Protein 1JQN (pdb70)

GO terms:
  GO:0005829 cytosol (C, IDA)
  GO:0042802 identical protein binding (F, IDA)
  GO:0008964 phosphoenolpyruvate carboxylase activity (F, IDA)
  GO:0051289 protein homotetramerization (P, IDA)
  GO:0006094 gluconeogenesis (P, IMP)
  GO:0006107 oxaloacetate metabolic process (P, IMP)

Solvent-accessible surface area: 34706 Å² total

Secondary structure (DSSP, 8-state):
--HHHHHHHHHHHHHHHHHHHHHTTTHHHHHHHHHHHHHHHHHTT-HHHHHHHHHHHHT--HHHHHHHHHHHHHHHHHHHHHHHHHHH-TTTT-TT-THHHHHHHHHHHT-TT--HHHHHHHHHT--EEEEE---TT--BSS--HHHHHHHHHHHHHHS-SS--HHHHHHHHHHHHHHHHHHHH---B-SSPPPHHHHHHHHHHHIIIIIHHHHHHHHHHHHHHHHHHTS----TT---EEEEE-TTTB-TT-TT--HHHHHHHHHHHHHHHHHHHHHHHHHHHHH-------HHHHHHH-TTSSSSHHHHHHHHHHHHHHHHHHHHHHHHTT------SS----HHHHHHHHHHHHHHHHHTT-HHHIIIIIHHHHHHHHHTTTTSSEEEEEEEHHHHHHHHHHHHHHHTS--GGGS-HHHHHHHHHHHHH-SS--S-SS----HHHHHHHHHHHHHHHSPTTSEEEEEEET--SHHHHHHHHHHHHTTT--S---EEEEE-SHHHHHHHHHHHHHHHHSHHHHHHTTTEEEEEE-HHHHHHHH-HHHHHHHHHHHHHHHHHHHHHHT-EEEEEE-SSTGGGS-HHHHHHHHHTSPTTTTTT-EEEEEPGGGHHHHHSSHHHHHHHHHHHHHHHHHHHHSPPPPPPHHHHHHHHHHHHHHHHHHHIIIII-TTHHHHHHHHS-HHHHHHSS-SS----GGGS-HHHHHHHHHHTT--GGGTTTHHHHHHHHHTTT-HHHHHHHHHH-HHHHHHHHHHHHHHHH--HHHHHHHHHHHS-TTTHHHHHHHHHHHHHHHHHHHHHTT-SSTTTT-HHHHHHHHHHHHHHHHHHHHHHHHHHHHHHHHHHTPPPPHHHHHHHHHHHHHHHHHH----

Foldseek 3Di:
DCVQLVVQLVVLLVLLQVLLCPPPHCPLVVLLVLLLVLLVCVVVPPVVSVVVNVVSQVPQDLVSLQVNLVSLLLSLVSSVLSLLLLCCDPVHVVLLPLVLQLVLLVVQVPDPVHDLVNLVVLLLLAAEEEAEEFAQFDFFPDDCLLLSQVLSVLVNVCPDPVDDPVRVVVSVVVNSVSSSCCSVVGDTDPFFDALLRRLVNVLCLCVFAVLLQQLVLLVSNQVSCCVRSNGGDDLLDQRAAYAYARLAECALFPRNFLVSNLLSQLVLLLSVLVVLLVLLVVQLPPQQDQDWDPVLCVVQPPPCNNGSRNRLSVVVNVLSVQQNVQSVCVNVVHDDPRDDSHDADLCSVLVSLVRSLVTCVVVPNNVVSCPSSSSSNNQSVHQNSSRHAYEHEYALVLLQVLVQQLCVVVVNHGSNPDDLVVLVVVLVVLLPDPDARDDPDDDDDPSSVRVLSNLLSVQPRRPPRYAAYEYEPDAALSSQSSNVNSNVNNNRDDQHAYEYEQQALNSLQCVLVRVLVQLVPVVSVVRCVLEHEYEYRLLSHCLHQHNLLSLLSNQVSLQSNQVSSVVVSHQYAYEYEDFDQCQPFDPSVLLLLQLGHQNNDSSHHHYHHHNLCCCVCRSHSSSVSSRVSSRSSSSSCCNVPHADDDDPVVNVLSVQLSVQLSCQVCVQQPVDPCRQVQLVFLWVLVVSQVASGHRRHPGSNVDDSVSVQLRCLLLQLLCSHPRRNLVSLVVCVVVVCLVVLLVCLPRRSSSVSSLLLLLLLLLRGDLVSSLVLCVLGNDPVCSVVSVVSSVVSVNSNVSSCVSVVHDHRPPVCVSVSVLLVSLSSSLSSLSSSLSSLVNVQVVCVVVVHDGDPSSSSSNSSSSSSSCSSSPRND

Organism: Escherichia coli (strain K12) (NCBI:txid83333)

Nearest PDB structures (foldseek):
  1jqn-assembly1_A  TM=1.001E+00  e=0.000E+00  Escherichia coli
  1jqo-assembly1_A  TM=9.403E-01  e=6.317E-62  Zea mays
  8qx3-assembly1_A  TM=9.279E-01  e=2.577E-60  Arabidopsis thaliana
  8qx3-assembly1_B  TM=9.264E-01  e=1.931E-60  Arabidopsis thaliana
  8ojz-assembly1_B-2  TM=9.313E-01  e=3.054E-59  Arabidopsis thaliana

Radius of gyration: 28.23 Å; Cα contacts (8 Å, |Δi|>4): 1311; chains: 1; bounding box: 71×70×82 Å

InterPro domains:
  IPR015813 Pyruvate/Phosphoenolpyruvate kinase-like domain superfamily [SSF51621] (6-883)
  IPR018129 Phosphoenolpyruvate carboxylase, Lys active site [PS00781] (134-145)
  IPR021135 Phosphoenolpyruvate carboxylase [PF00311] (8-883)
  IPR021135 Phosphoenolpyruvate carboxylase [PR00150] (133-146)
  IPR021135 Phosphoenolpyruvate carboxylase [PR00150] (186-202)
  IPR021135 Phosphoenolpyruvate carboxylase [PR00150] (245-260)
  IPR021135 Phosphoenolpyruvate carboxylase [PR00150] (386-406)
  IPR021135 Phosphoenolpyruvate carboxylase [PR00150] (535-555)
  IPR021135 Phosphoenolpyruvate carboxylase [PR00150] (577-606)
  IPR021135 Phosphoenolpyruvate carboxylase [PR00150] (709-735)
  IPR021135 Phosphoenolpyruvate carboxylase [PTHR30523] (3-883)
  IPR022805 Phosphoenolpyruvate carboxylase, bacterial/plant-type [MF_00595] (1-883)
  IPR033129 Phosphoenolpyruvate carboxylase, His active site [PS00393] (537-549)

B-factor: mean 49.27, std 14.88, range [24.96, 99.01]

Sequence (874 aa):
QYSALRSNVSMLGKVLGETIKDALGEHILERVETIRKLSKSSRAGNDANRQELLTTLQNLSNDELLPVARAFSQFLNLANTAEQYHSISPKGEAASNPEVIARTLRKLKNQPELSEDTIKKAVESLSLELVLTAHPTEITRRTLIHKMVEVNACLKQLDNKDIADYEHNQLMRRLRQLIAQSWHTDEIRKLRPSPVDEAKWGFAVVENSLWQGVPNYLRELNEQLEENLGYKLPVEFVPVRFTSWMGGDRDGNPNVTADITRHVLLLSRWKATDLFLKDIQVLVSELSMVEATPELLALVGEEGAAEPYRYLMKNLRSRLMATQAWLEARLKGEELPKPEGLLTQNEELWEPLYACYQSLQACGMGIIANGDLLDTLRRVKCFGVPLVRIDIRQESTRHTEALGELTRYLGIGDYESWSEADKQAFLIRELNSKRPLLPRNWQPSAETREVLDTCQVIAEAPQGSIAAYVISMAKTPSDVLAVHLLLKEAGIGFAMPVAPLFETLDDLNNANDVMTQLLNIDWYRGLIQGKQMVMIGYSDSAKDAGVMAASWAQYQAQDALIKTCEKAGIELTLFHGRGGSIGRGGAPAHAALLSQPPGSLKGGLRVTEQGEMIRFKYGLPEITVSSLSLYTGAILEANLLPPPEPKESWRRIMDELSVISCDVYRGYVRENKDFVPYFRSATPEQELGKLPLGSRPGGVESLRAIPWIFAWTQNRLMLPAWLGAGTALQKVVEDGKQSELEAMCRDWPFFSTRLGMLEMVFAKADLWLAEYYDQRLVDKALWPLGKELRNLQEEDIKVVLAIANDSHLMADLPWIAESIQLRNIYTDPLNVLQAELLHRSRQAEKEGQEPDPRVEQALMVTIAGIAAGMRNTG

Structure (mmCIF, N/CA/C/O backbone):
data_1JQN
#
_entry.id   1JQN
#
_cell.length_a   117.950
_cell.length_b   249.060
_cell.length_c   83.120
_cell.angle_alpha   90.00
_cell.angle_beta   90.00
_cell.angle_gamma   90.00
#
_symmetry.space_group_name_H-M   'I 2 2 2'
#
loop_
_entity.id
_entity.type
_entity.pdbx_description
1 polymer 'phosphoenolpyruvate carboxylase'
2 non-polymer 'MANGANESE (II) ION'
3 non-polymer 'ASPARTIC ACID'
4 non-polymer '3,3-DICHLORO-2-PHOSPHONOMETHYL-ACRYLIC ACID'
5 water water
#
loop_
_atom_site.group_PDB
_atom_site.id
_atom_site.type_symbol
_atom_site.label_atom_id
_atom_site.label_alt_id
_atom_site.label_comp_id
_atom_site.label_asym_id
_atom_site.label_entity_id
_atom_site.label_seq_id
_atom_site.pdbx_PDB_ins_code
_atom_site.Cartn_x
_atom_site.Cartn_y
_atom_site.Cartn_z
_atom_site.occupancy
_atom_site.B_iso_or_equiv
_atom_site.auth_seq_id
_atom_site.auth_comp_id
_atom_site.auth_asym_id
_atom_site.auth_atom_id
_atom_site.pdbx_PDB_model_num
ATOM 1 N N . GLN A 1 4 ? 44.018 66.391 -11.608 1.00 79.70 4 GLN A N 1
ATOM 2 C CA . GLN A 1 4 ? 43.879 65.684 -10.297 1.00 79.64 4 GLN A CA 1
ATOM 3 C C . GLN A 1 4 ? 44.382 64.246 -10.417 1.00 77.73 4 GLN A C 1
ATOM 4 O O . GLN A 1 4 ? 44.799 63.629 -9.430 1.00 78.30 4 GLN A O 1
ATOM 10 N N . TYR A 1 5 ? 44.340 63.723 -11.640 1.00 74.47 5 TYR A N 1
ATOM 11 C CA . TYR A 1 5 ? 44.774 62.362 -11.921 1.00 70.62 5 TYR A CA 1
ATOM 12 C C . TYR A 1 5 ? 46.056 62.378 -12.746 1.00 68.87 5 TYR A C 1
ATOM 13 O O . TYR A 1 5 ? 46.251 61.544 -13.628 1.00 68.43 5 TYR A O 1
ATOM 22 N N . SER A 1 6 ? 46.928 63.337 -12.450 1.00 66.81 6 SER A N 1
ATOM 23 C CA . SER A 1 6 ? 48.189 63.469 -13.163 1.00 64.56 6 SER A CA 1
ATOM 24 C C . SER A 1 6 ? 49.109 62.279 -12.894 1.00 61.99 6 SER A C 1
ATOM 25 O O . SER A 1 6 ? 49.783 61.798 -13.801 1.00 61.62 6 SER A O 1
ATOM 28 N N . ALA A 1 7 ? 49.137 61.807 -11.649 1.00 58.76 7 ALA A N 1
ATOM 29 C CA . ALA A 1 7 ? 49.974 60.666 -11.290 1.00 55.51 7 ALA A CA 1
ATOM 30 C C . ALA A 1 7 ? 49.573 59.437 -12.109 1.00 53.47 7 ALA A C 1
ATOM 31 O O . ALA A 1 7 ? 50.427 58.659 -12.546 1.00 51.18 7 ALA A O 1
ATOM 33 N N . LEU A 1 8 ? 48.266 59.276 -12.309 1.00 52.15 8 LEU A N 1
ATOM 34 C CA . LEU A 1 8 ? 47.718 58.167 -13.081 1.00 51.93 8 LEU A CA 1
ATOM 35 C C . LEU A 1 8 ? 48.116 58.270 -14.555 1.00 52.44 8 LEU A C 1
ATOM 36 O O . LEU A 1 8 ? 48.571 57.291 -15.150 1.00 51.23 8 LEU A O 1
ATOM 41 N N . ARG A 1 9 ? 47.935 59.457 -15.136 1.00 54.02 9 ARG A N 1
ATOM 42 C CA . ARG A 1 9 ? 48.274 59.703 -16.540 1.00 55.69 9 ARG A CA 1
ATOM 43 C C . ARG A 1 9 ? 49.753 59.417 -16.777 1.00 54.66 9 ARG A C 1
ATOM 44 O O . ARG A 1 9 ? 50.125 58.824 -17.791 1.00 55.18 9 ARG A O 1
ATOM 52 N N . SER A 1 10 ? 50.585 59.854 -15.834 1.00 52.90 10 SER A N 1
ATOM 53 C CA . SER A 1 10 ? 52.028 59.657 -15.902 1.00 51.77 10 SER A CA 1
ATOM 54 C C . SER A 1 10 ? 52.370 58.180 -15.926 1.00 50.42 10 SER A C 1
ATOM 55 O O . SER A 1 10 ? 53.011 57.699 -16.859 1.00 49.98 10 SER A O 1
ATOM 58 N N . ASN A 1 11 ? 51.949 57.469 -14.883 1.00 49.30 11 ASN A N 1
ATOM 59 C CA . ASN A 1 11 ? 52.207 56.039 -14.778 1.00 47.21 11 ASN A CA 1
ATOM 60 C C . ASN A 1 11 ? 51.782 55.299 -16.034 1.00 45.37 11 ASN A C 1
ATOM 61 O O . ASN A 1 11 ? 52.515 54.444 -16.529 1.00 45.43 11 ASN A O 1
ATOM 66 N N . VAL A 1 12 ? 50.601 55.617 -16.553 1.00 43.12 12 VAL A N 1
ATOM 67 C CA . VAL A 1 12 ? 50.132 54.948 -17.759 1.00 41.90 12 VAL A CA 1
ATOM 68 C C . VAL A 1 12 ? 51.060 55.248 -18.925 1.00 42.98 12 VAL A C 1
ATOM 69 O O . VAL A 1 12 ? 51.327 54.383 -19.760 1.00 42.91 12 VAL A O 1
ATOM 73 N N . SER A 1 13 ? 51.558 56.477 -18.974 1.00 44.39 13 SER A N 1
ATOM 74 C CA . SER A 1 13 ? 52.448 56.883 -20.046 1.00 46.01 13 SER A CA 1
ATOM 75 C C . SER A 1 13 ? 53.815 56.214 -19.896 1.00 45.68 13 SER A C 1
ATOM 76 O O . SER A 1 13 ? 54.418 55.801 -20.882 1.00 46.08 13 SER A O 1
ATOM 79 N N . MET A 1 14 ? 54.293 56.092 -18.661 1.00 45.60 14 MET A N 1
ATOM 80 C CA . MET A 1 14 ? 55.587 55.468 -18.405 1.00 45.41 14 MET A CA 1
ATOM 81 C C . MET A 1 14 ? 55.570 53.980 -18.714 1.00 44.92 14 MET A C 1
ATOM 82 O O . MET A 1 14 ? 56.550 53.440 -19.234 1.00 45.40 14 MET A O 1
ATOM 87 N N . LEU A 1 15 ? 54.465 53.312 -18.387 1.00 43.94 15 LEU A N 1
ATOM 88 C CA . LEU A 1 15 ? 54.358 51.881 -18.647 1.00 42.78 15 LEU A CA 1
ATOM 89 C C . LEU A 1 15 ? 54.221 51.652 -20.136 1.00 43.01 15 LEU A C 1
ATOM 90 O O . LEU A 1 15 ? 54.713 50.657 -20.658 1.00 44.16 15 LEU A O 1
ATOM 95 N N . GLY A 1 16 ? 53.554 52.580 -20.814 1.00 42.91 16 GLY A N 1
ATOM 96 C CA . GLY A 1 16 ? 53.370 52.460 -22.248 1.00 43.20 16 GLY A CA 1
ATOM 97 C C . GLY A 1 16 ? 54.701 52.503 -22.965 1.00 44.16 16 GLY A C 1
ATOM 98 O O . GLY A 1 16 ? 54.914 51.780 -23.942 1.00 43.14 16 GLY A O 1
ATOM 99 N N . LYS A 1 17 ? 55.603 53.352 -22.478 1.00 45.76 17 LYS A N 1
ATOM 100 C CA . LYS A 1 17 ? 56.926 53.468 -23.077 1.00 48.57 17 LYS A CA 1
ATOM 101 C C . LYS A 1 17 ? 57.681 52.157 -22.889 1.00 48.61 17 LYS A C 1
ATOM 102 O O . LYS A 1 17 ? 58.134 51.550 -23.861 1.00 49.69 17 LYS A O 1
ATOM 108 N N . VAL A 1 18 ? 57.793 51.707 -21.644 1.00 48.18 18 VAL A N 1
ATOM 109 C CA . VAL A 1 18 ? 58.485 50.456 -21.364 1.00 47.49 18 VAL A CA 1
ATOM 110 C C . VAL A 1 18 ? 57.956 49.322 -22.245 1.00 48.42 18 VAL A C 1
ATOM 111 O O . VAL A 1 18 ? 58.728 48.487 -22.714 1.00 49.02 18 VAL A O 1
ATOM 115 N N . LEU A 1 19 ? 56.647 49.286 -22.479 1.00 49.31 19 LEU A N 1
ATOM 116 C CA . LEU A 1 19 ? 56.079 48.234 -23.319 1.00 49.82 19 LEU A CA 1
ATOM 117 C C . LEU A 1 19 ? 56.489 48.476 -24.764 1.00 50.81 19 LEU A C 1
ATOM 118 O O . LEU A 1 19 ? 56.865 47.545 -25.467 1.00 49.40 19 LEU A O 1
ATOM 123 N N . GLY A 1 20 ? 56.420 49.735 -25.191 1.00 52.61 20 GLY A N 1
ATOM 124 C CA . GLY A 1 20 ? 56.792 50.083 -26.551 1.00 55.87 20 GLY A CA 1
ATOM 125 C C . GLY A 1 20 ? 58.227 49.716 -26.879 1.00 58.18 20 GLY A C 1
ATOM 126 O O . GLY A 1 20 ? 58.523 49.242 -27.975 1.00 58.47 20 GLY A O 1
ATOM 127 N N . GLU A 1 21 ? 59.124 49.937 -25.927 1.00 60.31 21 GLU A N 1
ATOM 128 C CA . GLU A 1 21 ? 60.532 49.616 -26.113 1.00 62.65 21 GLU A CA 1
ATOM 129 C C . GLU A 1 21 ? 60.737 48.105 -26.154 1.00 62.85 21 GLU A C 1
ATOM 130 O O . GLU A 1 21 ? 61.551 47.597 -26.924 1.00 63.92 21 GLU A O 1
ATOM 136 N N . THR A 1 22 ? 59.987 47.394 -25.324 1.00 62.70 22 THR A N 1
ATOM 137 C CA . THR A 1 22 ? 60.072 45.945 -25.261 1.00 62.91 22 THR A CA 1
ATOM 138 C C . THR A 1 22 ? 59.603 45.330 -26.577 1.00 63.36 22 THR A C 1
ATOM 139 O O . THR A 1 22 ? 60.002 44.227 -26.938 1.00 62.83 22 THR A O 1
ATOM 143 N N . ILE A 1 23 ? 58.751 46.050 -27.292 1.00 64.90 23 ILE A N 1
ATOM 144 C CA . ILE A 1 23 ? 58.232 45.562 -28.563 1.00 67.06 23 ILE A CA 1
ATOM 145 C C . ILE A 1 23 ? 59.240 45.804 -29.683 1.00 69.62 23 ILE A C 1
ATOM 146 O O . ILE A 1 23 ? 59.353 45.002 -30.612 1.00 69.64 23 ILE A O 1
ATOM 151 N N . LYS A 1 24 ? 59.968 46.914 -29.591 1.00 72.76 24 LYS A N 1
ATOM 152 C CA . LYS A 1 24 ? 60.958 47.256 -30.600 1.00 75.86 24 LYS A CA 1
ATOM 153 C C . LYS A 1 24 ? 62.082 46.236 -30.629 1.00 77.19 24 LYS A C 1
ATOM 154 O O . LYS A 1 24 ? 62.685 46.003 -31.673 1.00 78.43 24 LYS A O 1
ATOM 160 N N . ASP A 1 25 ? 62.363 45.622 -29.486 1.00 78.31 25 ASP A N 1
ATOM 161 C CA . ASP A 1 25 ? 63.415 44.620 -29.426 1.00 79.90 25 ASP A CA 1
ATOM 162 C C . ASP A 1 25 ? 62.926 43.273 -29.945 1.00 80.86 25 ASP A C 1
ATOM 163 O O . ASP A 1 25 ? 63.509 42.704 -30.866 1.00 81.33 25 ASP A O 1
ATOM 168 N N . ALA A 1 26 ? 61.845 42.773 -29.359 1.00 82.09 26 ALA A N 1
ATOM 169 C CA . ALA A 1 26 ? 61.286 41.487 -29.753 1.00 83.81 26 ALA A CA 1
ATOM 170 C C . ALA A 1 26 ? 61.189 41.285 -31.264 1.00 84.78 26 ALA A C 1
ATOM 171 O O . ALA A 1 26 ? 62.003 40.573 -31.860 1.00 85.47 26 ALA A O 1
ATOM 173 N N . LEU A 1 27 ? 60.186 41.906 -31.877 1.00 85.48 27 LEU A N 1
ATOM 174 C CA . LEU A 1 27 ? 59.970 41.771 -33.313 1.00 85.66 27 LEU A CA 1
ATOM 175 C C . LEU A 1 27 ? 59.915 43.097 -34.068 1.00 85.54 27 LEU A C 1
ATOM 176 O O . LEU A 1 27 ? 58.870 43.490 -34.587 1.00 86.04 27 LEU A O 1
ATOM 181 N N . GLY A 1 28 ? 61.049 43.783 -34.125 1.00 85.25 28 GLY A N 1
ATOM 182 C CA . GLY A 1 28 ? 61.118 45.044 -34.840 1.00 84.92 28 GLY A CA 1
ATOM 183 C C . GLY A 1 28 ? 60.111 46.098 -34.423 1.00 84.71 28 GLY A C 1
ATOM 184 O O . GLY A 1 28 ? 59.327 45.904 -33.493 1.00 84.35 28 GLY A O 1
ATOM 185 N N . GLU A 1 29 ? 60.137 47.223 -35.128 1.00 84.49 29 GLU A N 1
ATOM 186 C CA . GLU A 1 29 ? 59.243 48.330 -34.838 1.00 84.44 29 GLU A CA 1
ATOM 187 C C . GLU A 1 29 ? 58.105 48.463 -35.841 1.00 83.14 29 GLU A C 1
ATOM 188 O O . GLU A 1 29 ? 57.296 49.386 -35.745 1.00 83.26 29 GLU A O 1
ATOM 194 N N . HIS A 1 30 ? 58.044 47.553 -36.809 1.00 81.54 30 HIS A N 1
ATOM 195 C CA . HIS A 1 30 ? 56.977 47.584 -37.806 1.00 79.45 30 HIS A CA 1
ATOM 196 C C . HIS A 1 30 ? 55.636 47.423 -37.092 1.00 76.32 30 HIS A C 1
ATOM 197 O O . HIS A 1 30 ? 54.679 48.144 -37.367 1.00 75.80 30 HIS A O 1
ATOM 204 N N . ILE A 1 31 ? 55.584 46.457 -36.178 1.00 72.50 31 ILE A N 1
ATOM 205 C CA . ILE A 1 31 ? 54.386 46.174 -35.400 1.00 68.50 31 ILE A CA 1
ATOM 206 C C . ILE A 1 31 ? 53.945 47.419 -34.644 1.00 66.45 31 ILE A C 1
ATOM 207 O O . ILE A 1 31 ? 52.756 47.708 -34.545 1.00 65.43 31 ILE A O 1
ATOM 212 N N . LEU A 1 32 ? 54.917 48.154 -34.119 1.00 64.84 32 LEU A N 1
ATOM 213 C CA . LEU A 1 32 ? 54.653 49.370 -33.363 1.00 63.59 32 LEU A CA 1
ATOM 214 C C . LEU A 1 32 ? 54.066 50.448 -34.271 1.00 63.17 32 LEU A C 1
ATOM 215 O O . LEU A 1 32 ? 53.244 51.260 -33.843 1.00 63.01 32 LEU A O 1
ATOM 220 N N . GLU A 1 33 ? 54.499 50.456 -35.526 1.00 62.80 33 GLU A N 1
ATOM 221 C CA . GLU A 1 33 ? 53.994 51.422 -36.490 1.00 62.19 33 GLU A CA 1
ATOM 222 C C . GLU A 1 33 ? 52.544 51.100 -36.819 1.00 59.91 33 GLU A C 1
ATOM 223 O O . GLU A 1 33 ? 51.728 52.000 -36.970 1.00 58.97 33 GLU A O 1
ATOM 229 N N . ARG A 1 34 ? 52.232 49.812 -36.932 1.00 58.35 34 ARG A N 1
ATOM 230 C CA . ARG A 1 34 ? 50.873 49.378 -37.237 1.00 58.02 34 ARG A CA 1
ATOM 231 C C . ARG A 1 34 ? 49.938 49.807 -36.122 1.00 56.35 34 ARG A C 1
ATOM 232 O O . ARG A 1 34 ? 48.870 50.364 -36.364 1.00 56.35 34 ARG A O 1
ATOM 240 N N . VAL A 1 35 ? 50.350 49.530 -34.894 1.00 54.65 35 VAL A N 1
ATOM 241 C CA . VAL A 1 35 ? 49.581 49.891 -33.719 1.00 52.72 35 VAL A CA 1
ATOM 242 C C . VAL A 1 35 ? 49.348 51.398 -33.681 1.00 52.59 35 VAL A C 1
ATOM 243 O O . VAL A 1 35 ? 48.301 51.856 -33.241 1.00 52.99 35 VAL A O 1
ATOM 247 N N . GLU A 1 36 ? 50.317 52.170 -34.153 1.00 52.75 36 GLU A N 1
ATOM 248 C CA . GLU A 1 36 ? 50.180 53.621 -34.150 1.00 52.90 36 GLU A CA 1
ATOM 249 C C . GLU A 1 36 ? 49.246 54.105 -35.255 1.00 50.44 36 GLU A C 1
ATOM 250 O O . GLU A 1 36 ? 48.460 55.028 -35.057 1.00 49.74 36 GLU A O 1
ATOM 256 N N . THR A 1 37 ? 49.344 53.480 -36.422 1.00 48.03 37 THR A N 1
ATOM 257 C CA . THR A 1 37 ? 48.519 53.843 -37.563 1.00 45.86 37 THR A CA 1
ATOM 258 C C . THR A 1 37 ? 47.050 53.557 -37.266 1.00 44.73 37 THR A C 1
ATOM 259 O O . THR A 1 37 ? 46.189 54.406 -37.469 1.00 44.55 37 THR A O 1
ATOM 263 N N . ILE A 1 38 ? 46.769 52.358 -36.775 1.00 43.98 38 ILE A N 1
ATOM 264 C CA . ILE A 1 38 ? 45.405 51.964 -36.439 1.00 44.04 38 ILE A CA 1
ATOM 265 C C . ILE A 1 38 ? 44.814 52.873 -35.357 1.00 45.06 38 ILE A C 1
ATOM 266 O O . ILE A 1 38 ? 43.655 53.283 -35.428 1.00 45.02 38 ILE A O 1
ATOM 271 N N . ARG A 1 39 ? 45.623 53.177 -34.352 1.00 46.57 39 ARG A N 1
ATOM 272 C CA . ARG A 1 39 ? 45.204 54.027 -33.251 1.00 48.33 39 ARG A CA 1
ATOM 273 C C . ARG A 1 39 ? 44.815 55.414 -33.779 1.00 49.16 39 ARG A C 1
ATOM 274 O O . ARG A 1 39 ? 43.749 55.930 -33.456 1.00 49.64 39 ARG A O 1
ATOM 282 N N . LYS A 1 40 ? 45.669 56.005 -34.612 1.00 50.15 40 LYS A N 1
ATOM 283 C CA . LYS A 1 40 ? 45.402 57.330 -35.169 1.00 51.02 40 LYS A CA 1
ATOM 284 C C . LYS A 1 40 ? 44.230 57.350 -36.149 1.00 49.85 40 LYS A C 1
ATOM 285 O O . LYS A 1 40 ? 43.378 58.239 -36.081 1.00 50.64 40 LYS A O 1
ATOM 291 N N . LEU A 1 41 ? 44.187 56.385 -37.063 1.00 47.23 41 LEU A N 1
ATOM 292 C CA . LEU A 1 41 ? 43.104 56.330 -38.039 1.00 44.81 41 LEU A CA 1
ATOM 293 C C . LEU A 1 41 ? 41.756 56.170 -37.356 1.00 44.91 41 LEU A C 1
ATOM 294 O O . LEU A 1 41 ? 40.783 56.830 -37.711 1.00 44.37 41 LEU A O 1
ATOM 299 N N . SER A 1 42 ? 41.704 55.287 -36.371 1.00 46.08 42 SER A N 1
ATOM 300 C CA . SER A 1 42 ? 40.465 55.037 -35.659 1.00 47.82 42 SER A CA 1
ATOM 301 C C . SER A 1 42 ? 39.966 56.318 -35.021 1.00 48.24 42 SER A C 1
ATOM 302 O O . SER A 1 42 ? 38.786 56.636 -35.083 1.00 48.71 42 SER A O 1
ATOM 305 N N . LYS A 1 43 ? 40.875 57.066 -34.419 1.00 49.32 43 LYS A N 1
ATOM 306 C CA . LYS A 1 43 ? 40.497 58.312 -33.776 1.00 50.55 43 LYS A CA 1
ATOM 307 C C . LYS A 1 43 ? 39.996 59.323 -34.801 1.00 50.38 43 LYS A C 1
ATOM 308 O O . LYS A 1 43 ? 39.027 60.041 -34.555 1.00 50.89 43 LYS A O 1
ATOM 314 N N . SER A 1 44 ? 40.650 59.376 -35.954 1.00 49.66 44 SER A N 1
ATOM 315 C CA . SER A 1 44 ? 40.247 60.310 -36.990 1.00 48.60 44 SER A CA 1
ATOM 316 C C . SER A 1 44 ? 38.884 59.951 -37.586 1.00 47.89 44 SER A C 1
ATOM 317 O O . SER A 1 44 ? 38.126 60.829 -38.001 1.00 46.90 44 SER A O 1
ATOM 320 N N . SER A 1 45 ? 38.568 58.663 -37.621 1.00 47.55 45 SER A N 1
ATOM 321 C CA . SER A 1 45 ? 37.295 58.224 -38.182 1.00 48.04 45 SER A CA 1
ATOM 322 C C . SER A 1 45 ? 36.148 58.593 -37.260 1.00 49.03 45 SER A C 1
ATOM 323 O O . SER A 1 45 ? 35.060 58.939 -37.714 1.00 48.87 45 SER A O 1
ATOM 326 N N . ARG A 1 46 ? 36.402 58.506 -35.959 1.00 50.02 46 ARG A N 1
ATOM 327 C CA . ARG A 1 46 ? 35.400 58.833 -34.962 1.00 50.90 46 ARG A CA 1
ATOM 328 C C . ARG A 1 46 ? 35.079 60.325 -34.998 1.00 51.04 46 ARG A C 1
ATOM 329 O O . ARG A 1 46 ? 33.952 60.723 -34.728 1.00 51.47 46 ARG A O 1
ATOM 337 N N . ALA A 1 47 ? 36.071 61.142 -35.343 1.00 51.32 47 ALA A N 1
ATOM 338 C CA . ALA A 1 47 ? 35.885 62.588 -35.403 1.00 51.53 47 ALA A CA 1
ATOM 339 C C . ALA A 1 47 ? 35.060 63.010 -36.610 1.00 51.71 47 ALA A C 1
ATOM 340 O O . ALA A 1 47 ? 34.671 64.174 -36.715 1.00 53.00 47 ALA A O 1
ATOM 342 N N . GLY A 1 48 ? 34.806 62.074 -37.522 1.00 51.00 48 GLY A N 1
ATOM 343 C CA . GLY A 1 48 ? 34.015 62.395 -38.694 1.00 50.63 48 GLY A CA 1
ATOM 344 C C . GLY A 1 48 ? 34.761 62.406 -40.014 1.00 50.93 48 GLY A C 1
ATOM 345 O O . GLY A 1 48 ? 34.146 62.549 -41.073 1.00 51.04 48 GLY A O 1
ATOM 346 N N . ASN A 1 49 ? 36.082 62.265 -39.967 1.00 51.24 49 ASN A N 1
ATOM 347 C CA . ASN A 1 49 ? 36.876 62.250 -41.193 1.00 51.88 49 ASN A CA 1
ATOM 348 C C . ASN A 1 49 ? 36.545 60.973 -41.960 1.00 52.95 49 ASN A C 1
ATOM 349 O O . ASN A 1 49 ? 37.091 59.900 -41.677 1.00 52.77 49 ASN A O 1
ATOM 354 N N . ASP A 1 50 ? 35.649 61.083 -42.933 1.00 54.41 50 ASP A N 1
ATOM 355 C CA . ASP A 1 50 ? 35.266 59.909 -43.688 1.00 56.14 50 ASP A CA 1
ATOM 356 C C . ASP A 1 50 ? 36.398 59.399 -44.571 1.00 55.06 50 ASP A C 1
ATOM 357 O O . ASP A 1 50 ? 36.409 58.235 -44.969 1.00 55.54 50 ASP A O 1
ATOM 362 N N . ALA A 1 51 ? 37.355 60.264 -44.875 1.00 53.41 51 ALA A N 1
ATOM 363 C CA . ALA A 1 51 ? 38.475 59.859 -45.710 1.00 51.24 51 ALA A CA 1
ATOM 364 C C . ALA A 1 51 ? 39.320 58.792 -45.008 1.00 49.85 51 ALA A C 1
ATOM 365 O O . ALA A 1 51 ? 39.680 57.776 -45.613 1.00 47.98 51 ALA A O 1
ATOM 367 N N . ASN A 1 52 ? 39.637 59.025 -43.734 1.00 48.52 52 ASN A N 1
ATOM 368 C CA . ASN A 1 52 ? 40.433 58.074 -42.973 1.00 48.05 52 ASN A CA 1
ATOM 369 C C . ASN A 1 52 ? 39.645 56.835 -42.581 1.00 48.56 52 ASN A C 1
ATOM 370 O O . ASN A 1 52 ? 40.230 55.800 -42.278 1.00 48.69 52 ASN A O 1
ATOM 375 N N . ARG A 1 53 ? 38.321 56.932 -42.584 1.00 49.47 53 ARG A N 1
ATOM 376 C CA . ARG A 1 53 ? 37.509 55.772 -42.249 1.00 50.28 53 ARG A CA 1
ATOM 377 C C . ARG A 1 53 ? 37.764 54.696 -43.299 1.00 49.59 53 ARG A C 1
ATOM 378 O O . ARG A 1 53 ? 37.829 53.504 -42.991 1.00 49.02 53 ARG A O 1
ATOM 386 N N . GLN A 1 54 ? 37.900 55.127 -44.545 1.00 49.45 54 GLN A N 1
ATOM 387 C CA . GLN A 1 54 ? 38.160 54.206 -45.637 1.00 49.72 54 GLN A CA 1
ATOM 388 C C . GLN A 1 54 ? 39.603 53.730 -45.514 1.00 47.65 54 GLN A C 1
ATOM 389 O O . GLN A 1 54 ? 39.913 52.566 -45.766 1.00 47.28 54 GLN A O 1
ATOM 395 N N . GLU A 1 55 ? 40.476 54.642 -45.105 1.00 45.84 55 GLU A N 1
ATOM 396 C CA . GLU A 1 55 ? 41.894 54.346 -44.931 1.00 44.80 55 GLU A CA 1
ATOM 397 C C . GLU A 1 55 ? 42.087 53.271 -43.849 1.00 44.63 55 GLU A C 1
ATOM 398 O O . GLU A 1 55 ? 42.929 52.375 -43.987 1.00 44.37 55 GLU A O 1
ATOM 404 N N . LEU A 1 56 ? 41.301 53.370 -42.777 1.00 44.36 56 LEU A N 1
ATOM 405 C CA . LEU A 1 56 ? 41.357 52.420 -41.666 1.00 43.71 56 LEU A CA 1
ATOM 406 C C . LEU A 1 56 ? 40.931 51.044 -42.151 1.00 44.56 56 LEU A C 1
ATOM 407 O O . LEU A 1 56 ? 41.563 50.033 -4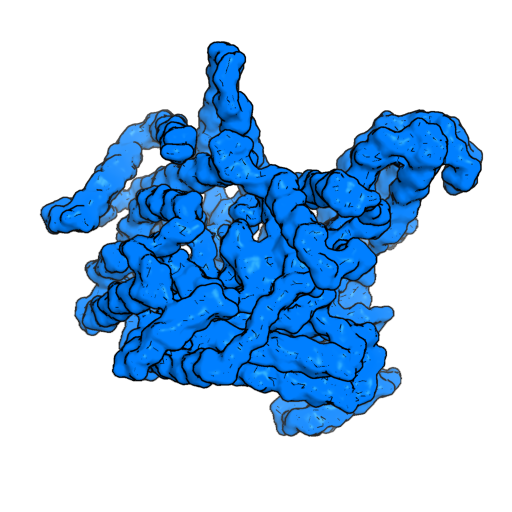1.842 1.00 44.62 56 LEU A O 1
ATOM 412 N N . LEU A 1 57 ? 39.845 51.025 -42.910 1.00 45.58 57 LEU A N 1
ATOM 413 C CA . LEU A 1 57 ? 39.309 49.790 -43.454 1.00 47.24 57 LEU A CA 1
ATOM 414 C C . LEU A 1 57 ? 40.354 49.088 -44.309 1.00 47.48 57 LEU A C 1
ATOM 415 O O . LEU A 1 57 ? 40.572 47.885 -44.183 1.00 47.64 57 LEU A O 1
ATOM 420 N N . THR A 1 58 ? 40.992 49.847 -45.189 1.00 47.78 58 THR A N 1
ATOM 421 C CA . THR A 1 58 ? 42.014 49.289 -46.061 1.00 47.84 58 THR A CA 1
ATOM 422 C C . THR A 1 58 ? 43.182 48.776 -45.218 1.00 47.23 58 THR A C 1
ATOM 423 O O . THR A 1 58 ? 43.624 47.639 -45.379 1.00 45.98 58 THR A O 1
ATOM 427 N N . THR A 1 59 ? 43.666 49.624 -44.314 1.00 46.93 59 THR A N 1
ATOM 428 C CA . THR A 1 59 ? 44.775 49.279 -43.430 1.00 46.55 59 THR A CA 1
ATOM 429 C C . THR A 1 59 ? 44.553 47.922 -42.763 1.00 47.64 59 THR A C 1
ATOM 430 O O . THR A 1 59 ? 45.469 47.098 -42.679 1.00 48.07 59 THR A O 1
ATOM 434 N N . LEU A 1 60 ? 43.329 47.699 -42.297 1.00 48.59 60 LEU A N 1
ATOM 435 C CA . LEU A 1 60 ? 42.967 46.451 -41.635 1.00 50.28 60 LEU A CA 1
ATOM 436 C C . LEU A 1 60 ? 42.948 45.229 -42.563 1.00 51.59 60 LEU A C 1
ATOM 437 O O . LEU A 1 60 ? 43.386 44.146 -42.173 1.00 51.28 60 LEU A O 1
ATOM 442 N N . GLN A 1 61 ? 42.432 45.395 -43.779 1.00 53.19 61 GLN A N 1
ATOM 443 C CA . GLN A 1 61 ? 42.365 44.276 -44.711 1.00 54.96 61 GLN A CA 1
ATOM 444 C C . GLN A 1 61 ? 43.754 43.910 -45.202 1.00 54.70 61 GLN A C 1
ATOM 445 O O . GLN A 1 61 ? 43.973 42.800 -45.682 1.00 55.56 61 GLN A O 1
ATOM 451 N N . ASN A 1 62 ? 44.699 44.833 -45.075 1.00 54.33 62 ASN A N 1
ATOM 452 C CA . ASN A 1 62 ? 46.043 44.558 -45.536 1.00 54.80 62 ASN A CA 1
ATOM 453 C C . ASN A 1 62 ? 46.909 43.877 -44.503 1.00 54.38 62 ASN A C 1
ATOM 454 O O . ASN A 1 62 ? 48.018 43.453 -44.810 1.00 55.48 62 ASN A O 1
ATOM 459 N N . LEU A 1 63 ? 46.430 43.780 -43.270 1.00 53.28 63 LEU A N 1
ATOM 460 C CA . LEU A 1 63 ? 47.227 43.112 -42.256 1.00 52.22 63 LEU A CA 1
ATOM 461 C C . LEU A 1 63 ? 47.329 41.644 -42.655 1.00 52.19 63 LEU A C 1
ATOM 462 O O . LEU A 1 63 ? 46.317 41.008 -42.951 1.00 51.28 63 LEU A O 1
ATOM 467 N N . SER A 1 64 ? 48.547 41.109 -42.693 1.00 52.56 64 SER A N 1
ATOM 468 C CA . SER A 1 64 ? 48.725 39.705 -43.044 1.00 53.90 64 SER A CA 1
ATOM 469 C C . SER A 1 64 ? 48.389 38.897 -41.798 1.00 54.70 64 SER A C 1
ATOM 470 O O . SER A 1 64 ? 48.498 39.405 -40.683 1.00 55.25 64 SER A O 1
ATOM 473 N N . ASN A 1 65 ? 47.984 37.645 -41.976 1.00 55.91 65 ASN A N 1
ATOM 474 C CA . ASN A 1 65 ? 47.636 36.804 -40.837 1.00 57.11 65 ASN A CA 1
ATOM 475 C C . ASN A 1 65 ? 48.769 36.705 -39.829 1.00 57.72 65 ASN A C 1
ATOM 476 O O . ASN A 1 65 ? 48.551 36.356 -38.670 1.00 58.38 65 ASN A O 1
ATOM 481 N N . ASP A 1 66 ? 49.980 37.016 -40.267 1.00 58.57 66 ASP A N 1
ATOM 482 C CA . ASP A 1 66 ? 51.131 36.952 -39.381 1.00 60.44 66 ASP A CA 1
ATOM 483 C C . ASP A 1 66 ? 51.250 38.171 -38.475 1.00 59.75 66 ASP A C 1
ATOM 484 O O . ASP A 1 66 ? 52.014 38.159 -37.507 1.00 60.02 66 ASP A O 1
ATOM 489 N N . GLU A 1 67 ? 50.493 39.220 -38.792 1.00 58.31 67 GLU A N 1
ATOM 490 C CA . GLU A 1 67 ? 50.512 40.455 -38.012 1.00 55.98 67 GLU A CA 1
ATOM 491 C C . GLU A 1 67 ? 49.377 40.495 -36.999 1.00 53.09 67 GLU A C 1
ATOM 492 O O . GLU A 1 67 ? 49.507 41.096 -35.935 1.00 52.39 67 GLU A O 1
ATOM 498 N N . LEU A 1 68 ? 48.265 39.856 -37.344 1.00 49.79 68 LEU A N 1
ATOM 499 C CA . LEU A 1 68 ? 47.093 39.831 -36.487 1.00 47.92 68 LEU A CA 1
ATOM 500 C C . LEU A 1 68 ? 47.379 39.572 -35.009 1.00 47.66 68 LEU A C 1
ATOM 501 O O . LEU A 1 68 ? 46.982 40.361 -34.150 1.00 48.55 68 LEU A O 1
ATOM 506 N N . LEU A 1 69 ? 48.073 38.483 -34.706 1.00 46.85 69 LEU A N 1
ATOM 507 C CA . LEU A 1 69 ? 48.375 38.151 -33.319 1.00 45.61 69 LEU A CA 1
ATOM 508 C C . LEU A 1 69 ? 49.232 39.182 -32.597 1.00 44.21 69 LEU A C 1
ATOM 509 O O . LEU A 1 69 ? 48.869 39.646 -31.525 1.00 43.27 69 LEU A O 1
ATOM 514 N N . PRO A 1 70 ? 50.397 39.536 -33.162 1.00 43.47 70 PRO A N 1
ATOM 515 C CA . PRO A 1 70 ? 51.262 40.527 -32.510 1.00 43.05 70 PRO A CA 1
ATOM 516 C C . PRO A 1 70 ? 50.523 41.839 -32.249 1.00 43.27 70 PRO A C 1
ATOM 517 O O . PRO A 1 70 ? 50.616 42.405 -31.169 1.00 44.22 70 PRO A O 1
ATOM 521 N N . VAL A 1 71 ? 49.788 42.313 -33.253 1.00 43.12 71 VAL A N 1
ATOM 522 C CA . VAL A 1 71 ? 49.025 43.551 -33.146 1.00 42.40 71 VAL A CA 1
ATOM 523 C C . VAL A 1 71 ? 47.969 43.481 -32.043 1.00 42.06 71 VAL A C 1
ATOM 524 O O . VAL A 1 71 ? 47.874 44.388 -31.217 1.00 42.48 71 VAL A O 1
ATOM 528 N N . ALA A 1 72 ? 47.178 42.410 -32.038 1.00 40.94 72 ALA A N 1
ATOM 529 C CA . ALA A 1 72 ? 46.142 42.226 -31.026 1.00 40.23 72 ALA A CA 1
ATOM 530 C C . ALA A 1 72 ? 46.757 42.246 -29.634 1.00 39.94 72 ALA A C 1
ATOM 531 O O . ALA A 1 72 ? 46.251 42.901 -28.721 1.00 40.57 72 ALA A O 1
ATOM 533 N N . ARG A 1 73 ? 47.857 41.525 -29.474 1.00 39.30 73 ARG A N 1
ATOM 534 C CA . ARG A 1 73 ? 48.527 41.460 -28.190 1.00 39.19 73 ARG A CA 1
ATOM 535 C C . ARG A 1 73 ? 49.046 42.819 -27.762 1.00 37.95 73 ARG A C 1
ATOM 536 O O . ARG A 1 73 ? 49.025 43.142 -26.579 1.00 37.96 73 ARG A O 1
ATOM 544 N N . ALA A 1 74 ? 49.500 43.623 -28.716 1.00 37.05 74 ALA A N 1
ATOM 545 C CA . ALA A 1 74 ? 50.004 44.952 -28.391 1.00 35.96 74 ALA A CA 1
ATOM 546 C C . ALA A 1 74 ? 48.903 45.759 -27.710 1.00 35.76 74 ALA A C 1
ATOM 547 O O . ALA A 1 74 ? 49.081 46.264 -26.597 1.00 34.99 74 ALA A O 1
ATOM 549 N N . PHE A 1 75 ? 47.757 45.867 -28.378 1.00 35.81 75 PHE A N 1
ATOM 550 C CA . PHE A 1 75 ? 46.635 46.613 -27.829 1.00 36.55 75 PHE A CA 1
ATOM 551 C C . PHE A 1 75 ? 46.188 46.030 -26.500 1.00 36.92 75 PHE A C 1
ATOM 552 O O . PHE A 1 75 ? 45.895 46.764 -25.557 1.00 37.06 75 PHE A O 1
ATOM 560 N N . SER A 1 76 ? 46.154 44.708 -26.423 1.00 37.35 76 SER A N 1
ATOM 561 C CA . SER A 1 76 ? 45.738 44.060 -25.198 1.00 37.84 76 SER A CA 1
ATOM 562 C C . SER A 1 76 ? 46.681 44.387 -24.045 1.00 38.46 76 SER A C 1
ATOM 563 O O . SER A 1 76 ? 46.244 44.579 -22.906 1.00 38.61 76 SER A O 1
ATOM 566 N N . GLN A 1 77 ? 47.973 44.457 -24.347 1.00 38.88 77 GLN A N 1
ATOM 567 C CA . GLN A 1 77 ? 48.974 44.758 -23.341 1.00 39.51 77 GLN A CA 1
ATOM 568 C C . GLN A 1 77 ? 48.860 46.190 -22.850 1.00 37.91 77 GLN A C 1
ATOM 569 O O . GLN A 1 77 ? 48.918 46.449 -21.650 1.00 37.19 77 GLN A O 1
ATOM 575 N N . PHE A 1 78 ? 48.704 47.128 -23.774 1.00 36.78 78 PHE A N 1
ATOM 576 C CA . PHE A 1 78 ? 48.568 48.522 -23.376 1.00 36.00 78 PHE A CA 1
ATOM 577 C C . PHE A 1 78 ? 47.374 48.658 -22.438 1.00 35.46 78 PHE A C 1
ATOM 578 O O . PHE A 1 78 ? 47.444 49.355 -21.425 1.00 34.26 78 PHE A O 1
ATOM 586 N N . LEU A 1 79 ? 46.273 47.992 -22.776 1.00 35.20 79 LEU A N 1
ATOM 587 C CA . LEU A 1 79 ? 45.089 48.054 -21.934 1.00 35.22 79 LEU A CA 1
ATOM 588 C C . LEU A 1 79 ? 45.421 47.481 -20.561 1.00 35.49 79 LEU A C 1
ATOM 589 O O . LEU A 1 79 ? 45.103 48.082 -19.534 1.00 34.20 79 LEU A O 1
ATOM 594 N N . ASN A 1 80 ? 46.079 46.325 -20.548 1.00 35.71 80 ASN A N 1
ATOM 595 C CA . ASN A 1 80 ? 46.432 45.692 -19.294 1.00 35.99 80 ASN A CA 1
ATOM 596 C C . ASN A 1 80 ? 47.290 46.565 -18.391 1.00 35.61 80 ASN A C 1
ATOM 597 O O . ASN A 1 80 ? 47.147 46.522 -17.171 1.00 34.84 80 ASN A O 1
ATOM 602 N N . LEU A 1 81 ? 48.197 47.340 -18.979 1.00 35.55 81 LEU A N 1
ATOM 603 C CA . LEU A 1 81 ? 49.039 48.217 -18.176 1.00 35.74 81 LEU A CA 1
ATOM 604 C C . LEU A 1 81 ? 48.177 49.373 -17.698 1.00 35.88 81 LEU A C 1
ATOM 605 O O . LEU A 1 81 ? 48.338 49.869 -16.581 1.00 36.95 81 LEU A O 1
ATOM 610 N N . ALA A 1 82 ? 47.240 49.789 -18.541 1.00 35.42 82 ALA A N 1
ATOM 611 C CA . ALA A 1 82 ? 46.339 50.863 -18.169 1.00 34.76 82 ALA A CA 1
ATOM 612 C C . ALA A 1 82 ? 45.554 50.409 -16.929 1.00 34.60 82 ALA A C 1
ATOM 613 O O . ALA A 1 82 ? 45.453 51.154 -15.950 1.00 35.09 82 ALA A O 1
ATOM 615 N N . ASN A 1 83 ? 45.006 49.192 -16.967 1.00 34.21 83 ASN A N 1
ATOM 616 C CA . ASN A 1 83 ? 44.250 48.651 -15.835 1.00 34.54 83 ASN A CA 1
ATOM 617 C C . ASN A 1 83 ? 45.109 48.608 -14.565 1.00 35.05 83 ASN A C 1
ATOM 618 O O . ASN A 1 83 ? 44.657 48.977 -13.481 1.00 35.30 83 ASN A O 1
ATOM 623 N N . THR A 1 84 ? 46.347 48.141 -14.723 1.00 35.45 84 THR A N 1
ATOM 624 C CA . THR A 1 84 ? 47.325 48.021 -13.638 1.00 35.02 84 THR A CA 1
ATOM 625 C C . THR A 1 84 ? 47.546 49.366 -12.968 1.00 34.74 84 THR A C 1
ATOM 626 O O . THR A 1 84 ? 47.490 49.479 -11.745 1.00 34.80 84 THR A O 1
ATOM 630 N N . ALA A 1 85 ? 47.818 50.379 -13.783 1.00 34.24 85 ALA A N 1
ATOM 631 C CA . ALA A 1 85 ? 48.045 51.735 -13.293 1.00 33.60 85 ALA A CA 1
ATOM 632 C C . ALA A 1 85 ? 46.820 52.189 -12.528 1.00 33.95 85 ALA A C 1
ATOM 633 O O . ALA A 1 85 ? 46.936 52.775 -11.451 1.00 34.14 85 ALA A O 1
ATOM 635 N N . GLU A 1 86 ? 45.648 51.895 -13.093 1.00 34.66 86 GLU A N 1
ATOM 636 C CA . GLU A 1 86 ? 44.365 52.273 -12.501 1.00 35.24 86 GLU A CA 1
ATOM 637 C C . GLU A 1 86 ? 44.152 51.615 -11.125 1.00 34.69 86 GLU A C 1
ATOM 638 O O . GLU A 1 86 ? 43.725 52.275 -10.171 1.00 34.01 86 GLU A O 1
ATOM 644 N N . GLN A 1 87 ? 44.462 50.327 -11.022 1.00 34.69 87 GLN A N 1
ATOM 645 C CA . GLN A 1 87 ? 44.318 49.614 -9.764 1.00 36.17 87 GLN A CA 1
ATOM 646 C C . GLN A 1 87 ? 45.274 50.133 -8.696 1.00 37.11 87 GLN A C 1
ATOM 647 O O . GLN A 1 87 ? 44.924 50.181 -7.509 1.00 37.83 87 GLN A O 1
ATOM 653 N N . TYR A 1 88 ? 46.482 50.517 -9.106 1.00 37.81 88 TYR A N 1
ATOM 654 C CA . TYR A 1 88 ? 47.444 51.044 -8.152 1.00 38.27 88 TYR A CA 1
ATOM 655 C C . TYR A 1 88 ? 46.948 52.394 -7.623 1.00 39.17 88 TYR A C 1
ATOM 656 O O . TYR A 1 88 ? 46.988 52.650 -6.420 1.00 38.80 88 TYR A O 1
ATOM 665 N N . HIS A 1 89 ? 46.478 53.245 -8.531 1.00 40.71 89 HIS A N 1
ATOM 666 C CA . HIS A 1 89 ? 45.967 54.570 -8.184 1.00 42.57 89 HIS A CA 1
ATOM 667 C C . HIS A 1 89 ? 44.812 54.496 -7.173 1.00 43.44 89 HIS A C 1
ATOM 668 O O . HIS A 1 89 ? 44.610 55.420 -6.383 1.00 42.82 89 HIS A O 1
ATOM 675 N N . SER A 1 90 ? 44.067 53.392 -7.205 1.00 44.83 90 SER A N 1
ATOM 676 C CA . SER A 1 90 ? 42.925 53.191 -6.319 1.00 46.66 90 SER A CA 1
ATOM 677 C C . SER A 1 90 ? 43.309 52.938 -4.880 1.00 47.28 90 SER A C 1
ATOM 678 O O . SER A 1 90 ? 42.705 53.487 -3.961 1.00 47.77 90 SER A O 1
ATOM 681 N N . ILE A 1 91 ? 44.303 52.084 -4.687 1.00 48.27 91 ILE A N 1
ATOM 682 C CA . ILE A 1 91 ? 44.746 51.730 -3.350 1.00 49.91 91 ILE A CA 1
ATOM 683 C C . ILE A 1 91 ? 45.904 52.590 -2.865 1.00 51.00 91 ILE A C 1
ATOM 684 O O . ILE A 1 91 ? 46.389 52.420 -1.752 1.00 51.87 91 ILE A O 1
ATOM 689 N N . SER A 1 92 ? 46.351 53.510 -3.707 1.00 52.04 92 SER A N 1
ATOM 690 C CA . SER A 1 92 ? 47.444 54.399 -3.340 1.00 52.61 92 SER A CA 1
ATOM 691 C C . SER A 1 92 ? 46.956 55.488 -2.391 1.00 53.34 92 SER A C 1
ATOM 692 O O . SER A 1 92 ? 45.876 56.041 -2.568 1.00 51.91 92 SER A O 1
ATOM 695 N N . PRO A 1 93 ? 47.755 55.806 -1.363 1.00 55.03 93 PRO A N 1
ATOM 696 C CA . PRO A 1 93 ? 47.397 56.839 -0.387 1.00 56.88 93 PRO A CA 1
ATOM 697 C C . PRO A 1 93 ? 47.219 58.209 -1.044 1.00 58.87 93 PRO A C 1
ATOM 698 O O . PR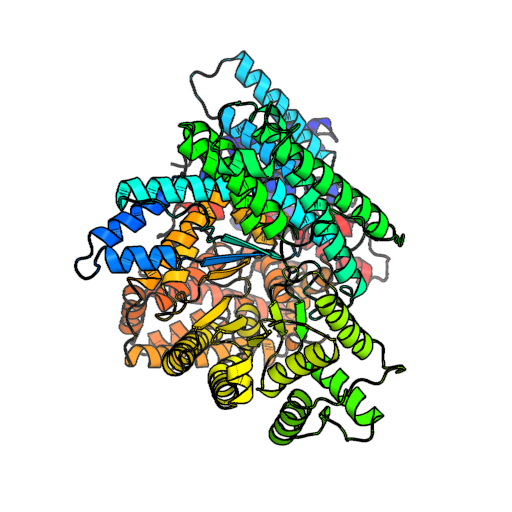O A 1 93 ? 46.328 58.975 -0.673 1.00 58.48 93 PRO A O 1
ATOM 702 N N . LYS A 1 94 ? 48.075 58.502 -2.021 1.00 61.25 94 LYS A N 1
ATOM 703 C CA . LYS A 1 94 ? 48.024 59.771 -2.740 1.00 63.80 94 LYS A CA 1
ATOM 704 C C . LYS A 1 94 ? 46.937 59.737 -3.819 1.00 63.75 94 LYS A C 1
ATOM 705 O O . LYS A 1 94 ? 46.634 60.754 -4.449 1.00 64.11 94 LYS A O 1
ATOM 711 N N . GLY A 1 95 ? 46.356 58.560 -4.022 1.00 63.33 95 GLY A N 1
ATOM 712 C CA . GLY A 1 95 ? 45.314 58.405 -5.017 1.00 62.72 95 GLY A CA 1
ATOM 713 C C . GLY A 1 95 ? 43.929 58.428 -4.401 1.00 62.48 95 GLY A C 1
ATOM 714 O O . GLY A 1 95 ? 43.481 59.470 -3.919 1.00 62.82 95 GLY A O 1
ATOM 715 N N . GLU A 1 96 ? 43.251 57.280 -4.416 1.00 61.97 96 GLU A N 1
ATOM 716 C CA . GLU A 1 96 ? 41.903 57.163 -3.862 1.00 61.28 96 GLU A CA 1
ATOM 717 C C . GLU A 1 96 ? 41.896 56.532 -2.480 1.00 60.06 96 GLU A C 1
ATOM 718 O O . GLU A 1 96 ? 40.905 56.621 -1.767 1.00 59.90 96 GLU A O 1
ATOM 724 N N . ALA A 1 97 ? 42.998 55.887 -2.112 1.00 59.03 97 ALA A N 1
ATOM 725 C CA . ALA A 1 97 ? 43.119 55.246 -0.803 1.00 58.83 97 ALA A CA 1
ATOM 726 C C . ALA A 1 97 ? 41.963 54.289 -0.494 1.00 58.74 97 ALA A C 1
ATOM 727 O O . ALA A 1 97 ? 41.318 54.407 0.550 1.00 59.61 97 ALA A O 1
ATOM 729 N N . ALA A 1 98 ? 41.712 53.335 -1.389 1.00 58.15 98 ALA A N 1
ATOM 730 C CA . ALA A 1 98 ? 40.622 52.379 -1.207 1.00 57.29 98 ALA A CA 1
ATOM 731 C C . ALA A 1 98 ? 40.755 51.495 0.038 1.00 57.24 98 ALA A C 1
ATOM 732 O O . ALA A 1 98 ? 39.758 51.187 0.690 1.00 57.49 98 ALA A O 1
ATOM 734 N N . SER A 1 99 ? 41.977 51.091 0.377 1.00 57.28 99 SER A N 1
ATOM 735 C CA . SER A 1 99 ? 42.185 50.233 1.542 1.00 57.34 99 SER A CA 1
ATOM 736 C C . SER A 1 99 ? 42.399 51.016 2.837 1.00 57.11 99 SER A C 1
ATOM 737 O O . SER A 1 99 ? 42.894 50.466 3.830 1.00 56.01 99 SER A O 1
ATOM 740 N N . ASN A 1 100 ? 42.023 52.295 2.818 1.00 57.23 100 ASN A N 1
ATOM 741 C CA . ASN A 1 100 ? 42.153 53.164 3.986 1.00 57.67 100 ASN A CA 1
ATOM 742 C C . ASN A 1 100 ? 41.089 52.783 5.017 1.00 58.11 100 ASN A C 1
ATOM 743 O O . ASN A 1 100 ? 39.893 52.819 4.725 1.00 58.16 100 ASN A O 1
ATOM 748 N N . PRO A 1 101 ? 41.514 52.405 6.237 1.00 58.54 101 PRO A N 1
ATOM 749 C CA . PRO A 1 101 ? 40.610 52.014 7.322 1.00 58.83 101 PRO A CA 1
ATOM 750 C C . PRO A 1 101 ? 39.528 53.041 7.599 1.00 59.19 101 PRO A C 1
ATOM 751 O O . PRO A 1 101 ? 38.539 52.752 8.272 1.00 59.49 101 PRO A O 1
ATOM 755 N N . GLU A 1 102 ? 39.729 54.248 7.083 1.00 59.69 102 GLU A N 1
ATOM 756 C CA . GLU A 1 102 ? 38.767 55.327 7.249 1.00 59.94 102 GLU A CA 1
ATOM 757 C C . GLU A 1 102 ? 37.400 54.905 6.705 1.00 59.06 102 GLU A C 1
ATOM 758 O O . GLU A 1 102 ? 36.364 55.298 7.238 1.00 58.92 102 GLU A O 1
ATOM 764 N N . VAL A 1 103 ? 37.401 54.103 5.642 1.00 57.96 103 VAL A N 1
ATOM 765 C CA . VAL A 1 103 ? 36.154 53.641 5.046 1.00 57.37 103 VAL A CA 1
ATOM 766 C C . VAL A 1 103 ? 35.238 53.026 6.103 1.00 56.42 103 VAL A C 1
ATOM 767 O O . VAL A 1 103 ? 34.024 53.204 6.061 1.00 56.38 103 VAL A O 1
ATOM 771 N N . ILE A 1 104 ? 35.826 52.306 7.051 1.00 55.53 104 ILE A N 1
ATOM 772 C CA . ILE A 1 104 ? 35.057 51.674 8.117 1.00 54.81 104 ILE A CA 1
ATOM 773 C C . ILE A 1 104 ? 34.704 52.650 9.236 1.00 54.42 104 ILE A C 1
ATOM 774 O O . ILE A 1 104 ? 33.570 52.681 9.707 1.00 54.39 104 ILE A O 1
ATOM 779 N N . ALA A 1 105 ? 35.688 53.432 9.669 1.00 54.29 105 ALA A N 1
ATOM 780 C CA . ALA A 1 105 ? 35.484 54.404 10.736 1.00 53.81 105 ALA A CA 1
ATOM 781 C C . ALA A 1 105 ? 34.353 55.353 10.393 1.00 54.46 105 ALA A C 1
ATOM 782 O O . ALA A 1 105 ? 33.538 55.681 11.248 1.00 53.85 105 ALA A O 1
ATOM 784 N N . ARG A 1 106 ? 34.305 55.790 9.137 1.00 56.13 106 ARG A N 1
ATOM 785 C CA . ARG A 1 106 ? 33.261 56.705 8.694 1.00 58.25 106 ARG A CA 1
ATOM 786 C C . ARG A 1 106 ? 31.877 56.160 8.987 1.00 56.61 106 ARG A C 1
ATOM 787 O O . ARG A 1 106 ? 30.970 56.912 9.341 1.00 56.61 106 ARG A O 1
ATOM 795 N N . THR A 1 107 ? 31.714 54.850 8.839 1.00 54.70 107 THR A N 1
ATOM 796 C CA . THR A 1 107 ? 30.429 54.226 9.095 1.00 53.80 107 THR A CA 1
ATOM 797 C C . THR A 1 107 ? 30.135 54.170 10.590 1.00 53.56 107 THR A C 1
ATOM 798 O O . THR A 1 107 ? 29.061 54.573 11.039 1.00 53.39 107 THR A O 1
ATOM 802 N N . LEU A 1 108 ? 31.096 53.676 11.360 1.00 53.46 108 LEU A N 1
ATOM 803 C CA . LEU A 1 108 ? 30.925 53.572 12.799 1.00 53.99 108 LEU A CA 1
ATOM 804 C C . LEU A 1 108 ? 30.544 54.919 13.423 1.00 55.25 108 LEU A C 1
ATOM 805 O O . LEU A 1 108 ? 29.600 54.996 14.217 1.00 55.71 108 LEU A O 1
ATOM 810 N N . ARG A 1 109 ? 31.261 55.981 13.059 1.00 56.44 109 ARG A N 1
ATOM 811 C CA . ARG A 1 109 ? 30.970 57.308 13.594 1.00 57.53 109 ARG A CA 1
ATOM 812 C C . ARG A 1 109 ? 29.562 57.775 13.242 1.00 57.19 109 ARG A C 1
ATOM 813 O O . ARG A 1 109 ? 28.895 58.428 14.046 1.00 56.74 109 ARG A O 1
ATOM 821 N N . LYS A 1 110 ? 29.109 57.434 12.040 1.00 57.24 110 LYS A N 1
ATOM 822 C CA . LYS A 1 110 ? 27.774 57.813 11.598 1.00 56.98 110 LYS A CA 1
ATOM 823 C C . LYS A 1 110 ? 26.732 57.179 12.507 1.00 57.54 110 LYS A C 1
ATOM 824 O O . LYS A 1 110 ? 25.719 57.800 12.834 1.00 57.00 110 LYS A O 1
ATOM 830 N N . LEU A 1 111 ? 26.997 55.943 12.918 1.00 58.79 111 LEU A N 1
ATOM 831 C CA . LEU A 1 111 ? 26.081 55.204 13.773 1.00 61.04 111 LEU A CA 1
ATOM 832 C C . LEU A 1 111 ? 26.072 55.688 15.217 1.00 63.33 111 LEU A C 1
ATOM 833 O O . LEU A 1 111 ? 25.051 55.586 15.900 1.00 63.95 111 LEU A O 1
ATOM 838 N N . LYS A 1 112 ? 27.199 56.209 15.688 1.00 66.17 112 LYS A N 1
ATOM 839 C CA . LYS A 1 112 ? 27.268 56.707 17.056 1.00 68.90 112 LYS A CA 1
ATOM 840 C C . LYS A 1 112 ? 26.523 58.027 17.227 1.00 70.79 112 LYS A C 1
ATOM 841 O O . LYS A 1 112 ? 25.948 58.288 18.281 1.00 71.00 112 LYS A O 1
ATOM 847 N N . ASN A 1 113 ? 26.530 58.856 16.189 1.00 73.18 113 ASN A N 1
ATOM 848 C CA . ASN A 1 113 ? 25.855 60.145 16.246 1.00 76.12 113 ASN A CA 1
ATOM 849 C C . ASN A 1 113 ? 24.342 60.034 16.104 1.00 77.30 113 ASN A C 1
ATOM 850 O O . ASN A 1 113 ? 23.622 61.033 16.174 1.00 77.54 113 ASN A O 1
ATOM 855 N N . GLN A 1 114 ? 23.863 58.811 15.910 1.00 78.75 114 GLN A N 1
ATOM 856 C CA . GLN A 1 114 ? 22.435 58.560 15.767 1.00 80.07 114 GLN A CA 1
ATOM 857 C C . GLN A 1 114 ? 21.822 58.354 17.150 1.00 81.44 114 GLN A C 1
ATOM 858 O O . GLN A 1 114 ? 22.194 57.422 17.867 1.00 82.07 114 GLN A O 1
ATOM 864 N N . PRO A 1 115 ? 20.875 59.226 17.541 1.00 82.36 115 PRO A N 1
ATOM 865 C CA . PRO A 1 115 ? 20.194 59.163 18.841 1.00 82.81 115 PRO A CA 1
ATOM 866 C C . PRO A 1 115 ? 19.377 57.897 19.117 1.00 82.98 115 PRO A C 1
ATOM 867 O O . PRO A 1 115 ? 19.468 57.319 20.201 1.00 82.94 115 PRO A O 1
ATOM 871 N N . GLU A 1 116 ? 18.589 57.465 18.137 1.00 83.14 116 GLU A N 1
ATOM 872 C CA . GLU A 1 116 ? 17.754 56.281 18.300 1.00 83.71 116 GLU A CA 1
ATOM 873 C C . GLU A 1 116 ? 18.569 55.001 18.474 1.00 82.81 116 GLU A C 1
ATOM 874 O O . GLU A 1 116 ? 18.049 53.984 18.935 1.00 83.31 116 GLU A O 1
ATOM 880 N N . LEU A 1 117 ? 19.845 55.049 18.106 1.00 81.54 117 LEU A N 1
ATOM 881 C CA . LEU A 1 117 ? 20.714 53.880 18.215 1.00 80.12 117 LEU A CA 1
ATOM 882 C C . LEU A 1 117 ? 21.495 53.831 19.524 1.00 79.58 117 LEU A C 1
ATOM 883 O O . LEU A 1 117 ? 22.301 54.715 19.808 1.00 79.51 117 LEU A O 1
ATOM 888 N N . SER A 1 118 ? 21.263 52.793 20.317 1.00 79.28 118 SER A N 1
ATOM 889 C CA . SER A 1 118 ? 21.972 52.645 21.581 1.00 79.53 118 SER A CA 1
ATOM 890 C C . SER A 1 118 ? 23.153 51.703 21.370 1.00 79.64 118 SER A C 1
ATOM 891 O O . SER A 1 118 ? 23.045 50.715 20.648 1.00 79.21 118 SER A O 1
ATOM 894 N N . GLU A 1 119 ? 24.279 52.012 22.005 1.00 80.32 119 GLU A N 1
ATOM 895 C CA . GLU A 1 119 ? 25.487 51.201 21.875 1.00 81.24 119 GLU A CA 1
ATOM 896 C C . GLU A 1 119 ? 25.242 49.699 21.997 1.00 80.18 119 GLU A C 1
ATOM 897 O O . GLU A 1 119 ? 25.986 48.891 21.436 1.00 79.87 119 GLU A O 1
ATOM 903 N N . ASP A 1 120 ? 24.193 49.327 22.720 1.00 79.15 120 ASP A N 1
ATOM 904 C CA . ASP A 1 120 ? 23.873 47.919 22.912 1.00 77.86 120 ASP A CA 1
ATOM 905 C C . ASP A 1 120 ? 23.331 47.283 21.631 1.00 75.82 120 ASP A C 1
ATOM 906 O O . ASP A 1 120 ? 23.697 46.158 21.277 1.00 74.99 120 ASP A O 1
ATOM 911 N N . THR A 1 121 ? 22.459 48.011 20.940 1.00 73.46 121 THR A N 1
ATOM 912 C CA . THR A 1 121 ? 21.863 47.523 19.706 1.00 71.25 121 THR A CA 1
ATOM 913 C C . THR A 1 121 ? 22.892 47.512 18.568 1.00 68.87 121 THR A C 1
ATOM 914 O O . THR A 1 121 ? 22.766 46.751 17.612 1.00 68.17 121 THR A O 1
ATOM 918 N N . ILE A 1 122 ? 23.914 48.358 18.686 1.00 66.38 122 ILE A N 1
ATOM 919 C CA . ILE A 1 122 ? 24.985 48.428 17.694 1.00 63.90 122 ILE A CA 1
ATOM 920 C C . ILE A 1 122 ? 25.961 47.281 17.935 1.00 63.49 122 ILE A C 1
ATOM 921 O O . ILE A 1 122 ? 26.450 46.655 16.998 1.00 63.71 122 ILE A O 1
ATOM 926 N N . LYS A 1 123 ? 26.241 47.018 19.205 1.00 63.03 123 LYS A N 1
ATOM 927 C CA . LYS A 1 123 ? 27.152 45.951 19.584 1.00 62.89 123 LYS A CA 1
ATOM 928 C C . LYS A 1 123 ? 26.623 44.607 19.092 1.00 62.09 123 LYS A C 1
ATOM 929 O O . LYS A 1 123 ? 27.394 43.740 18.682 1.00 61.85 123 LYS A O 1
ATOM 935 N N . LYS A 1 124 ? 25.304 44.438 19.129 1.00 61.49 124 LYS A N 1
ATOM 936 C CA . LYS A 1 124 ? 24.703 43.186 18.698 1.00 60.73 124 LYS A CA 1
ATOM 937 C C . LYS A 1 124 ? 24.718 43.074 17.178 1.00 58.40 124 LYS A C 1
ATOM 938 O O . LYS A 1 124 ? 24.813 41.972 16.632 1.00 57.36 124 LYS A O 1
ATOM 944 N N . ALA A 1 125 ? 24.633 44.217 16.500 1.00 56.08 125 ALA A N 1
ATOM 945 C CA . ALA A 1 125 ? 24.661 44.243 15.040 1.00 53.71 125 ALA A CA 1
ATOM 946 C C . ALA A 1 125 ? 26.030 43.767 14.571 1.00 52.70 125 ALA A C 1
ATOM 947 O O . ALA A 1 125 ? 26.133 43.031 13.587 1.00 52.83 125 ALA A O 1
ATOM 949 N N . VAL A 1 126 ? 27.079 44.175 15.284 1.00 51.24 126 VAL A N 1
ATOM 950 C CA . VAL A 1 126 ? 28.437 43.766 14.935 1.00 50.68 126 VAL A CA 1
ATOM 951 C C . VAL A 1 126 ? 28.659 42.274 15.176 1.00 51.26 126 VAL A C 1
ATOM 952 O O . VAL A 1 126 ? 29.376 41.618 14.429 1.00 51.48 126 VAL A O 1
ATOM 956 N N . GLU A 1 127 ? 28.034 41.744 16.221 1.00 52.43 127 GLU A N 1
ATOM 957 C CA . GLU A 1 127 ? 28.160 40.331 16.565 1.00 53.16 127 GLU A CA 1
ATOM 958 C C . GLU A 1 127 ? 27.404 39.433 15.607 1.00 51.46 127 GLU A C 1
ATOM 959 O O . GLU A 1 127 ? 27.631 38.229 15.578 1.00 51.56 127 GLU A O 1
ATOM 965 N N . SER A 1 128 ? 26.493 40.014 14.837 1.00 49.68 128 SER A N 1
ATOM 966 C CA . SER A 1 128 ? 25.705 39.241 13.890 1.00 48.70 128 SER A CA 1
ATOM 967 C C . SER A 1 128 ? 26.230 39.369 12.467 1.00 47.20 128 SER A C 1
ATOM 968 O O . SER A 1 128 ? 25.648 38.819 11.525 1.00 48.44 128 SER A O 1
ATOM 971 N N . LEU A 1 129 ? 27.335 40.096 12.324 1.00 44.51 129 LEU A N 1
ATOM 972 C CA . LEU A 1 129 ? 27.971 40.329 11.031 1.00 41.05 129 LEU A CA 1
ATOM 973 C C . LEU A 1 129 ? 28.321 39.001 10.358 1.00 38.82 129 LEU A C 1
ATOM 974 O O . LEU A 1 129 ? 28.848 38.088 10.990 1.00 38.44 129 LEU A O 1
ATOM 979 N N . SER A 1 130 ? 28.034 38.898 9.068 1.00 36.35 130 SER A N 1
ATOM 980 C CA . SER A 1 130 ? 28.301 37.669 8.336 1.00 33.99 130 SER A CA 1
ATOM 981 C C . SER A 1 130 ? 28.469 37.891 6.838 1.00 33.12 130 SER A C 1
ATOM 982 O O . SER A 1 130 ? 27.538 38.287 6.153 1.00 32.95 130 SER A O 1
ATOM 985 N N . LEU A 1 131 ? 29.664 37.611 6.337 1.00 32.37 131 LEU A N 1
ATOM 986 C CA . LEU A 1 131 ? 29.956 37.763 4.919 1.00 31.53 131 LEU A CA 1
ATOM 987 C C . LEU A 1 131 ? 30.435 36.448 4.340 1.00 30.67 131 LEU A C 1
ATOM 988 O O . LEU A 1 131 ? 31.303 35.786 4.911 1.00 31.63 131 LEU A O 1
ATOM 993 N N . GLU A 1 132 ? 29.860 36.052 3.216 1.00 28.95 132 GLU A N 1
ATOM 994 C CA . GLU A 1 132 ? 30.298 34.833 2.563 1.00 28.02 132 GLU A CA 1
ATOM 995 C C . GLU A 1 132 ? 30.389 35.143 1.077 1.00 28.31 132 GLU A C 1
ATOM 996 O O . GLU A 1 132 ? 29.371 35.406 0.427 1.00 29.20 132 GLU A O 1
ATOM 1002 N N . LEU A 1 133 ? 31.609 35.148 0.548 1.00 27.66 133 LEU A N 1
ATOM 1003 C CA . LEU A 1 133 ? 31.805 35.457 -0.856 1.00 28.35 133 LEU A CA 1
ATOM 1004 C C . LEU A 1 133 ? 32.032 34.180 -1.631 1.00 29.47 133 LEU A C 1
ATOM 1005 O O . LEU A 1 133 ? 32.882 33.364 -1.265 1.00 29.71 133 LEU A O 1
ATOM 1010 N N . VAL A 1 134 ? 31.269 34.017 -2.708 1.00 29.76 134 VAL A N 1
ATOM 1011 C CA . VAL A 1 134 ? 31.366 32.822 -3.517 1.00 29.69 134 VAL A CA 1
ATOM 1012 C C . VAL A 1 134 ? 32.032 33.099 -4.844 1.00 30.85 134 VAL A C 1
ATOM 1013 O O . VAL A 1 134 ? 31.461 33.760 -5.711 1.00 31.52 134 VAL A O 1
ATOM 1017 N N . LEU A 1 135 ? 33.240 32.576 -5.006 1.00 31.82 135 LEU A N 1
ATOM 1018 C CA . LEU A 1 135 ? 33.992 32.757 -6.244 1.00 32.73 135 LEU A CA 1
ATOM 1019 C C . LEU A 1 135 ? 33.410 31.915 -7.393 1.00 33.35 135 LEU A C 1
ATOM 1020 O O . LEU A 1 135 ? 33.051 30.752 -7.201 1.00 33.65 135 LEU A O 1
ATOM 1025 N N . THR A 1 136 ? 33.296 32.515 -8.576 1.00 33.63 136 THR A N 1
ATOM 1026 C CA . THR A 1 136 ? 32.792 31.803 -9.753 1.00 32.73 136 THR A CA 1
ATOM 1027 C C . THR A 1 136 ? 33.871 31.871 -10.833 1.00 32.66 136 THR A C 1
ATOM 1028 O O . THR A 1 136 ? 34.746 32.735 -10.787 1.00 31.97 136 THR A O 1
ATOM 1032 N N . ALA A 1 137 ? 33.823 30.946 -11.786 1.00 32.69 137 ALA A N 1
ATOM 1033 C CA . ALA A 1 137 ? 34.817 30.904 -12.845 1.00 33.85 137 ALA A CA 1
ATOM 1034 C C . ALA A 1 137 ? 34.863 32.166 -13.692 1.00 34.87 137 ALA A C 1
ATOM 1035 O O . ALA A 1 137 ? 33.894 32.914 -13.775 1.00 34.70 137 ALA A O 1
ATOM 1037 N N . HIS A 1 138 ? 36.012 32.387 -14.320 1.00 36.64 138 HIS A N 1
ATOM 1038 C CA . HIS A 1 138 ? 36.226 33.533 -15.191 1.00 38.35 138 HIS A CA 1
ATOM 1039 C C . HIS A 1 138 ? 35.885 33.080 -16.612 1.00 39.49 138 HIS A C 1
ATOM 1040 O O . HIS A 1 138 ? 36.605 32.273 -17.196 1.00 39.43 138 HIS A O 1
ATOM 1047 N N . PRO A 1 139 ? 34.790 33.607 -17.189 1.00 41.15 139 PRO A N 1
ATOM 1048 C CA . PRO A 1 139 ? 34.328 33.263 -18.543 1.00 42.14 139 PRO A CA 1
ATOM 1049 C C . PRO A 1 139 ? 35.285 33.506 -19.716 1.00 43.61 139 PRO A C 1
ATOM 1050 O O . PRO A 1 139 ? 35.174 32.832 -20.738 1.00 45.06 139 PRO A O 1
ATOM 1054 N N . THR A 1 140 ? 36.215 34.450 -19.593 1.00 44.38 140 THR A N 1
ATOM 1055 C CA . THR A 1 140 ? 37.148 34.712 -20.691 1.00 45.09 140 THR A CA 1
ATOM 1056 C C . THR A 1 140 ? 38.615 34.750 -20.266 1.00 47.51 140 THR A C 1
ATOM 1057 O O . THR A 1 140 ? 39.311 35.742 -20.482 1.00 47.80 140 THR A O 1
ATOM 1061 N N . GLU A 1 141 ? 39.072 33.660 -19.662 1.00 50.22 141 GLU A N 1
ATOM 1062 C CA . GLU A 1 141 ? 40.456 33.503 -19.217 1.00 52.51 141 GLU A CA 1
ATOM 1063 C C . GLU A 1 141 ? 41.153 32.698 -20.317 1.00 52.64 141 GLU A C 1
ATOM 1064 O O . GLU A 1 141 ? 40.964 31.489 -20.419 1.00 53.56 141 GLU A O 1
ATOM 1070 N N . ILE A 1 142 ? 41.955 33.356 -21.142 1.00 52.42 142 ILE A N 1
ATOM 1071 C CA . ILE A 1 142 ? 42.608 32.650 -22.236 1.00 52.81 142 ILE A CA 1
ATOM 1072 C C . ILE A 1 142 ? 44.034 32.166 -21.976 1.00 54.76 142 ILE A C 1
ATOM 1073 O O . ILE A 1 142 ? 44.604 31.449 -22.795 1.00 54.12 142 ILE A O 1
ATOM 1078 N N . THR A 1 143 ? 44.613 32.550 -20.845 1.00 57.57 143 THR A N 1
ATOM 1079 C CA . THR A 1 143 ? 45.977 32.139 -20.531 1.00 60.48 143 THR A CA 1
ATOM 1080 C C . THR A 1 143 ? 46.038 30.720 -19.969 1.00 62.84 143 THR A C 1
ATOM 1081 O O . THR A 1 143 ? 45.188 30.311 -19.176 1.00 62.40 143 THR A O 1
ATOM 1085 N N . ARG A 1 144 ? 47.054 29.977 -20.397 1.00 66.12 144 ARG A N 1
ATOM 1086 C CA . ARG A 1 144 ? 47.255 28.596 -19.972 1.00 69.09 144 ARG A CA 1
ATOM 1087 C C . ARG A 1 144 ? 47.545 28.482 -18.475 1.00 70.12 144 ARG A C 1
ATOM 1088 O O . ARG A 1 144 ? 47.195 27.484 -17.840 1.00 69.92 144 ARG A O 1
ATOM 1096 N N . ARG A 1 145 ? 48.189 29.502 -17.916 1.00 71.49 145 ARG A N 1
ATOM 1097 C CA . ARG A 1 145 ? 48.490 29.519 -16.489 1.00 72.97 145 ARG A CA 1
ATOM 1098 C C . ARG A 1 145 ? 48.052 30.846 -15.891 1.00 72.60 145 ARG A C 1
ATOM 1099 O O . ARG A 1 145 ? 47.936 31.849 -16.597 1.00 72.52 145 ARG A O 1
ATOM 1107 N N . THR A 1 146 ? 47.818 30.849 -14.583 1.00 72.18 146 THR A N 1
ATOM 1108 C CA . THR A 1 146 ? 47.400 32.062 -13.889 1.00 71.11 146 THR A CA 1
ATOM 1109 C C . THR A 1 146 ? 48.592 33.016 -13.739 1.00 70.13 146 THR A C 1
ATOM 1110 O O . THR A 1 146 ? 49.710 32.593 -13.438 1.00 69.57 146 THR A O 1
ATOM 1114 N N . LEU A 1 147 ? 48.346 34.302 -13.958 1.00 68.97 147 LEU A N 1
ATOM 1115 C CA . LEU A 1 147 ? 49.397 35.302 -13.861 1.00 68.19 147 LEU A CA 1
ATOM 1116 C C . LEU A 1 147 ? 49.142 36.347 -12.780 1.00 67.37 147 LEU A C 1
ATOM 1117 O O . LEU A 1 147 ? 49.684 37.453 -12.841 1.00 67.75 147 LEU A O 1
ATOM 1122 N N . ILE A 1 148 ? 48.331 35.995 -11.788 1.00 65.87 148 ILE A N 1
ATOM 1123 C CA . ILE A 1 148 ? 48.005 36.917 -10.710 1.00 64.59 148 ILE A CA 1
ATOM 1124 C C . ILE A 1 148 ? 49.217 37.316 -9.873 1.00 63.52 148 ILE A C 1
ATOM 1125 O O . ILE A 1 148 ? 49.364 38.484 -9.505 1.00 62.53 148 ILE A O 1
ATOM 1130 N N . HIS A 1 149 ? 50.085 36.353 -9.580 1.00 62.87 149 HIS A N 1
ATOM 1131 C CA . HIS A 1 149 ? 51.281 36.623 -8.789 1.00 62.38 149 HIS A CA 1
ATOM 1132 C C . HIS A 1 149 ? 52.168 37.690 -9.435 1.00 61.75 149 HIS A C 1
ATOM 1133 O O . HIS A 1 149 ? 52.761 38.512 -8.735 1.00 61.59 149 HIS A O 1
ATOM 1140 N N . LYS A 1 150 ? 52.251 37.682 -10.764 1.00 61.28 150 LYS A N 1
ATOM 1141 C CA . LYS A 1 150 ? 53.062 38.659 -11.491 1.00 61.35 150 LYS A CA 1
ATOM 1142 C C . LYS A 1 150 ? 52.553 40.090 -11.290 1.00 61.34 150 LYS A C 1
ATOM 1143 O O . LYS A 1 150 ? 53.343 41.016 -11.092 1.00 60.91 150 LYS A O 1
ATOM 1149 N N . MET A 1 151 ? 51.233 40.260 -11.347 1.00 61.62 151 MET A N 1
ATOM 1150 C CA . MET A 1 151 ? 50.597 41.562 -11.171 1.00 61.68 151 MET A CA 1
ATOM 1151 C C . MET A 1 151 ? 50.843 42.119 -9.781 1.00 59.20 151 MET A C 1
ATOM 1152 O O . MET A 1 151 ? 50.858 43.329 -9.574 1.00 58.36 151 MET A O 1
ATOM 1157 N N . VAL A 1 152 ? 51.028 41.224 -8.823 1.00 57.10 152 VAL A N 1
ATOM 1158 C CA . VAL A 1 152 ? 51.291 41.628 -7.453 1.00 55.00 152 VAL A CA 1
ATOM 1159 C C . VAL A 1 152 ? 52.675 42.259 -7.387 1.00 54.28 152 VAL A C 1
ATOM 1160 O O . VAL A 1 152 ? 52.917 43.178 -6.603 1.00 53.04 152 VAL A O 1
ATOM 1164 N N . GLU A 1 153 ? 53.578 41.765 -8.228 1.00 53.72 153 GLU A N 1
ATOM 1165 C CA . GLU A 1 153 ? 54.938 42.275 -8.255 1.00 52.99 153 GLU A CA 1
ATOM 1166 C C . GLU A 1 153 ? 55.022 43.584 -9.027 1.00 50.71 153 GLU A C 1
ATOM 1167 O O . GLU A 1 153 ? 55.764 44.484 -8.638 1.00 50.70 153 GLU A O 1
ATOM 1173 N N . VAL A 1 154 ? 54.269 43.686 -10.119 1.00 48.07 154 VAL A N 1
ATOM 1174 C CA . VAL A 1 154 ? 54.253 44.914 -10.909 1.00 45.77 154 VAL A CA 1
ATOM 1175 C C . VAL A 1 154 ? 53.700 46.043 -10.043 1.00 46.01 154 VAL A C 1
ATOM 1176 O O . VAL A 1 154 ? 54.122 47.196 -10.164 1.00 45.49 154 VAL A O 1
ATOM 1180 N N . ASN A 1 155 ? 52.752 45.704 -9.171 1.00 46.37 155 ASN A N 1
ATOM 1181 C CA . ASN A 1 155 ? 52.148 46.684 -8.277 1.00 46.29 155 ASN A CA 1
ATOM 1182 C C . ASN A 1 155 ? 53.196 47.145 -7.264 1.00 46.44 155 ASN A C 1
ATOM 1183 O O . ASN A 1 155 ? 53.318 48.343 -6.992 1.00 47.22 155 ASN A O 1
ATOM 1188 N N . ALA A 1 156 ? 53.955 46.192 -6.719 1.00 45.89 156 ALA A N 1
ATOM 1189 C CA . ALA A 1 156 ? 54.993 46.503 -5.738 1.00 45.55 156 ALA A CA 1
ATOM 1190 C C . ALA A 1 156 ? 56.011 47.472 -6.315 1.00 45.69 156 ALA A C 1
ATOM 1191 O O . ALA A 1 156 ? 56.490 48.356 -5.611 1.00 46.12 156 ALA A O 1
ATOM 1193 N N . CYS A 1 157 ? 56.346 47.305 -7.594 1.00 45.80 157 CYS A N 1
ATOM 1194 C CA . CYS A 1 157 ? 57.304 48.192 -8.243 1.00 46.55 157 CYS A CA 1
ATOM 1195 C C . CYS A 1 157 ? 56.736 49.604 -8.329 1.00 45.99 157 CYS A C 1
ATOM 1196 O O . CYS A 1 157 ? 57.457 50.582 -8.145 1.00 45.59 157 CYS A O 1
ATOM 1199 N N . LEU A 1 158 ? 55.438 49.709 -8.605 1.00 46.02 158 LEU A N 1
ATOM 1200 C CA . LEU A 1 158 ? 54.791 51.013 -8.700 1.00 45.70 158 LEU A CA 1
ATOM 1201 C C . LEU A 1 158 ? 54.726 51.692 -7.336 1.00 46.88 158 LEU A C 1
ATOM 1202 O O . LEU A 1 158 ? 54.919 52.904 -7.232 1.00 45.08 158 LEU A O 1
ATOM 1207 N N . LYS A 1 159 ? 54.455 50.911 -6.291 1.00 49.46 159 LYS A N 1
ATOM 1208 C CA . LYS A 1 159 ? 54.363 51.467 -4.941 1.00 52.36 159 LYS A CA 1
ATOM 1209 C C . LYS A 1 159 ? 55.705 52.042 -4.508 1.00 53.03 159 LYS A C 1
ATOM 1210 O O . LYS A 1 159 ? 55.770 53.117 -3.899 1.00 52.83 159 LYS A O 1
ATOM 1216 N N . GLN A 1 160 ? 56.769 51.318 -4.833 1.00 53.86 160 GLN A N 1
ATOM 1217 C CA . GLN A 1 160 ? 58.117 51.728 -4.480 1.00 55.33 160 GLN A CA 1
ATOM 1218 C C . GLN A 1 160 ? 58.611 52.909 -5.282 1.00 55.75 160 GLN A C 1
ATOM 1219 O O . GLN A 1 160 ? 59.314 53.769 -4.754 1.00 55.55 160 GLN A O 1
ATOM 1225 N N . LEU A 1 161 ? 58.254 52.948 -6.559 1.00 57.10 161 LEU A N 1
ATOM 1226 C CA . LEU A 1 161 ? 58.667 54.048 -7.416 1.00 59.39 161 LEU A CA 1
ATOM 1227 C C . LEU A 1 161 ? 57.891 55.313 -7.082 1.00 62.75 161 LEU A C 1
ATOM 1228 O O . LEU A 1 161 ? 58.343 56.420 -7.365 1.00 63.19 161 LEU A O 1
ATOM 1233 N N . ASP A 1 162 ? 56.724 55.144 -6.472 1.00 67.27 162 ASP A N 1
ATOM 1234 C CA . ASP A 1 162 ? 55.872 56.275 -6.118 1.00 71.79 162 ASP A CA 1
ATOM 1235 C C . ASP A 1 162 ? 56.406 56.981 -4.883 1.00 75.10 162 ASP A C 1
ATOM 1236 O O . ASP A 1 162 ? 55.756 57.011 -3.836 1.00 75.61 162 ASP A O 1
ATOM 1241 N N . ASN A 1 163 ? 57.593 57.556 -5.007 1.00 78.98 163 ASN A N 1
ATOM 1242 C CA . ASN A 1 163 ? 58.191 58.242 -3.879 1.00 82.52 163 ASN A CA 1
ATOM 1243 C C . ASN A 1 163 ? 59.330 59.185 -4.231 1.00 84.00 163 ASN A C 1
ATOM 1244 O O . ASN A 1 163 ? 60.300 58.789 -4.875 1.00 83.76 163 ASN A O 1
ATOM 1249 N N . LYS A 1 164 ? 59.200 60.436 -3.802 1.00 86.09 164 LYS A N 1
ATOM 1250 C CA . LYS A 1 164 ? 60.238 61.433 -4.025 1.00 88.11 164 LYS A CA 1
ATOM 1251 C C . LYS A 1 164 ? 61.374 61.059 -3.067 1.00 88.34 164 LYS A C 1
ATOM 1252 O O . LYS A 1 164 ? 61.301 60.030 -2.393 1.00 88.58 164 LYS A O 1
ATOM 1258 N N . ASP A 1 165 ? 62.419 61.876 -2.995 1.00 88.30 165 ASP A N 1
ATOM 1259 C CA . ASP A 1 165 ? 63.540 61.566 -2.110 1.00 87.96 165 ASP A CA 1
ATOM 1260 C C . ASP A 1 165 ? 64.086 60.175 -2.429 1.00 86.32 165 ASP A C 1
ATOM 1261 O O . ASP A 1 165 ? 64.839 59.597 -1.641 1.00 86.93 165 ASP A O 1
ATOM 1266 N N . ILE A 1 166 ? 63.697 59.640 -3.584 1.00 83.51 166 ILE A N 1
ATOM 1267 C CA . ILE A 1 166 ? 64.151 58.321 -4.002 1.00 80.36 166 ILE A CA 1
ATOM 1268 C C . ILE A 1 166 ? 65.512 58.422 -4.681 1.00 78.76 166 ILE A C 1
ATOM 1269 O O . ILE A 1 166 ? 65.727 59.271 -5.551 1.00 78.05 166 ILE A O 1
ATOM 1274 N N . ALA A 1 167 ? 66.422 57.543 -4.270 1.00 76.74 167 ALA A N 1
ATOM 1275 C CA . ALA A 1 167 ? 67.778 57.502 -4.802 1.00 74.80 167 ALA A CA 1
ATOM 1276 C C . ALA A 1 167 ? 67.819 57.287 -6.314 1.00 73.51 167 ALA A C 1
ATOM 1277 O O . ALA A 1 167 ? 66.956 56.621 -6.878 1.00 73.23 167 ALA A O 1
ATOM 1279 N N . ASP A 1 168 ? 68.835 57.849 -6.960 1.00 72.39 168 ASP A N 1
ATOM 1280 C CA . ASP A 1 168 ? 68.995 57.730 -8.404 1.00 71.45 168 ASP A CA 1
ATOM 1281 C C . ASP A 1 168 ? 69.243 56.283 -8.808 1.00 69.55 168 ASP A C 1
ATOM 1282 O O . ASP A 1 168 ? 68.617 55.772 -9.733 1.00 68.92 168 ASP A O 1
ATOM 1287 N N . TYR A 1 169 ? 70.163 55.626 -8.108 1.00 67.50 169 TYR A N 1
ATOM 1288 C CA . TYR A 1 169 ? 70.515 54.238 -8.397 1.00 65.09 169 TYR A CA 1
ATOM 1289 C C . TYR A 1 169 ? 69.437 53.275 -7.935 1.00 63.71 169 TYR A C 1
ATOM 1290 O O . TYR A 1 169 ? 69.403 52.117 -8.347 1.00 61.66 169 TYR A O 1
ATOM 1299 N N . GLU A 1 170 ? 68.560 53.771 -7.071 1.00 63.08 170 GLU A N 1
ATOM 1300 C CA . GLU A 1 170 ? 67.455 52.985 -6.538 1.00 63.20 170 GLU A CA 1
ATOM 1301 C C . GLU A 1 170 ? 66.335 52.952 -7.583 1.00 61.80 170 GLU A C 1
ATOM 1302 O O . GLU A 1 170 ? 65.719 51.917 -7.825 1.00 61.20 170 GLU A O 1
ATOM 1308 N N . HIS A 1 171 ? 66.086 54.103 -8.197 1.00 60.35 171 HIS A N 1
ATOM 1309 C CA . HIS A 1 171 ? 65.069 54.243 -9.227 1.00 59.30 171 HIS A CA 1
ATOM 1310 C C . HIS A 1 171 ? 65.502 53.443 -10.457 1.00 59.38 171 HIS A C 1
ATOM 1311 O O . HIS A 1 171 ? 64.694 52.795 -11.115 1.00 59.61 171 HIS A O 1
ATOM 1318 N N . ASN A 1 172 ? 66.793 53.486 -10.752 1.00 59.96 172 ASN A N 1
ATOM 1319 C CA . ASN A 1 172 ? 67.344 52.776 -11.896 1.00 60.64 172 ASN A CA 1
ATOM 1320 C C . ASN A 1 172 ? 67.177 51.263 -11.711 1.00 59.80 172 ASN A C 1
ATOM 1321 O O . ASN A 1 172 ? 66.971 50.521 -12.678 1.00 59.13 172 ASN A O 1
ATOM 1326 N N . GLN A 1 173 ? 67.246 50.821 -10.456 1.00 59.11 173 GLN A N 1
ATOM 1327 C CA . GLN A 1 173 ? 67.115 49.407 -10.099 1.00 58.27 173 GLN A CA 1
ATOM 1328 C C . GLN A 1 173 ? 65.674 48.901 -10.213 1.00 56.49 173 GLN A C 1
ATOM 1329 O O . GLN A 1 173 ? 65.439 47.774 -10.659 1.00 55.64 173 GLN A O 1
ATOM 1335 N N . LEU A 1 174 ? 64.722 49.735 -9.795 1.00 54.28 174 LEU A N 1
ATOM 1336 C CA . LEU A 1 174 ? 63.304 49.401 -9.863 1.00 52.21 174 LEU A CA 1
ATOM 1337 C C . LEU A 1 174 ? 62.856 49.339 -11.319 1.00 52.05 174 LEU A C 1
ATOM 1338 O O . LEU A 1 174 ? 62.068 48.472 -11.706 1.00 51.84 174 LEU A O 1
ATOM 1343 N N . MET A 1 175 ? 63.361 50.269 -12.124 1.00 51.96 175 MET A N 1
ATOM 1344 C CA . MET A 1 175 ? 63.023 50.305 -13.539 1.00 52.46 175 MET A CA 1
ATOM 1345 C C . MET A 1 175 ? 63.536 49.060 -14.265 1.00 53.69 175 MET A C 1
ATOM 1346 O O . MET A 1 175 ? 62.867 48.541 -15.156 1.00 54.46 175 MET A O 1
ATOM 1351 N N . ARG A 1 176 ? 64.717 48.584 -13.879 1.00 55.25 176 ARG A N 1
ATOM 1352 C CA . ARG A 1 176 ? 65.310 47.395 -14.491 1.00 56.04 176 ARG A CA 1
ATOM 1353 C C . ARG A 1 176 ? 64.417 46.185 -14.235 1.00 55.29 176 ARG A C 1
ATOM 1354 O O . ARG A 1 176 ? 64.201 45.358 -15.127 1.00 54.62 176 ARG A O 1
ATOM 1362 N N . ARG A 1 177 ? 63.888 46.094 -13.018 1.00 54.53 177 ARG A N 1
ATOM 1363 C CA . ARG A 1 177 ? 63.019 44.984 -12.652 1.00 54.64 177 ARG A CA 1
ATOM 1364 C C . ARG A 1 177 ? 61.694 45.122 -13.382 1.00 54.18 177 ARG A C 1
ATOM 1365 O O . ARG A 1 177 ? 61.144 44.146 -13.893 1.00 54.83 177 ARG A O 1
ATOM 1373 N N . LEU A 1 178 ? 61.184 46.344 -13.441 1.00 53.30 178 LEU A N 1
ATOM 1374 C CA . LEU A 1 178 ? 59.928 46.590 -14.124 1.00 52.34 178 LEU A CA 1
ATOM 1375 C C . LEU A 1 178 ? 60.043 46.212 -15.608 1.00 52.40 178 LEU A C 1
ATOM 1376 O O . LEU A 1 178 ? 59.106 45.661 -16.180 1.00 52.26 178 LEU A O 1
ATOM 1381 N N . ARG A 1 179 ? 61.192 46.492 -16.225 1.00 52.74 179 ARG A N 1
ATOM 1382 C CA . ARG A 1 179 ? 61.404 46.165 -17.638 1.00 53.76 179 ARG A CA 1
ATOM 1383 C C . ARG A 1 179 ? 61.405 44.663 -17.909 1.00 53.50 179 ARG A C 1
ATOM 1384 O O . ARG A 1 179 ? 60.969 44.223 -18.974 1.00 53.29 179 ARG A O 1
ATOM 1392 N N . GLN A 1 180 ? 61.907 43.879 -16.956 1.00 53.30 180 GLN A N 1
ATOM 1393 C CA . GLN A 1 180 ? 61.940 42.426 -17.117 1.00 53.03 180 GLN A CA 1
ATOM 1394 C C . GLN A 1 180 ? 60.529 41.886 -16.963 1.00 51.05 180 GLN A C 1
ATOM 1395 O O . GLN A 1 180 ? 60.111 40.991 -17.697 1.00 49.97 180 GLN A O 1
ATOM 1401 N N . LEU A 1 181 ? 59.798 42.443 -16.002 1.00 49.25 181 LEU A N 1
ATOM 1402 C CA . LEU A 1 181 ? 58.423 42.032 -15.738 1.00 47.73 181 LEU A CA 1
ATOM 1403 C C . LEU A 1 181 ? 57.549 42.242 -16.964 1.00 47.06 181 LEU A C 1
ATOM 1404 O O . LEU A 1 181 ? 56.766 41.366 -17.324 1.00 46.49 181 LEU A O 1
ATOM 1409 N N . ILE A 1 182 ? 57.687 43.399 -17.608 1.00 46.92 182 ILE A N 1
ATOM 1410 C CA . ILE A 1 182 ? 56.899 43.692 -18.799 1.00 47.02 182 ILE A CA 1
ATOM 1411 C C . ILE A 1 182 ? 57.323 42.763 -19.925 1.00 48.09 182 ILE A C 1
ATOM 1412 O O . ILE A 1 182 ? 56.487 42.172 -20.605 1.00 48.71 182 ILE A O 1
ATOM 1417 N N . ALA A 1 183 ? 58.634 42.641 -20.116 1.00 49.12 183 ALA A N 1
ATOM 1418 C CA . ALA A 1 183 ? 59.184 41.795 -21.165 1.00 50.01 183 ALA A CA 1
ATOM 1419 C C . ALA A 1 183 ? 58.705 40.362 -21.018 1.00 51.12 183 ALA A C 1
ATOM 1420 O O . ALA A 1 183 ? 58.438 39.686 -22.005 1.00 50.87 183 ALA A O 1
ATOM 1422 N N . GLN A 1 184 ? 58.602 39.904 -19.777 1.00 53.46 184 GLN A N 1
ATOM 1423 C CA . GLN A 1 184 ? 58.148 38.548 -19.494 1.00 56.17 184 GLN A CA 1
ATOM 1424 C C . GLN A 1 184 ? 56.726 38.349 -20.001 1.00 56.10 184 GLN A C 1
ATOM 1425 O O . GLN A 1 184 ? 56.423 37.336 -20.630 1.00 56.00 184 GLN A O 1
ATOM 1431 N N . SER A 1 185 ? 55.865 39.332 -19.744 1.00 56.27 185 SER A N 1
ATOM 1432 C CA . SER A 1 185 ? 54.468 39.272 -20.170 1.00 56.63 185 SER A CA 1
ATOM 1433 C C . SER A 1 185 ? 54.326 39.256 -21.677 1.00 56.53 185 SER A C 1
ATOM 1434 O O . SER A 1 185 ? 53.363 38.716 -22.219 1.00 56.30 185 SER A O 1
ATOM 1437 N N . TRP A 1 186 ? 55.292 39.849 -22.360 1.00 57.23 186 TRP A N 1
ATOM 1438 C CA . TRP A 1 186 ? 55.230 39.889 -23.801 1.00 59.06 186 TRP A CA 1
ATOM 1439 C C . TRP A 1 186 ? 55.731 38.619 -24.479 1.00 60.52 186 TRP A C 1
ATOM 1440 O O . TRP A 1 186 ? 55.239 38.252 -25.544 1.00 61.34 186 TRP A O 1
ATOM 1451 N N . HIS A 1 187 ? 56.695 37.940 -23.865 1.00 62.17 187 HIS A N 1
ATOM 1452 C CA . HIS A 1 187 ? 57.243 36.716 -24.447 1.00 63.90 187 HIS A CA 1
ATOM 1453 C C . HIS A 1 187 ? 56.652 35.446 -23.831 1.00 67.32 187 HIS A C 1
ATOM 1454 O O . HIS A 1 187 ? 56.675 34.381 -24.451 1.00 67.69 187 HIS A O 1
ATOM 1461 N N . THR A 1 188 ? 56.128 35.560 -22.612 1.00 71.20 188 THR A N 1
ATOM 1462 C CA . THR A 1 188 ? 55.539 34.414 -21.916 1.00 75.23 188 THR A CA 1
ATOM 1463 C C . THR A 1 188 ? 54.019 34.482 -21.982 1.00 76.43 188 THR A C 1
ATOM 1464 O O . THR A 1 188 ? 53.351 34.766 -20.983 1.00 76.83 188 THR A O 1
ATOM 1468 N N . ASP A 1 189 ? 53.473 34.224 -23.163 1.00 77.79 189 ASP A N 1
ATOM 1469 C CA . ASP A 1 189 ? 52.031 34.262 -23.341 1.00 79.16 189 ASP A CA 1
ATOM 1470 C C . ASP A 1 189 ? 51.565 32.994 -24.043 1.00 78.67 189 ASP A C 1
ATOM 1471 O O . ASP A 1 189 ? 51.785 32.812 -25.242 1.00 79.53 189 ASP A O 1
ATOM 1476 N N . GLU A 1 190 ? 50.924 32.116 -23.283 1.00 77.17 190 GLU A N 1
ATOM 1477 C CA . GLU A 1 190 ? 50.441 30.863 -23.827 1.00 75.25 190 GLU A CA 1
ATOM 1478 C C . GLU A 1 190 ? 48.920 30.815 -23.891 1.00 73.61 190 GLU A C 1
ATOM 1479 O O . GLU A 1 190 ? 48.254 30.414 -22.936 1.00 73.26 190 GLU A O 1
ATOM 1481 N N . ILE A 1 191 ? 48.377 31.233 -25.029 1.00 71.75 191 ILE A N 1
ATOM 1482 C CA . ILE A 1 191 ? 46.936 31.224 -25.250 1.00 70.23 191 ILE A CA 1
ATOM 1483 C C . ILE A 1 191 ? 46.443 29.781 -25.165 1.00 69.55 191 ILE A C 1
ATOM 1484 O O . ILE A 1 191 ? 47.090 28.872 -25.685 1.00 69.98 191 ILE A O 1
ATOM 1489 N N . ARG A 1 192 ? 45.306 29.564 -24.510 1.00 68.67 192 ARG A N 1
ATOM 1490 C CA . ARG A 1 192 ? 44.766 28.217 -24.395 1.00 67.56 192 ARG A CA 1
ATOM 1491 C C . ARG A 1 192 ? 44.465 27.679 -25.786 1.00 66.88 192 ARG A C 1
ATOM 1492 O O . ARG A 1 192 ? 43.869 28.366 -26.618 1.00 66.64 192 ARG A O 1
ATOM 1500 N N . LYS A 1 193 ? 44.889 26.448 -26.035 1.00 66.29 193 LYS A N 1
ATOM 1501 C CA . LYS A 1 193 ? 44.654 25.806 -27.320 1.00 65.40 193 LYS A CA 1
ATOM 1502 C C . LYS A 1 193 ? 43.331 25.075 -27.172 1.00 62.89 193 LYS A C 1
ATOM 1503 O O . LYS A 1 193 ? 42.539 24.981 -28.106 1.00 62.02 193 LYS A O 1
ATOM 1509 N N . LEU A 1 194 ? 43.103 24.573 -25.963 1.00 60.47 194 LEU A N 1
ATOM 1510 C CA . LEU A 1 194 ? 41.896 23.830 -25.640 1.00 57.65 194 LEU A CA 1
ATOM 1511 C C . LEU A 1 194 ? 41.066 24.503 -24.562 1.00 54.39 194 LEU A C 1
ATOM 1512 O O . LEU A 1 194 ? 41.554 25.335 -23.802 1.00 52.47 194 LEU A O 1
ATOM 1517 N N . ARG A 1 195 ? 39.805 24.103 -24.505 1.00 51.87 195 ARG A N 1
ATOM 1518 C CA . ARG A 1 195 ? 38.854 24.607 -23.536 1.00 50.41 195 ARG A CA 1
ATOM 1519 C C . ARG A 1 195 ? 39.267 24.149 -22.121 1.00 48.85 195 ARG A C 1
ATOM 1520 O O . ARG A 1 195 ? 39.576 22.975 -21.899 1.00 49.44 195 ARG A O 1
ATOM 1528 N N . PRO A 1 196 ? 39.273 25.072 -21.147 1.00 47.18 196 PRO A N 1
ATOM 1529 C CA . PRO A 1 196 ? 39.654 24.741 -19.770 1.00 45.71 196 PRO A CA 1
ATOM 1530 C C . PRO A 1 196 ? 38.704 23.760 -19.096 1.00 44.90 196 PRO A C 1
ATOM 1531 O O . PRO A 1 196 ? 37.494 23.775 -19.336 1.00 45.65 196 PRO A O 1
ATOM 1535 N N . SER A 1 197 ? 39.249 22.906 -18.244 1.00 43.64 197 SER A N 1
ATOM 1536 C CA . SER A 1 197 ? 38.412 21.954 -17.537 1.00 42.87 197 SER A CA 1
ATOM 1537 C C . SER A 1 197 ? 38.053 22.550 -16.175 1.00 41.88 197 SER A C 1
ATOM 1538 O O . SER A 1 197 ? 38.693 23.499 -15.712 1.00 41.92 197 SER A O 1
ATOM 1541 N N . PRO A 1 198 ? 37.016 22.004 -15.522 1.00 40.85 198 PRO A N 1
ATOM 1542 C CA . PRO A 1 198 ? 36.602 22.499 -14.205 1.00 40.09 198 PRO A CA 1
ATOM 1543 C C . PRO A 1 198 ? 37.773 22.516 -13.227 1.00 40.31 198 PRO A C 1
ATOM 1544 O O . PRO A 1 198 ? 37.890 23.428 -12.410 1.00 40.90 198 PRO A O 1
ATOM 1548 N N . VAL A 1 199 ? 38.640 21.509 -13.315 1.00 40.13 199 VAL A N 1
ATOM 1549 C CA . VAL A 1 199 ? 39.802 21.429 -12.431 1.00 39.96 199 VAL A CA 1
ATOM 1550 C C . VAL A 1 199 ? 40.747 22.619 -12.642 1.00 39.80 199 VAL A C 1
ATOM 1551 O O . VAL A 1 199 ? 41.393 23.077 -11.704 1.00 39.84 199 VAL A O 1
ATOM 1555 N N . ASP A 1 200 ? 40.828 23.117 -13.875 1.00 39.41 200 ASP A N 1
ATOM 1556 C CA . ASP A 1 200 ? 41.680 24.264 -14.171 1.00 38.37 200 ASP A CA 1
ATOM 1557 C C . ASP A 1 200 ? 41.082 25.527 -13.558 1.00 37.06 200 ASP A C 1
ATOM 1558 O O . ASP A 1 200 ? 41.795 26.345 -12.973 1.00 36.21 200 ASP A O 1
ATOM 1563 N N . GLU A 1 201 ? 39.770 25.680 -13.694 1.00 36.28 201 GLU A N 1
ATOM 1564 C CA . GLU A 1 201 ? 39.087 26.834 -13.142 1.00 36.39 201 GLU A CA 1
ATOM 1565 C C . GLU A 1 201 ? 39.220 26.801 -11.626 1.00 37.04 201 GLU A C 1
ATOM 1566 O O . GLU A 1 201 ? 39.356 27.841 -10.983 1.00 37.67 201 GLU A O 1
ATOM 1572 N N . ALA A 1 202 ? 39.190 25.603 -11.053 1.00 37.63 202 ALA A N 1
ATOM 1573 C CA . ALA A 1 202 ? 39.335 25.461 -9.608 1.00 37.97 202 ALA A CA 1
ATOM 1574 C C . ALA A 1 202 ? 40.730 25.918 -9.165 1.00 38.32 202 ALA A C 1
ATOM 1575 O O . ALA A 1 202 ? 40.868 26.607 -8.159 1.00 37.76 202 ALA A O 1
ATOM 1577 N N . LYS A 1 203 ? 41.756 25.533 -9.922 1.00 39.28 203 LYS A N 1
ATOM 1578 C CA . LYS A 1 203 ? 43.137 25.906 -9.612 1.00 40.53 203 LYS A CA 1
ATOM 1579 C C . LYS A 1 203 ? 43.291 27.420 -9.708 1.00 40.73 203 LYS A C 1
ATOM 1580 O O . LYS A 1 203 ? 44.022 28.045 -8.927 1.00 41.71 203 LYS A O 1
ATOM 1586 N N . TRP A 1 204 ? 42.602 28.009 -10.678 1.00 39.88 204 TRP A N 1
ATOM 1587 C CA . TRP A 1 204 ? 42.636 29.456 -10.853 1.00 38.63 204 TRP A CA 1
ATOM 1588 C C . TRP A 1 204 ? 42.132 30.107 -9.550 1.00 38.00 204 TRP A C 1
ATOM 1589 O O . TRP A 1 204 ? 42.704 31.088 -9.067 1.00 37.41 204 TRP A O 1
ATOM 1600 N N . GLY A 1 205 ? 41.067 29.545 -8.984 1.00 36.99 205 GLY A N 1
ATOM 1601 C CA . GLY A 1 205 ? 40.528 30.062 -7.737 1.00 37.33 205 GLY A CA 1
ATOM 1602 C C . GLY A 1 205 ? 41.521 29.936 -6.588 1.00 37.38 205 GLY A C 1
ATOM 1603 O O . GLY A 1 205 ? 41.599 30.807 -5.715 1.00 37.13 205 GLY A O 1
ATOM 1604 N N . PHE A 1 206 ? 42.281 28.845 -6.578 1.00 36.72 206 PHE A N 1
ATOM 1605 C CA . PHE A 1 206 ? 43.283 28.627 -5.544 1.00 35.58 206 PHE A CA 1
ATOM 1606 C C . PHE A 1 206 ? 44.353 29.712 -5.630 1.00 34.49 206 PHE A C 1
ATOM 1607 O O . PHE A 1 206 ? 44.845 30.184 -4.608 1.00 33.85 206 PHE A O 1
ATOM 1615 N N . ALA A 1 207 ? 44.704 30.106 -6.854 1.00 33.68 207 ALA A N 1
ATOM 1616 C CA . ALA A 1 207 ? 45.710 31.143 -7.061 1.00 33.59 207 ALA A CA 1
ATOM 1617 C C . ALA A 1 207 ? 45.257 32.474 -6.455 1.00 34.21 207 ALA A C 1
ATOM 1618 O O . ALA A 1 207 ? 46.074 33.248 -5.949 1.00 35.52 207 ALA A O 1
ATOM 1620 N N . VAL A 1 208 ? 43.956 32.744 -6.509 1.00 33.44 208 VAL A N 1
ATOM 1621 C CA . VAL A 1 208 ? 43.428 33.971 -5.938 1.00 33.03 208 VAL A CA 1
ATOM 1622 C C . VAL A 1 208 ? 43.550 33.909 -4.417 1.00 33.13 208 VAL A C 1
ATOM 1623 O O . VAL A 1 208 ? 43.882 34.894 -3.768 1.00 32.26 208 VAL A O 1
ATOM 1627 N N . VAL A 1 209 ? 43.294 32.741 -3.853 1.00 34.48 209 VAL A N 1
ATOM 1628 C CA . VAL A 1 209 ? 43.384 32.575 -2.415 1.00 36.76 209 VAL A CA 1
ATOM 1629 C C . VAL A 1 209 ? 44.784 32.841 -1.860 1.00 39.38 209 VAL A C 1
ATOM 1630 O O . VAL A 1 209 ? 44.945 33.671 -0.963 1.00 41.15 209 VAL A O 1
ATOM 1634 N N . GLU A 1 210 ? 45.807 32.169 -2.384 1.00 41.12 210 GLU A N 1
ATOM 1635 C CA . GLU A 1 210 ? 47.138 32.379 -1.822 1.00 42.76 210 GLU A CA 1
ATOM 1636 C C . GLU A 1 210 ? 47.830 33.683 -2.177 1.00 42.56 210 GLU A C 1
ATOM 1637 O O . GLU A 1 210 ? 48.627 34.200 -1.385 1.00 43.51 210 GLU A O 1
ATOM 1643 N N . ASN A 1 211 ? 47.528 34.237 -3.343 1.00 41.47 211 ASN A N 1
ATOM 1644 C CA . ASN A 1 211 ? 48.176 35.476 -3.739 1.00 40.47 211 ASN A CA 1
ATOM 1645 C C . ASN A 1 211 ? 47.504 36.752 -3.254 1.00 39.46 211 ASN A C 1
ATOM 1646 O O . ASN A 1 211 ? 48.096 37.832 -3.322 1.00 39.45 211 ASN A O 1
ATOM 1651 N N . SER A 1 212 ? 46.282 36.637 -2.740 1.00 38.18 212 SER A N 1
ATOM 1652 C CA . SER A 1 212 ? 45.567 37.823 -2.271 1.00 36.32 212 SER A CA 1
ATOM 1653 C C . SER A 1 212 ? 44.659 37.636 -1.052 1.00 35.39 212 SER A C 1
ATOM 1654 O O . SER A 1 212 ? 44.702 38.431 -0.110 1.00 34.23 212 SER A O 1
ATOM 1657 N N . LEU A 1 213 ? 43.841 36.590 -1.064 1.00 34.51 213 LEU A N 1
ATOM 1658 C CA . LEU A 1 213 ? 42.921 36.360 0.040 1.00 34.39 213 LEU A CA 1
ATOM 1659 C C . LEU A 1 213 ? 43.597 35.924 1.336 1.00 35.07 213 LEU A C 1
ATOM 1660 O O . LEU A 1 213 ? 43.167 36.306 2.424 1.00 35.49 213 LEU A O 1
ATOM 1665 N N . TRP A 1 214 ? 44.669 35.149 1.209 1.00 36.26 214 TRP A N 1
ATOM 1666 C CA . TRP A 1 214 ? 45.416 34.639 2.354 1.00 37.49 214 TRP A CA 1
ATOM 1667 C C . TRP A 1 214 ? 45.898 35.754 3.275 1.00 38.05 214 TRP A C 1
ATOM 1668 O O . TRP A 1 214 ? 45.817 35.637 4.493 1.00 37.75 214 TRP A O 1
ATOM 1679 N N . GLN A 1 215 ? 46.396 36.835 2.687 1.00 39.07 215 GLN A N 1
ATOM 1680 C CA . GLN A 1 215 ? 46.878 37.982 3.448 1.00 40.31 215 GLN A CA 1
ATOM 1681 C C . GLN A 1 215 ? 45.750 38.979 3.637 1.00 38.78 215 GLN A C 1
ATOM 1682 O O . GLN A 1 215 ? 45.605 39.585 4.695 1.00 39.12 215 GLN A O 1
ATOM 1688 N N . GLY A 1 216 ? 44.942 39.135 2.601 1.00 37.51 216 GLY A N 1
ATOM 1689 C CA . GLY A 1 216 ? 43.845 40.081 2.655 1.00 36.42 216 GLY A CA 1
ATOM 1690 C C . GLY A 1 216 ? 42.843 39.940 3.782 1.00 35.71 216 GLY A C 1
ATOM 1691 O O . GLY A 1 216 ? 42.493 40.932 4.419 1.00 36.19 216 GLY A O 1
ATOM 1692 N N . VAL A 1 217 ? 42.365 38.727 4.029 1.00 35.16 217 VAL A N 1
ATOM 1693 C CA . VAL A 1 217 ? 41.377 38.537 5.076 1.00 35.09 217 VAL A CA 1
ATOM 1694 C C . VAL A 1 217 ? 41.921 38.894 6.453 1.00 35.72 217 VAL A C 1
ATOM 1695 O O . VAL A 1 217 ? 41.291 39.646 7.187 1.00 34.62 217 VAL A O 1
ATOM 1699 N N . PRO A 1 218 ? 43.097 38.367 6.824 1.00 36.88 218 PRO A N 1
ATOM 1700 C CA . PRO A 1 218 ? 43.641 38.704 8.146 1.00 37.77 218 PRO A CA 1
ATOM 1701 C C . PRO A 1 218 ? 43.895 40.205 8.307 1.00 38.46 218 PRO A C 1
ATOM 1702 O O . PRO A 1 218 ? 43.690 40.758 9.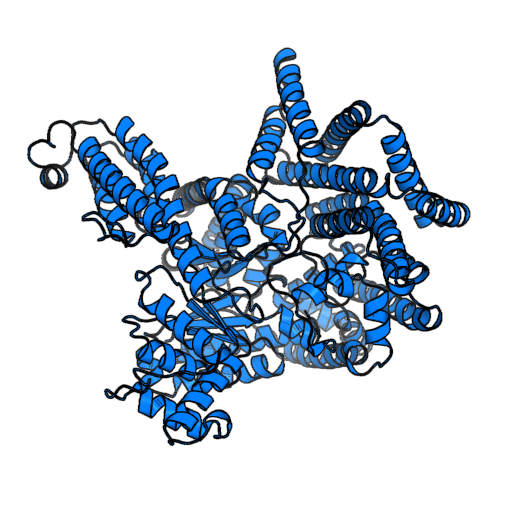387 1.00 38.93 218 PRO A O 1
ATOM 1706 N N . ASN A 1 219 ? 44.331 40.864 7.236 1.00 39.05 219 ASN A N 1
ATOM 1707 C CA . ASN A 1 219 ? 44.579 42.300 7.300 1.00 39.66 219 ASN A CA 1
ATOM 1708 C C . ASN A 1 219 ? 43.275 43.063 7.470 1.00 39.94 219 ASN A C 1
ATOM 1709 O O . ASN A 1 219 ? 43.212 44.046 8.201 1.00 39.89 219 ASN A O 1
ATOM 1714 N N . TYR A 1 220 ? 42.228 42.622 6.789 1.00 40.62 220 TYR A N 1
ATOM 1715 C CA . TYR A 1 220 ? 40.949 43.294 6.932 1.00 41.43 220 TYR A CA 1
ATOM 1716 C C . TYR A 1 220 ? 40.426 43.104 8.366 1.00 41.91 220 TYR A C 1
ATOM 1717 O O . TYR A 1 220 ? 39.973 44.061 8.996 1.00 42.31 220 TYR A O 1
ATOM 1726 N N . LEU A 1 221 ? 40.510 41.879 8.882 1.00 42.06 221 LEU A N 1
ATOM 1727 C CA . LEU A 1 221 ? 40.049 41.579 10.237 1.00 42.69 221 LEU A CA 1
ATOM 1728 C C . LEU A 1 221 ? 40.855 42.354 11.279 1.00 42.54 221 LEU A C 1
ATOM 1729 O O . LEU A 1 221 ? 40.338 42.751 12.323 1.00 41.76 221 LEU A O 1
ATOM 1734 N N . ARG A 1 222 ? 42.131 42.553 10.984 1.00 42.73 222 ARG A N 1
ATOM 1735 C CA . ARG A 1 222 ? 43.023 43.296 11.858 1.00 43.11 222 ARG A CA 1
ATOM 1736 C C . ARG A 1 222 ? 42.518 44.745 11.920 1.00 43.79 222 ARG A C 1
ATOM 1737 O O . ARG A 1 222 ? 42.301 45.290 12.999 1.00 44.46 222 ARG A O 1
ATOM 1745 N N . GLU A 1 223 ? 42.306 45.360 10.761 1.00 44.55 223 GLU A N 1
ATOM 1746 C CA . GLU A 1 223 ? 41.824 46.734 10.715 1.00 46.30 223 GLU A CA 1
ATOM 1747 C C . GLU A 1 223 ? 40.419 46.878 11.288 1.00 46.55 223 GLU A C 1
ATOM 1748 O O . GLU A 1 223 ? 40.126 47.872 11.954 1.00 46.23 223 GLU A O 1
ATOM 1754 N N . LEU A 1 224 ? 39.544 45.908 11.009 1.00 47.01 224 LEU A N 1
ATOM 1755 C CA . LEU A 1 224 ? 38.172 45.965 11.511 1.00 46.99 224 LEU A CA 1
ATOM 1756 C C . LEU A 1 224 ? 38.180 46.140 13.022 1.00 48.27 224 LEU A C 1
ATOM 1757 O O . LEU A 1 224 ? 37.588 47.085 13.544 1.00 48.13 224 LEU A O 1
ATOM 1762 N N . ASN A 1 225 ? 38.857 45.234 13.725 1.00 49.79 225 ASN A N 1
ATOM 1763 C CA . ASN A 1 225 ? 38.924 45.309 15.180 1.00 51.64 225 ASN A CA 1
ATOM 1764 C C . ASN A 1 225 ? 39.504 46.609 15.691 1.00 51.73 225 ASN A C 1
ATOM 1765 O O . ASN A 1 225 ? 38.952 47.231 16.600 1.00 52.30 225 ASN A O 1
ATOM 1770 N N . GLU A 1 226 ? 40.620 47.015 15.104 1.00 52.02 226 GLU A N 1
ATOM 1771 C CA . GLU A 1 226 ? 41.274 48.236 15.517 1.00 52.90 226 GLU A CA 1
ATOM 1772 C C . GLU A 1 226 ? 40.318 49.423 15.449 1.00 51.70 226 GLU A C 1
ATOM 1773 O O . GLU A 1 226 ? 40.301 50.253 16.347 1.00 52.11 226 GLU A O 1
ATOM 1779 N N . GLN A 1 227 ? 39.509 49.495 14.395 1.00 51.17 227 GLN A N 1
ATOM 1780 C CA . GLN A 1 227 ? 38.550 50.591 14.248 1.00 50.98 227 GLN A CA 1
ATOM 1781 C C . GLN A 1 227 ? 37.365 50.461 15.216 1.00 51.59 227 GLN A C 1
ATOM 1782 O O . GLN A 1 227 ? 36.797 51.471 15.645 1.00 51.15 227 GLN A O 1
ATOM 1788 N N . LEU A 1 228 ? 36.988 49.224 15.541 1.00 52.71 228 LEU A N 1
ATOM 1789 C CA . LEU A 1 228 ? 35.892 48.968 16.475 1.00 54.36 228 LEU A CA 1
ATOM 1790 C C . LEU A 1 228 ? 36.269 49.507 17.849 1.00 56.26 228 LEU A C 1
ATOM 1791 O O . LEU A 1 228 ? 35.528 50.278 18.450 1.00 55.86 228 LEU A O 1
ATOM 1796 N N . GLU A 1 229 ? 37.433 49.096 18.336 1.00 58.88 229 GLU A N 1
ATOM 1797 C CA . GLU A 1 229 ? 37.910 49.536 19.635 1.00 62.25 229 GLU A CA 1
ATOM 1798 C C . GLU A 1 229 ? 38.120 51.046 19.711 1.00 63.35 229 GLU A C 1
ATOM 1799 O O . GLU A 1 229 ? 37.771 51.683 20.704 1.00 64.85 229 GLU A O 1
ATOM 1805 N N . GLU A 1 230 ? 38.689 51.619 18.664 1.00 64.13 230 GLU A N 1
ATOM 1806 C CA . GLU A 1 230 ? 38.952 53.045 18.648 1.00 65.64 230 GLU A CA 1
ATOM 1807 C C . GLU A 1 230 ? 37.689 53.902 18.618 1.00 65.11 230 GLU A C 1
ATOM 1808 O O . GLU A 1 230 ? 37.653 54.972 19.218 1.00 64.50 230 GLU A O 1
ATOM 1814 N N . ASN A 1 231 ? 36.651 53.434 17.930 1.00 65.48 231 ASN A N 1
ATOM 1815 C CA . ASN A 1 231 ? 35.406 54.196 17.819 1.00 65.63 231 ASN A CA 1
ATOM 1816 C C . ASN A 1 231 ? 34.273 53.722 18.714 1.00 65.97 231 ASN A C 1
ATOM 1817 O O . ASN A 1 231 ? 33.509 54.532 19.239 1.00 66.32 231 ASN A O 1
ATOM 1822 N N . LEU A 1 232 ? 34.145 52.412 18.868 1.00 66.20 232 LEU A N 1
ATOM 1823 C CA . LEU A 1 232 ? 33.084 51.868 19.694 1.00 66.90 232 LEU A CA 1
ATOM 1824 C C . LEU A 1 232 ? 33.576 51.519 21.089 1.00 67.63 232 LEU A C 1
ATOM 1825 O O . LEU A 1 232 ? 32.806 51.535 22.041 1.00 68.60 232 LEU A O 1
ATOM 1830 N N . GLY A 1 233 ? 34.857 51.200 21.210 1.00 68.46 233 GLY A N 1
ATOM 1831 C CA . GLY A 1 233 ? 35.408 50.877 22.515 1.00 69.52 233 GLY A CA 1
ATOM 1832 C C . GLY A 1 233 ? 35.497 49.404 22.863 1.00 70.34 233 GLY A C 1
ATOM 1833 O O . GLY A 1 233 ? 35.412 49.033 24.032 1.00 70.93 233 GLY A O 1
ATOM 1834 N N . TYR A 1 234 ? 35.669 48.559 21.857 1.00 71.10 234 TYR A N 1
ATOM 1835 C CA . TYR A 1 234 ? 35.783 47.127 22.089 1.00 71.55 234 TYR A CA 1
ATOM 1836 C C . TYR A 1 234 ? 36.081 46.366 20.809 1.00 71.22 234 TYR A C 1
ATOM 1837 O O . TYR A 1 234 ? 35.705 46.785 19.712 1.00 70.57 234 TYR A O 1
ATOM 1846 N N . LYS A 1 235 ? 36.767 45.241 20.969 1.00 71.10 235 LYS A N 1
ATOM 1847 C CA . LYS A 1 235 ? 37.142 44.389 19.851 1.00 70.84 235 LYS A CA 1
ATOM 1848 C C . LYS A 1 235 ? 36.282 43.135 19.856 1.00 69.37 235 LYS A C 1
ATOM 1849 O O . LYS A 1 235 ? 35.655 42.800 20.860 1.00 69.58 235 LYS A O 1
ATOM 1855 N N . LEU A 1 236 ? 36.239 42.446 18.728 1.00 67.52 236 LEU A N 1
ATOM 1856 C CA . LEU A 1 236 ? 35.455 41.232 18.651 1.00 65.83 236 LEU A CA 1
ATOM 1857 C C . LEU A 1 236 ? 36.276 40.069 19.180 1.00 64.26 236 LEU A C 1
ATOM 1858 O O . LEU A 1 236 ? 37.499 40.036 19.028 1.00 64.66 236 LEU A O 1
ATOM 1863 N N . PRO A 1 237 ? 35.611 39.102 19.827 1.00 62.26 237 PRO A N 1
ATOM 1864 C CA . PRO A 1 237 ? 36.278 37.923 20.381 1.00 60.27 237 PRO A CA 1
ATOM 1865 C C . PRO A 1 237 ? 37.120 37.245 19.311 1.00 58.33 237 PRO A C 1
ATOM 1866 O O . PRO A 1 237 ? 36.760 37.241 18.138 1.00 58.12 237 PRO A O 1
ATOM 1870 N N . VAL A 1 238 ? 38.234 36.660 19.718 1.00 56.49 238 VAL A N 1
ATOM 1871 C CA . VAL A 1 238 ? 39.107 35.983 18.779 1.00 55.58 238 VAL A CA 1
ATOM 1872 C C . VAL A 1 238 ? 38.393 34.914 17.968 1.00 55.47 238 VAL A C 1
ATOM 1873 O O . VAL A 1 238 ? 38.666 34.756 16.785 1.00 55.00 238 VAL A O 1
ATOM 1877 N N . GLU A 1 239 ? 37.473 34.188 18.597 1.00 55.98 239 GLU A N 1
ATOM 1878 C CA . GLU A 1 239 ? 36.765 33.112 17.906 1.00 56.90 239 GLU A CA 1
ATOM 1879 C C . GLU A 1 239 ? 35.791 33.604 16.853 1.00 55.50 239 GLU A C 1
ATOM 1880 O O . GLU A 1 239 ? 35.294 32.816 16.044 1.00 56.55 239 GLU A O 1
ATOM 1886 N N . PHE A 1 240 ? 35.517 34.901 16.852 1.00 53.13 240 PHE A N 1
ATOM 1887 C CA . PHE A 1 240 ? 34.582 35.446 15.886 1.00 51.09 240 PHE A CA 1
ATOM 1888 C C . PHE A 1 240 ? 35.228 35.893 14.580 1.00 49.19 240 PHE A C 1
ATOM 1889 O O . PHE A 1 240 ? 35.873 36.930 14.533 1.00 49.58 240 PHE A O 1
ATOM 1897 N N . VAL A 1 241 ? 35.046 35.107 13.524 1.00 47.11 241 VAL A N 1
ATOM 1898 C CA . VAL A 1 241 ? 35.579 35.426 12.194 1.00 45.38 241 VAL A CA 1
ATOM 1899 C C . VAL A 1 241 ? 34.368 35.471 11.241 1.00 44.47 241 VAL A C 1
ATOM 1900 O O . VAL A 1 241 ? 33.958 34.447 10.686 1.00 44.67 241 VAL A O 1
ATOM 1904 N N . PRO A 1 242 ? 33.789 36.666 11.033 1.00 43.18 242 PRO A N 1
ATOM 1905 C CA . PRO A 1 242 ? 32.620 36.864 10.170 1.00 41.99 242 PRO A CA 1
ATOM 1906 C C . PRO A 1 242 ? 32.797 36.716 8.655 1.00 41.39 242 PRO A C 1
ATOM 1907 O O . PRO A 1 242 ? 31.885 37.043 7.897 1.00 40.61 242 PRO A O 1
ATOM 1911 N N . VAL A 1 243 ? 33.945 36.221 8.207 1.00 41.10 243 VAL A N 1
ATOM 1912 C CA . VAL A 1 243 ? 34.162 36.077 6.773 1.00 40.61 243 VAL A CA 1
ATOM 1913 C C . VAL A 1 243 ? 34.420 34.633 6.373 1.00 39.68 243 VAL A C 1
ATOM 1914 O O . VAL A 1 243 ? 35.147 33.904 7.050 1.00 38.28 243 VAL A O 1
ATOM 1918 N N . ARG A 1 244 ? 33.819 34.230 5.262 1.00 39.57 244 ARG A N 1
ATOM 1919 C CA . ARG A 1 244 ? 33.966 32.876 4.753 1.00 41.30 244 ARG A CA 1
ATOM 1920 C C . ARG A 1 244 ? 34.014 32.947 3.240 1.00 39.91 244 ARG A C 1
ATOM 1921 O O . ARG A 1 244 ? 33.280 33.736 2.631 1.00 40.55 244 ARG A O 1
ATOM 1929 N N . PHE A 1 245 ? 34.878 32.135 2.632 1.00 37.84 245 PHE A N 1
ATOM 1930 C CA . PHE A 1 245 ? 34.964 32.086 1.181 1.00 35.62 245 PHE A CA 1
ATOM 1931 C C . PHE A 1 245 ? 34.558 30.707 0.689 1.00 35.65 245 PHE A C 1
ATOM 1932 O O . PHE A 1 245 ? 34.986 29.686 1.233 1.00 35.05 245 PHE A O 1
ATOM 1940 N N . THR A 1 246 ? 33.711 30.707 -0.339 1.00 35.62 246 THR A N 1
ATOM 1941 C CA . THR A 1 246 ? 33.180 29.506 -0.969 1.00 35.81 246 THR A CA 1
ATOM 1942 C C . THR A 1 246 ? 33.438 29.633 -2.480 1.00 36.60 246 THR A C 1
ATOM 1943 O O . THR A 1 246 ? 33.778 30.715 -2.959 1.00 37.50 246 THR A O 1
ATOM 1947 N N . SER A 1 247 ? 33.269 28.541 -3.225 1.00 36.42 247 SER A N 1
ATOM 1948 C CA . SER A 1 247 ? 33.491 28.548 -4.668 1.00 35.60 247 SER A CA 1
ATOM 1949 C C . SER A 1 247 ? 32.473 27.680 -5.406 1.00 35.29 247 SER A C 1
ATOM 1950 O O . SER A 1 247 ? 31.840 26.806 -4.812 1.00 35.97 247 SER A O 1
ATOM 1953 N N . TRP A 1 248 ? 32.316 27.929 -6.703 1.00 34.35 248 TRP A N 1
ATOM 1954 C CA . TRP A 1 248 ? 31.391 27.159 -7.535 1.00 33.75 248 TRP A CA 1
ATOM 1955 C C . TRP A 1 248 ? 32.168 26.282 -8.506 1.00 34.76 248 TRP A C 1
ATOM 1956 O O . TRP A 1 248 ? 31.598 25.381 -9.123 1.00 34.71 248 TRP A O 1
ATOM 1967 N N . MET A 1 249 ? 33.467 26.554 -8.647 1.00 36.54 249 MET A N 1
ATOM 1968 C CA . MET A 1 249 ? 34.310 25.770 -9.544 1.00 38.18 249 MET A CA 1
ATOM 1969 C C . MET A 1 249 ? 34.355 24.336 -9.053 1.00 37.75 249 MET A C 1
ATOM 1970 O O . MET A 1 249 ? 34.881 24.058 -7.984 1.00 37.12 249 MET A O 1
ATOM 1975 N N . GLY A 1 250 ? 33.802 23.429 -9.845 1.00 38.28 250 GLY A N 1
ATOM 1976 C CA . GLY A 1 250 ? 33.774 22.033 -9.459 1.00 39.42 250 GLY A CA 1
ATOM 1977 C C . GLY A 1 250 ? 32.452 21.670 -8.801 1.00 40.05 250 GLY A C 1
ATOM 1978 O O . GLY A 1 250 ? 32.181 20.491 -8.565 1.00 41.09 250 GLY A O 1
ATOM 1979 N N . GLY A 1 251 ? 31.625 22.677 -8.518 1.00 39.46 251 GLY A N 1
ATOM 1980 C CA . GLY A 1 251 ? 30.346 22.433 -7.879 1.00 38.71 251 GLY A CA 1
ATOM 1981 C C . GLY A 1 251 ? 29.154 22.754 -8.761 1.00 38.35 251 GLY A C 1
ATOM 1982 O O . GLY A 1 251 ? 28.163 22.024 -8.770 1.00 39.81 251 GLY A O 1
ATOM 1983 N N . ASP A 1 252 ? 29.235 23.851 -9.502 1.00 37.16 252 ASP A N 1
ATOM 1984 C CA . ASP A 1 252 ? 28.148 24.252 -10.382 1.00 35.34 252 ASP A CA 1
ATOM 1985 C C . ASP A 1 252 ? 28.152 23.381 -11.625 1.00 34.55 252 ASP A C 1
ATOM 1986 O O . ASP A 1 252 ? 29.082 23.435 -12.416 1.00 34.30 252 ASP A O 1
ATOM 1991 N N . ARG A 1 253 ? 27.119 22.570 -11.797 1.00 34.16 253 ARG A N 1
ATOM 1992 C CA . ARG A 1 253 ? 27.044 21.717 -12.969 1.00 35.11 253 ARG A CA 1
ATOM 1993 C C . ARG A 1 253 ? 25.818 22.080 -13.802 1.00 36.40 253 ARG A C 1
ATOM 1994 O O . ARG A 1 253 ? 25.387 21.313 -14.660 1.00 36.92 253 ARG A O 1
ATOM 2002 N N . ASP A 1 254 ? 25.265 23.263 -13.545 1.00 37.60 254 ASP A N 1
ATOM 2003 C CA . ASP A 1 254 ? 24.089 23.748 -14.263 1.00 38.77 254 ASP A CA 1
ATOM 2004 C C . ASP A 1 254 ? 24.411 23.951 -15.742 1.00 39.04 254 ASP A C 1
ATOM 2005 O O . ASP A 1 254 ? 25.184 24.841 -16.097 1.00 39.98 254 ASP A O 1
ATOM 2010 N N . GLY A 1 255 ? 23.816 23.128 -16.602 1.00 38.91 255 GLY A N 1
ATOM 2011 C CA . GLY A 1 255 ? 24.079 23.237 -18.026 1.00 38.42 255 GLY A CA 1
ATOM 2012 C C . GLY A 1 255 ? 25.541 23.019 -18.387 1.00 38.82 255 GLY A C 1
ATOM 2013 O O . GLY A 1 255 ? 26.005 23.482 -19.424 1.00 38.21 255 GLY A O 1
ATOM 2014 N N . ASN A 1 256 ? 26.279 22.321 -17.533 1.00 39.97 256 ASN A N 1
ATOM 2015 C CA . ASN A 1 256 ? 27.693 22.062 -17.796 1.00 41.37 256 ASN A CA 1
ATOM 2016 C C . ASN A 1 256 ? 27.987 20.580 -17.589 1.00 42.66 256 ASN A C 1
ATOM 2017 O O . ASN A 1 256 ? 28.351 20.141 -16.488 1.00 43.31 256 ASN A O 1
ATOM 2022 N N . PRO A 1 257 ? 27.824 19.787 -18.657 1.00 43.09 257 PRO A N 1
ATOM 2023 C CA . PRO A 1 257 ? 28.052 18.341 -18.657 1.00 42.97 257 PRO A CA 1
ATOM 2024 C C . PRO A 1 257 ? 29.469 17.965 -18.245 1.00 42.93 257 PRO A C 1
ATOM 2025 O O . PRO A 1 257 ? 29.717 16.843 -17.820 1.00 44.14 257 PRO A O 1
ATOM 2029 N N . ASN A 1 258 ? 30.398 18.904 -18.356 1.00 43.07 258 ASN A N 1
ATOM 2030 C CA . ASN A 1 258 ? 31.782 18.626 -17.992 1.00 43.45 258 ASN A CA 1
ATOM 2031 C C . ASN A 1 258 ? 32.032 18.541 -16.502 1.00 43.29 258 ASN A C 1
ATOM 2032 O O . ASN A 1 258 ? 33.092 18.075 -16.073 1.00 43.22 258 ASN A O 1
ATOM 2037 N N . VAL A 1 259 ? 31.071 18.995 -15.704 1.00 42.97 259 VAL A N 1
ATOM 2038 C CA . VAL A 1 259 ? 31.235 18.909 -14.262 1.00 42.73 259 VAL A CA 1
ATOM 2039 C C . VAL A 1 259 ? 30.493 17.666 -13.801 1.00 42.69 259 VAL A C 1
ATOM 2040 O O . VAL A 1 259 ? 29.293 17.709 -13.525 1.00 43.77 259 VAL A O 1
ATOM 2044 N N . THR A 1 260 ? 31.231 16.561 -13.742 1.00 41.50 260 THR A N 1
ATOM 2045 C CA . THR A 1 260 ? 30.701 15.266 -13.342 1.00 39.62 260 THR A CA 1
ATOM 2046 C C . THR A 1 260 ? 30.982 15.010 -11.869 1.00 39.46 260 THR A C 1
ATOM 2047 O O . THR A 1 260 ? 31.741 15.750 -11.240 1.00 39.86 260 THR A O 1
ATOM 2051 N N . ALA A 1 261 ? 30.374 13.957 -11.325 1.00 38.98 261 ALA A N 1
ATOM 2052 C CA . ALA A 1 261 ? 30.577 13.601 -9.932 1.00 39.03 261 ALA A CA 1
ATOM 2053 C C . ALA A 1 261 ? 32.063 13.362 -9.649 1.00 40.75 261 ALA A C 1
ATOM 2054 O O . ALA A 1 261 ? 32.554 13.677 -8.560 1.00 40.64 261 ALA A O 1
ATOM 2056 N N . ASP A 1 262 ? 32.787 12.813 -10.621 1.00 42.68 262 ASP A N 1
ATOM 2057 C CA . ASP A 1 262 ? 34.209 12.566 -10.419 1.00 45.32 262 ASP A CA 1
ATOM 2058 C C . ASP A 1 262 ? 35.001 13.847 -10.338 1.00 45.29 262 ASP A C 1
ATOM 2059 O O . ASP A 1 262 ? 35.876 13.985 -9.479 1.00 45.98 262 ASP A O 1
ATOM 2064 N N . ILE A 1 263 ? 34.709 14.788 -11.235 1.00 44.60 263 ILE A N 1
ATOM 2065 C CA . ILE A 1 263 ? 35.425 16.059 -11.211 1.00 43.62 263 ILE A CA 1
ATOM 2066 C C . ILE A 1 263 ? 35.235 16.695 -9.842 1.00 42.81 263 ILE A C 1
ATOM 2067 O O . ILE A 1 263 ? 36.205 17.144 -9.231 1.00 43.36 263 ILE A O 1
ATOM 2072 N N . THR A 1 264 ? 33.996 16.704 -9.351 1.00 40.87 264 THR A N 1
ATOM 2073 C CA . THR A 1 264 ? 33.715 17.301 -8.052 1.00 38.87 264 THR A CA 1
ATOM 2074 C C . THR A 1 264 ? 34.502 16.595 -6.959 1.00 40.05 264 THR A C 1
ATOM 2075 O O . THR A 1 264 ? 35.073 17.238 -6.075 1.00 39.79 264 THR A O 1
ATOM 2079 N N . ARG A 1 265 ? 34.534 15.267 -7.018 1.00 41.32 265 ARG A N 1
ATOM 2080 C CA . ARG A 1 265 ? 35.250 14.503 -6.011 1.00 42.25 265 ARG A CA 1
ATOM 2081 C C . ARG A 1 265 ? 36.732 14.864 -6.043 1.00 41.26 265 ARG A C 1
ATOM 2082 O O . ARG A 1 265 ? 37.366 15.016 -5.000 1.00 40.96 265 ARG A O 1
ATOM 2090 N N . HIS A 1 266 ? 37.265 15.021 -7.251 1.00 40.56 266 HIS A N 1
ATOM 2091 C CA . HIS A 1 266 ? 38.665 15.371 -7.460 1.00 40.39 266 HIS A CA 1
ATOM 2092 C C . HIS A 1 266 ? 38.971 16.759 -6.911 1.00 39.57 266 HIS A C 1
ATOM 2093 O O . HIS A 1 266 ? 39.914 16.944 -6.137 1.00 38.78 266 HIS A O 1
ATOM 2100 N N . VAL A 1 267 ? 38.171 17.732 -7.334 1.00 38.47 267 VAL A N 1
ATOM 2101 C CA . VAL A 1 267 ? 38.343 19.106 -6.896 1.00 37.51 267 VAL A CA 1
ATOM 2102 C C . VAL A 1 267 ? 38.286 19.210 -5.377 1.00 36.86 267 VAL A C 1
ATOM 2103 O O . VAL A 1 267 ? 38.954 20.051 -4.785 1.00 37.53 267 VAL A O 1
ATOM 2107 N N . LEU A 1 268 ? 37.502 18.354 -4.737 1.00 36.04 268 LEU A N 1
ATOM 2108 C CA . LEU A 1 268 ? 37.395 18.402 -3.286 1.00 36.41 268 LEU A CA 1
ATOM 2109 C C . LEU A 1 268 ? 38.687 17.975 -2.605 1.00 37.81 268 LEU A C 1
ATOM 2110 O O . LEU A 1 268 ? 39.084 18.553 -1.591 1.00 38.88 268 LEU A O 1
ATOM 2115 N N . LEU A 1 269 ? 39.345 16.961 -3.163 1.00 38.90 269 LEU A N 1
ATOM 2116 C CA . LEU A 1 269 ? 40.603 16.467 -2.608 1.00 39.60 269 LEU A CA 1
ATOM 2117 C C . LEU A 1 269 ? 41.700 17.508 -2.842 1.00 39.80 269 LEU A C 1
ATOM 2118 O O . LEU A 1 269 ? 42.493 17.822 -1.942 1.00 40.88 269 LEU A O 1
ATOM 2123 N N . LEU A 1 270 ? 41.717 18.039 -4.061 1.00 39.05 270 LEU A N 1
ATOM 2124 C CA . LEU A 1 270 ? 42.674 19.048 -4.488 1.00 38.20 270 LEU A CA 1
ATOM 2125 C C . LEU A 1 270 ? 42.633 20.285 -3.580 1.00 39.06 270 LEU A C 1
ATOM 2126 O O . LEU A 1 270 ? 43.677 20.866 -3.272 1.00 39.64 270 LEU A O 1
ATOM 2131 N N . SER A 1 271 ? 41.440 20.685 -3.146 1.00 39.87 271 SER A N 1
ATOM 2132 C CA . SER A 1 271 ? 41.313 21.841 -2.260 1.00 41.93 271 SER A CA 1
ATOM 2133 C C . SER A 1 271 ? 41.933 21.527 -0.912 1.00 42.79 271 SER A C 1
ATOM 2134 O O . SER A 1 271 ? 42.643 22.355 -0.334 1.00 42.78 271 SER A O 1
ATOM 2137 N N . ARG A 1 272 ? 41.638 20.330 -0.407 1.00 44.44 272 ARG A N 1
ATOM 2138 C CA . ARG A 1 272 ? 42.145 19.890 0.888 1.00 45.92 272 ARG A CA 1
ATOM 2139 C C . ARG A 1 272 ? 43.663 19.881 0.804 1.00 45.91 272 ARG A C 1
ATOM 2140 O O . ARG A 1 272 ? 44.353 20.333 1.723 1.00 44.67 272 ARG A O 1
ATOM 2148 N N . TRP A 1 273 ? 44.173 19.378 -0.316 1.00 46.22 273 TRP A N 1
ATOM 2149 C CA . TRP A 1 273 ? 45.609 19.310 -0.536 1.00 47.24 273 TRP A CA 1
ATOM 2150 C C . TRP A 1 273 ? 46.247 20.689 -0.496 1.00 46.27 273 TRP A C 1
ATOM 2151 O O . TRP A 1 273 ? 47.263 20.895 0.167 1.00 47.01 273 TRP A O 1
ATOM 2162 N N . LYS A 1 274 ? 45.667 21.622 -1.242 1.00 44.68 274 LYS A N 1
ATOM 2163 C CA . LYS A 1 274 ? 46.183 22.980 -1.284 1.00 42.61 274 LYS A CA 1
ATOM 2164 C C . LYS A 1 274 ? 46.119 23.599 0.118 1.00 41.50 274 LYS A C 1
ATOM 2165 O O . LYS A 1 274 ? 47.001 24.360 0.508 1.00 41.21 274 LYS A O 1
ATOM 2171 N N . ALA A 1 275 ? 45.085 23.263 0.881 1.00 40.64 275 ALA A N 1
ATOM 2172 C CA . ALA A 1 275 ? 44.943 23.797 2.231 1.00 40.73 275 ALA A CA 1
ATOM 2173 C C . ALA A 1 275 ? 46.121 23.383 3.119 1.00 41.71 275 ALA A C 1
ATOM 2174 O O . ALA A 1 275 ? 46.586 24.173 3.949 1.00 41.86 275 ALA A O 1
ATOM 2176 N N . THR A 1 276 ? 46.599 22.150 2.954 1.00 42.38 276 THR A N 1
ATOM 2177 C CA . THR A 1 276 ? 47.727 21.668 3.746 1.00 43.29 276 THR A CA 1
ATOM 2178 C C . THR A 1 276 ? 49.008 22.356 3.288 1.00 43.55 276 THR A C 1
ATOM 2179 O O . THR A 1 276 ? 49.916 22.599 4.080 1.00 44.07 276 THR A O 1
ATOM 2183 N N . ASP A 1 277 ? 49.081 22.674 2.004 1.00 43.63 277 ASP A N 1
ATOM 2184 C CA . ASP A 1 277 ? 50.255 23.338 1.475 1.00 43.78 277 ASP A CA 1
ATOM 2185 C C . ASP A 1 277 ? 50.398 24.723 2.097 1.00 43.77 277 ASP A C 1
ATOM 2186 O O . ASP A 1 277 ? 51.465 25.091 2.579 1.00 45.09 277 ASP A O 1
ATOM 2191 N N . LEU A 1 278 ? 49.314 25.488 2.090 1.00 43.47 278 LEU A N 1
ATOM 2192 C CA . LEU A 1 278 ? 49.333 26.834 2.641 1.00 43.13 278 LEU A CA 1
ATOM 2193 C C . LEU A 1 278 ? 49.423 26.877 4.163 1.00 43.22 278 LEU A C 1
ATOM 2194 O O . LEU A 1 278 ? 50.081 27.757 4.723 1.00 42.69 278 LEU A O 1
ATOM 2199 N N . PHE A 1 279 ? 48.759 25.946 4.840 1.00 43.49 279 PHE A N 1
ATOM 2200 C CA . PHE A 1 279 ? 48.810 25.927 6.295 1.00 43.45 279 PHE A CA 1
ATOM 2201 C C . PHE A 1 279 ? 50.165 25.435 6.776 1.00 44.04 279 PHE A C 1
ATOM 2202 O O . PHE A 1 279 ? 50.622 25.788 7.863 1.00 43.39 279 PHE A O 1
ATOM 2210 N N . LEU A 1 280 ? 50.809 24.627 5.945 1.00 45.05 280 LEU A N 1
ATOM 2211 C CA . LEU A 1 280 ? 52.120 24.085 6.263 1.00 46.21 280 LEU A CA 1
ATOM 2212 C C . LEU A 1 280 ? 53.110 25.240 6.409 1.00 46.59 280 LEU A C 1
ATOM 2213 O O . LEU A 1 280 ? 53.918 25.270 7.345 1.00 46.70 280 LEU A O 1
ATOM 2218 N N . LYS A 1 281 ? 53.038 26.190 5.481 1.00 46.34 281 LYS A N 1
ATOM 2219 C CA . LYS A 1 281 ? 53.916 27.345 5.507 1.00 46.46 281 LYS A CA 1
ATOM 2220 C C . LYS A 1 281 ? 53.665 28.140 6.774 1.00 46.82 281 LYS A C 1
ATOM 2221 O O . LYS A 1 281 ? 54.601 28.574 7.443 1.00 47.13 281 LYS A O 1
ATOM 2227 N N . ASP A 1 282 ? 52.394 28.329 7.103 1.00 47.75 282 ASP A N 1
ATOM 2228 C CA . ASP A 1 282 ? 52.016 29.073 8.299 1.00 48.53 282 ASP A CA 1
ATOM 2229 C C . ASP A 1 282 ? 52.577 28.420 9.548 1.00 49.17 282 ASP A C 1
ATOM 2230 O O . ASP A 1 282 ? 53.177 29.088 10.390 1.00 49.32 282 ASP A O 1
ATOM 2235 N N . ILE A 1 283 ? 52.378 27.110 9.661 1.00 49.91 283 ILE A N 1
ATOM 2236 C CA . ILE A 1 283 ? 52.843 26.359 10.818 1.00 50.77 283 ILE A CA 1
ATOM 2237 C C . ILE A 1 283 ? 54.366 26.374 10.951 1.00 52.06 283 ILE A C 1
ATOM 2238 O O . ILE A 1 283 ? 54.889 26.482 12.057 1.00 51.84 283 ILE A O 1
ATOM 2243 N N . GLN A 1 284 ? 55.075 26.275 9.829 1.00 53.80 284 GLN A N 1
ATOM 2244 C CA . GLN A 1 284 ? 56.536 26.304 9.852 1.00 55.23 284 GLN A CA 1
ATOM 2245 C C . GLN A 1 284 ? 57.029 27.558 10.551 1.00 54.56 284 GLN A C 1
ATOM 2246 O O . GLN A 1 284 ? 58.006 27.514 11.293 1.00 55.27 284 GLN A O 1
ATOM 2252 N N . VAL A 1 285 ? 56.357 28.677 10.310 1.00 53.28 285 VAL A N 1
ATOM 2253 C CA . VAL A 1 285 ? 56.748 29.927 10.940 1.00 5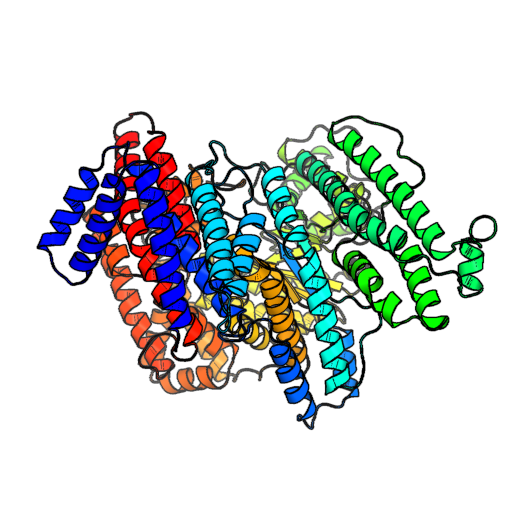2.07 285 VAL A CA 1
ATOM 2254 C C . VAL A 1 285 ? 56.602 29.814 12.450 1.00 52.37 285 VAL A C 1
ATOM 2255 O O . VAL A 1 285 ? 57.546 30.064 13.193 1.00 52.59 285 VAL A O 1
ATOM 2259 N N . LEU A 1 286 ? 55.413 29.431 12.900 1.00 52.98 286 LEU A N 1
ATOM 2260 C CA . LEU A 1 286 ? 55.145 29.300 14.324 1.00 54.55 286 LEU A CA 1
ATOM 2261 C C . LEU A 1 286 ? 56.118 28.346 15.009 1.00 56.01 286 LEU A C 1
ATOM 2262 O O . LEU A 1 286 ? 56.545 28.591 16.138 1.00 56.64 286 LEU A O 1
ATOM 2267 N N . VAL A 1 287 ? 56.484 27.268 14.322 1.00 57.75 287 VAL A N 1
ATOM 2268 C CA . VAL A 1 287 ? 57.425 26.294 14.880 1.00 59.23 287 VAL A CA 1
ATOM 2269 C C . VAL A 1 287 ? 58.786 26.937 15.130 1.00 60.07 287 VAL A C 1
ATOM 2270 O O . VAL A 1 287 ? 59.584 26.427 15.906 1.00 60.69 287 VAL A O 1
ATOM 2274 N N . SER A 1 288 ? 59.046 28.062 14.475 1.00 60.65 288 SER A N 1
ATOM 2275 C CA . SER A 1 288 ? 60.319 28.746 14.636 1.00 61.17 288 SER A CA 1
ATOM 2276 C C . SER A 1 288 ? 60.258 29.884 15.644 1.00 61.99 288 SER A C 1
ATOM 2277 O O . SER A 1 288 ? 61.150 30.022 16.478 1.00 62.48 288 SER A O 1
ATOM 2280 N N . GLU A 1 289 ? 59.199 30.685 15.568 1.00 62.81 289 GLU A N 1
ATOM 2281 C CA . GLU A 1 289 ? 59.031 31.839 16.445 1.00 63.74 289 GLU A CA 1
ATOM 2282 C C . GLU A 1 289 ? 58.543 31.495 17.845 1.00 62.84 289 GLU A C 1
ATOM 2283 O O . GLU A 1 289 ? 59.062 32.001 18.839 1.00 61.59 289 GLU A O 1
ATOM 2289 N N . LEU A 1 290 ? 57.534 30.642 17.928 1.00 62.93 290 LEU A N 1
ATOM 2290 C CA . LEU A 1 290 ? 57.003 30.271 19.227 1.00 63.62 290 LEU A CA 1
ATOM 2291 C C . LEU A 1 290 ? 57.947 29.316 19.944 1.00 64.59 290 LEU A C 1
ATOM 2292 O O . LEU A 1 290 ? 57.743 28.101 19.944 1.00 64.41 290 LEU A O 1
ATOM 2297 N N . SER A 1 291 ? 58.986 29.874 20.556 1.00 65.93 291 SER A N 1
ATOM 2298 C CA . SER A 1 291 ? 59.961 29.067 21.280 1.00 66.61 291 SER A CA 1
ATOM 2299 C C . SER A 1 291 ? 59.934 29.359 22.778 1.00 67.69 291 SER A C 1
ATOM 2300 O O . SER A 1 291 ? 60.611 28.687 23.555 1.00 67.26 291 SER A O 1
ATOM 2303 N N . MET A 1 292 ? 59.142 30.350 23.181 1.00 69.51 292 MET A N 1
ATOM 2304 C CA . MET A 1 292 ? 59.037 30.706 24.591 1.00 72.26 292 MET A CA 1
ATOM 2305 C C . MET A 1 292 ? 58.868 29.464 25.454 1.00 74.38 292 MET A C 1
ATOM 2306 O O . MET A 1 292 ? 58.343 28.443 25.005 1.00 74.25 292 MET A O 1
ATOM 2311 N N . VAL A 1 293 ? 59.320 29.565 26.698 1.00 77.05 293 VAL A N 1
ATOM 2312 C CA . VAL A 1 293 ? 59.240 28.454 27.630 1.00 79.28 293 VAL A CA 1
ATOM 2313 C C . VAL A 1 293 ? 58.079 28.580 28.609 1.00 80.64 293 VAL A C 1
ATOM 2314 O O . VAL A 1 293 ? 57.376 27.607 28.862 1.00 80.23 293 VAL A O 1
ATOM 2318 N N . GLU A 1 294 ? 57.882 29.775 29.158 1.00 82.91 294 GLU A N 1
ATOM 2319 C CA . GLU A 1 294 ? 56.813 29.990 30.127 1.00 85.57 294 GLU A CA 1
ATOM 2320 C C . GLU A 1 294 ? 55.423 29.818 29.522 1.00 86.05 294 GLU A C 1
ATOM 2321 O O . GLU A 1 294 ? 55.052 30.504 28.567 1.00 85.88 294 GLU A O 1
ATOM 2327 N N . ALA A 1 295 ? 54.664 28.889 30.099 1.00 86.73 295 ALA A N 1
ATOM 2328 C CA . ALA A 1 295 ? 53.312 28.578 29.649 1.00 87.08 295 ALA A CA 1
ATOM 2329 C C . ALA A 1 295 ? 52.385 28.278 30.831 1.00 87.52 295 ALA A C 1
ATOM 2330 O O . ALA A 1 295 ? 52.839 27.894 31.911 1.00 87.41 295 ALA A O 1
ATOM 2332 N N . THR A 1 296 ? 51.085 28.455 30.614 1.00 88.29 296 THR A N 1
ATOM 2333 C CA . THR A 1 296 ? 50.091 28.205 31.652 1.00 88.97 296 THR A CA 1
ATOM 2334 C C . THR A 1 296 ? 50.048 26.722 32.002 1.00 90.21 296 THR A C 1
ATOM 2335 O O . THR A 1 296 ? 50.414 25.868 31.192 1.00 90.57 296 THR A O 1
ATOM 2339 N N . PRO A 1 297 ? 49.590 26.399 33.224 1.00 91.04 297 PRO A N 1
ATOM 2340 C CA . PRO A 1 297 ? 49.495 25.014 33.688 1.00 91.26 297 PRO A CA 1
ATOM 2341 C C . PRO A 1 297 ? 48.738 24.122 32.703 1.00 91.36 297 PRO A C 1
ATOM 2342 O O . PRO A 1 297 ? 49.240 23.074 32.298 1.00 90.75 297 PRO A O 1
ATOM 2346 N N . GLU A 1 298 ? 47.533 24.547 32.325 1.00 91.74 298 GLU A N 1
ATOM 2347 C CA . GLU A 1 298 ? 46.705 23.788 31.388 1.00 92.30 298 GLU A CA 1
ATOM 2348 C C . GLU A 1 298 ? 47.468 23.386 30.130 1.00 92.01 298 GLU A C 1
ATOM 2349 O O . GLU A 1 298 ? 47.484 22.210 29.759 1.00 92.17 298 GLU A O 1
ATOM 2355 N N . LEU A 1 299 ? 48.095 24.359 29.471 1.00 91.48 299 LEU A N 1
ATOM 2356 C CA . LEU A 1 299 ? 48.857 24.077 28.259 1.00 90.88 299 LEU A CA 1
ATOM 2357 C C . LEU A 1 299 ? 49.963 23.082 28.572 1.00 91.19 299 LEU A C 1
ATOM 2358 O O . LEU A 1 299 ? 50.274 22.205 27.765 1.00 90.97 299 LEU A O 1
ATOM 2363 N N . LEU A 1 300 ? 50.554 23.232 29.752 1.00 91.82 300 LEU A N 1
ATOM 2364 C CA . LEU A 1 300 ? 51.623 22.349 30.187 1.00 92.67 300 LEU A CA 1
ATOM 2365 C C . LEU A 1 300 ? 51.120 20.910 30.282 1.00 93.41 300 LEU A C 1
ATOM 2366 O O . LEU A 1 300 ? 51.906 19.962 30.247 1.00 93.53 300 LEU A O 1
ATOM 2371 N N . ALA A 1 301 ? 49.805 20.755 30.393 1.00 94.07 301 ALA A N 1
ATOM 2372 C CA . ALA A 1 301 ? 49.198 19.433 30.486 1.00 94.39 301 ALA A CA 1
ATOM 2373 C C . ALA A 1 301 ? 49.116 18.783 29.107 1.00 94.69 301 ALA A C 1
ATOM 2374 O O . ALA A 1 301 ? 49.584 17.662 28.908 1.00 94.59 301 ALA A O 1
ATOM 2376 N N . LEU A 1 302 ? 48.527 19.500 28.156 1.00 95.18 302 LEU A N 1
ATOM 2377 C CA . LEU A 1 302 ? 48.371 18.995 26.797 1.00 95.86 302 LEU A CA 1
ATOM 2378 C C . LEU A 1 302 ? 49.686 18.458 26.241 1.00 96.68 302 LEU A C 1
ATOM 2379 O O . LEU A 1 302 ? 49.697 17.520 25.439 1.00 96.67 302 LEU A O 1
ATOM 2384 N N . VAL A 1 303 ? 50.791 19.062 26.667 1.00 97.33 303 VAL A N 1
ATOM 2385 C CA . VAL A 1 303 ? 52.115 18.646 26.216 1.00 97.12 303 VAL A CA 1
ATOM 2386 C C . VAL A 1 303 ? 52.718 17.648 27.201 1.00 95.17 303 VAL A C 1
ATOM 2387 O O . VAL A 1 303 ? 53.369 16.679 26.798 1.00 97.01 303 VAL A O 1
ATOM 2391 N N . GLY A 1 304 ? 52.490 17.892 28.490 1.00 90.87 304 GLY A N 1
ATOM 2392 C CA . GLY A 1 304 ? 53.004 17.017 29.530 1.00 83.53 304 GLY A CA 1
ATOM 2393 C C . GLY A 1 304 ? 54.498 16.772 29.486 1.00 78.13 304 GLY A C 1
ATOM 2394 O O . GLY A 1 304 ? 55.297 17.692 29.293 1.00 78.73 304 GLY A O 1
ATOM 2395 N N . GLU A 1 305 ? 54.877 15.514 29.679 1.00 70.11 305 GLU A N 1
ATOM 2396 C CA . GLU A 1 305 ? 56.285 15.139 29.675 1.00 63.11 305 GLU A CA 1
ATOM 2397 C C . GLU A 1 305 ? 56.830 15.231 28.230 1.00 63.80 305 GLU A C 1
ATOM 2398 O O . GLU A 1 305 ? 56.050 15.060 27.222 1.00 63.89 305 GLU A O 1
ATOM 2404 N N . GLU A 1 306 ? 58.149 15.498 28.118 1.00 63.97 306 GLU A N 1
ATOM 2405 C CA . GLU A 1 306 ? 58.773 15.597 26.773 1.00 62.85 306 GLU A CA 1
ATOM 2406 C C . GLU A 1 306 ? 58.307 16.857 26.049 1.00 66.50 306 GLU A C 1
ATOM 2407 O O . GLU A 1 306 ? 58.838 17.182 24.992 1.00 64.06 306 GLU A O 1
ATOM 2413 N N . GLY A 1 307 ? 57.328 17.546 26.628 1.00 69.43 307 GLY A N 1
ATOM 2414 C CA . GLY A 1 307 ? 56.825 18.752 26.015 1.00 75.88 307 GLY A CA 1
ATOM 2415 C C . GLY A 1 307 ? 56.880 19.937 26.957 1.00 81.76 307 GLY A C 1
ATOM 2416 O O . GLY A 1 307 ? 56.320 20.991 26.659 1.00 86.63 307 GLY A O 1
ATOM 2417 N N . ALA A 1 308 ? 57.544 19.779 28.096 1.00 85.28 308 ALA A N 1
ATOM 2418 C CA . ALA A 1 308 ? 57.642 20.872 29.058 1.00 86.90 308 ALA A CA 1
ATOM 2419 C C . ALA A 1 308 ? 58.774 21.824 28.682 1.00 86.98 308 ALA A C 1
ATOM 2420 O O . ALA A 1 308 ? 58.732 23.009 29.007 1.00 86.84 308 ALA A O 1
ATOM 2422 N N . ALA A 1 309 ? 59.780 21.298 27.990 1.00 85.93 309 ALA A N 1
ATOM 2423 C CA . ALA A 1 309 ? 60.922 22.099 27.566 1.00 84.89 309 ALA A CA 1
ATOM 2424 C C . ALA A 1 309 ? 60.458 23.198 26.623 1.00 84.03 309 ALA A C 1
ATOM 2425 O O . ALA A 1 309 ? 60.796 24.370 26.798 1.00 84.77 309 ALA A O 1
ATOM 2427 N N . GLU A 1 310 ? 59.678 22.798 25.623 1.00 82.11 310 GLU A N 1
ATOM 2428 C CA . GLU A 1 310 ? 59.139 23.711 24.619 1.00 79.11 310 GLU A CA 1
ATOM 2429 C C . GLU A 1 310 ? 57.670 23.380 24.362 1.00 76.79 310 GLU A C 1
ATOM 2430 O O . GLU A 1 310 ? 57.323 22.766 23.353 1.00 76.14 310 GLU A O 1
ATOM 2436 N N . PRO A 1 311 ? 56.785 23.796 25.280 1.00 74.87 311 PRO A N 1
ATOM 2437 C CA . PRO A 1 311 ? 55.352 23.528 25.140 1.00 73.50 311 PRO A CA 1
ATOM 2438 C C . PRO A 1 311 ? 54.739 23.962 23.804 1.00 72.07 311 PRO A C 1
ATOM 2439 O O . PRO A 1 311 ? 54.172 23.138 23.083 1.00 72.31 311 PRO A O 1
ATOM 2443 N N . TYR A 1 312 ? 54.859 25.241 23.468 1.00 70.02 3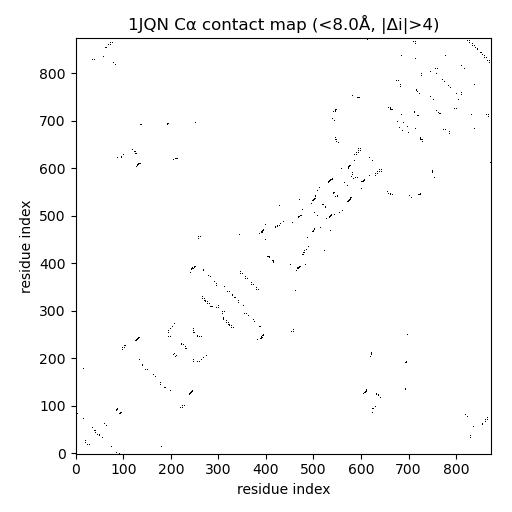12 TYR A N 1
ATOM 2444 C CA . TYR A 1 312 ? 54.309 25.748 22.218 1.00 67.94 312 TYR A CA 1
ATOM 2445 C C . TYR A 1 312 ? 54.949 25.085 21.006 1.00 67.62 312 TYR A C 1
ATOM 2446 O O . TYR A 1 312 ? 54.253 24.573 20.132 1.00 67.04 312 TYR A O 1
ATOM 2455 N N . ARG A 1 313 ? 56.276 25.101 20.955 1.00 67.85 313 ARG A N 1
ATOM 2456 C CA . ARG A 1 313 ? 57.005 24.502 19.840 1.00 67.76 313 ARG A CA 1
ATOM 2457 C C . ARG A 1 313 ? 56.608 23.037 19.687 1.00 67.77 313 ARG A C 1
ATOM 2458 O O . ARG A 1 313 ? 56.720 22.462 18.603 1.00 67.24 313 ARG A O 1
ATOM 2466 N N . TYR A 1 314 ? 56.131 22.442 20.775 1.00 68.18 314 TYR A N 1
ATOM 2467 C CA . TYR A 1 314 ? 55.722 21.044 20.755 1.00 68.99 314 TYR A CA 1
ATOM 2468 C C . TYR A 1 314 ? 54.451 20.833 19.936 1.00 68.00 314 TYR A C 1
ATOM 2469 O O . TYR A 1 314 ? 54.467 20.161 18.906 1.00 68.24 314 TYR A O 1
ATOM 2478 N N . LEU A 1 315 ? 53.350 21.406 20.412 1.00 66.58 315 LEU A N 1
ATOM 2479 C CA . LEU A 1 315 ? 52.064 21.297 19.738 1.00 65.40 315 LEU A CA 1
ATOM 2480 C C . LEU A 1 315 ? 52.140 21.620 18.245 1.00 65.14 315 LEU A C 1
ATOM 2481 O O . LEU A 1 315 ? 51.534 20.928 17.425 1.00 65.98 315 LEU A O 1
ATOM 2486 N N . MET A 1 316 ? 52.885 22.663 17.891 1.00 64.17 316 MET A N 1
ATOM 2487 C CA . MET A 1 316 ? 53.007 23.057 16.494 1.00 63.27 316 MET A CA 1
ATOM 2488 C C . MET A 1 316 ? 53.684 21.994 15.635 1.00 63.70 316 MET A C 1
ATOM 2489 O O . MET A 1 316 ? 53.377 21.862 14.450 1.00 63.62 316 MET A O 1
ATOM 2494 N N . LYS A 1 317 ? 54.601 21.232 16.222 1.00 64.70 317 LYS A N 1
ATOM 2495 C CA . LYS A 1 317 ? 55.283 20.181 15.471 1.00 65.79 317 LYS A CA 1
ATOM 2496 C C . LYS A 1 317 ? 54.385 18.961 15.256 1.00 65.66 317 LYS A C 1
ATOM 2497 O O . LYS A 1 317 ? 54.555 18.225 14.286 1.00 65.20 317 LYS A O 1
ATOM 2503 N N . ASN A 1 318 ? 53.430 18.755 16.161 1.00 65.87 318 ASN A N 1
ATOM 2504 C CA . ASN A 1 318 ? 52.479 17.649 16.047 1.00 66.25 318 ASN A CA 1
ATOM 2505 C C . ASN A 1 318 ? 51.468 18.020 14.987 1.00 64.96 318 ASN A C 1
ATOM 2506 O O . ASN A 1 318 ? 50.896 17.157 14.326 1.00 65.01 318 ASN A O 1
ATOM 2511 N N . LEU A 1 319 ? 51.248 19.322 14.849 1.00 63.44 319 LEU A N 1
ATOM 2512 C CA . LEU A 1 319 ? 50.316 19.847 13.872 1.00 61.78 319 LEU A CA 1
ATOM 2513 C C . LEU A 1 319 ? 50.960 19.710 12.497 1.00 61.61 319 LEU A C 1
ATOM 2514 O O . LEU A 1 319 ? 50.289 19.373 11.521 1.00 61.56 319 LEU A O 1
ATOM 2519 N N . ARG A 1 320 ? 52.265 19.956 12.426 1.00 61.39 320 ARG A N 1
ATOM 2520 C CA . ARG A 1 320 ? 52.990 19.846 11.163 1.00 61.74 320 ARG A CA 1
ATOM 2521 C C . ARG A 1 320 ? 53.057 18.400 10.685 1.00 61.28 320 ARG A C 1
ATOM 2522 O O . ARG A 1 320 ? 52.988 18.128 9.486 1.00 60.30 320 ARG A O 1
ATOM 2530 N N . SER A 1 321 ? 53.205 17.479 11.633 1.00 61.52 321 SER A N 1
ATOM 2531 C CA . SER A 1 321 ? 53.279 16.056 11.323 1.00 61.85 321 SER A CA 1
ATOM 2532 C C . SER A 1 321 ? 51.897 15.634 10.860 1.00 61.34 321 SER A C 1
ATOM 2533 O O . SER A 1 321 ? 51.732 14.858 9.915 1.00 61.62 321 SER A O 1
ATOM 2536 N N . ARG A 1 322 ? 50.903 16.173 11.548 1.00 60.65 322 ARG A N 1
ATOM 2537 C CA . ARG A 1 322 ? 49.508 15.914 11.247 1.00 60.04 322 ARG A CA 1
ATOM 2538 C C . ARG A 1 322 ? 49.250 16.343 9.790 1.00 59.01 322 ARG A C 1
ATOM 2539 O O . ARG A 1 322 ? 48.768 15.558 8.977 1.00 59.77 322 ARG A O 1
ATOM 2547 N N . LEU A 1 323 ? 49.596 17.587 9.465 1.00 57.07 323 LEU A N 1
ATOM 2548 C CA . LEU A 1 323 ? 49.408 18.128 8.119 1.00 55.11 323 LEU A CA 1
ATOM 2549 C C . LEU A 1 323 ? 50.124 17.355 7.010 1.00 54.89 323 LEU A C 1
ATOM 2550 O O . LEU A 1 323 ? 49.527 17.051 5.985 1.00 54.02 323 LEU A O 1
ATOM 2555 N N . MET A 1 324 ? 51.404 17.055 7.205 1.00 56.04 324 MET A N 1
ATOM 2556 C CA . MET A 1 324 ? 52.180 16.319 6.203 1.00 57.56 324 MET A CA 1
ATOM 2557 C C . MET A 1 324 ? 51.595 14.932 5.992 1.00 57.41 324 MET A C 1
ATOM 2558 O O . MET A 1 324 ? 51.771 14.318 4.937 1.00 56.32 324 MET A O 1
ATOM 2563 N N . ALA A 1 325 ? 50.910 14.438 7.016 1.00 57.55 325 ALA A N 1
ATOM 2564 C CA . ALA A 1 325 ? 50.297 13.126 6.953 1.00 58.21 325 ALA A CA 1
ATOM 2565 C C . ALA A 1 325 ? 49.138 13.152 5.963 1.00 58.66 325 ALA A C 1
ATOM 2566 O O . ALA A 1 325 ? 49.126 12.389 4.988 1.00 59.80 325 ALA A O 1
ATOM 2568 N N . THR A 1 326 ? 48.173 14.038 6.211 1.00 58.31 326 THR A N 1
ATOM 2569 C CA . THR A 1 326 ? 47.009 14.159 5.346 1.00 57.50 326 THR A CA 1
ATOM 2570 C C . THR A 1 326 ? 47.441 14.549 3.932 1.00 56.49 326 THR A C 1
ATOM 2571 O O . THR A 1 326 ? 46.945 13.986 2.951 1.00 55.97 326 THR A O 1
ATOM 2575 N N . GLN A 1 327 ? 48.378 15.491 3.822 1.00 55.89 327 GLN A N 1
ATOM 2576 C CA . GLN A 1 327 ? 48.851 15.924 2.506 1.00 56.20 327 GLN A CA 1
ATOM 2577 C C . GLN A 1 327 ? 49.377 14.744 1.705 1.00 56.42 327 GLN A C 1
ATOM 2578 O O . GLN A 1 327 ? 49.135 14.637 0.502 1.00 56.19 327 GLN A O 1
ATOM 2584 N N . ALA A 1 328 ? 50.115 13.876 2.389 1.00 57.00 328 ALA A N 1
ATOM 2585 C CA . ALA A 1 328 ? 50.692 12.686 1.786 1.00 57.30 328 ALA A CA 1
ATOM 2586 C C . ALA A 1 328 ? 49.578 11.782 1.277 1.00 57.77 328 ALA A C 1
ATOM 2587 O O . ALA A 1 328 ? 49.640 11.263 0.160 1.00 58.16 328 ALA A O 1
ATOM 2589 N N . TRP A 1 329 ? 48.557 11.599 2.108 1.00 57.96 329 TRP A N 1
ATOM 2590 C CA . TRP A 1 329 ? 47.420 10.765 1.752 1.00 58.22 329 TRP A CA 1
ATOM 2591 C C . TRP A 1 329 ? 46.683 11.334 0.542 1.00 57.30 329 TRP A C 1
ATOM 2592 O O . TRP A 1 329 ? 46.364 10.608 -0.406 1.00 56.59 329 TRP A O 1
ATOM 2603 N N . LEU A 1 330 ? 46.414 12.637 0.586 1.00 56.27 330 LEU A N 1
ATOM 2604 C CA . LEU A 1 330 ? 45.711 13.309 -0.498 1.00 55.44 330 LEU A CA 1
ATOM 2605 C C . LEU A 1 330 ? 46.432 13.131 -1.826 1.00 56.13 330 LEU A C 1
ATOM 2606 O O . LEU A 1 330 ? 45.809 12.798 -2.827 1.00 55.57 330 LEU A O 1
ATOM 2611 N N . GLU A 1 331 ? 47.745 13.341 -1.832 1.00 57.99 331 GLU A N 1
ATOM 2612 C CA . GLU A 1 331 ? 48.533 13.187 -3.052 1.00 60.18 331 GLU A CA 1
ATOM 2613 C C . GLU A 1 331 ? 48.383 11.795 -3.636 1.00 61.00 331 GLU A C 1
ATOM 2614 O O . GLU A 1 331 ? 48.475 11.609 -4.847 1.00 60.83 331 GLU A O 1
ATOM 2620 N N . ALA A 1 332 ? 48.153 10.817 -2.768 1.00 62.55 332 ALA A N 1
ATOM 2621 C CA . ALA A 1 332 ? 47.980 9.442 -3.204 1.00 64.24 332 ALA A CA 1
ATOM 2622 C C . ALA A 1 332 ? 46.606 9.270 -3.837 1.00 65.54 332 ALA A C 1
ATOM 2623 O O . ALA A 1 332 ? 46.474 8.705 -4.921 1.00 66.16 332 ALA A O 1
ATOM 2625 N N . ARG A 1 333 ? 45.583 9.770 -3.155 1.00 66.85 333 ARG A N 1
ATOM 2626 C CA . ARG A 1 333 ? 44.215 9.672 -3.643 1.00 68.56 333 ARG A CA 1
ATOM 2627 C C . ARG A 1 333 ? 44.046 10.465 -4.925 1.00 69.36 333 ARG A C 1
ATOM 2628 O O . ARG A 1 333 ? 43.242 10.108 -5.785 1.00 70.76 333 ARG A O 1
ATOM 2636 N N . LEU A 1 334 ? 44.804 11.547 -5.046 1.00 70.01 334 LEU A N 1
ATOM 2637 C CA . LEU A 1 334 ? 44.734 12.413 -6.215 1.00 70.80 334 LEU A CA 1
ATOM 2638 C C . LEU A 1 334 ? 45.308 11.733 -7.454 1.00 72.50 334 LEU A C 1
ATOM 2639 O O . LEU A 1 334 ? 44.976 12.095 -8.583 1.00 71.66 334 LEU A O 1
ATOM 2644 N N . LYS A 1 335 ? 46.171 10.747 -7.235 1.00 75.32 335 LYS A N 1
ATOM 2645 C CA . LYS A 1 335 ? 46.793 10.013 -8.332 1.00 78.27 335 LYS A CA 1
ATOM 2646 C C . LYS A 1 335 ? 45.995 8.757 -8.659 1.00 79.41 335 LYS A C 1
ATOM 2647 O O . LYS A 1 335 ? 46.359 7.996 -9.553 1.00 79.68 335 LYS A O 1
ATOM 2653 N N . GLY A 1 336 ? 44.904 8.555 -7.929 1.00 80.50 336 GLY A N 1
ATOM 2654 C CA . GLY A 1 336 ? 44.061 7.398 -8.156 1.00 82.19 336 GLY A CA 1
ATOM 2655 C C . GLY A 1 336 ? 44.530 6.185 -7.386 1.00 83.76 336 GLY A C 1
ATOM 2656 O O . GLY A 1 336 ? 44.162 5.052 -7.698 1.00 83.81 336 GLY A O 1
ATOM 2657 N N . GLU A 1 337 ? 45.346 6.422 -6.368 1.00 85.56 337 GLU A N 1
ATOM 2658 C CA . GLU A 1 337 ? 45.871 5.336 -5.560 1.00 87.61 337 GLU A CA 1
ATOM 2659 C C . GLU A 1 337 ? 45.138 5.217 -4.237 1.00 88.59 337 GLU A C 1
ATOM 2660 O O . GLU A 1 337 ? 45.118 6.153 -3.441 1.00 88.38 337 GLU A O 1
ATOM 2666 N N . GLU A 1 338 ? 44.528 4.060 -4.010 1.00 90.28 338 GLU A N 1
ATOM 2667 C CA . GLU A 1 338 ? 43.812 3.818 -2.767 1.00 91.75 338 GLU A CA 1
ATOM 2668 C C . GLU A 1 338 ? 44.825 3.450 -1.694 1.00 91.79 338 GLU A C 1
ATOM 2669 O O . GLU A 1 338 ? 45.870 2.862 -1.986 1.00 92.06 338 GLU A O 1
ATOM 2675 N N . LEU A 1 339 ? 44.519 3.803 -0.453 1.00 91.48 339 LEU A N 1
ATOM 2676 C CA . LEU A 1 339 ? 45.423 3.518 0.646 1.00 91.49 339 LEU A CA 1
ATOM 2677 C C . LEU A 1 339 ? 44.749 3.807 1.977 1.00 91.18 339 LEU A C 1
ATOM 2678 O O . LEU A 1 339 ? 44.030 4.795 2.117 1.00 90.93 339 LEU A O 1
ATOM 2683 N N . PRO A 1 340 ? 44.959 2.937 2.975 1.00 91.11 340 PRO A N 1
ATOM 2684 C CA . PRO A 1 340 ? 44.344 3.161 4.285 1.00 90.42 340 PRO A CA 1
ATOM 2685 C C . PRO A 1 340 ? 44.725 4.544 4.825 1.00 89.24 340 PRO A C 1
ATOM 2686 O O . PRO A 1 340 ? 45.911 4.857 4.968 1.00 89.17 340 PRO A O 1
ATOM 2690 N N . LYS A 1 341 ? 43.717 5.367 5.106 1.00 87.39 341 LYS A N 1
ATOM 2691 C CA . LYS A 1 341 ? 43.937 6.712 5.628 1.00 85.44 341 LYS A CA 1
ATOM 2692 C C . LYS A 1 341 ? 44.724 6.657 6.932 1.00 84.64 341 LYS A C 1
ATOM 2693 O O . LYS A 1 341 ? 44.449 5.821 7.787 1.00 85.24 341 LYS A O 1
ATOM 2699 N N . PRO A 1 342 ? 45.710 7.559 7.106 1.00 83.67 342 PRO A N 1
ATOM 2700 C CA . PRO A 1 342 ? 46.552 7.624 8.306 1.00 82.72 342 PRO A CA 1
ATOM 2701 C C . PRO A 1 342 ? 45.788 7.894 9.596 1.00 82.17 342 PRO A C 1
ATOM 2702 O O . PRO A 1 342 ? 44.554 7.913 9.613 1.00 82.05 342 PRO A O 1
ATOM 2706 N N . GLU A 1 343 ? 46.529 8.117 10.675 1.00 81.60 343 GLU A N 1
ATOM 2707 C CA . GLU A 1 343 ? 45.911 8.356 11.970 1.00 81.61 343 GLU A CA 1
ATOM 2708 C C . GLU A 1 343 ? 45.553 9.811 12.211 1.00 79.70 343 GLU A C 1
ATOM 2709 O O . GLU A 1 343 ? 44.415 10.135 12.563 1.00 79.39 343 GLU A O 1
ATOM 2715 N N . GLY A 1 344 ? 46.533 10.686 12.027 1.00 77.62 344 GLY A N 1
ATOM 2716 C CA . GLY A 1 344 ? 46.302 12.101 12.247 1.00 74.64 344 GLY A CA 1
ATOM 2717 C C . GLY A 1 344 ? 45.684 12.823 11.068 1.00 72.14 344 GLY A C 1
ATOM 2718 O O . GLY A 1 344 ? 45.869 14.028 10.907 1.00 71.97 344 GLY A O 1
ATOM 2719 N N . LEU A 1 345 ? 44.955 12.086 10.235 1.00 69.60 345 LEU A N 1
ATOM 2720 C CA . LEU A 1 345 ? 44.304 12.675 9.074 1.00 66.49 345 LEU A CA 1
ATOM 2721 C C . LEU A 1 345 ? 43.406 13.811 9.542 1.00 65.05 345 LEU A C 1
ATOM 2722 O O . LEU A 1 345 ? 42.609 13.645 10.469 1.00 64.84 345 LEU A O 1
ATOM 2727 N N . LEU A 1 346 ? 43.550 14.967 8.902 1.00 63.17 346 LEU A N 1
ATOM 2728 C CA . LEU A 1 346 ? 42.755 16.142 9.242 1.00 60.45 346 LEU A CA 1
ATOM 2729 C C . LEU A 1 346 ? 41.534 16.210 8.338 1.00 59.30 346 LEU A C 1
ATOM 2730 O O . LEU A 1 346 ? 41.649 16.064 7.119 1.00 59.21 346 LEU A O 1
ATOM 2735 N N . THR A 1 347 ? 40.367 16.427 8.938 1.00 57.93 347 THR A N 1
ATOM 2736 C CA . THR A 1 347 ? 39.124 16.518 8.178 1.00 57.16 347 THR A CA 1
ATOM 2737 C C . THR A 1 347 ? 38.191 17.595 8.722 1.00 56.73 347 THR A C 1
ATOM 2738 O O . THR A 1 347 ? 37.176 17.912 8.103 1.00 56.98 347 THR A O 1
ATOM 2742 N N . GLN A 1 348 ? 38.533 18.154 9.877 1.00 56.18 348 GLN A N 1
ATOM 2743 C CA . GLN A 1 348 ? 37.706 19.184 10.493 1.00 56.19 348 GLN A CA 1
ATOM 2744 C C . GLN A 1 348 ? 38.538 20.368 10.974 1.00 55.26 348 GLN A C 1
ATOM 2745 O O . GLN A 1 348 ? 39.578 20.192 11.602 1.00 55.43 348 GLN A O 1
ATOM 2751 N N . ASN A 1 349 ? 38.067 21.574 10.682 1.00 53.99 349 ASN A N 1
ATOM 2752 C CA . ASN A 1 349 ? 38.751 22.788 11.102 1.00 52.66 349 ASN A CA 1
ATOM 2753 C C . ASN A 1 349 ? 39.010 22.794 12.605 1.00 52.93 349 ASN A C 1
ATOM 2754 O O . ASN A 1 349 ? 39.978 23.383 13.075 1.00 52.01 349 ASN A O 1
ATOM 2759 N N . GLU A 1 350 ? 38.124 22.145 13.352 1.00 54.51 350 GLU A N 1
ATOM 2760 C CA . GLU A 1 350 ? 38.233 22.082 14.802 1.00 55.59 350 GLU A CA 1
ATOM 2761 C C . GLU A 1 350 ? 39.558 21.452 15.207 1.00 53.78 350 GLU A C 1
ATOM 2762 O O . GLU A 1 350 ? 40.137 21.805 16.238 1.00 52.60 350 GLU A O 1
ATOM 2768 N N . GLU A 1 351 ? 40.041 20.525 14.387 1.00 52.27 351 GLU A N 1
ATOM 2769 C CA . GLU A 1 351 ? 41.296 19.849 14.680 1.00 51.77 351 GLU A CA 1
ATOM 2770 C C . GLU A 1 351 ? 42.491 20.788 14.581 1.00 51.38 351 GLU A C 1
ATOM 2771 O O . GLU A 1 351 ? 43.486 20.592 15.270 1.00 52.85 351 GLU A O 1
ATOM 2777 N N . LEU A 1 352 ? 42.390 21.800 13.722 1.00 50.34 352 LEU A N 1
ATOM 2778 C CA . LEU A 1 352 ? 43.449 22.796 13.542 1.00 48.35 352 LEU A CA 1
ATOM 2779 C C . LEU A 1 352 ? 43.318 23.900 14.586 1.00 47.60 352 LEU A C 1
ATOM 2780 O O . LEU A 1 352 ? 44.300 24.344 15.166 1.00 47.34 352 LEU A O 1
ATOM 2785 N N . TRP A 1 353 ? 42.089 24.344 14.812 1.00 47.02 353 TRP A N 1
ATOM 2786 C CA . TRP A 1 353 ? 41.811 25.401 15.772 1.00 47.79 353 TRP A CA 1
ATOM 2787 C C . TRP A 1 353 ? 42.181 25.050 17.224 1.00 50.17 353 TRP A C 1
ATOM 2788 O O . TRP A 1 353 ? 42.704 25.893 17.962 1.00 50.66 353 TRP A O 1
ATOM 2799 N N . GLU A 1 354 ? 41.923 23.806 17.625 1.00 52.79 354 GLU A N 1
ATOM 2800 C CA . GLU A 1 354 ? 42.199 23.356 18.988 1.00 54.13 354 GLU A CA 1
ATOM 2801 C C . GLU A 1 354 ? 43.612 23.700 19.478 1.00 51.84 354 GLU A C 1
ATOM 2802 O O . GLU A 1 354 ? 43.771 24.521 20.385 1.00 51.40 354 GLU A O 1
ATOM 2808 N N . PRO A 1 355 ? 44.654 23.084 18.881 1.00 49.33 355 PRO A N 1
ATOM 2809 C CA . PRO A 1 355 ? 46.022 23.379 19.321 1.00 48.55 355 PRO A CA 1
ATOM 2810 C C . PRO A 1 355 ? 46.454 24.838 19.175 1.00 49.09 355 PRO A C 1
ATOM 2811 O O . PRO A 1 355 ? 47.060 25.401 20.088 1.00 48.51 355 PRO A O 1
ATOM 2815 N N . LEU A 1 356 ? 46.140 25.451 18.037 1.00 49.81 356 LEU A N 1
ATOM 2816 C CA . LEU A 1 356 ? 46.508 26.845 17.805 1.00 50.30 356 LEU A CA 1
ATOM 2817 C C . LEU A 1 356 ? 45.861 27.760 18.836 1.00 51.69 356 LEU A C 1
ATOM 2818 O O . LEU A 1 356 ? 46.517 28.640 19.394 1.00 52.03 356 LEU A O 1
ATOM 2823 N N . TYR A 1 357 ? 44.576 27.550 19.097 1.00 53.11 357 TYR A N 1
ATOM 2824 C CA . TYR A 1 357 ? 43.877 28.388 20.060 1.00 54.48 357 TYR A CA 1
ATOM 2825 C C . TYR A 1 357 ? 44.454 28.213 21.458 1.00 55.36 357 TYR A C 1
ATOM 2826 O O . TYR A 1 357 ? 44.493 29.167 22.241 1.00 57.35 357 TYR A O 1
ATOM 2835 N N . ALA A 1 358 ? 44.895 26.997 21.777 1.00 54.95 358 ALA A N 1
ATOM 2836 C CA . ALA A 1 358 ? 45.472 26.724 23.090 1.00 53.92 358 ALA A CA 1
ATOM 2837 C C . ALA A 1 358 ? 46.719 27.572 23.252 1.00 53.97 358 ALA A C 1
ATOM 2838 O O . ALA A 1 358 ? 46.842 28.326 24.218 1.00 54.06 358 ALA A O 1
ATOM 2840 N N . CYS A 1 359 ? 47.644 27.455 22.299 1.00 53.90 359 CYS A N 1
ATOM 2841 C CA . CYS A 1 359 ? 48.873 28.243 22.341 1.00 53.64 359 CYS A CA 1
ATOM 2842 C C . CYS A 1 359 ? 48.538 29.724 22.558 1.00 53.06 359 CYS A C 1
ATOM 2843 O O . CYS A 1 359 ? 49.162 30.400 23.379 1.00 52.90 359 CYS A O 1
ATOM 2846 N N . TYR A 1 360 ? 47.536 30.209 21.826 1.00 52.19 360 TYR A N 1
ATOM 2847 C CA . TYR A 1 360 ? 47.106 31.599 21.918 1.00 52.12 360 TYR A CA 1
ATOM 2848 C C . TYR A 1 360 ? 46.698 31.949 23.343 1.00 53.62 360 TYR A C 1
ATOM 2849 O O . TYR A 1 360 ? 47.172 32.933 23.911 1.00 52.50 360 TYR A O 1
ATOM 2858 N N . GLN A 1 361 ? 45.803 31.136 23.903 1.00 56.33 361 GLN A N 1
ATOM 2859 C CA . GLN A 1 361 ? 45.289 31.328 25.263 1.00 58.52 361 GLN A CA 1
ATOM 2860 C C . GLN A 1 361 ? 46.424 31.447 26.263 1.00 58.16 361 GLN A C 1
ATOM 2861 O O . GLN A 1 361 ? 46.448 32.342 27.107 1.00 56.79 361 GLN A O 1
ATOM 2867 N N . SER A 1 362 ? 47.370 30.528 26.151 1.00 58.58 362 SER A N 1
ATOM 2868 C CA . SER A 1 362 ? 48.518 30.513 27.030 1.00 59.10 362 SER A CA 1
ATOM 2869 C C . SER A 1 362 ? 49.311 31.817 26.906 1.00 59.35 362 SER A C 1
ATOM 2870 O O . SER A 1 362 ? 49.369 32.599 27.853 1.00 59.62 362 SER A O 1
ATOM 2873 N N . LEU A 1 363 ? 49.909 32.049 25.738 1.00 59.63 363 LEU A N 1
ATOM 2874 C CA . LEU A 1 363 ? 50.698 33.258 25.493 1.00 60.15 363 LEU A CA 1
ATOM 2875 C C . LEU A 1 363 ? 50.031 34.531 26.010 1.00 61.63 363 LEU A C 1
ATOM 2876 O O . LEU A 1 363 ? 50.704 35.433 26.508 1.00 62.29 363 LEU A O 1
ATOM 2881 N N . GLN A 1 364 ? 48.709 34.597 25.890 1.00 63.34 364 GLN A N 1
ATOM 2882 C CA . GLN A 1 364 ? 47.948 35.756 26.334 1.00 65.26 364 GLN A CA 1
ATOM 2883 C C . GLN A 1 364 ? 47.995 35.891 27.855 1.00 65.64 364 GLN A C 1
ATOM 2884 O O . GLN A 1 364 ? 48.125 36.993 28.393 1.00 66.03 364 GLN A O 1
ATOM 2890 N N . ALA A 1 365 ? 47.894 34.760 28.543 1.00 66.02 365 ALA A N 1
ATOM 2891 C CA . ALA A 1 365 ? 47.916 34.736 30.001 1.00 66.43 365 ALA A CA 1
ATOM 2892 C C . ALA A 1 365 ? 49.311 35.021 30.562 1.00 66.87 365 ALA A C 1
ATOM 2893 O O . ALA A 1 365 ? 49.482 35.906 31.402 1.00 66.86 365 ALA A O 1
ATOM 2895 N N . CYS A 1 366 ? 50.302 34.270 30.092 1.00 67.10 366 CYS A N 1
ATOM 2896 C CA . CYS A 1 366 ? 51.674 34.435 30.549 1.00 67.51 366 CYS A CA 1
ATOM 2897 C C . CYS A 1 366 ? 52.334 35.737 30.077 1.00 66.80 366 CYS A C 1
ATOM 2898 O O . CYS A 1 366 ? 53.561 35.803 29.928 1.00 67.52 366 CYS A O 1
ATOM 2901 N N . GLY A 1 367 ? 51.516 36.764 29.844 1.00 65.54 367 GLY A N 1
ATOM 2902 C CA . GLY A 1 367 ? 52.023 38.063 29.419 1.00 63.85 367 GLY A CA 1
ATOM 2903 C C . GLY A 1 367 ? 52.809 38.141 28.116 1.00 63.12 367 GLY A C 1
ATOM 2904 O O . GLY A 1 367 ? 53.943 38.618 28.093 1.00 63.18 367 GLY A O 1
ATOM 2905 N N . MET A 1 368 ? 52.207 37.684 27.023 1.00 61.87 368 MET A N 1
ATOM 2906 C CA . MET A 1 368 ? 52.861 37.721 25.719 1.00 60.31 368 MET A CA 1
ATOM 2907 C C . MET A 1 368 ? 51.834 37.932 24.618 1.00 59.34 368 MET A C 1
ATOM 2908 O O . MET A 1 368 ? 51.879 37.286 23.567 1.00 58.05 368 MET A O 1
ATOM 2913 N N . GLY A 1 369 ? 50.913 38.853 24.876 1.00 58.59 369 GLY A N 1
ATOM 2914 C CA . GLY A 1 369 ? 49.869 39.154 23.920 1.00 57.99 369 GLY A CA 1
ATOM 2915 C C . GLY A 1 369 ? 50.389 39.680 22.601 1.00 57.11 369 GLY A C 1
ATOM 2916 O O . GLY A 1 369 ? 49.838 39.359 21.547 1.00 57.81 369 GLY A O 1
ATOM 2917 N N . ILE A 1 370 ? 51.447 40.484 22.642 1.00 55.81 370 ILE A N 1
ATOM 2918 C CA . ILE A 1 370 ? 51.987 41.036 21.407 1.00 54.67 370 ILE A CA 1
ATOM 2919 C C . ILE A 1 370 ? 52.366 39.896 20.466 1.00 53.75 370 ILE A C 1
ATOM 2920 O O . ILE A 1 370 ? 52.193 40.005 19.255 1.00 53.78 370 ILE A O 1
ATOM 2925 N N . ILE A 1 371 ? 52.869 38.798 21.021 1.00 52.86 371 ILE A N 1
ATOM 2926 C CA . ILE A 1 371 ? 53.255 37.654 20.199 1.00 52.09 371 ILE A CA 1
ATOM 2927 C C . ILE A 1 371 ? 52.012 36.904 19.714 1.00 52.18 371 ILE A C 1
ATOM 2928 O O . ILE A 1 371 ? 51.864 36.643 18.517 1.00 52.54 371 ILE A O 1
ATOM 2933 N N . ALA A 1 372 ? 51.119 36.568 20.647 1.00 50.99 372 ALA A N 1
ATOM 2934 C CA . ALA A 1 372 ? 49.898 35.832 20.324 1.00 49.84 372 ALA A CA 1
ATOM 2935 C C . ALA A 1 372 ? 49.098 36.497 19.212 1.00 49.21 372 ALA A C 1
ATOM 2936 O O . ALA A 1 372 ? 48.665 35.834 18.266 1.00 48.84 372 ALA A O 1
ATOM 2938 N N . ASN A 1 373 ? 48.911 37.806 19.326 1.00 48.69 373 ASN A N 1
ATOM 2939 C CA . ASN A 1 373 ? 48.153 38.552 18.336 1.00 48.84 373 ASN A CA 1
ATOM 2940 C C . ASN A 1 373 ? 48.972 38.893 17.092 1.00 48.21 373 ASN A C 1
ATOM 2941 O O . ASN A 1 373 ? 48.655 39.829 16.362 1.00 48.51 373 ASN A O 1
ATOM 2946 N N . GLY A 1 374 ? 50.019 38.113 16.853 1.00 47.42 374 GLY A N 1
ATOM 2947 C CA . GLY A 1 374 ? 50.869 38.328 15.698 1.00 46.75 374 GLY A CA 1
ATOM 2948 C C . GLY A 1 374 ? 50.557 37.319 14.618 1.00 46.41 374 GLY A C 1
ATOM 2949 O O . GLY A 1 374 ? 49.425 37.265 14.152 1.00 47.32 374 GLY A O 1
ATOM 2950 N N . ASP A 1 375 ? 51.541 36.513 14.225 1.00 46.72 375 ASP A N 1
ATOM 2951 C CA . ASP A 1 375 ? 51.326 35.506 13.184 1.00 47.55 375 ASP A CA 1
ATOM 2952 C C . ASP A 1 375 ? 50.299 34.455 13.598 1.00 47.66 375 ASP A C 1
ATOM 2953 O O . ASP A 1 375 ? 49.585 33.912 12.752 1.00 47.41 375 ASP A O 1
ATOM 2958 N N . LEU A 1 376 ? 50.225 34.174 14.899 1.00 47.52 376 LEU A N 1
ATOM 2959 C CA . LEU A 1 376 ? 49.290 33.181 15.427 1.00 46.01 376 LEU A CA 1
ATOM 2960 C C . LEU A 1 376 ? 47.837 33.571 15.148 1.00 44.83 376 LEU A C 1
ATOM 2961 O O . LEU A 1 376 ? 47.057 32.764 14.641 1.00 43.55 376 LEU A O 1
ATOM 2966 N N . LEU A 1 377 ? 47.488 34.809 15.484 1.00 43.65 377 LEU A N 1
ATOM 2967 C CA . LEU A 1 377 ? 46.142 35.319 15.275 1.00 42.80 377 LEU A CA 1
ATOM 2968 C C . LEU A 1 377 ? 45.743 35.240 13.799 1.00 42.93 377 LEU A C 1
ATOM 2969 O O . LEU A 1 377 ? 44.576 35.026 13.477 1.00 43.20 377 LEU A O 1
ATOM 2974 N N . ASP A 1 378 ? 46.716 35.415 12.908 1.00 42.30 378 ASP A N 1
ATOM 2975 C CA . ASP A 1 378 ? 46.450 35.356 11.481 1.00 41.81 378 ASP A CA 1
ATOM 2976 C C . ASP A 1 378 ? 46.088 33.947 11.043 1.00 41.87 378 ASP A C 1
ATOM 2977 O O . ASP A 1 378 ? 45.103 33.749 10.347 1.00 42.34 378 ASP A O 1
ATOM 2982 N N . THR A 1 379 ? 46.890 32.965 11.440 1.00 42.39 379 THR A N 1
ATOM 2983 C CA . THR A 1 379 ? 46.636 31.582 11.055 1.00 43.44 379 THR A CA 1
ATOM 2984 C C . THR A 1 379 ? 45.327 31.094 11.662 1.00 43.37 379 THR A C 1
ATOM 2985 O O . THR A 1 379 ? 44.577 30.328 11.053 1.00 43.05 379 THR A O 1
ATOM 2989 N N . LEU A 1 380 ? 45.055 31.568 12.867 1.00 43.25 380 LEU A N 1
ATOM 2990 C CA . LEU A 1 380 ? 43.849 31.202 13.579 1.00 43.55 380 LEU A CA 1
ATOM 2991 C C . LEU A 1 380 ? 42.619 31.663 12.781 1.00 43.77 380 LEU A C 1
ATOM 2992 O O . LEU A 1 380 ? 41.627 30.937 12.667 1.00 44.26 380 LEU A O 1
ATOM 2997 N N . ARG A 1 381 ? 42.694 32.864 12.215 1.00 43.33 381 ARG A N 1
ATOM 2998 C CA . ARG A 1 381 ? 41.594 33.411 11.424 1.00 42.24 381 ARG A CA 1
ATOM 2999 C C . ARG A 1 381 ? 41.459 32.743 10.066 1.00 42.22 381 ARG A C 1
ATOM 3000 O O . ARG A 1 381 ? 40.353 32.615 9.541 1.00 43.18 381 ARG A O 1
ATOM 3008 N N . ARG A 1 382 ? 42.584 32.324 9.498 1.00 41.64 382 ARG A N 1
ATOM 3009 C CA . ARG A 1 382 ? 42.571 31.645 8.216 1.00 41.80 382 ARG A CA 1
ATOM 3010 C C . ARG A 1 382 ? 41.950 30.270 8.391 1.00 42.44 382 ARG A C 1
ATOM 3011 O O . ARG A 1 382 ? 41.522 29.650 7.430 1.00 43.73 382 ARG A O 1
ATOM 3019 N N . VAL A 1 383 ? 41.898 29.788 9.625 1.00 43.04 383 VAL A N 1
ATOM 3020 C CA . VAL A 1 383 ? 41.323 28.475 9.885 1.00 43.20 383 VAL A CA 1
ATOM 3021 C C . VAL A 1 383 ? 39.808 28.509 9.745 1.00 43.35 383 VAL A C 1
ATOM 3022 O O . VAL A 1 383 ? 39.218 27.616 9.134 1.00 42.52 383 VAL A O 1
ATOM 3026 N N . LYS A 1 384 ? 39.189 29.545 10.305 1.00 43.50 384 LYS A N 1
ATOM 3027 C CA . LYS A 1 384 ? 37.742 29.691 10.250 1.00 43.95 384 LYS A CA 1
ATOM 3028 C C . LYS A 1 384 ? 37.240 30.263 8.936 1.00 43.56 384 LYS A C 1
ATOM 3029 O O . LYS A 1 384 ? 36.082 30.060 8.571 1.00 43.64 384 LYS A O 1
ATOM 3035 N N . CYS A 1 385 ? 38.105 30.978 8.220 1.00 42.83 385 CYS A N 1
ATOM 3036 C CA . CYS A 1 385 ? 37.707 31.572 6.949 1.00 41.71 385 CYS A CA 1
ATOM 3037 C C . CYS A 1 385 ? 37.937 30.636 5.773 1.00 41.30 385 CYS A C 1
ATOM 3038 O O . CYS A 1 385 ? 37.187 30.657 4.791 1.00 41.67 385 CYS A O 1
ATOM 3041 N N . PHE A 1 386 ? 38.977 29.817 5.874 1.00 40.87 386 PHE A N 1
ATOM 3042 C CA . PHE A 1 386 ? 39.317 28.869 4.817 1.00 39.96 386 PHE A CA 1
ATOM 3043 C C . PHE A 1 386 ? 39.236 27.441 5.337 1.00 39.91 386 PHE A C 1
ATOM 3044 O O . PHE A 1 386 ? 38.490 26.622 4.812 1.00 40.68 386 PHE A O 1
ATOM 3052 N N . GLY A 1 387 ? 40.014 27.153 6.374 1.00 39.50 387 GLY A N 1
ATOM 3053 C CA . GLY A 1 387 ? 40.004 25.827 6.962 1.00 38.36 387 GLY A CA 1
ATOM 3054 C C . GLY A 1 387 ? 40.511 24.688 6.095 1.00 37.98 387 GLY A C 1
ATOM 3055 O O . GLY A 1 387 ? 41.114 24.886 5.036 1.00 37.83 387 GLY A O 1
ATOM 3056 N N . VAL A 1 388 ? 40.249 23.477 6.576 1.00 38.17 388 VAL A N 1
ATOM 3057 C CA . VAL A 1 388 ? 40.648 22.235 5.929 1.00 37.98 388 VAL A CA 1
ATOM 3058 C C . VAL A 1 388 ? 40.285 22.132 4.458 1.00 37.25 388 VAL A C 1
ATOM 3059 O O . VAL A 1 388 ? 41.104 21.708 3.649 1.00 38.57 388 VAL A O 1
ATOM 3063 N N . PRO A 1 389 ? 39.042 22.493 4.091 1.00 36.14 389 PRO A N 1
ATOM 3064 C CA . PRO A 1 389 ? 38.649 22.405 2.680 1.00 34.95 389 PRO A CA 1
ATOM 3065 C C . PRO A 1 389 ? 39.212 23.547 1.835 1.00 34.69 389 PRO A C 1
ATOM 3066 O O . PRO A 1 389 ? 39.150 23.498 0.605 1.00 32.28 389 PRO A O 1
ATOM 3070 N N . LEU A 1 390 ? 39.782 24.541 2.527 1.00 36.01 390 LEU A N 1
ATOM 3071 C CA . LEU A 1 390 ? 40.383 25.752 1.943 1.00 37.52 390 LEU A CA 1
ATOM 3072 C C . LEU A 1 390 ? 39.277 26.737 1.568 1.00 38.17 390 LEU A C 1
ATOM 3073 O O . LEU A 1 390 ? 39.208 27.850 2.087 1.00 38.07 390 LEU A O 1
ATOM 3078 N N . VAL A 1 391 ? 38.413 26.293 0.662 1.00 38.89 391 VAL A N 1
ATOM 3079 C CA . VAL A 1 391 ? 37.278 27.061 0.191 1.00 39.01 391 VAL A CA 1
ATOM 3080 C C . VAL A 1 391 ? 36.147 26.059 -0.026 1.00 38.09 391 VAL A C 1
ATOM 3081 O O . VAL A 1 391 ? 36.268 25.165 -0.855 1.00 39.16 391 VAL A O 1
ATOM 3085 N N . ARG A 1 392 ? 35.065 26.186 0.740 1.00 36.41 392 ARG A N 1
ATOM 3086 C CA . ARG A 1 392 ? 33.931 25.282 0.586 1.00 35.76 392 ARG A CA 1
ATOM 3087 C C . ARG A 1 392 ? 33.353 25.491 -0.798 1.00 35.10 392 ARG A C 1
ATOM 3088 O O . ARG A 1 392 ? 33.713 26.437 -1.488 1.00 34.85 392 ARG A O 1
ATOM 3096 N N . ILE A 1 393 ? 32.461 24.607 -1.217 1.00 34.93 393 ILE A N 1
ATOM 3097 C CA . ILE A 1 393 ? 31.857 24.755 -2.530 1.00 35.85 393 ILE A CA 1
ATOM 3098 C C . ILE A 1 393 ? 30.364 24.471 -2.456 1.00 35.81 393 ILE A C 1
ATOM 3099 O O . ILE A 1 393 ? 29.898 23.804 -1.528 1.00 37.43 393 ILE A O 1
ATOM 3104 N N . ASP A 1 394 ? 29.612 25.006 -3.410 1.00 34.63 394 ASP A N 1
ATOM 3105 C CA . ASP A 1 394 ? 28.182 24.760 -3.459 1.00 33.79 394 ASP A CA 1
ATOM 3106 C C . ASP A 1 394 ? 27.969 23.820 -4.614 1.00 33.68 394 ASP A C 1
ATOM 3107 O O . ASP A 1 394 ? 28.763 23.794 -5.555 1.00 34.84 394 ASP A O 1
ATOM 3112 N N . ILE A 1 395 ? 26.890 23.058 -4.559 1.00 33.12 395 ILE A N 1
ATOM 3113 C CA . ILE A 1 395 ? 26.556 22.194 -5.669 1.00 32.87 395 ILE A CA 1
ATOM 3114 C C . ILE A 1 395 ? 25.325 22.864 -6.249 1.00 33.14 395 ILE A C 1
ATOM 3115 O O . ILE A 1 395 ? 24.450 23.314 -5.507 1.00 33.42 395 ILE A O 1
ATOM 3120 N N . ARG A 1 396 ? 25.260 22.959 -7.566 1.00 33.08 396 ARG A N 1
ATOM 3121 C CA . ARG A 1 396 ? 24.104 23.569 -8.204 1.00 32.92 396 ARG A CA 1
ATOM 3122 C C . ARG A 1 396 ? 23.722 22.735 -9.426 1.00 32.84 396 ARG A C 1
ATOM 3123 O O . ARG A 1 396 ? 24.573 22.402 -10.257 1.00 34.03 396 ARG A O 1
ATOM 3131 N N . GLN A 1 397 ? 22.447 22.368 -9.506 1.00 32.06 397 GLN A N 1
ATOM 3132 C CA . GLN A 1 397 ? 21.923 21.569 -10.613 1.00 31.42 397 GLN A CA 1
ATOM 3133 C C . GLN A 1 397 ? 20.507 22.070 -10.850 1.00 31.57 397 GLN A C 1
ATOM 3134 O O . GLN A 1 397 ? 19.888 22.618 -9.949 1.00 30.15 397 GLN A O 1
ATOM 3140 N N . GLU A 1 398 ? 19.987 21.901 -12.056 1.00 33.78 398 GLU A N 1
ATOM 3141 C CA . GLU A 1 398 ? 18.644 22.392 -12.332 1.00 36.76 398 GLU A CA 1
ATOM 3142 C C . GLU A 1 398 ? 17.547 21.444 -11.862 1.00 36.28 398 GLU A C 1
ATOM 3143 O O . GLU A 1 398 ? 17.707 20.221 -11.863 1.00 37.41 398 GLU A O 1
ATOM 3149 N N . SER A 1 399 ? 16.435 22.027 -11.433 1.00 35.75 399 SER A N 1
ATOM 3150 C CA . SER A 1 399 ? 15.294 21.269 -10.940 1.00 35.60 399 SER A CA 1
ATOM 3151 C C . SER A 1 399 ? 14.901 20.142 -11.888 1.00 36.29 399 SER A C 1
ATOM 3152 O O . SER A 1 399 ? 14.581 19.040 -11.455 1.00 37.31 399 SER A O 1
ATOM 3155 N N . THR A 1 400 ? 14.930 20.431 -13.183 1.00 36.41 400 THR A N 1
ATOM 3156 C CA . THR A 1 400 ? 14.576 19.467 -14.213 1.00 36.40 400 THR A CA 1
ATOM 3157 C C . THR A 1 400 ? 15.295 18.121 -14.111 1.00 35.92 400 THR A C 1
ATOM 3158 O O . THR A 1 400 ? 14.673 17.067 -14.237 1.00 34.81 400 THR A O 1
ATOM 3162 N N . ARG A 1 401 ? 16.606 18.162 -13.898 1.00 36.35 401 ARG A N 1
ATOM 3163 C CA . ARG A 1 401 ? 17.402 16.949 -13.781 1.00 36.60 401 ARG A CA 1
ATOM 3164 C C . ARG A 1 401 ? 16.947 16.091 -12.607 1.00 36.32 401 ARG A C 1
ATOM 3165 O O . ARG A 1 401 ? 16.947 14.870 -12.691 1.00 36.71 401 ARG A O 1
ATOM 3173 N N . HIS A 1 402 ? 16.562 16.742 -11.512 1.00 35.88 402 HIS A N 1
ATOM 3174 C CA . HIS A 1 402 ? 16.094 16.054 -10.314 1.00 34.81 402 HIS A CA 1
ATOM 3175 C C . HIS A 1 402 ? 14.761 15.400 -10.620 1.00 34.34 402 HIS A C 1
ATOM 3176 O O . HIS A 1 402 ? 14.517 14.250 -10.244 1.00 34.46 402 HIS A O 1
ATOM 3183 N N . THR A 1 403 ? 13.898 16.145 -11.298 1.00 33.49 403 THR A N 1
ATOM 3184 C CA . THR A 1 403 ? 12.592 15.635 -11.676 1.00 33.58 403 THR A CA 1
ATOM 3185 C C . THR A 1 403 ? 12.757 14.404 -12.578 1.00 34.69 403 THR A C 1
ATOM 3186 O O . THR A 1 403 ? 12.164 13.357 -12.319 1.00 34.03 403 THR A O 1
ATOM 3190 N N . GLU A 1 404 ? 13.580 14.517 -13.617 1.00 36.24 404 GLU A N 1
ATOM 3191 C CA . GLU A 1 404 ? 13.774 13.408 -14.539 1.00 38.51 404 GLU A CA 1
ATOM 3192 C C . GLU A 1 404 ? 14.349 12.153 -13.897 1.00 37.97 404 GLU A C 1
ATOM 3193 O O . GLU A 1 404 ? 13.964 11.050 -14.268 1.00 38.95 404 GLU A O 1
ATOM 3199 N N . ALA A 1 405 ? 15.251 12.311 -12.931 1.00 37.56 405 ALA A N 1
ATOM 3200 C CA . ALA A 1 405 ? 15.867 11.166 -12.243 1.00 36.76 405 ALA A CA 1
ATOM 3201 C C . ALA A 1 405 ? 14.856 10.452 -11.333 1.00 37.17 405 ALA A C 1
ATOM 3202 O O . ALA A 1 405 ? 14.855 9.224 -11.209 1.00 37.23 405 ALA A O 1
ATOM 3204 N N . LEU A 1 406 ? 14.005 11.240 -10.690 1.00 37.60 406 LEU A N 1
ATOM 3205 C CA . LEU A 1 406 ? 12.991 10.722 -9.791 1.00 37.57 406 LEU A CA 1
ATOM 3206 C C . LEU A 1 406 ? 11.917 9.995 -10.607 1.00 37.67 406 LEU A C 1
ATOM 3207 O O . LEU A 1 406 ? 11.417 8.944 -10.209 1.00 37.39 406 LEU A O 1
ATOM 3212 N N . GLY A 1 407 ? 11.573 10.558 -11.758 1.00 38.08 407 GLY A N 1
ATOM 3213 C CA . GLY A 1 407 ? 10.578 9.939 -12.610 1.00 37.88 407 GLY A CA 1
ATOM 3214 C C . GLY A 1 407 ? 11.077 8.602 -13.122 1.00 38.34 407 GLY A C 1
ATOM 3215 O O . GLY A 1 407 ? 10.298 7.658 -13.272 1.00 38.67 407 GLY A O 1
ATOM 3216 N N . GLU A 1 408 ? 12.377 8.515 -13.390 1.00 38.24 408 GLU A N 1
ATOM 3217 C CA . GLU A 1 408 ? 12.960 7.275 -13.877 1.00 38.72 408 GLU A CA 1
ATOM 3218 C C . GLU A 1 408 ? 12.944 6.262 -12.735 1.00 38.71 408 GLU A C 1
ATOM 3219 O O . GLU A 1 408 ? 12.654 5.080 -12.935 1.00 39.02 408 GLU A O 1
ATOM 3225 N N . LEU A 1 409 ? 13.250 6.733 -11.533 1.00 38.16 409 LEU A N 1
ATOM 3226 C CA . LEU A 1 409 ? 13.251 5.861 -10.375 1.00 38.54 409 LEU A CA 1
ATOM 3227 C C . LEU A 1 409 ? 11.865 5.288 -10.077 1.00 39.89 409 LEU A C 1
ATOM 3228 O O . LEU A 1 409 ? 11.735 4.093 -9.814 1.00 40.87 409 LEU A O 1
ATOM 3233 N N . THR A 1 410 ? 10.833 6.132 -10.110 1.00 40.74 410 THR A N 1
ATOM 3234 C CA . THR A 1 410 ? 9.480 5.664 -9.831 1.00 41.51 410 THR A CA 1
ATOM 3235 C C . THR A 1 410 ? 8.962 4.712 -10.908 1.00 42.69 410 THR A C 1
ATOM 3236 O O . THR A 1 410 ? 8.274 3.737 -10.600 1.00 43.32 410 THR A O 1
ATOM 3240 N N . ARG A 1 411 ? 9.287 4.975 -12.169 1.00 43.56 411 ARG A N 1
ATOM 3241 C CA . ARG A 1 411 ? 8.826 4.093 -13.240 1.00 44.31 411 ARG A CA 1
ATOM 3242 C C . ARG A 1 411 ? 9.490 2.710 -13.134 1.00 45.57 411 ARG A C 1
ATOM 3243 O O . ARG A 1 411 ? 8.870 1.683 -13.408 1.00 47.26 411 ARG A O 1
ATOM 3251 N N . TYR A 1 412 ? 10.749 2.686 -12.724 1.00 46.11 412 TYR A N 1
ATOM 3252 C CA . TYR A 1 412 ? 11.469 1.433 -12.582 1.00 46.21 412 TYR A CA 1
ATOM 3253 C C . TYR A 1 412 ? 10.863 0.574 -11.475 1.00 46.05 412 TYR A C 1
ATOM 3254 O O . TYR A 1 412 ? 10.744 -0.639 -11.621 1.00 47.14 412 TYR A O 1
ATOM 3263 N N . LEU A 1 413 ? 10.475 1.210 -10.374 1.00 45.27 413 LEU A N 1
ATOM 3264 C CA . LEU A 1 413 ? 9.890 0.508 -9.235 1.00 44.34 413 LEU A CA 1
ATOM 3265 C C . LEU A 1 413 ? 8.428 0.135 -9.423 1.00 44.77 413 LEU A C 1
ATOM 3266 O O . LEU A 1 413 ? 7.861 -0.588 -8.602 1.00 45.33 413 LEU A O 1
ATOM 3271 N N . GLY A 1 414 ? 7.812 0.632 -10.490 1.00 45.09 414 GLY A N 1
ATOM 3272 C CA . GLY A 1 414 ? 6.412 0.329 -10.732 1.00 46.09 414 GLY A CA 1
ATOM 3273 C C . GLY A 1 414 ? 5.450 1.177 -9.909 1.00 47.57 414 GLY A C 1
ATOM 3274 O O . GLY A 1 414 ? 4.242 0.942 -9.920 1.00 49.10 414 GLY A O 1
ATOM 3275 N N . ILE A 1 415 ? 5.985 2.166 -9.197 1.00 47.81 415 ILE A N 1
ATOM 3276 C CA . ILE A 1 415 ? 5.193 3.061 -8.364 1.00 47.07 415 ILE A CA 1
ATOM 3277 C C . ILE A 1 415 ? 4.352 3.998 -9.216 1.00 46.17 415 ILE A C 1
ATOM 3278 O O . ILE A 1 415 ? 3.249 4.369 -8.834 1.00 45.66 415 ILE A O 1
ATOM 3283 N N . GLY A 1 416 ? 4.882 4.393 -10.365 1.00 45.64 416 GLY A N 1
ATOM 3284 C CA . GLY A 1 416 ? 4.162 5.309 -11.234 1.00 45.43 416 GLY A CA 1
ATOM 3285 C C . GLY A 1 416 ? 5.130 6.261 -11.908 1.00 45.63 416 GLY A C 1
ATOM 3286 O O . GLY A 1 416 ? 6.335 6.016 -11.920 1.00 46.92 416 GLY A O 1
ATOM 3287 N N . ASP A 1 417 ? 4.629 7.351 -12.469 1.00 45.54 417 ASP A N 1
ATOM 3288 C CA . ASP A 1 417 ? 5.515 8.292 -13.135 1.00 45.17 417 ASP A CA 1
ATOM 3289 C C . ASP A 1 417 ? 5.509 9.682 -12.502 1.00 44.77 417 ASP A C 1
ATOM 3290 O O . ASP A 1 417 ? 4.621 10.494 -12.755 1.00 45.03 417 ASP A O 1
ATOM 3295 N N . TYR A 1 418 ? 6.512 9.939 -11.668 1.00 43.98 418 TYR A N 1
ATOM 3296 C CA . TYR A 1 418 ? 6.664 11.219 -10.981 1.00 43.04 418 TYR A CA 1
ATOM 3297 C C . TYR A 1 418 ? 6.501 12.397 -11.938 1.00 44.31 418 TYR A C 1
ATOM 3298 O O . TYR A 1 418 ? 5.810 13.363 -11.631 1.00 43.94 418 TYR A O 1
ATOM 3307 N N . GLU A 1 419 ? 7.151 12.313 -13.096 1.00 46.41 419 GLU A N 1
ATOM 3308 C CA . GLU A 1 419 ? 7.089 13.378 -14.095 1.00 48.55 419 GLU A CA 1
ATOM 3309 C C . GLU A 1 419 ? 5.671 13.773 -14.543 1.00 48.77 419 GLU A C 1
ATOM 3310 O O . GLU A 1 419 ? 5.461 14.881 -15.041 1.00 49.46 419 GLU A O 1
ATOM 3316 N N . SER A 1 420 ? 4.702 12.877 -14.370 1.00 47.77 420 SER A N 1
ATOM 3317 C CA . SER A 1 420 ? 3.339 13.165 -14.800 1.00 46.24 420 SER A CA 1
ATOM 3318 C C . SER A 1 420 ? 2.352 13.404 -13.660 1.00 44.41 420 SER A C 1
ATOM 3319 O O . SER A 1 420 ? 1.157 13.568 -13.903 1.00 44.33 420 SER A O 1
ATOM 3322 N N . TRP A 1 421 ? 2.835 13.414 -12.422 1.00 42.23 421 TRP A N 1
ATOM 3323 C CA . TRP A 1 421 ? 1.943 13.657 -11.297 1.00 40.16 421 TRP A CA 1
ATOM 3324 C C . TRP A 1 421 ? 1.812 15.148 -11.074 1.00 38.81 421 TRP A C 1
ATOM 3325 O O . TRP A 1 421 ? 2.740 15.911 -11.339 1.00 39.73 421 TRP A O 1
ATOM 3336 N N . SER A 1 422 ? 0.648 15.551 -10.583 1.00 36.78 422 SER A N 1
ATOM 3337 C CA . SER A 1 422 ? 0.372 16.940 -10.271 1.00 34.25 422 SER A CA 1
ATOM 3338 C C . SER A 1 422 ? 1.271 17.354 -9.105 1.00 33.27 422 SER A C 1
ATOM 3339 O O . SER A 1 422 ? 1.857 16.507 -8.427 1.00 33.05 422 SER A O 1
ATOM 3342 N N . GLU A 1 423 ? 1.359 18.657 -8.866 1.00 32.22 423 GLU A N 1
ATOM 3343 C CA . GLU A 1 423 ? 2.165 19.180 -7.778 1.00 31.75 423 GLU A CA 1
ATOM 3344 C C . GLU A 1 423 ? 1.748 18.563 -6.444 1.00 31.91 423 GLU A C 1
ATOM 3345 O O . GLU A 1 423 ? 2.597 18.203 -5.630 1.00 33.08 423 GLU A O 1
ATOM 3351 N N . ALA A 1 424 ? 0.440 18.432 -6.233 1.00 32.39 424 ALA A N 1
ATOM 3352 C CA . ALA A 1 424 ? -0.107 17.861 -5.003 1.00 32.63 424 ALA A CA 1
ATOM 3353 C C . ALA A 1 424 ? 0.376 16.428 -4.774 1.00 33.12 424 ALA A C 1
ATOM 3354 O O . ALA A 1 424 ? 0.840 16.091 -3.674 1.00 31.10 424 ALA A O 1
ATOM 3356 N N . ASP A 1 425 ? 0.250 15.594 -5.810 1.00 34.60 425 ASP A N 1
ATOM 3357 C CA . ASP A 1 425 ? 0.675 14.189 -5.751 1.00 35.65 425 ASP A CA 1
ATOM 3358 C C . ASP A 1 425 ? 2.182 14.077 -5.488 1.00 34.62 425 ASP A C 1
ATOM 3359 O O . ASP A 1 425 ? 2.627 13.229 -4.715 1.00 33.08 425 ASP A O 1
ATOM 3364 N N . LYS A 1 426 ? 2.967 14.928 -6.139 1.00 34.09 426 LYS A N 1
ATOM 3365 C CA . LYS A 1 426 ? 4.407 14.925 -5.932 1.00 34.64 426 LYS A CA 1
ATOM 3366 C C . LYS A 1 426 ? 4.726 15.214 -4.472 1.00 34.98 426 LYS A C 1
ATOM 3367 O O . LYS A 1 426 ? 5.512 14.507 -3.851 1.00 36.06 426 LYS A O 1
ATOM 3373 N N . GLN A 1 427 ? 4.128 16.269 -3.926 1.00 34.67 427 GLN A N 1
ATOM 3374 C CA . GLN A 1 427 ? 4.345 16.623 -2.530 1.00 34.08 427 GLN A CA 1
ATOM 3375 C C . GLN A 1 427 ? 3.965 15.457 -1.632 1.00 34.21 427 GLN A C 1
ATOM 3376 O O . GLN A 1 427 ? 4.692 15.113 -0.706 1.00 35.84 427 GLN A O 1
ATOM 3382 N N . ALA A 1 428 ? 2.821 14.846 -1.915 1.00 33.70 428 ALA A N 1
ATOM 3383 C CA . ALA A 1 428 ? 2.344 13.709 -1.143 1.00 32.98 428 ALA A CA 1
ATOM 3384 C C . ALA A 1 428 ? 3.400 12.602 -1.159 1.00 32.82 428 ALA A C 1
ATOM 3385 O O . ALA A 1 428 ? 3.824 12.102 -0.110 1.00 32.45 428 ALA A O 1
ATOM 3387 N N . PHE A 1 429 ? 3.824 12.230 -2.361 1.00 32.57 429 PHE A N 1
ATOM 3388 C CA . PHE A 1 429 ? 4.821 11.188 -2.528 1.00 32.36 429 PHE A CA 1
ATOM 3389 C C . PHE A 1 429 ? 6.121 11.504 -1.796 1.00 32.81 429 PHE A C 1
ATOM 3390 O O . PHE A 1 429 ? 6.655 10.660 -1.075 1.00 33.74 429 PHE A O 1
ATOM 3398 N N . LEU A 1 430 ? 6.632 12.718 -1.974 1.00 33.57 430 LEU A N 1
ATOM 3399 C CA . LEU A 1 430 ? 7.889 13.122 -1.343 1.00 33.28 430 LEU A CA 1
ATOM 3400 C C . LEU A 1 430 ? 7.832 13.173 0.179 1.00 34.38 430 LEU A C 1
ATOM 3401 O O . LEU A 1 430 ? 8.772 12.748 0.849 1.00 33.56 430 LEU A O 1
ATOM 3406 N N . ILE A 1 431 ? 6.747 13.695 0.735 1.00 35.69 431 ILE A N 1
ATOM 3407 C CA . ILE A 1 431 ? 6.653 13.772 2.184 1.00 38.81 431 ILE A CA 1
ATOM 3408 C C . ILE A 1 431 ? 6.561 12.369 2.781 1.00 40.02 431 ILE A C 1
ATOM 3409 O O . ILE A 1 431 ? 7.113 12.094 3.853 1.00 40.15 431 ILE A O 1
ATOM 3414 N N . ARG A 1 432 ? 5.876 11.483 2.065 1.00 40.99 432 ARG A N 1
ATOM 3415 C CA . ARG A 1 432 ? 5.702 10.101 2.489 1.00 41.39 432 ARG A CA 1
ATOM 3416 C C . ARG A 1 432 ? 7.057 9.396 2.533 1.00 39.78 432 ARG A C 1
ATOM 3417 O O . ARG A 1 432 ? 7.400 8.759 3.533 1.00 39.39 432 ARG A O 1
ATOM 3425 N N . GLU A 1 433 ? 7.825 9.512 1.453 1.00 37.73 433 GLU A N 1
ATOM 3426 C CA . GLU A 1 433 ? 9.138 8.873 1.387 1.00 37.46 433 GLU A CA 1
ATOM 3427 C C . GLU A 1 433 ? 10.211 9.542 2.249 1.00 37.51 433 GLU A C 1
ATOM 3428 O O . GLU A 1 433 ? 11.176 8.898 2.634 1.00 38.01 433 GLU A O 1
ATOM 3434 N N . LEU A 1 434 ? 10.058 10.828 2.548 1.00 38.42 434 LEU A N 1
ATOM 3435 C CA . LEU A 1 434 ? 11.030 11.509 3.396 1.00 39.34 434 LEU A CA 1
ATOM 3436 C C . LEU A 1 434 ? 10.894 11.016 4.836 1.00 40.26 434 LEU A C 1
ATOM 3437 O O . LEU A 1 434 ? 11.860 11.020 5.586 1.00 40.56 434 LEU A O 1
ATOM 3442 N N . ASN A 1 435 ? 9.693 10.596 5.221 1.00 41.62 435 ASN A N 1
ATOM 3443 C CA . ASN A 1 435 ? 9.465 10.090 6.570 1.00 43.93 435 ASN A CA 1
ATOM 3444 C C . ASN A 1 435 ? 9.674 8.585 6.659 1.00 44.37 435 ASN A C 1
ATOM 3445 O O . ASN A 1 435 ? 9.749 8.030 7.746 1.00 45.11 435 ASN A O 1
ATOM 3450 N N . SER A 1 436 ? 9.784 7.935 5.508 1.00 44.78 436 SER A N 1
ATOM 3451 C CA . SER A 1 436 ? 9.955 6.486 5.439 1.00 44.76 436 SER A CA 1
ATOM 3452 C C . SER A 1 436 ? 11.318 5.961 5.905 1.00 44.41 436 SER A C 1
ATOM 3453 O O . SER A 1 436 ? 12.355 6.575 5.644 1.00 44.89 436 SER A O 1
ATOM 3456 N N . LYS A 1 437 ? 11.310 4.822 6.597 1.00 43.59 437 LYS A N 1
ATOM 3457 C CA . LYS A 1 437 ? 12.551 4.214 7.070 1.00 42.84 437 LYS A CA 1
ATOM 3458 C C . LYS A 1 437 ? 13.006 3.143 6.098 1.00 40.87 437 LYS A C 1
ATOM 3459 O O . LYS A 1 437 ? 14.123 2.645 6.195 1.00 40.79 437 LYS A O 1
ATOM 3465 N N . ARG A 1 438 ? 12.143 2.788 5.153 1.00 39.20 438 ARG A N 1
ATOM 3466 C CA . ARG A 1 438 ? 12.506 1.786 4.159 1.00 37.82 438 ARG A CA 1
ATOM 3467 C C . ARG A 1 438 ? 13.153 2.516 2.979 1.00 38.28 438 ARG A C 1
ATOM 3468 O O . ARG A 1 438 ? 12.602 3.485 2.448 1.00 38.28 438 ARG A O 1
ATOM 3476 N N . PRO A 1 439 ? 14.355 2.079 2.575 1.00 38.89 439 PRO A N 1
ATOM 3477 C CA . PRO A 1 439 ? 15.057 2.713 1.451 1.00 38.97 439 PRO A CA 1
ATOM 3478 C C . PRO A 1 439 ? 14.207 2.732 0.188 1.00 39.21 439 PRO A C 1
ATOM 3479 O O . PRO A 1 439 ? 13.255 1.973 0.064 1.00 39.11 439 PRO A O 1
ATOM 3483 N N . LEU A 1 440 ? 14.557 3.598 -0.750 1.00 40.39 440 LEU A N 1
ATOM 3484 C CA . LEU A 1 440 ? 13.805 3.712 -1.990 1.00 41.25 440 LEU A CA 1
ATOM 3485 C C . LEU A 1 440 ? 14.699 3.391 -3.176 1.00 42.59 440 LEU A C 1
ATOM 3486 O O . LEU A 1 440 ? 14.265 2.795 -4.159 1.00 42.27 440 LEU A O 1
ATOM 3491 N N . LEU A 1 441 ? 15.958 3.791 -3.064 1.00 44.21 441 LEU A N 1
ATOM 3492 C CA . LEU A 1 441 ? 16.934 3.587 -4.119 1.00 46.74 441 LEU A CA 1
ATOM 3493 C C . LEU A 1 441 ? 17.395 2.127 -4.217 1.00 48.64 441 LEU A C 1
ATOM 3494 O O . LEU A 1 441 ? 17.909 1.565 -3.250 1.00 47.50 441 LEU A O 1
ATOM 3499 N N . PRO A 1 442 ? 17.203 1.489 -5.386 1.00 51.62 442 PRO A N 1
ATOM 3500 C CA . PRO A 1 442 ? 17.602 0.094 -5.602 1.00 55.15 442 PRO A CA 1
ATOM 3501 C C . PRO A 1 442 ? 19.110 -0.102 -5.440 1.00 59.28 442 PRO A C 1
ATOM 3502 O O . PRO A 1 442 ? 19.893 0.775 -5.807 1.00 60.00 442 PRO A O 1
ATOM 3506 N N . ARG A 1 443 ? 19.514 -1.247 -4.894 1.00 63.56 443 ARG A N 1
ATOM 3507 C CA . ARG A 1 443 ? 20.932 -1.525 -4.685 1.00 67.28 443 ARG A CA 1
ATOM 3508 C C . ARG A 1 443 ? 21.672 -1.687 -6.019 1.00 69.52 443 ARG A C 1
ATOM 3509 O O . ARG A 1 443 ? 22.697 -1.041 -6.257 1.00 69.45 443 ARG A O 1
ATOM 3511 N N . ASN A 1 444 ? 21.152 -2.553 -6.883 1.00 72.00 444 ASN A N 1
ATOM 3512 C CA . ASN A 1 444 ? 21.754 -2.783 -8.192 1.00 74.30 444 ASN A CA 1
ATOM 3513 C C . ASN A 1 444 ? 20.826 -2.264 -9.268 1.00 73.70 444 ASN A C 1
ATOM 3514 O O . ASN A 1 444 ? 19.918 -2.960 -9.731 1.00 73.54 444 ASN A O 1
ATOM 3519 N N . TRP A 1 445 ? 21.075 -1.024 -9.663 1.00 72.56 445 TRP A N 1
ATOM 3520 C CA . TRP A 1 445 ? 20.259 -0.364 -10.659 1.00 70.96 445 TRP A CA 1
ATOM 3521 C C . TRP A 1 445 ? 21.138 0.213 -11.762 1.00 70.13 445 TRP A C 1
ATOM 3522 O O . TRP A 1 445 ? 22.214 0.749 -11.503 1.00 69.97 445 TRP A O 1
ATOM 3533 N N . GLN A 1 446 ? 20.671 0.084 -12.996 1.00 69.20 446 GLN A N 1
ATOM 3534 C CA . GLN A 1 446 ? 21.393 0.581 -14.156 1.00 68.41 446 GLN A CA 1
ATOM 3535 C C . GLN A 1 446 ? 20.586 1.699 -14.815 1.00 65.30 446 GLN A C 1
ATOM 3536 O O . GLN A 1 446 ? 20.008 1.506 -15.886 1.00 66.37 446 GLN A O 1
ATOM 3542 N N . PRO A 1 447 ? 20.528 2.884 -14.182 1.00 61.54 447 PRO A N 1
ATOM 3543 C CA . PRO A 1 447 ? 19.781 4.014 -14.736 1.00 58.69 447 PRO A CA 1
ATOM 3544 C C . PRO A 1 447 ? 20.517 4.696 -15.889 1.00 56.96 447 PRO A C 1
ATOM 3545 O O . PRO A 1 447 ? 21.677 4.396 -16.157 1.00 55.81 447 PRO A O 1
ATOM 3549 N N . SER A 1 448 ? 19.834 5.612 -16.566 1.00 56.00 448 SER A N 1
ATOM 3550 C CA . SER A 1 448 ? 20.430 6.338 -17.682 1.00 54.83 448 SER A CA 1
ATOM 3551 C C . SER A 1 448 ? 21.608 7.178 -17.199 1.00 54.68 448 SER A C 1
ATOM 3552 O O . SER A 1 448 ? 21.773 7.427 -16.001 1.00 54.12 448 SER A O 1
ATOM 3555 N N . ALA A 1 449 ? 22.420 7.622 -18.150 1.00 54.50 449 ALA A N 1
ATOM 3556 C CA . ALA A 1 449 ? 23.597 8.425 -17.854 1.00 53.88 449 ALA A CA 1
ATOM 3557 C C . ALA A 1 449 ? 23.273 9.638 -16.993 1.00 53.30 449 ALA A C 1
ATOM 3558 O O . ALA A 1 449 ? 23.866 9.828 -15.931 1.00 52.89 449 ALA A O 1
ATOM 3560 N N . GLU A 1 450 ? 22.332 10.455 -17.456 1.00 52.81 450 GLU A N 1
ATOM 3561 C CA . GLU A 1 450 ? 21.952 11.660 -16.739 1.00 52.97 450 GLU A CA 1
ATOM 3562 C C . GLU A 1 450 ? 21.476 11.392 -15.321 1.00 50.80 450 GLU A C 1
ATOM 3563 O O . GLU A 1 450 ? 21.910 12.049 -14.378 1.00 50.36 450 GLU A O 1
ATOM 3569 N N . THR A 1 451 ? 20.589 10.422 -15.167 1.00 48.95 451 THR A N 1
ATOM 3570 C CA . THR A 1 451 ? 20.074 10.086 -13.848 1.00 47.32 451 THR A CA 1
ATOM 3571 C C . THR A 1 451 ? 21.195 9.627 -12.929 1.00 47.08 451 THR A C 1
ATOM 3572 O O . THR A 1 451 ? 21.220 9.967 -11.743 1.00 47.11 451 THR A O 1
ATOM 3576 N N . ARG A 1 452 ? 22.124 8.851 -13.476 1.00 46.97 452 ARG A N 1
ATOM 3577 C CA . ARG A 1 452 ? 23.238 8.360 -12.683 1.00 46.80 452 ARG A CA 1
ATOM 3578 C C . ARG A 1 452 ? 24.095 9.517 -12.149 1.00 44.37 452 ARG A C 1
ATOM 3579 O O . ARG A 1 452 ? 24.525 9.488 -10.993 1.00 42.85 452 ARG A O 1
ATOM 3587 N N . GLU A 1 453 ? 24.343 10.528 -12.986 1.00 41.93 453 GLU A N 1
ATOM 3588 C CA . GLU A 1 453 ? 25.126 11.688 -12.564 1.00 40.34 453 GLU A CA 1
ATOM 3589 C C . GLU A 1 453 ? 24.439 12.381 -11.389 1.00 39.66 453 GLU A C 1
ATOM 3590 O O . GLU A 1 453 ? 25.094 12.814 -10.439 1.00 39.74 453 GLU A O 1
ATOM 3596 N N . VAL A 1 454 ? 23.119 12.492 -11.461 1.00 38.38 454 VAL A N 1
ATOM 3597 C CA . VAL A 1 454 ? 22.377 13.112 -10.386 1.00 37.87 454 VAL A CA 1
ATOM 3598 C C . VAL A 1 454 ? 22.552 12.294 -9.110 1.00 38.92 454 VAL A C 1
ATOM 3599 O O . VAL A 1 454 ? 22.702 12.849 -8.018 1.00 40.17 454 VAL A O 1
ATOM 3603 N N . LEU A 1 455 ? 22.560 10.973 -9.246 1.00 39.23 455 LEU A N 1
ATOM 3604 C CA . LEU A 1 455 ? 22.717 10.105 -8.083 1.00 39.37 455 LEU A CA 1
ATOM 3605 C C . LEU A 1 455 ? 24.137 10.087 -7.506 1.00 40.14 455 LEU A C 1
ATOM 3606 O O . LEU A 1 455 ? 24.311 10.109 -6.282 1.00 39.99 455 LEU A O 1
ATOM 3611 N N . ASP A 1 456 ? 25.148 10.054 -8.376 1.00 41.28 456 ASP A N 1
ATOM 3612 C CA . ASP A 1 456 ? 26.542 10.044 -7.926 1.00 42.28 456 ASP A CA 1
ATOM 3613 C C . ASP A 1 456 ? 26.942 11.345 -7.232 1.00 41.84 456 ASP A C 1
ATOM 3614 O O . ASP A 1 456 ? 27.646 11.328 -6.225 1.00 42.78 456 ASP A O 1
ATOM 3619 N N . THR A 1 457 ? 26.502 12.474 -7.777 1.00 40.61 457 THR A N 1
ATOM 3620 C CA . THR A 1 457 ? 26.821 13.767 -7.188 1.00 39.30 457 THR A CA 1
ATOM 3621 C C . THR A 1 457 ? 26.383 13.766 -5.726 1.00 38.98 457 THR A C 1
ATOM 3622 O O . THR A 1 457 ? 27.139 14.169 -4.841 1.00 38.20 457 THR A O 1
ATOM 3626 N N . CYS A 1 458 ? 25.167 13.295 -5.473 1.00 39.24 458 CYS A N 1
ATOM 3627 C CA . CYS A 1 458 ? 24.651 13.249 -4.110 1.00 40.47 458 CYS A CA 1
ATOM 3628 C C . CYS A 1 458 ? 25.485 12.318 -3.252 1.00 41.58 458 CYS A C 1
ATOM 3629 O O . CYS A 1 458 ? 25.600 12.527 -2.048 1.00 42.25 458 CYS A O 1
ATOM 3632 N N . GLN A 1 459 ? 26.072 11.291 -3.864 1.00 42.48 459 GLN A N 1
ATOM 3633 C CA . GLN A 1 459 ? 26.897 10.348 -3.118 1.00 42.97 459 GLN A CA 1
ATOM 3634 C C . GLN A 1 459 ? 28.201 11.030 -2.708 1.00 41.24 459 GLN A C 1
ATOM 3635 O O . GLN A 1 459 ? 28.736 10.759 -1.636 1.00 40.30 459 GLN A O 1
ATOM 3641 N N . VAL A 1 460 ? 28.705 11.916 -3.564 1.00 39.82 460 VAL A N 1
ATOM 3642 C CA . VAL A 1 460 ? 29.927 12.655 -3.266 1.00 39.54 460 VAL A CA 1
ATOM 3643 C C . VAL A 1 460 ? 29.662 13.571 -2.066 1.00 40.29 460 VAL A C 1
ATOM 3644 O O . VAL A 1 460 ? 30.490 13.682 -1.167 1.00 41.47 460 VAL A O 1
ATOM 3648 N N . ILE A 1 461 ? 28.501 14.217 -2.047 1.00 40.89 461 ILE A N 1
ATOM 3649 C CA . ILE A 1 461 ? 28.143 15.114 -0.948 1.00 41.54 461 ILE A CA 1
ATOM 3650 C C . ILE A 1 461 ? 28.100 14.379 0.391 1.00 42.71 461 ILE A C 1
ATOM 3651 O O . ILE A 1 461 ? 28.563 14.904 1.408 1.00 42.67 461 ILE A O 1
ATOM 3656 N N . ALA A 1 462 ? 27.544 13.167 0.378 1.00 43.77 462 ALA A N 1
ATOM 3657 C CA . ALA A 1 462 ? 27.412 12.346 1.579 1.00 44.75 462 ALA A CA 1
ATOM 3658 C C . ALA A 1 462 ? 28.745 11.781 2.064 1.00 46.27 462 ALA A C 1
ATOM 3659 O O . ALA A 1 462 ? 28.922 11.560 3.264 1.00 47.42 462 ALA A O 1
ATOM 3661 N N . GLU A 1 463 ? 29.682 11.560 1.141 1.00 47.78 463 GLU A N 1
ATOM 3662 C CA . GLU A 1 463 ? 31.001 11.022 1.484 1.00 49.30 463 GLU A CA 1
ATOM 3663 C C . GLU A 1 463 ? 31.999 12.088 1.927 1.00 48.78 463 GLU A C 1
ATOM 3664 O O . GLU A 1 463 ? 32.829 11.842 2.803 1.00 49.18 463 GLU A O 1
ATOM 3670 N N . ALA A 1 464 ? 31.925 13.266 1.316 1.00 47.79 464 ALA A N 1
ATOM 3671 C CA . ALA A 1 464 ? 32.840 14.349 1.653 1.00 46.02 464 ALA A CA 1
ATOM 3672 C C . ALA A 1 464 ? 32.716 14.714 3.123 1.00 44.97 464 ALA A C 1
ATOM 3673 O O . ALA A 1 464 ? 31.628 14.680 3.688 1.00 43.71 464 ALA A O 1
ATOM 3675 N N . PRO A 1 465 ? 33.839 15.063 3.765 1.00 44.98 465 PRO A N 1
ATOM 3676 C CA . PRO A 1 465 ? 33.795 15.431 5.180 1.00 45.60 465 PRO A CA 1
ATOM 3677 C C . PRO A 1 465 ? 32.760 16.523 5.381 1.00 47.14 465 PRO A C 1
ATOM 3678 O O . PRO A 1 465 ? 32.538 17.353 4.496 1.00 47.57 465 PRO A O 1
ATOM 3682 N N . GLN A 1 466 ? 32.118 16.518 6.539 1.00 48.25 466 GLN A N 1
ATOM 3683 C CA . GLN A 1 466 ? 31.123 17.528 6.835 1.00 48.96 466 GLN A CA 1
ATOM 3684 C C . GLN A 1 466 ? 31.843 18.879 6.911 1.00 48.17 466 GLN A C 1
ATOM 3685 O O . GLN A 1 466 ? 32.797 19.048 7.677 1.00 47.58 466 GLN A O 1
ATOM 3691 N N . GLY A 1 467 ? 31.391 19.834 6.100 1.00 47.38 467 GLY A N 1
ATOM 3692 C CA . GLY A 1 467 ? 32.003 21.152 6.078 1.00 45.44 467 GLY A CA 1
ATOM 3693 C C . GLY A 1 467 ? 32.653 21.444 4.738 1.00 44.56 467 GLY A C 1
ATOM 3694 O O . GLY A 1 467 ? 33.159 22.539 4.516 1.00 45.30 467 GLY A O 1
ATOM 3695 N N . SER A 1 468 ? 32.646 20.452 3.851 1.00 43.20 468 SER A N 1
ATOM 3696 C CA . SER A 1 468 ? 33.212 20.581 2.512 1.00 42.44 468 SER A CA 1
ATOM 3697 C C . SER A 1 468 ? 32.242 21.276 1.568 1.00 41.87 468 SER A C 1
ATOM 3698 O O . SER A 1 468 ? 32.650 22.112 0.762 1.00 42.95 468 SER A O 1
ATOM 3701 N N . ILE A 1 469 ? 30.964 20.913 1.655 1.00 40.50 469 ILE A N 1
ATOM 3702 C CA . ILE A 1 469 ? 29.932 21.506 0.809 1.00 39.12 469 ILE A CA 1
ATOM 3703 C C . ILE A 1 469 ? 29.117 22.482 1.657 1.00 39.35 469 ILE A C 1
ATOM 3704 O O . ILE A 1 469 ? 28.643 22.125 2.730 1.00 40.90 469 ILE A O 1
ATOM 3709 N N . ALA A 1 470 ? 28.941 23.707 1.179 1.00 38.74 470 ALA A N 1
ATOM 3710 C CA . ALA A 1 470 ? 28.197 24.699 1.942 1.00 37.26 470 ALA A CA 1
ATOM 3711 C C . ALA A 1 470 ? 26.688 24.678 1.687 1.00 36.13 470 ALA A C 1
ATOM 3712 O O . ALA A 1 470 ? 25.892 24.742 2.628 1.00 37.01 470 ALA A O 1
ATOM 3714 N N . ALA A 1 471 ? 26.295 24.596 0.419 1.00 33.17 471 ALA A N 1
ATOM 3715 C CA . ALA A 1 471 ? 24.886 24.587 0.072 1.00 30.83 471 ALA A CA 1
ATOM 3716 C C . ALA A 1 471 ? 24.626 23.891 -1.253 1.00 30.33 471 ALA A C 1
ATOM 3717 O O . ALA A 1 471 ? 25.530 23.692 -2.059 1.00 29.94 471 ALA A O 1
ATOM 3719 N N . TYR A 1 472 ? 23.371 23.515 -1.461 1.00 29.73 472 TYR A N 1
ATOM 3720 C CA . TYR A 1 472 ? 22.951 22.870 -2.684 1.00 29.32 472 TYR A CA 1
ATOM 3721 C C . TYR A 1 472 ? 21.938 23.828 -3.294 1.00 30.35 472 TYR A C 1
ATOM 3722 O O . TYR A 1 472 ? 20.870 24.043 -2.731 1.00 31.53 472 TYR A O 1
ATOM 3731 N N . VAL A 1 473 ? 22.283 24.415 -4.437 1.00 31.68 473 VAL A N 1
ATOM 3732 C CA . VAL A 1 473 ? 21.404 25.368 -5.107 1.00 32.12 473 VAL A CA 1
ATOM 3733 C C . VAL A 1 473 ? 20.627 24.692 -6.235 1.00 32.62 473 VAL A C 1
ATOM 3734 O O . VAL A 1 473 ? 21.179 23.898 -6.990 1.00 31.99 473 VAL A O 1
ATOM 3738 N N . ILE A 1 474 ? 19.342 25.015 -6.340 1.00 32.77 474 ILE A N 1
ATOM 3739 C CA . ILE A 1 474 ? 18.479 24.443 -7.364 1.00 32.65 474 ILE A CA 1
ATOM 3740 C C . ILE A 1 474 ? 18.090 25.491 -8.413 1.00 33.29 474 ILE A C 1
ATOM 3741 O O . ILE A 1 474 ? 17.237 26.341 -8.154 1.00 33.68 474 ILE A O 1
ATOM 3746 N N . SER A 1 475 ? 18.716 25.436 -9.587 1.00 33.71 475 SER A N 1
ATOM 3747 C CA . SER A 1 475 ? 18.395 26.373 -10.664 1.00 34.23 475 SER A CA 1
ATOM 3748 C C . SER A 1 475 ? 16.970 26.094 -11.126 1.00 34.98 475 SER A C 1
ATOM 3749 O O . SER A 1 475 ? 16.464 24.981 -10.972 1.00 35.27 475 SER A O 1
ATOM 3752 N N . MET A 1 476 ? 16.320 27.108 -11.687 1.00 35.68 476 MET A N 1
ATOM 3753 C CA . MET A 1 476 ? 14.956 26.959 -12.183 1.00 35.53 476 MET A CA 1
ATOM 3754 C C . MET A 1 476 ? 13.956 26.424 -11.160 1.00 34.09 476 MET A C 1
ATOM 3755 O O . MET A 1 476 ? 13.094 25.631 -11.518 1.00 33.58 476 MET A O 1
ATOM 3760 N N . ALA A 1 477 ? 14.062 26.832 -9.900 1.00 32.44 477 ALA A N 1
ATOM 3761 C CA . ALA A 1 477 ? 13.112 26.364 -8.901 1.00 31.71 477 ALA A CA 1
ATOM 3762 C C . ALA A 1 477 ? 11.770 27.027 -9.200 1.00 31.73 477 ALA A C 1
ATOM 3763 O O . ALA A 1 477 ? 11.711 28.232 -9.450 1.00 32.01 477 ALA A O 1
ATOM 3765 N N . LYS A 1 478 ? 10.693 26.250 -9.168 1.00 31.95 478 LYS A N 1
ATOM 3766 C CA . LYS A 1 478 ? 9.381 26.792 -9.459 1.00 32.89 478 LYS A CA 1
ATOM 3767 C C . LYS A 1 478 ? 8.342 26.405 -8.442 1.00 33.80 478 LYS A C 1
ATOM 3768 O O . LYS A 1 478 ? 7.474 27.204 -8.104 1.00 36.34 478 LYS A O 1
ATOM 3774 N N . THR A 1 479 ? 8.441 25.182 -7.941 1.00 33.63 479 THR A N 1
ATOM 3775 C CA . THR A 1 479 ? 7.453 24.660 -7.006 1.00 33.34 479 THR A CA 1
ATOM 3776 C C . THR A 1 479 ? 8.053 24.117 -5.719 1.00 33.04 479 THR A C 1
ATOM 3777 O O . THR A 1 479 ? 9.258 23.918 -5.619 1.00 34.12 479 THR A O 1
ATOM 3781 N N . PRO A 1 480 ? 7.207 23.865 -4.711 1.00 32.31 480 PRO A N 1
ATOM 3782 C CA . PRO A 1 480 ? 7.707 23.333 -3.440 1.00 32.52 480 PRO A CA 1
ATOM 3783 C C . PRO A 1 480 ? 8.364 21.956 -3.629 1.00 33.59 480 PRO A C 1
ATOM 3784 O O . PRO A 1 480 ? 9.360 21.616 -2.972 1.00 33.34 480 PRO A O 1
ATOM 3788 N N . SER A 1 481 ? 7.810 21.169 -4.547 1.00 33.79 481 SER A N 1
ATOM 3789 C CA . SER A 1 481 ? 8.337 19.836 -4.790 1.00 33.60 481 SER A CA 1
ATOM 3790 C C . SER A 1 481 ? 9.763 19.890 -5.329 1.00 33.03 481 SER A C 1
ATOM 3791 O O . SER A 1 481 ? 10.515 18.929 -5.158 1.00 32.59 481 SER A O 1
ATOM 3794 N N . ASP A 1 482 ? 10.147 20.993 -5.976 1.00 32.11 482 ASP A N 1
ATOM 3795 C CA . ASP A 1 482 ? 11.521 21.086 -6.487 1.00 31.43 482 ASP A CA 1
ATOM 3796 C C . ASP A 1 482 ? 12.495 21.065 -5.317 1.00 31.21 482 ASP A C 1
ATOM 3797 O O . ASP A 1 482 ? 13.583 20.497 -5.408 1.00 30.61 482 ASP A O 1
ATOM 3802 N N . VAL A 1 483 ? 12.096 21.691 -4.217 1.00 31.15 483 VAL A N 1
ATOM 3803 C CA . VAL A 1 483 ? 12.949 21.754 -3.045 1.00 31.27 483 VAL A CA 1
ATOM 3804 C C . VAL A 1 483 ? 12.965 20.422 -2.302 1.00 32.22 483 VAL A C 1
ATOM 3805 O O . VAL A 1 483 ? 14.024 19.942 -1.885 1.00 32.68 483 VAL A O 1
ATOM 3809 N N . LEU A 1 484 ? 11.787 19.821 -2.152 1.00 32.81 484 LEU A N 1
ATOM 3810 C CA . LEU A 1 484 ? 11.657 18.551 -1.442 1.00 32.11 484 LEU A CA 1
ATOM 3811 C C . LEU A 1 484 ? 12.345 17.407 -2.177 1.00 32.66 484 LEU A C 1
ATOM 3812 O O . LEU A 1 484 ? 12.930 16.518 -1.550 1.00 33.46 484 LEU A O 1
ATOM 3817 N N . ALA A 1 485 ? 12.286 17.439 -3.506 1.00 32.17 485 ALA A N 1
ATOM 3818 C CA . ALA A 1 485 ? 12.915 16.409 -4.333 1.00 31.80 485 ALA A CA 1
ATOM 3819 C C . ALA A 1 485 ? 14.384 16.236 -3.948 1.00 31.65 485 ALA A C 1
ATOM 3820 O O . ALA A 1 485 ? 14.845 15.127 -3.663 1.00 31.05 485 ALA A O 1
ATOM 3822 N N . VAL A 1 486 ? 15.116 17.344 -3.935 1.00 31.94 486 VAL A N 1
ATOM 3823 C CA . VAL A 1 486 ? 16.531 17.309 -3.588 1.00 32.27 486 VAL A CA 1
ATOM 3824 C C . VAL A 1 486 ? 16.775 16.783 -2.171 1.00 32.90 486 VAL A C 1
ATOM 3825 O O . VAL A 1 486 ? 17.710 16.011 -1.942 1.00 32.97 486 VAL A O 1
ATOM 3829 N N . HIS A 1 487 ? 15.944 17.195 -1.221 1.00 33.82 487 HIS A N 1
ATOM 3830 C CA . HIS A 1 487 ? 16.085 16.706 0.145 1.00 35.61 487 HIS A CA 1
ATOM 3831 C C . HIS A 1 487 ? 15.899 15.182 0.163 1.00 36.59 487 HIS A C 1
ATOM 3832 O O . HIS A 1 487 ? 16.539 14.482 0.952 1.00 37.31 487 HIS A O 1
ATOM 3839 N N . LEU A 1 488 ? 15.036 14.668 -0.711 1.00 36.59 488 LEU A N 1
ATOM 3840 C CA . LEU A 1 488 ? 14.807 13.236 -0.752 1.00 36.78 488 LEU A CA 1
ATOM 3841 C C . LEU A 1 488 ? 16.024 12.510 -1.311 1.00 37.36 488 LEU A C 1
ATOM 3842 O O . LEU A 1 488 ? 16.456 11.507 -0.748 1.00 39.39 488 LEU A O 1
ATOM 3847 N N . LEU A 1 489 ? 16.581 13.005 -2.411 1.00 37.27 489 LEU A N 1
ATOM 3848 C CA . LEU A 1 489 ? 17.758 12.373 -2.998 1.00 36.59 489 LEU A CA 1
ATOM 3849 C C . LEU A 1 489 ? 18.943 12.387 -2.026 1.00 36.96 489 LEU A C 1
ATOM 3850 O O . LEU A 1 489 ? 19.691 11.413 -1.923 1.00 37.16 489 LEU A O 1
ATOM 3855 N N . LEU A 1 490 ? 19.120 13.496 -1.317 1.00 37.46 490 LEU A N 1
ATOM 3856 C CA . LEU A 1 490 ? 20.204 13.589 -0.356 1.00 38.29 490 LEU A CA 1
ATOM 3857 C C . LEU A 1 490 ? 19.984 12.550 0.743 1.00 39.33 490 LEU A C 1
ATOM 3858 O O . LEU A 1 490 ? 20.945 12.000 1.283 1.00 40.94 490 LEU A O 1
ATOM 3863 N N . LYS A 1 491 ? 18.719 12.274 1.062 1.00 39.76 491 LYS A N 1
ATOM 3864 C CA . LYS A 1 491 ? 18.365 11.299 2.099 1.00 39.37 491 LYS A CA 1
ATOM 3865 C C . LYS A 1 491 ? 18.702 9.879 1.644 1.00 39.75 491 LYS A C 1
ATOM 3866 O O . LYS A 1 491 ? 19.264 9.092 2.409 1.00 39.89 491 LYS A O 1
ATOM 3872 N N . GLU A 1 492 ? 18.357 9.556 0.399 1.00 39.95 492 GLU A N 1
ATOM 3873 C CA . GLU A 1 492 ? 18.638 8.238 -0.154 1.00 40.38 492 GLU A CA 1
ATOM 3874 C C . GLU A 1 492 ? 20.121 8.103 -0.479 1.00 41.06 492 GLU A C 1
ATOM 3875 O O . GLU A 1 492 ? 20.562 7.063 -0.976 1.00 41.55 492 GLU A O 1
ATOM 3881 N N . ALA A 1 493 ? 20.887 9.155 -0.204 1.00 41.57 493 ALA A N 1
ATOM 3882 C CA . ALA A 1 493 ? 22.321 9.139 -0.475 1.00 41.89 493 ALA A CA 1
ATOM 3883 C C . ALA A 1 493 ? 23.102 8.796 0.788 1.00 42.73 493 ALA A C 1
ATOM 3884 O O . ALA A 1 493 ? 24.248 8.348 0.717 1.00 43.34 493 ALA A O 1
ATOM 3886 N N . GLY A 1 494 ? 22.475 9.004 1.940 1.00 43.76 494 GLY A N 1
ATOM 3887 C CA . GLY A 1 494 ? 23.130 8.701 3.196 1.00 45.88 494 GLY A CA 1
ATOM 3888 C C . GLY A 1 494 ? 23.618 9.942 3.910 1.00 48.08 494 GLY A C 1
ATOM 3889 O O . GLY A 1 494 ? 24.361 9.848 4.885 1.00 48.80 494 GLY A O 1
ATOM 3890 N N . ILE A 1 495 ? 23.205 11.108 3.425 1.00 49.78 495 ILE A N 1
ATOM 3891 C CA . ILE A 1 495 ? 23.601 12.368 4.036 1.00 51.55 495 ILE A CA 1
ATOM 3892 C C . ILE A 1 495 ? 23.351 12.230 5.535 1.00 52.49 495 ILE A C 1
ATOM 3893 O O . ILE A 1 495 ? 22.265 11.836 5.954 1.00 52.00 495 ILE A O 1
ATOM 3898 N N . GLY A 1 496 ? 24.360 12.534 6.343 1.00 54.35 496 GLY A N 1
ATOM 3899 C CA . GLY A 1 496 ? 24.198 12.393 7.778 1.00 56.79 496 GLY A CA 1
ATOM 3900 C C . GLY A 1 496 ? 24.119 13.691 8.552 1.00 58.10 496 GLY A C 1
ATOM 3901 O O . GLY A 1 496 ? 24.413 13.721 9.749 1.00 59.70 496 GLY A O 1
ATOM 3902 N N . PHE A 1 497 ? 23.712 14.765 7.883 1.00 58.24 497 PHE A N 1
ATOM 3903 C CA . PHE A 1 497 ? 23.609 16.065 8.532 1.00 57.66 497 PHE A CA 1
ATOM 3904 C C . PHE A 1 497 ? 22.720 17.018 7.740 1.00 57.54 497 PHE A C 1
ATOM 3905 O O . PHE A 1 497 ? 22.267 16.695 6.634 1.00 56.26 497 PHE A O 1
ATOM 3913 N N . ALA A 1 498 ? 22.469 18.186 8.325 1.00 57.92 498 ALA A N 1
ATOM 3914 C CA . ALA A 1 498 ? 21.640 19.208 7.700 1.00 57.91 498 ALA A CA 1
ATOM 3915 C C . ALA A 1 498 ? 22.392 19.819 6.525 1.00 57.19 498 ALA A C 1
ATOM 3916 O O . ALA A 1 498 ? 23.560 20.196 6.646 1.00 57.80 498 ALA A O 1
ATOM 3918 N N . MET A 1 499 ? 21.715 19.917 5.390 1.00 55.59 499 MET A N 1
ATOM 3919 C CA . MET A 1 499 ? 22.315 20.468 4.185 1.00 53.65 499 MET A CA 1
ATOM 3920 C C . MET A 1 499 ? 21.436 21.586 3.646 1.00 50.21 499 MET A C 1
ATOM 3921 O O . MET A 1 499 ? 20.306 21.342 3.218 1.00 51.75 499 MET A O 1
ATOM 3926 N N . PRO A 1 500 ? 21.933 22.831 3.681 1.00 45.51 500 PRO A N 1
ATOM 3927 C CA . PRO A 1 500 ? 21.177 23.987 3.182 1.00 41.47 500 PRO A CA 1
ATOM 3928 C C . PRO A 1 500 ? 20.802 23.789 1.721 1.00 38.24 500 PRO A C 1
ATOM 3929 O O . PRO A 1 500 ? 21.675 23.642 0.869 1.00 38.34 500 PRO A O 1
ATOM 3933 N N . VAL A 1 501 ? 19.506 23.749 1.438 1.00 35.76 501 VAL A N 1
ATOM 3934 C CA . VAL A 1 501 ? 19.032 23.587 0.067 1.00 33.91 501 VAL A CA 1
ATOM 3935 C C . VAL A 1 501 ? 18.337 24.893 -0.284 1.00 33.71 501 VAL A C 1
ATOM 3936 O O . VAL A 1 501 ? 17.334 25.264 0.330 1.00 33.67 501 VAL A O 1
ATOM 3940 N N . ALA A 1 502 ? 18.882 25.596 -1.266 1.00 32.98 502 ALA A N 1
ATOM 3941 C CA . ALA A 1 502 ? 18.327 26.881 -1.651 1.00 32.72 502 ALA A CA 1
ATOM 3942 C C . ALA A 1 502 ? 17.701 26.909 -3.030 1.00 32.10 502 ALA A C 1
ATOM 3943 O O . ALA A 1 502 ? 18.300 26.468 -4.012 1.00 33.64 502 ALA A O 1
ATOM 3945 N N . PRO A 1 503 ? 16.469 27.426 -3.125 1.00 30.62 503 PRO A N 1
ATOM 3946 C CA . PRO A 1 503 ? 15.833 27.486 -4.441 1.00 29.47 503 PRO A CA 1
ATOM 3947 C C . PRO A 1 503 ? 16.422 28.679 -5.187 1.00 28.99 503 PRO A C 1
ATOM 3948 O O . PRO A 1 503 ? 16.779 29.684 -4.574 1.00 28.03 503 PRO A O 1
ATOM 3952 N N . LEU A 1 504 ? 16.547 28.568 -6.500 1.00 29.12 504 LEU A N 1
ATOM 3953 C CA . LEU A 1 504 ? 17.032 29.687 -7.288 1.00 29.32 504 LEU A CA 1
ATOM 3954 C C . LEU A 1 504 ? 15.887 30.128 -8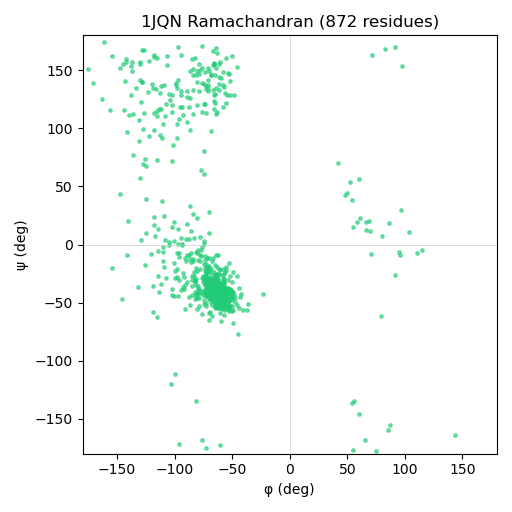.201 1.00 30.69 504 LEU A C 1
ATOM 3955 O O . LEU A 1 504 ? 15.485 29.400 -9.109 1.00 30.04 504 LEU A O 1
ATOM 3960 N N . PHE A 1 505 ? 15.338 31.309 -7.931 1.00 32.62 505 PHE A N 1
ATOM 3961 C CA . PHE A 1 505 ? 14.249 31.851 -8.744 1.00 34.15 505 PHE A CA 1
ATOM 3962 C C . PHE A 1 505 ? 14.922 32.786 -9.746 1.00 35.38 505 PHE A C 1
ATOM 3963 O O . PHE A 1 505 ? 15.403 33.852 -9.380 1.00 36.40 505 PHE A O 1
ATOM 3971 N N . GLU A 1 506 ? 14.968 32.374 -11.007 1.00 36.01 506 GLU A N 1
ATOM 3972 C CA . GLU A 1 506 ? 15.648 33.154 -12.028 1.00 36.57 506 GLU A CA 1
ATOM 3973 C C . GLU A 1 506 ? 14.748 33.494 -13.209 1.00 36.58 506 GLU A C 1
ATOM 3974 O O . GLU A 1 506 ? 15.181 33.514 -14.353 1.00 35.52 506 GLU A O 1
ATOM 3980 N N . THR A 1 507 ? 13.496 33.803 -12.908 1.00 37.40 507 THR A N 1
ATOM 3981 C CA . THR A 1 507 ? 12.511 34.112 -13.932 1.00 36.84 507 THR A CA 1
ATOM 3982 C C . THR A 1 507 ? 11.531 35.132 -13.385 1.00 36.58 507 THR A C 1
ATOM 3983 O O . THR A 1 507 ? 11.315 35.195 -12.173 1.00 36.24 507 THR A O 1
ATOM 3987 N N . LEU A 1 508 ? 10.944 35.939 -14.264 1.00 35.55 508 LEU A N 1
ATOM 3988 C CA . LEU A 1 508 ? 9.983 36.930 -13.799 1.00 35.32 508 LEU A CA 1
ATOM 3989 C C . LEU A 1 508 ? 8.829 36.230 -13.069 1.00 36.08 508 LEU A C 1
ATOM 3990 O O . LEU A 1 508 ? 8.496 36.593 -11.936 1.00 34.88 508 LEU A O 1
ATOM 3995 N N . ASP A 1 509 ? 8.230 35.225 -13.715 1.00 37.99 509 ASP A N 1
ATOM 3996 C CA . ASP A 1 509 ? 7.120 34.479 -13.116 1.00 40.35 509 ASP A CA 1
ATOM 3997 C C . ASP A 1 509 ? 7.537 33.796 -11.815 1.00 40.41 509 ASP A C 1
ATOM 3998 O O . ASP A 1 509 ? 6.860 33.918 -10.793 1.00 41.14 509 ASP A O 1
ATOM 4003 N N . ASP A 1 510 ? 8.656 33.083 -11.845 1.00 40.42 510 ASP A N 1
ATOM 4004 C CA . ASP A 1 510 ? 9.123 32.398 -10.652 1.00 40.10 510 ASP A CA 1
ATOM 4005 C C . ASP A 1 510 ? 9.373 33.352 -9.483 1.00 39.43 510 ASP A C 1
ATOM 4006 O O . ASP A 1 510 ? 9.097 33.005 -8.332 1.00 40.11 510 ASP A O 1
ATOM 4011 N N . LEU A 1 511 ? 9.892 34.544 -9.776 1.00 38.12 511 LEU A N 1
ATOM 4012 C CA . LEU A 1 511 ? 10.146 35.538 -8.744 1.00 36.76 511 LEU A CA 1
ATOM 4013 C C . LEU A 1 511 ? 8.843 36.037 -8.151 1.00 36.84 511 LEU A C 1
ATOM 4014 O O . LEU A 1 511 ? 8.771 36.331 -6.953 1.00 37.59 511 LEU A O 1
ATOM 4019 N N . ASN A 1 512 ? 7.813 36.147 -8.986 1.00 36.99 512 ASN A N 1
ATOM 4020 C CA . ASN A 1 512 ? 6.514 36.603 -8.509 1.00 37.84 512 ASN A CA 1
ATOM 4021 C C . ASN A 1 512 ? 5.847 35.540 -7.632 1.00 38.47 512 ASN A C 1
ATOM 4022 O O . ASN A 1 512 ? 5.120 35.862 -6.690 1.00 38.65 512 ASN A O 1
ATOM 4027 N N . ASN A 1 513 ? 6.120 34.274 -7.933 1.00 39.18 513 ASN A N 1
ATOM 4028 C CA . ASN A 1 513 ? 5.567 33.169 -7.168 1.00 40.96 513 ASN A CA 1
ATOM 4029 C C . ASN A 1 513 ? 6.460 32.757 -6.013 1.00 40.52 513 ASN A C 1
ATOM 4030 O O . ASN A 1 513 ? 6.032 32.012 -5.130 1.00 41.94 513 ASN A O 1
ATOM 4035 N N . ALA A 1 514 ? 7.703 33.226 -6.025 1.00 39.33 514 ALA A N 1
ATOM 4036 C CA . ALA A 1 514 ? 8.658 32.870 -4.987 1.00 38.31 514 ALA A CA 1
ATOM 4037 C C . ALA A 1 514 ? 8.023 32.854 -3.597 1.00 37.74 514 ALA A C 1
ATOM 4038 O O . ALA A 1 514 ? 8.053 31.837 -2.903 1.00 37.39 514 ALA A O 1
ATOM 4040 N N . ASN A 1 515 ? 7.425 33.966 -3.197 1.00 37.51 515 ASN A N 1
ATOM 4041 C CA . ASN A 1 515 ? 6.806 34.040 -1.881 1.00 39.01 515 ASN A CA 1
ATOM 4042 C C . ASN A 1 515 ? 5.731 32.966 -1.634 1.00 40.03 515 ASN A C 1
ATOM 4043 O O . ASN A 1 515 ? 5.688 32.367 -0.556 1.00 39.66 515 ASN A O 1
ATOM 4048 N N . ASP A 1 516 ? 4.861 32.717 -2.612 1.00 41.62 516 ASP A N 1
ATOM 4049 C CA . ASP A 1 516 ? 3.834 31.695 -2.423 1.00 42.73 516 ASP A CA 1
ATOM 4050 C C . ASP A 1 516 ? 4.487 30.337 -2.225 1.00 41.42 516 ASP A C 1
ATOM 4051 O O . ASP A 1 516 ? 4.119 29.593 -1.316 1.00 42.22 516 ASP A O 1
ATOM 4056 N N . VAL A 1 517 ? 5.463 30.031 -3.074 1.00 38.89 517 VAL A N 1
ATOM 4057 C CA . VAL A 1 517 ? 6.193 28.772 -3.005 1.00 36.64 517 VAL A CA 1
ATOM 4058 C C . VAL A 1 517 ? 6.813 28.564 -1.621 1.00 36.48 517 VAL A C 1
ATOM 4059 O O . VAL A 1 517 ? 6.784 27.467 -1.082 1.00 36.01 517 VAL A O 1
ATOM 4063 N N . MET A 1 518 ? 7.371 29.616 -1.039 1.00 36.84 518 MET A N 1
ATOM 4064 C CA . MET A 1 518 ? 7.985 29.482 0.275 1.00 38.15 518 MET A CA 1
ATOM 4065 C C . MET A 1 518 ? 6.964 29.389 1.399 1.00 38.26 518 MET A C 1
ATOM 4066 O O . MET A 1 518 ? 7.199 28.722 2.414 1.00 38.85 518 MET A O 1
ATOM 4071 N N . THR A 1 519 ? 5.835 30.066 1.222 1.00 37.63 519 THR A N 1
ATOM 4072 C CA . THR A 1 519 ? 4.776 30.054 2.216 1.00 36.84 519 THR A CA 1
ATOM 4073 C C . THR A 1 519 ? 4.254 28.638 2.340 1.00 37.10 519 THR A C 1
ATOM 4074 O O . THR A 1 519 ? 4.041 28.124 3.444 1.00 35.42 519 THR A O 1
ATOM 4078 N N . GLN A 1 520 ? 4.052 28.012 1.186 1.00 37.63 520 GLN A N 1
ATOM 4079 C CA . GLN A 1 520 ? 3.573 26.648 1.148 1.00 38.95 520 GLN A CA 1
ATOM 4080 C C . GLN A 1 520 ? 4.617 25.734 1.795 1.00 38.58 520 GLN A C 1
ATOM 4081 O O . GLN A 1 520 ? 4.268 24.885 2.603 1.00 39.29 520 GLN A O 1
ATOM 4087 N N . LEU A 1 521 ? 5.894 25.918 1.480 1.00 38.95 521 LEU A N 1
ATOM 4088 C CA . LEU A 1 521 ? 6.926 25.078 2.085 1.00 39.83 521 LEU A CA 1
ATOM 4089 C C . LEU A 1 521 ? 6.926 25.186 3.602 1.00 40.65 521 LEU A C 1
ATOM 4090 O O . LEU A 1 521 ? 6.962 24.177 4.312 1.00 40.90 521 LEU A O 1
ATOM 4095 N N . LEU A 1 522 ? 6.882 26.413 4.101 1.00 41.49 522 LEU A N 1
ATOM 4096 C CA . LEU A 1 522 ? 6.888 26.629 5.538 1.00 42.58 522 LEU A CA 1
ATOM 4097 C C . LEU A 1 522 ? 5.625 26.138 6.242 1.00 43.28 522 LEU A C 1
ATOM 4098 O O . LEU A 1 522 ? 5.611 26.035 7.464 1.00 42.72 522 LEU A O 1
ATOM 4103 N N . ASN A 1 523 ? 4.564 25.851 5.485 1.00 44.70 523 ASN A N 1
ATOM 4104 C CA . ASN A 1 523 ? 3.322 25.344 6.080 1.00 46.26 523 ASN A CA 1
ATOM 4105 C C . ASN A 1 523 ? 3.396 23.843 6.284 1.00 46.22 523 ASN A C 1
ATOM 4106 O O . ASN A 1 523 ? 2.530 23.265 6.938 1.00 47.44 523 ASN A O 1
ATOM 4111 N N . ILE A 1 524 ? 4.401 23.209 5.690 1.00 45.36 524 ILE A N 1
ATOM 4112 C CA . ILE A 1 524 ? 4.587 21.774 5.841 1.00 45.41 524 ILE A CA 1
ATOM 4113 C C . ILE A 1 524 ? 5.411 21.575 7.118 1.00 47.30 524 ILE A C 1
ATOM 4114 O O . ILE A 1 524 ? 6.633 21.718 7.101 1.00 48.32 524 ILE A O 1
ATOM 4119 N N . ASP A 1 525 ? 4.735 21.265 8.222 1.00 49.02 525 ASP A N 1
ATOM 4120 C CA . ASP A 1 525 ? 5.389 21.075 9.515 1.00 50.48 525 ASP A CA 1
ATOM 4121 C C . ASP A 1 525 ? 6.688 20.285 9.458 1.00 49.92 525 ASP A C 1
ATOM 4122 O O . ASP A 1 525 ? 7.665 20.645 10.112 1.00 48.53 525 ASP A O 1
ATOM 4127 N N . TRP A 1 526 ? 6.701 19.212 8.676 1.00 50.52 526 TRP A N 1
ATOM 4128 C CA . TRP A 1 526 ? 7.893 18.377 8.558 1.00 51.46 526 TRP A CA 1
ATOM 4129 C C . TRP A 1 526 ? 9.081 19.183 8.029 1.00 50.57 526 TRP A C 1
ATOM 4130 O O . TRP A 1 526 ? 10.192 19.108 8.560 1.00 50.36 526 TRP A O 1
ATOM 4141 N N . TYR A 1 527 ? 8.835 19.945 6.970 1.00 49.31 527 TYR A N 1
ATOM 4142 C CA . TYR A 1 527 ? 9.868 20.763 6.356 1.00 47.84 527 TYR A CA 1
ATOM 4143 C C . TYR A 1 527 ? 10.403 21.842 7.300 1.00 48.13 527 TYR A C 1
ATOM 4144 O O . TYR A 1 527 ? 11.565 22.234 7.202 1.00 47.62 527 TYR A O 1
ATOM 4153 N N . ARG A 1 528 ? 9.563 22.323 8.211 1.00 48.96 528 ARG A N 1
ATOM 4154 C CA . ARG A 1 528 ? 10.001 23.342 9.156 1.00 49.96 528 ARG A CA 1
ATOM 4155 C C . ARG A 1 528 ? 11.006 22.757 10.138 1.00 49.08 528 ARG A C 1
ATOM 4156 O O . ARG A 1 528 ? 11.928 23.448 10.574 1.00 49.32 528 ARG A O 1
ATOM 4164 N N . GLY A 1 529 ? 10.827 21.484 10.481 1.00 48.13 529 GLY A N 1
ATOM 4165 C CA . GLY A 1 529 ? 11.719 20.845 11.427 1.00 48.31 529 GLY A CA 1
ATOM 4166 C C . GLY A 1 529 ? 13.009 20.351 10.820 1.00 48.50 529 GLY A C 1
ATOM 4167 O O . GLY A 1 529 ? 13.914 19.894 11.521 1.00 49.22 529 GLY A O 1
ATOM 4168 N N . LEU A 1 530 ? 13.096 20.448 9.505 1.00 48.78 530 LEU A N 1
ATOM 4169 C CA . LEU A 1 530 ? 14.273 20.007 8.792 1.00 49.70 530 LEU A CA 1
ATOM 4170 C C . LEU A 1 530 ? 15.272 21.151 8.597 1.00 50.24 530 LEU A C 1
ATOM 4171 O O . LEU A 1 530 ? 16.483 20.949 8.675 1.00 50.89 530 LEU A O 1
ATOM 4176 N N . ILE A 1 531 ? 14.754 22.353 8.357 1.00 50.27 531 ILE A N 1
ATOM 4177 C CA . ILE A 1 531 ? 15.591 23.525 8.119 1.00 49.79 531 ILE A CA 1
ATOM 4178 C C . ILE A 1 531 ? 16.174 24.198 9.372 1.00 51.38 531 ILE A C 1
ATOM 4179 O O . ILE A 1 531 ? 16.968 25.131 9.263 1.00 51.63 531 ILE A O 1
ATOM 4184 N N . GLN A 1 532 ? 15.793 23.722 10.554 1.00 53.13 532 GLN A N 1
ATOM 4185 C CA . GLN A 1 532 ? 16.297 24.290 11.807 1.00 54.58 532 GLN A CA 1
ATOM 4186 C C . GLN A 1 532 ? 16.182 25.805 11.872 1.00 52.97 532 GLN A C 1
ATOM 4187 O O . GLN A 1 532 ? 17.119 26.469 12.289 1.00 53.44 532 GLN A O 1
ATOM 4193 N N . GLY A 1 533 ? 15.047 26.357 11.464 1.00 51.51 533 GLY A N 1
ATOM 4194 C CA . GLY A 1 533 ? 14.877 27.804 11.505 1.00 49.27 533 GLY A CA 1
ATOM 4195 C C . GLY A 1 533 ? 15.761 28.613 10.563 1.00 47.56 533 GLY A C 1
ATOM 4196 O O . GLY A 1 533 ? 15.842 29.830 10.688 1.00 47.31 533 GLY A O 1
ATOM 4197 N N . LYS A 1 534 ? 16.419 27.950 9.617 1.00 45.84 534 LYS A N 1
ATOM 4198 C CA . LYS A 1 534 ? 17.296 28.633 8.671 1.00 43.91 534 LYS A CA 1
ATOM 4199 C C . LYS A 1 534 ? 16.993 28.263 7.226 1.00 41.93 534 LYS A C 1
ATOM 4200 O O . LYS A 1 534 ? 17.041 27.094 6.851 1.00 42.12 534 LYS A O 1
ATOM 4206 N N . GLN A 1 535 ? 16.692 29.276 6.419 1.00 39.45 535 GLN A N 1
ATOM 4207 C CA . GLN A 1 535 ? 16.372 29.086 5.011 1.00 37.35 535 GLN A CA 1
ATOM 4208 C C . GLN A 1 535 ? 17.209 30.004 4.114 1.00 36.64 535 GLN A C 1
ATOM 4209 O O . GLN A 1 535 ? 17.428 31.172 4.437 1.00 37.34 535 GLN A O 1
ATOM 4215 N N . MET A 1 536 ? 17.664 29.472 2.984 1.00 35.20 536 MET A N 1
ATOM 4216 C CA . MET A 1 536 ? 18.455 30.243 2.045 1.00 33.70 536 MET A CA 1
ATOM 4217 C C . MET A 1 536 ? 17.707 30.299 0.729 1.00 32.45 536 MET A C 1
ATOM 4218 O O . MET A 1 536 ? 17.195 29.295 0.272 1.00 32.11 536 MET A O 1
ATOM 4223 N N . VAL A 1 537 ? 17.638 31.477 0.128 1.00 31.63 537 VAL A N 1
ATOM 4224 C CA . VAL A 1 537 ? 16.957 31.645 -1.146 1.00 30.99 537 VAL A CA 1
ATOM 4225 C C . VAL A 1 537 ? 17.896 32.393 -2.077 1.00 31.17 537 VAL A C 1
ATOM 4226 O O . VAL A 1 537 ? 18.614 33.294 -1.643 1.00 32.06 537 VAL A O 1
ATOM 4230 N N . MET A 1 538 ? 17.907 32.010 -3.349 1.00 30.93 538 MET A N 1
ATOM 4231 C CA . MET A 1 538 ? 18.771 32.668 -4.312 1.00 31.30 538 MET A CA 1
ATOM 4232 C C . MET A 1 538 ? 17.943 33.457 -5.311 1.00 31.94 538 MET A C 1
ATOM 4233 O O . MET A 1 538 ? 16.919 32.979 -5.788 1.00 32.17 538 MET A O 1
ATOM 4238 N N . ILE A 1 539 ? 18.393 34.671 -5.611 1.00 33.50 539 ILE A N 1
ATOM 4239 C CA . ILE A 1 539 ? 17.726 35.555 -6.564 1.00 34.75 539 ILE A CA 1
ATOM 4240 C C . ILE A 1 539 ? 18.590 35.597 -7.816 1.00 34.70 539 ILE A C 1
ATOM 4241 O O . ILE A 1 539 ? 19.765 35.967 -7.756 1.00 35.01 539 ILE A O 1
ATOM 4246 N N . GLY A 1 540 ? 18.015 35.203 -8.941 1.00 34.29 540 GLY A N 1
ATOM 4247 C CA . GLY A 1 540 ? 18.763 35.215 -10.179 1.00 34.00 540 GLY A CA 1
ATOM 4248 C C . GLY A 1 540 ? 18.392 36.430 -10.995 1.00 35.20 540 GLY A C 1
ATOM 4249 O O . GLY A 1 540 ? 17.517 36.359 -11.859 1.00 34.72 540 GLY A O 1
ATOM 4250 N N . TYR A 1 541 ? 19.057 37.548 -10.719 1.00 36.18 541 TYR A N 1
ATOM 4251 C CA . TYR A 1 541 ? 18.776 38.796 -11.414 1.00 37.55 541 TYR A CA 1
ATOM 4252 C C . TYR A 1 541 ? 19.161 38.765 -12.892 1.00 37.05 541 TYR A C 1
ATOM 4253 O O . TYR A 1 541 ? 18.389 39.196 -13.746 1.00 37.28 541 TYR A O 1
ATOM 4262 N N . SER A 1 542 ? 20.349 38.261 -13.196 1.00 37.14 542 SER A N 1
ATOM 4263 C CA . SER A 1 542 ? 20.797 38.198 -14.581 1.00 38.21 542 SER A CA 1
ATOM 4264 C C . SER A 1 542 ? 19.829 37.451 -15.497 1.00 38.44 542 SER A C 1
ATOM 4265 O O . SER A 1 542 ? 19.463 37.955 -16.558 1.00 37.76 542 SER A O 1
ATOM 4268 N N . ASP A 1 543 ? 19.411 36.256 -15.093 1.00 39.12 543 ASP A N 1
ATOM 4269 C CA . ASP A 1 543 ? 18.500 35.490 -15.920 1.00 40.07 543 ASP A CA 1
ATOM 4270 C C . ASP A 1 543 ? 17.126 36.138 -16.003 1.00 39.43 543 ASP A C 1
ATOM 4271 O O . ASP A 1 543 ? 16.493 36.122 -17.057 1.00 40.78 543 ASP A O 1
ATOM 4276 N N . SER A 1 544 ? 16.675 36.723 -14.901 1.00 37.75 544 SER A N 1
ATOM 4277 C CA . SER A 1 544 ? 15.387 37.409 -14.868 1.00 36.27 544 SER A CA 1
ATOM 4278 C C . SER A 1 544 ? 15.395 38.624 -15.789 1.00 35.01 544 SER A C 1
ATOM 4279 O O . SER A 1 544 ? 14.400 38.925 -16.439 1.00 33.73 544 SER A O 1
ATOM 4282 N N . ALA A 1 545 ? 16.514 39.343 -15.817 1.00 34.21 545 ALA A N 1
ATOM 4283 C CA . ALA A 1 545 ? 16.639 40.526 -16.665 1.00 34.21 545 ALA A CA 1
ATOM 4284 C C . ALA A 1 545 ? 16.603 40.106 -18.134 1.00 34.57 545 ALA A C 1
ATOM 4285 O O . ALA A 1 545 ? 16.091 40.826 -18.986 1.00 35.08 545 ALA A O 1
ATOM 4287 N N . LYS A 1 546 ? 17.151 38.928 -18.411 1.00 35.05 546 LYS A N 1
ATOM 4288 C CA . LYS A 1 546 ? 17.203 38.373 -19.756 1.00 35.64 546 LYS A CA 1
ATOM 4289 C C . LYS A 1 546 ? 15.801 37.941 -20.180 1.00 36.48 546 LYS A C 1
ATOM 4290 O O . LYS A 1 546 ? 15.475 37.889 -21.365 1.00 36.84 546 LYS A O 1
ATOM 4296 N N . ASP A 1 547 ? 14.969 37.655 -19.190 1.00 36.91 547 ASP A N 1
ATOM 4297 C CA . ASP A 1 547 ? 13.601 37.213 -19.415 1.00 37.02 547 ASP A CA 1
ATOM 4298 C C . ASP A 1 547 ? 12.632 38.376 -19.682 1.00 36.97 547 ASP A C 1
ATOM 4299 O O . ASP A 1 547 ? 11.849 38.340 -20.637 1.00 37.54 547 ASP A O 1
ATOM 4304 N N . ALA A 1 548 ? 12.709 39.420 -18.860 1.00 36.45 548 ALA A N 1
ATOM 4305 C CA . ALA A 1 548 ? 11.801 40.560 -18.997 1.00 34.96 548 ALA A CA 1
ATOM 4306 C C . ALA A 1 548 ? 12.421 41.959 -19.053 1.00 33.54 548 ALA A C 1
ATOM 4307 O O . ALA A 1 548 ? 11.694 42.949 -19.103 1.00 33.75 548 ALA A O 1
ATOM 4309 N N . GLY A 1 549 ? 13.745 42.053 -19.048 1.00 31.54 549 GLY A N 1
ATOM 4310 C CA . GLY A 1 549 ? 14.379 43.362 -19.082 1.00 29.20 549 GLY A CA 1
ATOM 4311 C C . GLY A 1 549 ? 14.772 43.781 -17.674 1.00 27.95 549 GLY A C 1
ATOM 4312 O O . GLY A 1 549 ? 14.154 43.346 -16.697 1.00 28.26 549 GLY A O 1
ATOM 4313 N N . VAL A 1 550 ? 15.787 44.632 -17.555 1.00 26.54 550 VAL A N 1
ATOM 4314 C CA . VAL A 1 550 ? 16.244 45.052 -16.245 1.00 27.22 550 VAL A CA 1
ATOM 4315 C C . VAL A 1 550 ? 15.216 45.756 -15.371 1.00 29.08 550 VAL A C 1
ATOM 4316 O O . VAL A 1 550 ? 15.187 45.514 -14.172 1.00 30.01 550 VAL A O 1
ATOM 4320 N N . MET A 1 551 ? 14.375 46.615 -15.951 1.00 31.55 551 MET A N 1
ATOM 4321 C CA . MET A 1 551 ? 13.357 47.337 -15.172 1.00 32.90 551 MET A CA 1
ATOM 4322 C C . MET A 1 551 ? 12.431 46.397 -14.409 1.00 31.71 551 MET A C 1
ATOM 4323 O O . MET A 1 551 ? 12.346 46.452 -13.179 1.00 30.91 551 MET A O 1
ATOM 4328 N N . ALA A 1 552 ? 11.725 45.548 -15.153 1.00 30.91 552 ALA A N 1
ATOM 4329 C CA . ALA A 1 552 ? 10.786 44.590 -14.569 1.00 31.13 552 ALA A CA 1
ATOM 4330 C C . ALA A 1 552 ? 11.521 43.674 -13.594 1.00 31.09 552 ALA A C 1
ATOM 4331 O O . ALA A 1 552 ? 11.074 43.449 -12.461 1.00 31.69 552 ALA A O 1
ATOM 4333 N N . ALA A 1 553 ? 12.652 43.151 -14.050 1.00 30.13 553 ALA A N 1
ATOM 4334 C CA . ALA A 1 553 ? 13.473 42.279 -13.244 1.00 29.58 553 ALA A CA 1
ATOM 4335 C C . ALA A 1 553 ? 13.717 42.906 -11.871 1.00 29.60 553 ALA A C 1
ATOM 4336 O O . ALA A 1 553 ? 13.403 42.314 -10.835 1.00 29.33 553 ALA A O 1
ATOM 4338 N N . SER A 1 554 ? 14.272 44.114 -11.875 1.00 30.01 554 SER A N 1
ATOM 4339 C CA . SER A 1 554 ? 14.574 44.832 -10.644 1.00 31.06 554 SER A CA 1
ATOM 4340 C C . SER A 1 554 ? 13.383 44.971 -9.702 1.00 31.36 554 SER A C 1
ATOM 4341 O O . SER A 1 554 ? 13.475 44.658 -8.510 1.00 32.22 554 SER A O 1
ATOM 4344 N N . TRP A 1 555 ? 12.262 45.447 -10.234 1.00 31.37 555 TRP A N 1
ATOM 4345 C CA . TRP A 1 555 ? 11.066 45.629 -9.427 1.00 31.25 555 TRP A CA 1
ATOM 4346 C C . TRP A 1 555 ? 10.567 44.289 -8.887 1.00 31.62 555 TRP A C 1
ATOM 4347 O O . TRP A 1 555 ? 10.135 44.199 -7.730 1.00 31.84 555 TRP A O 1
ATOM 4358 N N . ALA A 1 556 ? 10.635 43.244 -9.711 1.00 31.31 556 ALA A N 1
ATOM 4359 C CA . ALA A 1 556 ? 10.193 41.929 -9.272 1.00 31.43 556 ALA A CA 1
ATOM 4360 C C . ALA A 1 556 ? 11.084 41.439 -8.137 1.00 32.02 556 ALA A C 1
ATOM 4361 O O . ALA A 1 556 ? 10.602 40.890 -7.140 1.00 32.21 556 ALA A O 1
ATOM 4363 N N . GLN A 1 557 ? 12.388 41.644 -8.279 1.00 32.44 557 GLN A N 1
ATOM 4364 C CA . GLN A 1 557 ? 13.324 41.214 -7.252 1.00 34.13 557 GLN A CA 1
ATOM 4365 C C . GLN A 1 557 ? 13.067 41.921 -5.918 1.00 33.60 557 GLN A C 1
ATOM 4366 O O . GLN A 1 557 ? 13.141 41.304 -4.849 1.00 32.76 557 GLN A O 1
ATOM 4372 N N . TYR A 1 558 ? 12.749 43.211 -5.983 1.00 33.28 558 TYR A N 1
ATOM 4373 C CA . TYR A 1 558 ? 12.497 43.990 -4.778 1.00 33.39 558 TYR A CA 1
ATOM 4374 C C . TYR A 1 558 ? 11.280 43.470 -4.018 1.00 33.53 558 TYR A C 1
ATOM 4375 O O . TYR A 1 558 ? 11.326 43.257 -2.807 1.00 33.53 558 TYR A O 1
ATOM 4384 N N . GLN A 1 559 ? 10.185 43.279 -4.745 1.00 33.66 559 GLN A N 1
ATOM 4385 C CA . GLN A 1 559 ? 8.943 42.793 -4.165 1.00 33.33 559 GLN A CA 1
ATOM 4386 C C . GLN A 1 559 ? 9.080 41.387 -3.585 1.00 32.81 559 GLN A C 1
ATOM 4387 O O . GLN A 1 559 ? 8.566 41.104 -2.492 1.00 32.77 559 GLN A O 1
ATOM 4393 N N . ALA A 1 560 ? 9.777 40.517 -4.311 1.00 31.84 560 ALA A N 1
ATOM 4394 C CA . ALA A 1 560 ? 9.996 39.142 -3.871 1.00 31.29 560 ALA A CA 1
ATOM 4395 C C . ALA A 1 560 ? 10.781 39.101 -2.546 1.00 31.59 560 ALA A C 1
ATOM 4396 O O . ALA A 1 560 ? 10.402 38.395 -1.600 1.00 31.65 560 ALA A O 1
ATOM 4398 N N . GLN A 1 561 ? 11.869 39.863 -2.477 1.00 31.57 561 GLN A N 1
ATOM 4399 C CA . GLN A 1 561 ? 12.685 39.903 -1.269 1.00 32.17 561 GLN A CA 1
ATOM 4400 C C . GLN A 1 561 ? 11.906 40.443 -0.071 1.00 32.76 561 GLN A C 1
ATOM 4401 O O . GLN A 1 561 ? 11.972 39.909 1.031 1.00 31.33 561 GLN A O 1
ATOM 4407 N N . ASP A 1 562 ? 11.156 41.507 -0.306 1.00 34.55 562 ASP A N 1
ATOM 4408 C CA . ASP A 1 562 ? 10.381 42.131 0.740 1.00 36.07 562 ASP A CA 1
ATOM 4409 C C . ASP A 1 562 ? 9.339 41.168 1.300 1.00 36.13 562 ASP A C 1
ATOM 4410 O O . ASP A 1 562 ? 9.145 41.097 2.513 1.00 37.08 562 ASP A O 1
ATOM 4415 N N . ALA A 1 563 ? 8.672 40.433 0.411 1.00 35.25 563 ALA A N 1
ATOM 4416 C CA . ALA A 1 563 ? 7.648 39.462 0.803 1.00 33.68 563 ALA A CA 1
ATOM 4417 C C . ALA A 1 563 ? 8.283 38.312 1.573 1.00 33.73 563 ALA A C 1
ATOM 4418 O O . ALA A 1 563 ? 7.800 37.907 2.633 1.00 33.04 563 ALA A O 1
ATOM 4420 N N . LEU A 1 564 ? 9.376 37.789 1.036 1.00 34.11 564 LEU A N 1
ATOM 4421 C CA . LEU A 1 564 ? 10.065 36.696 1.689 1.00 35.42 564 LEU A CA 1
ATOM 4422 C C . LEU A 1 564 ? 10.567 37.092 3.072 1.00 36.05 564 LEU A C 1
ATOM 4423 O O . LEU A 1 564 ? 10.472 36.315 4.014 1.00 36.84 564 LEU A O 1
ATOM 4428 N N . ILE A 1 565 ? 11.099 38.302 3.196 1.00 36.54 565 ILE A N 1
ATOM 4429 C CA . ILE A 1 565 ? 11.603 38.768 4.477 1.00 36.81 565 ILE A CA 1
ATOM 4430 C C . ILE A 1 565 ? 10.500 38.703 5.533 1.00 37.91 565 ILE A C 1
ATOM 4431 O O . ILE A 1 565 ? 10.698 38.169 6.625 1.00 37.33 565 ILE A O 1
ATOM 4436 N N . LYS A 1 566 ? 9.331 39.232 5.190 1.00 39.34 566 LYS A N 1
ATOM 4437 C CA . LYS A 1 566 ? 8.201 39.242 6.098 1.00 41.41 566 LYS A CA 1
ATOM 4438 C C . LYS A 1 566 ? 7.649 37.845 6.367 1.00 43.17 566 LYS A C 1
ATOM 4439 O O . LYS A 1 566 ? 7.346 37.500 7.516 1.00 44.40 566 LYS A O 1
ATOM 4445 N N . THR A 1 567 ? 7.527 37.036 5.319 1.00 43.92 567 THR A N 1
ATOM 4446 C CA . THR A 1 567 ? 7.029 35.681 5.489 1.00 43.96 567 THR A CA 1
ATOM 4447 C C . THR A 1 567 ? 7.902 34.902 6.479 1.00 44.65 567 THR A C 1
ATOM 4448 O O . THR A 1 567 ? 7.391 34.160 7.314 1.00 45.39 567 THR A O 1
ATOM 4452 N N . CYS A 1 568 ? 9.215 35.079 6.406 1.00 44.75 568 CYS A N 1
ATOM 4453 C CA . CYS A 1 568 ? 10.093 34.366 7.313 1.00 45.30 568 CYS A CA 1
ATOM 4454 C C . CYS A 1 568 ? 10.105 34.989 8.701 1.00 47.43 568 CYS A C 1
ATOM 4455 O O . CYS A 1 568 ? 10.091 34.273 9.702 1.00 46.62 568 CYS A O 1
ATOM 4458 N N . GLU A 1 569 ? 10.136 36.318 8.758 1.00 50.77 569 GLU A N 1
ATOM 4459 C CA . GLU A 1 569 ? 10.150 37.035 10.031 1.00 54.57 569 GLU A CA 1
ATOM 4460 C C . GLU A 1 569 ? 8.983 36.564 10.894 1.00 54.51 569 GLU A C 1
ATOM 4461 O O . GLU A 1 569 ? 9.141 36.259 12.081 1.00 53.46 569 GLU A O 1
ATOM 4467 N N . LYS A 1 570 ? 7.816 36.496 10.260 1.00 54.99 570 LYS A N 1
ATOM 4468 C CA . LYS A 1 570 ? 6.573 36.083 10.897 1.00 55.08 570 LYS A CA 1
ATOM 4469 C C . LYS A 1 570 ? 6.638 34.623 11.348 1.00 53.53 570 LYS A C 1
ATOM 4470 O O . LYS A 1 570 ? 6.113 34.270 12.405 1.00 54.42 570 LYS A O 1
ATOM 4476 N N . ALA A 1 571 ? 7.288 33.778 10.547 1.00 50.85 571 ALA A N 1
ATOM 4477 C CA . ALA A 1 571 ? 7.406 32.356 10.860 1.00 47.74 571 ALA A CA 1
ATOM 4478 C C . ALA A 1 571 ? 8.617 32.025 11.734 1.00 46.60 571 ALA A C 1
ATOM 4479 O O . ALA A 1 571 ? 8.894 30.859 12.008 1.00 46.48 571 ALA A O 1
ATOM 4481 N N . GLY A 1 572 ? 9.341 33.049 12.169 1.00 45.76 572 GLY A N 1
ATOM 4482 C CA . GLY A 1 572 ? 10.500 32.825 13.020 1.00 45.41 572 GLY A CA 1
ATOM 4483 C C . GLY A 1 572 ? 11.677 32.154 12.334 1.00 45.37 572 GLY A C 1
ATOM 4484 O O . GLY A 1 572 ? 12.555 31.583 12.988 1.00 45.57 572 GLY A O 1
ATOM 4485 N N . ILE A 1 573 ? 11.704 32.217 11.009 1.00 44.66 573 ILE A N 1
ATOM 4486 C CA . ILE A 1 573 ? 12.788 31.618 10.245 1.00 43.86 573 ILE A CA 1
ATOM 4487 C C . ILE A 1 573 ? 13.807 32.702 9.877 1.00 43.47 573 ILE A C 1
ATOM 4488 O O . ILE A 1 573 ? 13.438 33.795 9.453 1.00 44.26 573 ILE A O 1
ATOM 4493 N N . GLU A 1 574 ? 15.088 32.406 10.055 1.00 42.88 574 GLU A N 1
ATOM 4494 C CA . GLU A 1 574 ? 16.141 33.352 9.706 1.00 42.56 574 GLU A CA 1
ATOM 4495 C C . GLU A 1 574 ? 16.429 33.194 8.217 1.00 39.58 574 GLU A C 1
ATOM 4496 O O . GLU A 1 574 ? 16.943 32.172 7.787 1.00 38.05 574 GLU A O 1
ATOM 4502 N N . LEU A 1 575 ? 16.096 34.210 7.435 1.00 37.86 575 LEU A N 1
ATOM 4503 C CA . LEU A 1 575 ? 16.279 34.145 5.993 1.00 36.83 575 LEU A CA 1
ATOM 4504 C C . LEU A 1 575 ? 17.587 34.729 5.495 1.00 37.00 575 LEU A C 1
ATOM 4505 O O . LEU A 1 575 ? 17.938 35.855 5.828 1.00 39.28 575 LEU A O 1
ATOM 4510 N N . THR A 1 576 ? 18.311 33.958 4.692 1.00 36.39 576 THR A N 1
ATOM 4511 C CA . THR A 1 576 ? 19.563 34.427 4.118 1.00 35.47 576 THR A CA 1
ATOM 4512 C C . THR A 1 576 ? 19.400 34.512 2.604 1.00 35.15 576 THR A C 1
ATOM 4513 O O . THR A 1 576 ? 19.202 33.501 1.931 1.00 34.74 576 THR A O 1
ATOM 4517 N N . LEU A 1 577 ? 19.478 35.726 2.072 1.00 34.84 577 LEU A N 1
ATOM 4518 C CA . LEU A 1 577 ? 19.340 35.935 0.638 1.00 34.34 577 LEU A CA 1
ATOM 4519 C C . LEU A 1 577 ? 20.675 35.764 -0.074 1.00 34.63 577 LEU A C 1
ATOM 4520 O O . LEU A 1 577 ? 21.662 36.397 0.290 1.00 34.99 577 LEU A O 1
ATOM 4525 N N . PHE A 1 578 ? 20.694 34.892 -1.082 1.00 34.22 578 PHE A N 1
ATOM 4526 C CA . PHE A 1 578 ? 21.894 34.617 -1.863 1.00 34.24 578 PHE A CA 1
ATOM 4527 C C . PHE A 1 578 ? 21.773 35.361 -3.190 1.00 35.19 578 PHE A C 1
ATOM 4528 O O . PHE A 1 578 ? 20.908 35.045 -4.006 1.00 35.66 578 PHE A O 1
ATOM 4536 N N . HIS A 1 579 ? 22.640 36.349 -3.404 1.00 35.83 579 HIS A N 1
ATOM 4537 C CA . HIS A 1 579 ? 22.608 37.150 -4.626 1.00 35.97 579 HIS A CA 1
ATOM 4538 C C . HIS A 1 579 ? 23.458 36.580 -5.744 1.00 35.93 579 HIS A C 1
ATOM 4539 O O . HIS A 1 579 ? 24.620 36.219 -5.530 1.00 36.45 579 HIS A O 1
ATOM 4546 N N . GLY A 1 580 ? 22.867 36.502 -6.938 1.00 35.49 580 GLY A N 1
ATOM 4547 C CA . GLY A 1 580 ? 23.575 35.988 -8.096 1.00 34.55 580 GLY A CA 1
ATOM 4548 C C . GLY A 1 580 ? 24.556 37.006 -8.647 1.00 35.24 580 GLY A C 1
ATOM 4549 O O . GLY A 1 580 ? 24.823 38.025 -8.016 1.00 34.98 580 GLY A O 1
ATOM 4550 N N . ARG A 1 581 ? 25.079 36.756 -9.842 1.00 36.67 581 ARG A N 1
ATOM 4551 C CA . ARG A 1 581 ? 26.063 37.664 -10.415 1.00 38.79 581 ARG A CA 1
ATOM 4552 C C . ARG A 1 581 ? 25.478 38.856 -11.131 1.00 38.68 581 ARG A C 1
ATOM 4553 O O . ARG A 1 581 ? 24.369 38.784 -11.654 1.00 40.33 581 ARG A O 1
ATOM 4561 N N . GLY A 1 582 ? 26.234 39.955 -11.136 1.00 38.19 582 GLY A N 1
ATOM 4562 C CA . GLY A 1 582 ? 25.799 41.168 -11.806 1.00 37.72 582 GLY A CA 1
ATOM 4563 C C . GLY A 1 582 ? 24.904 42.065 -10.981 1.00 37.72 582 GLY A C 1
ATOM 4564 O O . GLY A 1 582 ? 24.864 41.981 -9.750 1.00 37.74 582 GLY A O 1
ATOM 4565 N N . GLY A 1 583 ? 24.170 42.929 -11.670 1.00 37.69 583 GLY A N 1
ATOM 4566 C CA . GLY A 1 583 ? 23.283 43.844 -10.980 1.00 38.34 583 GLY A CA 1
ATOM 4567 C C . GLY A 1 583 ? 24.052 44.973 -10.306 1.00 38.96 583 GLY A C 1
ATOM 4568 O O . GLY A 1 583 ? 25.284 45.067 -10.409 1.00 37.54 583 GLY A O 1
ATOM 4569 N N . SER A 1 584 ? 23.324 45.839 -9.610 1.00 39.16 584 SER A N 1
ATOM 4570 C CA . SER A 1 584 ? 23.954 46.948 -8.928 1.00 38.91 584 SER A CA 1
ATOM 4571 C C . SER A 1 584 ? 24.774 46.432 -7.744 1.00 37.68 584 SER A C 1
ATOM 4572 O O . SER A 1 584 ? 25.791 47.019 -7.383 1.00 36.75 584 SER A O 1
ATOM 4575 N N . ILE A 1 585 ? 24.350 45.317 -7.158 1.00 37.13 585 ILE A N 1
ATOM 4576 C CA . ILE A 1 585 ? 25.062 44.744 -6.021 1.00 37.59 585 ILE A CA 1
ATOM 4577 C C . ILE A 1 585 ? 26.426 44.190 -6.415 1.00 37.91 585 ILE A C 1
ATOM 4578 O O . ILE A 1 585 ? 27.330 44.086 -5.577 1.00 37.52 585 ILE A O 1
ATOM 4583 N N . GLY A 1 586 ? 26.576 43.833 -7.689 1.00 38.46 586 GLY A N 1
ATOM 4584 C CA . GLY A 1 586 ? 27.838 43.281 -8.155 1.00 38.35 586 GLY A CA 1
ATOM 4585 C C . GLY A 1 586 ? 28.750 44.299 -8.811 1.00 38.63 586 GLY A C 1
ATOM 4586 O O . GLY A 1 586 ? 29.731 43.923 -9.450 1.00 39.76 586 GLY A O 1
ATOM 4587 N N . ARG A 1 587 ? 28.440 45.583 -8.649 1.00 38.10 587 ARG A N 1
ATOM 4588 C CA . ARG A 1 587 ? 29.241 46.651 -9.251 1.00 37.70 587 ARG A CA 1
ATOM 4589 C C . ARG A 1 587 ? 30.593 46.818 -8.571 1.00 38.04 587 ARG A C 1
ATOM 4590 O O . ARG A 1 587 ? 31.579 47.193 -9.213 1.00 38.27 587 ARG A O 1
ATOM 4598 N N . GLY A 1 588 ? 30.627 46.550 -7.267 1.00 37.92 588 GLY A N 1
ATOM 4599 C CA . GLY A 1 588 ? 31.854 46.698 -6.504 1.00 37.26 588 GLY A CA 1
ATOM 4600 C C . GLY A 1 588 ? 32.068 48.146 -6.080 1.00 37.68 588 GLY A C 1
ATOM 4601 O O . GLY A 1 588 ? 31.364 49.052 -6.537 1.00 38.04 588 GLY A O 1
ATOM 4602 N N . GLY A 1 589 ? 33.024 48.373 -5.185 1.00 37.49 589 GLY A N 1
ATOM 4603 C CA . GLY A 1 589 ? 33.313 49.727 -4.749 1.00 37.63 589 GLY A CA 1
ATOM 4604 C C . GLY A 1 589 ? 32.178 50.477 -4.087 1.00 38.41 589 GLY A C 1
ATOM 4605 O O . GLY A 1 589 ? 31.360 49.886 -3.381 1.00 39.19 589 GLY A O 1
ATOM 4606 N N . ALA A 1 590 ? 32.126 51.787 -4.315 1.00 38.50 590 ALA A N 1
ATOM 4607 C CA . ALA A 1 590 ? 31.091 52.627 -3.710 1.00 38.60 590 ALA A CA 1
ATOM 4608 C C . ALA A 1 590 ? 29.665 52.285 -4.171 1.00 38.64 590 ALA A C 1
ATOM 4609 O O . ALA A 1 590 ? 28.751 52.186 -3.354 1.00 39.99 590 ALA A O 1
ATOM 4611 N N . PRO A 1 591 ? 29.454 52.105 -5.485 1.00 37.88 591 PRO A N 1
ATOM 4612 C CA . PRO A 1 591 ? 28.091 51.775 -5.916 1.00 36.36 591 PRO A CA 1
ATOM 4613 C C . PRO A 1 591 ? 27.531 50.546 -5.198 1.00 34.52 591 PRO A C 1
ATOM 4614 O O . PRO A 1 591 ? 26.358 50.518 -4.839 1.00 33.80 591 PRO A O 1
ATOM 4618 N N . ALA A 1 592 ? 28.376 49.543 -4.986 1.00 33.58 592 ALA A N 1
ATOM 4619 C CA . ALA A 1 592 ? 27.966 48.316 -4.317 1.00 34.09 592 ALA A CA 1
ATOM 4620 C C . ALA A 1 592 ? 27.565 48.623 -2.881 1.00 35.11 592 ALA A C 1
ATOM 4621 O O . ALA A 1 592 ? 26.558 48.120 -2.387 1.00 36.06 592 ALA A O 1
ATOM 4623 N N . HIS A 1 593 ? 28.359 49.444 -2.207 1.00 36.45 593 HIS A N 1
ATOM 4624 C CA . HIS A 1 593 ? 28.052 49.824 -0.839 1.00 37.51 593 HIS A CA 1
ATOM 4625 C C . HIS A 1 593 ? 26.652 50.421 -0.834 1.00 37.74 593 HIS A C 1
ATOM 4626 O O . HIS A 1 593 ? 25.838 50.129 0.044 1.00 39.15 593 HIS A O 1
ATOM 4633 N N . ALA A 1 594 ? 26.365 51.251 -1.829 1.00 37.29 594 ALA A N 1
ATOM 4634 C CA . ALA A 1 594 ? 25.050 51.890 -1.936 1.00 36.81 594 ALA A CA 1
ATOM 4635 C C . ALA A 1 594 ? 23.929 50.905 -2.287 1.00 36.87 594 ALA A C 1
ATOM 4636 O O . ALA A 1 594 ? 22.846 50.958 -1.710 1.00 37.08 594 ALA A O 1
ATOM 4638 N N . ALA A 1 595 ? 24.187 50.011 -3.238 1.00 36.89 595 ALA A N 1
ATOM 4639 C CA . ALA A 1 595 ? 23.182 49.036 -3.647 1.00 37.23 595 ALA A CA 1
ATOM 4640 C C . ALA A 1 595 ? 22.769 48.109 -2.501 1.00 37.68 595 ALA A C 1
ATOM 4641 O O . ALA A 1 595 ? 21.617 47.687 -2.416 1.00 38.42 595 ALA A O 1
ATOM 4643 N N . LEU A 1 596 ? 23.708 47.782 -1.623 1.00 37.98 596 LEU A N 1
ATOM 4644 C CA . LEU A 1 596 ? 23.384 46.924 -0.501 1.00 38.96 596 LEU A CA 1
ATOM 4645 C C . LEU A 1 596 ? 22.426 47.640 0.443 1.00 40.05 596 LEU A C 1
ATOM 4646 O O . LEU A 1 596 ? 21.501 47.037 0.973 1.00 41.01 596 LEU A O 1
ATOM 4651 N N . LEU A 1 597 ? 22.632 48.935 0.643 1.00 41.09 597 LEU A N 1
ATOM 4652 C CA . LEU A 1 597 ? 21.754 49.687 1.527 1.00 42.41 597 LEU A CA 1
ATOM 4653 C C . LEU A 1 597 ? 20.363 49.917 0.932 1.00 42.29 597 LEU A C 1
ATOM 4654 O O . LEU A 1 597 ? 19.386 50.028 1.670 1.00 42.92 597 LEU A O 1
ATOM 4659 N N . SER A 1 598 ? 20.267 49.974 -0.394 1.00 41.97 598 SER A N 1
ATOM 4660 C CA . SER A 1 598 ? 18.990 50.238 -1.050 1.00 41.78 598 SER A CA 1
ATOM 4661 C C . SER A 1 598 ? 18.048 49.042 -1.123 1.00 41.46 598 SER A C 1
ATOM 4662 O O . SER A 1 598 ? 16.988 49.108 -1.755 1.00 40.73 598 SER A O 1
ATOM 4665 N N . GLN A 1 599 ? 18.427 47.951 -0.471 1.00 41.13 599 GLN A N 1
ATOM 4666 C CA . GLN A 1 599 ? 17.603 46.755 -0.478 1.00 41.31 599 GLN A CA 1
ATOM 4667 C C . GLN A 1 599 ? 16.493 46.825 0.547 1.00 40.23 599 GLN A C 1
ATOM 4668 O O . GLN A 1 599 ? 16.555 47.618 1.486 1.00 40.88 599 GLN A O 1
ATOM 4674 N N . PRO A 1 600 ? 15.448 45.993 0.374 1.00 38.62 600 PRO A N 1
ATOM 4675 C CA . PRO A 1 600 ? 14.316 45.958 1.300 1.00 37.15 600 PRO A CA 1
ATOM 4676 C C . PRO A 1 600 ? 14.798 45.791 2.740 1.00 35.88 600 PRO A C 1
ATOM 4677 O O . PRO A 1 600 ? 15.747 45.059 3.010 1.00 34.57 600 PRO A O 1
ATOM 4681 N N . PRO A 1 601 ? 14.150 46.487 3.678 1.00 35.03 601 PRO A N 1
ATOM 4682 C CA . PRO A 1 601 ? 14.534 46.398 5.085 1.00 34.47 601 PRO A CA 1
ATOM 4683 C C . PRO A 1 601 ? 14.598 44.955 5.545 1.00 33.99 601 PRO A C 1
ATOM 4684 O O . PRO A 1 601 ? 13.658 44.198 5.335 1.00 31.94 601 PRO A O 1
ATOM 4688 N N . GLY A 1 602 ? 15.718 44.587 6.165 1.00 35.45 602 GLY A N 1
ATOM 4689 C CA . GLY A 1 602 ? 15.904 43.232 6.658 1.00 36.97 602 GLY A CA 1
ATOM 4690 C C . GLY A 1 602 ? 16.636 42.312 5.694 1.00 37.69 602 GLY A C 1
ATOM 4691 O O . GLY A 1 602 ? 16.961 41.176 6.043 1.00 40.31 602 GLY A O 1
ATOM 4692 N N . SER A 1 603 ? 16.901 42.797 4.485 1.00 36.48 603 SER A N 1
ATOM 4693 C CA . SER A 1 603 ? 17.576 42.007 3.471 1.00 35.97 603 SER A CA 1
ATOM 4694 C C . SER A 1 603 ? 18.931 41.474 3.889 1.00 35.77 603 SER A C 1
ATOM 4695 O O . SER A 1 603 ? 19.392 40.468 3.362 1.00 35.87 603 SER A O 1
ATOM 4698 N N . LEU A 1 604 ? 19.576 42.147 4.831 1.00 35.84 604 LEU A N 1
ATOM 4699 C CA . LEU A 1 604 ? 20.900 41.727 5.259 1.00 36.60 604 LEU A CA 1
ATOM 4700 C C . LEU A 1 604 ? 21.003 41.239 6.700 1.00 38.56 604 LEU A C 1
ATOM 4701 O O . LEU A 1 604 ? 22.106 41.080 7.229 1.00 38.32 604 LEU A O 1
ATOM 4706 N N . LYS A 1 605 ? 19.857 40.993 7.331 1.00 40.77 605 LYS A N 1
ATOM 4707 C CA . LYS A 1 605 ? 19.854 40.500 8.702 1.00 42.36 605 LYS A CA 1
ATOM 4708 C C . LYS A 1 605 ? 20.433 39.091 8.696 1.00 41.35 605 LYS A C 1
ATOM 4709 O O . LYS A 1 605 ? 21.108 38.679 9.637 1.00 41.70 605 LYS A O 1
ATOM 4715 N N . GLY A 1 606 ? 20.174 38.363 7.614 1.00 40.41 606 GLY A N 1
ATOM 4716 C CA . GLY A 1 606 ? 20.668 37.005 7.492 1.00 38.99 606 GLY A CA 1
ATOM 4717 C C . GLY A 1 606 ? 22.074 36.948 6.945 1.00 38.80 606 GLY A C 1
ATOM 4718 O O . GLY A 1 606 ? 22.562 35.885 6.570 1.00 38.91 606 GLY A O 1
ATOM 4719 N N . GLY A 1 607 ? 22.729 38.102 6.891 1.00 38.58 607 GLY A N 1
ATOM 4720 C CA . GLY A 1 607 ? 24.095 38.148 6.403 1.00 37.54 607 GLY A CA 1
ATOM 4721 C C . GLY A 1 607 ? 24.187 38.408 4.914 1.00 37.06 607 GLY A C 1
ATOM 4722 O O . GLY A 1 607 ? 23.185 38.386 4.197 1.00 36.75 607 GLY A O 1
ATOM 4723 N N . LEU A 1 608 ? 25.404 38.667 4.449 1.00 36.04 608 LEU A N 1
ATOM 4724 C CA . LEU A 1 608 ? 25.648 38.930 3.037 1.00 34.89 608 LEU A CA 1
ATOM 4725 C C . LEU A 1 608 ? 26.272 37.726 2.373 1.00 34.34 608 LEU A C 1
ATOM 4726 O O . LEU A 1 608 ? 27.305 37.235 2.816 1.00 34.85 608 LEU A O 1
ATOM 4731 N N . ARG A 1 609 ? 25.637 37.252 1.312 1.00 33.35 609 ARG A N 1
ATOM 4732 C CA . ARG A 1 609 ? 26.161 36.118 0.569 1.00 32.95 609 ARG A CA 1
ATOM 4733 C C . ARG A 1 609 ? 25.944 36.420 -0.904 1.00 33.47 609 ARG A C 1
ATOM 4734 O O . ARG A 1 609 ? 24.812 36.458 -1.381 1.00 34.28 609 ARG A O 1
ATOM 4742 N N . VAL A 1 610 ? 27.031 36.640 -1.628 1.00 33.84 610 VAL A N 1
ATOM 4743 C CA . VAL A 1 610 ? 26.919 36.979 -3.034 1.00 33.28 610 VAL A CA 1
ATOM 4744 C C . VAL A 1 610 ? 27.946 36.228 -3.851 1.00 34.25 610 VAL A C 1
ATOM 4745 O O . VAL A 1 610 ? 29.034 35.915 -3.370 1.00 35.38 610 VAL A O 1
ATOM 4749 N N . THR A 1 611 ? 27.605 35.929 -5.093 1.00 34.80 611 THR A N 1
ATOM 4750 C CA . THR A 1 611 ? 28.561 35.252 -5.939 1.00 36.36 611 THR A CA 1
ATOM 4751 C C . THR A 1 611 ? 29.289 36.322 -6.754 1.00 34.51 611 THR A C 1
ATOM 4752 O O . THR A 1 611 ? 28.683 37.080 -7.505 1.00 33.61 611 THR A O 1
ATOM 4756 N N . GLU A 1 612 ? 30.598 36.398 -6.561 1.00 33.10 612 GLU A N 1
ATOM 4757 C CA . GLU A 1 612 ? 31.424 37.359 -7.262 1.00 31.90 612 GLU A CA 1
ATOM 4758 C C . GLU A 1 612 ? 31.676 36.844 -8.671 1.00 32.37 612 GLU A C 1
ATOM 4759 O O . GLU A 1 612 ? 32.037 35.691 -8.856 1.00 33.62 612 GLU A O 1
ATOM 4765 N N . GLN A 1 613 ? 31.479 37.702 -9.663 1.00 33.22 613 GLN A N 1
ATOM 4766 C CA . GLN A 1 613 ? 31.676 37.322 -11.056 1.00 34.29 613 GLN A CA 1
ATOM 4767 C C . GLN A 1 613 ? 33.165 37.181 -11.392 1.00 34.73 613 GLN A C 1
ATOM 4768 O O . GLN A 1 613 ? 33.987 38.025 -11.022 1.00 34.77 613 GLN A O 1
ATOM 4774 N N . GLY A 1 614 ? 33.509 36.094 -12.082 1.00 35.41 614 GLY A N 1
ATOM 4775 C CA . GLY A 1 614 ? 34.897 35.845 -12.446 1.00 36.43 614 GLY A CA 1
ATOM 4776 C C . GLY A 1 614 ? 35.662 37.017 -13.051 1.00 36.75 614 GLY A C 1
ATOM 4777 O O . GLY A 1 614 ? 36.772 37.323 -12.605 1.00 37.34 614 GLY A O 1
ATOM 4778 N N . GLU A 1 615 ? 35.073 37.666 -14.057 1.00 36.27 615 GLU A N 1
ATOM 4779 C CA . GLU A 1 615 ? 35.699 38.802 -14.729 1.00 36.22 615 GLU A CA 1
ATOM 4780 C C . GLU A 1 615 ? 35.941 39.991 -13.808 1.00 35.38 615 GLU A C 1
ATOM 4781 O O . GLU A 1 615 ? 36.598 40.959 -14.197 1.00 36.05 615 GLU A O 1
ATOM 4787 N N . MET A 1 616 ? 35.401 39.937 -12.598 1.00 34.01 616 MET A N 1
ATOM 4788 C CA . MET A 1 616 ? 35.578 41.036 -11.662 1.00 33.29 616 MET A CA 1
ATOM 4789 C C . MET A 1 616 ? 36.472 40.704 -10.478 1.00 32.55 616 MET A C 1
ATOM 4790 O O . MET A 1 616 ? 36.790 41.584 -9.685 1.00 33.16 616 MET A O 1
ATOM 4795 N N . ILE A 1 617 ? 36.880 39.445 -10.356 1.00 32.17 617 ILE A N 1
ATOM 4796 C CA . ILE A 1 617 ? 37.708 39.036 -9.227 1.00 31.95 617 ILE A CA 1
ATOM 4797 C C . ILE A 1 617 ? 38.982 39.849 -9.110 1.00 32.02 617 ILE A C 1
ATOM 4798 O O . ILE A 1 617 ? 39.406 40.197 -8.006 1.00 29.96 617 ILE A O 1
ATOM 4803 N N . ARG A 1 618 ? 39.588 40.152 -10.251 1.00 32.70 618 ARG A N 1
ATOM 4804 C CA . ARG A 1 618 ? 40.818 40.919 -10.254 1.00 33.82 618 ARG A CA 1
ATOM 4805 C C . ARG A 1 618 ? 40.621 42.309 -9.678 1.00 34.57 618 ARG A C 1
ATOM 4806 O O . ARG A 1 618 ? 41.475 42.815 -8.953 1.00 36.02 618 ARG A O 1
ATOM 4814 N N . PHE A 1 619 ? 39.488 42.920 -9.997 1.00 34.97 619 PHE A N 1
ATOM 4815 C CA . PHE A 1 619 ? 39.212 44.272 -9.544 1.00 35.07 619 PHE A CA 1
ATOM 4816 C C . PHE A 1 619 ? 38.596 44.376 -8.155 1.00 34.84 619 PHE A C 1
ATOM 4817 O O . PHE A 1 619 ? 38.458 45.470 -7.613 1.00 36.25 619 PHE A O 1
ATOM 4825 N N . LYS A 1 620 ? 38.239 43.245 -7.566 1.00 33.68 620 LYS A N 1
ATOM 4826 C CA . LYS A 1 620 ? 37.686 43.266 -6.220 1.00 31.88 620 LYS A CA 1
ATOM 4827 C C . LYS A 1 620 ? 38.610 42.573 -5.228 1.00 31.23 620 LYS A C 1
ATOM 4828 O O . LYS A 1 620 ? 38.592 42.891 -4.046 1.00 30.59 620 LYS A O 1
ATOM 4834 N N . TYR A 1 621 ? 39.407 41.623 -5.715 1.00 31.24 621 TYR A N 1
ATOM 4835 C CA . TYR A 1 621 ? 40.324 40.869 -4.862 1.00 31.27 621 TYR A CA 1
ATOM 4836 C C . TYR A 1 621 ? 41.668 40.615 -5.522 1.00 32.50 621 TYR A C 1
ATOM 4837 O O . TYR A 1 621 ? 42.396 39.709 -5.119 1.00 33.54 621 TYR A O 1
ATOM 4846 N N . GLY A 1 622 ? 42.000 41.409 -6.535 1.00 34.07 622 GLY A N 1
ATOM 4847 C CA . GLY A 1 622 ? 43.255 41.220 -7.245 1.00 34.79 622 GLY A CA 1
ATOM 4848 C C . GLY A 1 622 ? 44.508 41.304 -6.397 1.00 35.69 622 GLY A C 1
ATOM 4849 O O . GLY A 1 622 ? 45.466 40.564 -6.614 1.00 36.90 622 GLY A O 1
ATOM 4850 N N . LEU A 1 623 ? 44.510 42.219 -5.436 1.00 35.39 623 LEU A N 1
ATOM 4851 C CA . LEU A 1 623 ? 45.654 42.398 -4.555 1.00 34.36 623 LEU A CA 1
ATOM 4852 C C . LEU A 1 623 ? 45.118 42.406 -3.153 1.00 33.41 623 LEU A C 1
ATOM 4853 O O . LEU A 1 623 ? 43.956 42.740 -2.936 1.00 34.73 623 LEU A O 1
ATOM 4858 N N . PRO A 1 624 ? 45.958 42.053 -2.178 1.00 32.38 624 PRO A N 1
ATOM 4859 C CA . PRO A 1 624 ? 45.528 42.033 -0.778 1.00 32.45 624 PRO A CA 1
ATOM 4860 C C . PRO A 1 624 ? 44.900 43.360 -0.372 1.00 32.95 624 PRO A C 1
ATOM 4861 O O . PRO A 1 624 ? 43.879 43.392 0.317 1.00 34.05 624 PRO A O 1
ATOM 4865 N N . GLU A 1 625 ? 45.504 44.462 -0.803 1.00 33.63 625 GLU A N 1
ATOM 4866 C CA . GLU A 1 625 ? 44.969 45.770 -0.455 1.00 34.78 625 GLU A CA 1
ATOM 4867 C C . GLU A 1 625 ? 43.572 45.923 -1.038 1.00 34.24 625 GLU A C 1
ATOM 4868 O O . GLU A 1 625 ? 42.672 46.431 -0.377 1.00 34.68 625 GLU A O 1
ATOM 4874 N N . ILE A 1 626 ? 43.376 45.472 -2.271 1.00 33.36 626 ILE A N 1
ATOM 4875 C CA . ILE A 1 626 ? 42.055 45.575 -2.872 1.00 32.64 626 ILE A CA 1
ATOM 4876 C C . ILE A 1 626 ? 41.090 44.667 -2.117 1.00 31.67 626 ILE A C 1
ATOM 4877 O O . ILE A 1 626 ? 39.928 45.011 -1.906 1.00 32.16 626 ILE A O 1
ATOM 4882 N N . THR A 1 627 ? 41.569 43.512 -1.687 1.00 30.63 627 THR A N 1
ATOM 4883 C CA . THR A 1 627 ? 40.713 42.611 -0.931 1.00 30.03 627 THR A CA 1
ATOM 4884 C C . THR A 1 627 ? 40.218 43.314 0.334 1.00 30.49 627 THR A C 1
ATOM 4885 O O . THR A 1 627 ? 39.024 43.297 0.629 1.00 30.44 627 THR A O 1
ATOM 4889 N N . VAL A 1 628 ? 41.135 43.936 1.072 1.00 30.49 628 VAL A N 1
ATOM 4890 C CA . VAL A 1 628 ? 40.777 44.647 2.300 1.00 31.53 628 VAL A CA 1
ATOM 4891 C C . VAL A 1 628 ? 39.768 45.766 2.016 1.00 32.70 628 VAL A C 1
ATOM 4892 O O . VAL A 1 628 ? 38.865 46.021 2.811 1.00 34.39 628 VAL A O 1
ATOM 4896 N N . SER A 1 629 ? 39.921 46.438 0.884 1.00 33.06 629 SER A N 1
ATOM 4897 C CA . SER A 1 629 ? 38.998 47.502 0.531 1.00 33.28 629 SER A CA 1
ATOM 4898 C C . SER A 1 629 ? 37.587 46.931 0.335 1.00 33.16 629 SER A C 1
ATOM 4899 O O . SER A 1 629 ? 36.619 47.383 0.953 1.00 32.27 629 SER A O 1
ATOM 4902 N N . SER A 1 630 ? 37.479 45.924 -0.523 1.00 33.11 630 SER A N 1
ATOM 4903 C CA . SER A 1 630 ? 36.192 45.299 -0.795 1.00 33.51 630 SER A CA 1
ATOM 4904 C C . SER A 1 630 ? 35.479 44.799 0.452 1.00 34.14 630 SER A C 1
ATOM 4905 O O . SER A 1 630 ? 34.322 45.140 0.689 1.00 35.92 630 SER A O 1
ATOM 4908 N N . LEU A 1 631 ? 36.148 43.979 1.253 1.00 34.55 631 LEU A N 1
ATOM 4909 C CA . LEU A 1 631 ? 35.497 43.470 2.453 1.00 34.51 631 LEU A CA 1
ATOM 4910 C C . LEU A 1 631 ? 35.074 44.599 3.390 1.00 34.83 631 LEU A C 1
ATOM 4911 O O . LEU A 1 631 ? 34.036 44.515 4.031 1.00 35.80 631 LEU A O 1
ATOM 4916 N N . SER A 1 632 ? 35.860 45.667 3.458 1.00 35.32 632 SER A N 1
ATOM 4917 C CA . SER A 1 632 ? 35.505 46.791 4.324 1.00 36.35 632 SER A CA 1
ATOM 4918 C C . SER A 1 632 ? 34.227 47.468 3.853 1.00 36.70 632 SER A C 1
ATOM 4919 O O . SER A 1 632 ? 33.355 47.760 4.663 1.00 36.72 632 SER A O 1
ATOM 4922 N N . LEU A 1 633 ? 34.126 47.731 2.549 1.00 37.34 633 LEU A N 1
ATOM 4923 C CA . LEU A 1 633 ? 32.931 48.359 1.986 1.00 37.84 633 LEU A CA 1
ATOM 4924 C C . LEU A 1 633 ? 31.701 47.516 2.316 1.00 37.93 633 LEU A C 1
ATOM 4925 O O . LEU A 1 633 ? 30.661 48.045 2.714 1.00 38.75 633 LEU A O 1
ATOM 4930 N N . TYR A 1 634 ? 31.825 46.202 2.150 1.00 37.72 634 TYR A N 1
ATOM 4931 C CA . TYR A 1 634 ? 30.732 45.283 2.449 1.00 37.43 634 TYR A CA 1
ATOM 4932 C C . TYR A 1 634 ? 30.327 45.392 3.914 1.00 37.06 634 TYR A C 1
ATOM 4933 O O . TYR A 1 634 ? 29.144 45.540 4.236 1.00 37.61 634 TYR A O 1
ATOM 4942 N N . THR A 1 635 ? 31.317 45.322 4.801 1.00 36.19 635 THR A N 1
ATOM 4943 C CA . THR A 1 635 ? 31.072 45.405 6.234 1.00 35.55 635 THR A CA 1
ATOM 4944 C C . THR A 1 635 ? 30.329 46.679 6.622 1.00 36.10 635 THR A C 1
ATOM 4945 O O . THR A 1 635 ? 29.370 46.630 7.388 1.00 36.40 635 THR A O 1
ATOM 4949 N N . GLY A 1 636 ? 30.768 47.817 6.094 1.00 36.88 636 GLY A N 1
ATOM 4950 C CA . GLY A 1 636 ? 30.102 49.072 6.395 1.00 37.01 636 GLY A CA 1
ATOM 4951 C C . GLY A 1 636 ? 28.665 49.049 5.905 1.00 37.91 636 GLY A C 1
ATOM 4952 O O . GLY A 1 636 ? 27.756 49.558 6.567 1.00 39.33 636 GLY A O 1
ATOM 4953 N N . ALA A 1 637 ? 28.450 48.448 4.740 1.00 37.88 637 ALA A N 1
ATOM 4954 C CA . ALA A 1 637 ? 27.114 48.367 4.163 1.00 37.58 637 ALA A CA 1
ATOM 4955 C C . ALA A 1 637 ? 26.179 47.510 5.007 1.00 37.44 637 ALA A C 1
ATOM 4956 O O . ALA A 1 637 ? 25.032 47.883 5.238 1.00 38.54 637 ALA A O 1
ATOM 4958 N N . ILE A 1 638 ? 26.660 46.365 5.471 1.00 36.96 638 ILE A N 1
ATOM 4959 C CA . ILE A 1 638 ? 25.823 45.481 6.268 1.00 36.57 638 ILE A CA 1
ATOM 4960 C C . ILE A 1 638 ? 25.357 46.108 7.576 1.00 36.93 638 ILE A C 1
ATOM 4961 O O . ILE A 1 638 ? 24.172 46.059 7.900 1.00 36.68 638 ILE A O 1
ATOM 4966 N N . LEU A 1 639 ? 26.280 46.707 8.318 1.00 38.06 639 LEU A N 1
ATOM 4967 C CA . LEU A 1 639 ? 25.947 47.340 9.590 1.00 39.20 639 LEU A CA 1
ATOM 4968 C C . LEU A 1 639 ? 24.948 48.473 9.426 1.00 40.24 639 LEU A C 1
ATOM 4969 O O . LEU A 1 639 ? 23.963 48.558 10.162 1.00 40.64 639 LEU A O 1
ATOM 4974 N N . GLU A 1 640 ? 25.196 49.351 8.465 1.00 41.27 640 GLU A N 1
ATOM 4975 C CA . GLU A 1 640 ? 24.290 50.465 8.253 1.00 41.92 640 GLU A CA 1
ATOM 4976 C C . GLU A 1 640 ? 22.904 50.004 7.805 1.00 42.06 640 GLU A C 1
ATOM 4977 O O . GLU A 1 640 ? 21.888 50.554 8.237 1.00 43.12 640 GLU A O 1
ATOM 4983 N N . ALA A 1 641 ? 22.864 48.979 6.958 1.00 41.40 641 ALA A N 1
ATOM 4984 C CA . ALA A 1 641 ? 21.601 48.465 6.440 1.00 40.98 641 ALA A CA 1
ATOM 4985 C C . ALA A 1 641 ? 20.781 47.759 7.500 1.00 40.93 641 ALA A C 1
ATOM 4986 O O . ALA A 1 641 ? 19.555 47.736 7.418 1.00 41.76 641 ALA A O 1
ATOM 4988 N N . ASN A 1 642 ? 21.451 47.181 8.492 1.00 40.87 642 ASN A N 1
ATOM 4989 C CA . ASN A 1 642 ? 20.749 46.487 9.565 1.00 41.78 642 ASN A CA 1
ATOM 4990 C C . ASN A 1 642 ? 20.303 47.398 10.711 1.00 43.28 642 ASN A C 1
ATOM 4991 O O . ASN A 1 642 ? 19.471 47.006 11.528 1.00 45.19 642 ASN A O 1
ATOM 4996 N N . LEU A 1 643 ? 20.851 48.609 10.769 1.00 44.44 643 LEU A N 1
ATOM 4997 C CA . LEU A 1 643 ? 20.512 49.565 11.825 1.00 44.39 643 LEU A CA 1
ATOM 4998 C C . LEU A 1 643 ? 19.743 50.757 11.279 1.00 44.88 643 LEU A C 1
ATOM 4999 O O . LEU A 1 643 ? 18.883 51.323 11.958 1.00 45.25 643 LEU A O 1
ATOM 5004 N N . LEU A 1 644 ? 20.076 51.149 10.057 1.00 44.91 644 LEU A N 1
ATOM 5005 C CA . LEU A 1 644 ? 19.403 52.265 9.420 1.00 45.72 644 LEU A CA 1
ATOM 5006 C C . LEU A 1 644 ? 18.854 51.814 8.059 1.00 46.86 644 LEU A C 1
ATOM 5007 O O . LEU A 1 644 ? 19.398 52.170 7.006 1.00 47.95 644 LEU A O 1
ATOM 5012 N N . PRO A 1 645 ? 17.773 51.010 8.067 1.00 46.96 645 PRO A N 1
ATOM 5013 C CA . PRO A 1 645 ? 17.143 50.505 6.846 1.00 46.67 645 PRO A CA 1
ATOM 5014 C C . PRO A 1 645 ? 16.516 51.607 6.015 1.00 46.20 645 PRO A C 1
ATOM 5015 O O . PRO A 1 645 ? 16.157 52.658 6.542 1.00 45.72 645 PRO A O 1
ATOM 5019 N N . PRO A 1 646 ? 16.374 51.377 4.700 1.00 46.17 646 PRO A N 1
ATOM 5020 C CA . PRO A 1 646 ? 15.779 52.368 3.799 1.00 46.79 646 PRO A CA 1
ATOM 5021 C C . PRO A 1 646 ? 14.306 52.603 4.125 1.00 48.30 646 PRO A C 1
ATOM 5022 O O . PRO A 1 646 ? 13.643 51.740 4.700 1.00 47.86 646 PRO A O 1
ATOM 5026 N N . PRO A 1 647 ? 13.780 53.784 3.772 1.00 50.15 647 PRO A N 1
ATOM 5027 C CA . PRO A 1 647 ? 12.381 54.130 4.030 1.00 51.77 647 PRO A CA 1
ATOM 5028 C C . PRO A 1 647 ? 11.449 53.319 3.141 1.00 52.87 647 PRO A C 1
ATOM 5029 O O . PRO A 1 647 ? 11.822 52.953 2.024 1.00 54.31 647 PRO A O 1
ATOM 5033 N N . GLU A 1 648 ? 10.245 53.040 3.633 1.00 53.10 648 GLU A N 1
ATOM 5034 C CA . GLU A 1 648 ? 9.267 52.281 2.863 1.00 52.86 648 GLU A CA 1
ATOM 5035 C C . GLU A 1 648 ? 8.769 53.180 1.730 1.00 50.84 648 GLU A C 1
ATOM 5036 O O . GLU A 1 648 ? 8.513 54.367 1.937 1.00 51.27 648 GLU A O 1
ATOM 5042 N N . PRO A 1 649 ? 8.627 52.632 0.516 1.00 48.81 649 PRO A N 1
ATOM 5043 C CA . PRO A 1 649 ? 8.159 53.442 -0.613 1.00 48.35 649 PRO A CA 1
ATOM 5044 C C . PRO A 1 649 ? 6.693 53.887 -0.510 1.00 49.10 649 PRO A C 1
ATOM 5045 O O . PRO A 1 649 ? 5.853 53.162 0.015 1.00 48.30 649 PRO A O 1
ATOM 5049 N N . LYS A 1 650 ? 6.397 55.083 -1.013 1.00 50.65 650 LYS A N 1
ATOM 5050 C CA . LYS A 1 650 ? 5.035 55.616 -1.006 1.00 52.90 650 LYS A CA 1
ATOM 5051 C C . LYS A 1 650 ? 4.162 54.802 -1.957 1.00 53.28 650 LYS A C 1
ATOM 5052 O O . LYS A 1 650 ? 4.627 54.334 -2.995 1.00 53.91 650 LYS A O 1
ATOM 5058 N N . GLU A 1 651 ? 2.891 54.648 -1.605 1.00 53.77 651 GLU A N 1
ATOM 5059 C CA . GLU A 1 651 ? 1.965 53.885 -2.425 1.00 54.02 651 GLU A CA 1
ATOM 5060 C C . GLU A 1 651 ? 2.000 54.350 -3.877 1.00 52.85 651 GLU A C 1
ATOM 5061 O O . GLU A 1 651 ? 1.951 53.542 -4.801 1.00 51.56 651 GLU A O 1
ATOM 5067 N N . SER A 1 652 ? 2.095 55.658 -4.078 1.00 52.55 652 SER A N 1
ATOM 5068 C CA . SER A 1 652 ? 2.126 56.210 -5.430 1.00 52.93 652 SER A CA 1
ATOM 5069 C C . SER A 1 652 ? 3.363 55.784 -6.223 1.00 52.52 652 SER A C 1
ATOM 5070 O O . SER A 1 652 ? 3.321 55.695 -7.452 1.00 53.07 652 SER A O 1
ATOM 5073 N N . TRP A 1 653 ? 4.464 55.528 -5.522 1.00 51.36 653 TRP A N 1
ATOM 5074 C CA . TRP A 1 653 ? 5.694 55.119 -6.180 1.00 49.59 653 TRP A CA 1
ATOM 5075 C C . TRP A 1 653 ? 5.570 53.686 -6.680 1.00 49.06 653 TRP A C 1
ATOM 5076 O O . TRP A 1 653 ? 5.976 53.358 -7.797 1.00 47.51 653 TRP A O 1
ATOM 5087 N N . ARG A 1 654 ? 4.996 52.834 -5.844 1.00 48.89 654 ARG A N 1
ATOM 5088 C CA . ARG A 1 654 ? 4.824 51.449 -6.205 1.00 49.10 654 ARG A CA 1
ATOM 5089 C C . ARG A 1 654 ? 4.001 51.357 -7.477 1.00 48.92 654 ARG A C 1
ATOM 5090 O O . ARG A 1 654 ? 4.202 50.449 -8.279 1.00 48.43 654 ARG A O 1
ATOM 5098 N N . ARG A 1 655 ? 3.084 52.301 -7.669 1.00 49.32 655 ARG A N 1
ATOM 5099 C CA . ARG A 1 655 ? 2.228 52.283 -8.853 1.00 49.55 655 ARG A CA 1
ATOM 5100 C C . ARG A 1 655 ? 2.993 52.667 -10.093 1.00 47.32 655 ARG A C 1
ATOM 5101 O O . ARG A 1 655 ? 2.730 52.151 -11.180 1.00 46.47 655 ARG A O 1
ATOM 5109 N N . ILE A 1 656 ? 3.945 53.575 -9.935 1.00 45.09 656 ILE A N 1
ATOM 5110 C CA . ILE A 1 656 ? 4.750 53.973 -11.074 1.00 42.71 656 ILE A CA 1
ATOM 5111 C C . ILE A 1 656 ? 5.666 52.790 -11.425 1.00 41.92 656 ILE A C 1
ATOM 5112 O O . ILE A 1 656 ? 5.818 52.439 -12.595 1.00 41.15 656 ILE A O 1
ATOM 5117 N N . MET A 1 657 ? 6.240 52.146 -10.414 1.00 40.46 657 MET A N 1
ATOM 5118 C CA . MET A 1 657 ? 7.102 51.000 -10.677 1.00 39.59 657 MET A CA 1
ATOM 5119 C C . MET A 1 657 ? 6.343 49.868 -11.372 1.00 39.65 657 MET A C 1
ATOM 5120 O O . MET A 1 657 ? 6.900 49.179 -12.227 1.00 39.40 657 MET A O 1
ATOM 5125 N N . ASP A 1 658 ? 5.076 49.674 -11.013 1.00 39.93 658 ASP A N 1
ATOM 5126 C CA . ASP A 1 658 ? 4.283 48.627 -11.639 1.00 40.37 658 ASP A CA 1
ATOM 5127 C C . ASP A 1 658 ? 4.125 48.941 -13.123 1.00 40.61 658 ASP A C 1
ATOM 5128 O O . ASP A 1 658 ? 4.233 48.061 -13.969 1.00 41.24 658 ASP A O 1
ATOM 5133 N N . GLU A 1 659 ? 3.878 50.206 -13.437 1.00 40.89 659 GLU A N 1
ATOM 5134 C CA . GLU A 1 659 ? 3.696 50.610 -14.822 1.00 41.64 659 GLU A CA 1
ATOM 5135 C C . GLU A 1 659 ? 5.001 50.535 -15.622 1.00 40.35 659 GLU A C 1
ATOM 5136 O O . GLU A 1 659 ? 5.017 50.029 -16.747 1.00 39.76 659 GLU A O 1
ATOM 5142 N N . LEU A 1 660 ? 6.085 51.043 -15.037 1.00 39.01 660 LEU A N 1
ATOM 5143 C CA . LEU A 1 660 ? 7.399 51.025 -15.675 1.00 37.27 660 LEU A CA 1
ATOM 5144 C C . LEU A 1 660 ? 7.786 49.581 -15.932 1.00 37.24 660 LEU A C 1
ATOM 5145 O O . LEU A 1 660 ? 8.332 49.238 -16.989 1.00 37.53 660 LEU A O 1
ATOM 5150 N N . SER A 1 661 ? 7.491 48.730 -14.960 1.00 36.71 661 SER A N 1
ATOM 5151 C CA . SER A 1 661 ? 7.800 47.323 -15.092 1.00 37.65 661 SER A CA 1
ATOM 5152 C C . SER A 1 661 ? 7.109 46.746 -16.336 1.00 37.83 661 SER A C 1
ATOM 5153 O O . SER A 1 661 ? 7.765 46.131 -17.184 1.00 38.68 661 SER A O 1
ATOM 5156 N N . VAL A 1 662 ? 5.800 46.968 -16.462 1.00 37.64 662 VAL A N 1
ATOM 5157 C CA . VAL A 1 662 ? 5.033 46.453 -17.597 1.00 37.18 662 VAL A CA 1
ATOM 5158 C C . VAL A 1 662 ? 5.444 47.018 -18.957 1.00 37.23 662 VAL A C 1
ATOM 5159 O O . VAL A 1 662 ? 5.674 46.261 -19.911 1.00 37.14 662 VAL A O 1
ATOM 5163 N N . ILE A 1 663 ? 5.517 48.342 -19.048 1.00 36.77 663 ILE A N 1
ATOM 5164 C CA . ILE A 1 663 ? 5.902 49.012 -20.290 1.00 36.43 663 ILE A CA 1
ATOM 5165 C C . ILE A 1 663 ? 7.291 48.579 -20.753 1.00 36.48 663 ILE A C 1
ATOM 5166 O O . ILE A 1 663 ? 7.486 48.236 -21.920 1.00 37.53 663 ILE A O 1
ATOM 5171 N N . SER A 1 664 ? 8.254 48.588 -19.835 1.00 35.83 664 SER A N 1
ATOM 5172 C CA . SER A 1 664 ? 9.609 48.194 -20.176 1.00 35.29 664 SER A CA 1
ATOM 5173 C C . SER A 1 664 ? 9.682 46.721 -20.594 1.00 36.18 664 SER A C 1
ATOM 5174 O O . SER A 1 664 ? 10.421 46.378 -21.518 1.00 37.07 664 SER A O 1
ATOM 5177 N N . CYS A 1 665 ? 8.929 45.849 -19.921 1.00 36.89 665 CYS A N 1
ATOM 5178 C CA . CYS A 1 665 ? 8.931 44.425 -20.273 1.00 38.23 665 CYS A CA 1
ATOM 5179 C C . CYS A 1 665 ? 8.399 44.276 -21.694 1.00 40.15 665 CYS A C 1
ATOM 5180 O O . CYS A 1 665 ? 8.922 43.489 -22.480 1.00 40.36 665 CYS A O 1
ATOM 5183 N N . ASP A 1 666 ? 7.360 45.046 -22.015 1.00 42.72 666 ASP A N 1
ATOM 5184 C CA . ASP A 1 666 ? 6.743 45.023 -23.339 1.00 44.79 666 ASP A CA 1
ATOM 5185 C C . ASP A 1 666 ? 7.729 45.391 -24.421 1.00 43.67 666 ASP A C 1
ATOM 5186 O O . ASP A 1 666 ? 7.901 44.653 -25.400 1.00 44.27 666 ASP A O 1
ATOM 5191 N N . VAL A 1 667 ? 8.360 46.547 -24.252 1.00 41.33 667 VAL A N 1
ATOM 5192 C CA . VAL A 1 667 ? 9.335 47.000 -25.221 1.00 39.59 667 VAL A CA 1
ATOM 5193 C C . VAL A 1 667 ? 10.417 45.936 -25.370 1.00 39.10 667 VAL A C 1
ATOM 5194 O O . VAL A 1 667 ? 10.696 45.485 -26.480 1.00 39.57 667 VAL A O 1
ATOM 5198 N N . TYR A 1 668 ? 11.000 45.518 -24.246 1.00 38.24 668 TYR A N 1
ATOM 5199 C CA . TYR A 1 668 ? 12.070 44.521 -24.255 1.00 37.67 668 TYR A CA 1
ATOM 5200 C C . TYR A 1 668 ? 11.742 43.235 -25.006 1.00 37.97 668 TYR A C 1
ATOM 5201 O O . TYR A 1 668 ? 12.504 42.816 -25.879 1.00 36.90 668 TYR A O 1
ATOM 5210 N N . ARG A 1 669 ? 10.630 42.592 -24.662 1.00 38.79 669 ARG A N 1
ATOM 5211 C CA . ARG A 1 669 ? 10.251 41.360 -25.352 1.00 39.81 669 ARG A CA 1
ATOM 5212 C C . ARG A 1 669 ? 9.775 41.679 -26.758 1.00 40.73 669 ARG A C 1
ATOM 5213 O O . ARG A 1 669 ? 9.759 40.807 -27.633 1.00 40.54 669 ARG A O 1
ATOM 5221 N N . GLY A 1 670 ? 9.398 42.940 -26.967 1.00 41.54 670 GLY A N 1
ATOM 5222 C CA . GLY A 1 670 ? 8.953 43.367 -28.275 1.00 42.09 670 GLY A CA 1
ATOM 5223 C C . GLY A 1 670 ? 10.046 43.078 -29.286 1.00 43.29 670 GLY A C 1
ATOM 5224 O O . GLY A 1 670 ? 9.759 42.639 -30.396 1.00 43.15 670 GLY A O 1
ATOM 5225 N N . TYR A 1 671 ? 11.301 43.317 -28.895 1.00 44.29 671 TYR A N 1
ATOM 5226 C CA . TYR A 1 671 ? 12.456 43.083 -29.762 1.00 44.33 671 TYR A CA 1
ATOM 5227 C C . TYR A 1 671 ? 13.050 41.687 -29.613 1.00 45.15 671 TYR A C 1
ATOM 5228 O O . TYR A 1 671 ? 13.200 40.963 -30.590 1.00 45.20 671 TYR A O 1
ATOM 5237 N N . VAL A 1 672 ? 13.403 41.321 -28.386 1.00 46.32 672 VAL A N 1
ATOM 5238 C CA . VAL A 1 672 ? 14.011 40.021 -28.117 1.00 47.24 672 VAL A CA 1
ATOM 5239 C C . VAL A 1 672 ? 13.166 38.815 -28.536 1.00 48.97 672 VAL A C 1
ATOM 5240 O O . VAL A 1 672 ? 13.719 37.785 -28.915 1.00 48.56 672 VAL A O 1
ATOM 5244 N N . ARG A 1 673 ? 11.840 38.940 -28.490 1.00 51.68 673 ARG A N 1
ATOM 5245 C CA . ARG A 1 673 ? 10.961 37.829 -28.871 1.00 54.43 673 ARG A CA 1
ATOM 5246 C C . ARG A 1 673 ? 10.083 38.062 -30.102 1.00 55.97 673 ARG A C 1
ATOM 5247 O O . ARG A 1 673 ? 10.201 37.350 -31.093 1.00 57.02 673 ARG A O 1
ATOM 5255 N N . GLU A 1 674 ? 9.195 39.048 -30.033 1.00 57.63 674 GLU A N 1
ATOM 5256 C CA . GLU A 1 674 ? 8.288 39.336 -31.140 1.00 59.26 674 GLU A CA 1
ATOM 5257 C C . GLU A 1 674 ? 8.940 39.675 -32.469 1.00 58.40 674 GLU A C 1
ATOM 5258 O O . GLU A 1 674 ? 8.541 39.153 -33.507 1.00 59.17 674 GLU A O 1
ATOM 5264 N N . ASN A 1 675 ? 9.927 40.562 -32.445 1.00 57.51 675 ASN A N 1
ATOM 5265 C CA . ASN A 1 675 ? 10.605 40.972 -33.672 1.00 56.42 675 ASN A CA 1
ATOM 5266 C C . ASN A 1 675 ? 11.360 39.797 -34.269 1.00 56.94 675 ASN A C 1
ATOM 5267 O O . ASN A 1 675 ? 12.303 39.273 -33.676 1.00 55.63 675 ASN A O 1
ATOM 5272 N N . LYS A 1 676 ? 10.937 39.398 -35.461 1.00 58.74 676 LYS A N 1
ATOM 5273 C CA . LYS A 1 676 ? 11.525 38.254 -36.142 1.00 60.38 676 LYS A CA 1
ATOM 5274 C C . LYS A 1 676 ? 12.799 38.525 -36.921 1.00 58.96 676 LYS A C 1
ATOM 5275 O O . LYS A 1 676 ? 13.301 37.641 -37.617 1.00 59.40 676 LYS A O 1
ATOM 5281 N N . ASP A 1 677 ? 13.324 39.738 -36.811 1.00 56.67 677 ASP A N 1
ATOM 5282 C CA . ASP A 1 677 ? 14.566 40.057 -37.490 1.00 55.15 677 ASP A CA 1
ATOM 5283 C C . ASP A 1 677 ? 15.680 40.229 -36.469 1.00 53.58 677 ASP A C 1
ATOM 5284 O O . ASP A 1 67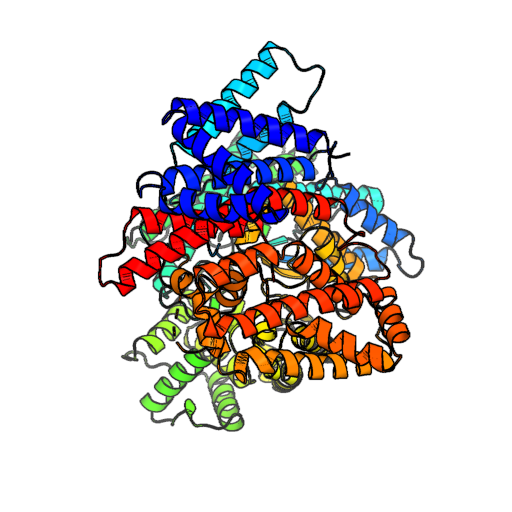7 ? 16.832 40.454 -36.829 1.00 53.66 677 ASP A O 1
ATOM 5289 N N . PHE A 1 678 ? 15.333 40.101 -35.192 1.00 51.89 678 PHE A N 1
ATOM 5290 C CA . PHE A 1 678 ? 16.296 40.261 -34.110 1.00 50.10 678 PHE A CA 1
ATOM 5291 C C . PHE A 1 678 ? 17.357 39.168 -34.074 1.00 49.75 678 PHE A C 1
ATOM 5292 O O . PHE A 1 678 ? 18.546 39.455 -34.207 1.00 50.65 678 PHE A O 1
ATOM 5300 N N . VAL A 1 679 ? 16.932 37.920 -33.892 1.00 48.93 679 VAL A N 1
ATOM 5301 C CA . VAL A 1 679 ? 17.873 36.802 -33.820 1.00 47.71 679 VAL A CA 1
ATOM 5302 C C . VAL A 1 679 ? 18.940 36.838 -34.923 1.00 47.41 679 VAL A C 1
ATOM 5303 O O . VAL A 1 679 ? 20.133 36.748 -34.628 1.00 47.94 679 VAL A O 1
ATOM 5307 N N . PRO A 1 680 ? 18.535 36.970 -36.203 1.00 46.50 680 PRO A N 1
ATOM 5308 C CA . PRO A 1 680 ? 19.535 37.014 -37.280 1.00 45.33 680 PRO A CA 1
ATOM 5309 C C . PRO A 1 680 ? 20.501 38.199 -37.118 1.00 44.70 680 PRO A C 1
ATOM 5310 O O . PRO A 1 680 ? 21.718 38.074 -37.327 1.00 44.05 680 PRO A O 1
ATOM 5314 N N . TYR A 1 681 ? 19.945 39.348 -36.742 1.00 43.55 681 TYR A N 1
ATOM 5315 C CA . TYR A 1 681 ? 20.736 40.554 -36.530 1.00 42.76 681 TYR A CA 1
ATOM 5316 C C . TYR A 1 681 ? 21.700 40.319 -35.367 1.00 42.82 681 TYR A C 1
ATOM 5317 O O . TYR A 1 681 ? 22.886 40.636 -35.441 1.00 42.79 681 TYR A O 1
ATOM 5326 N N . PHE A 1 682 ? 21.174 39.752 -34.290 1.00 42.79 682 PHE A N 1
ATOM 5327 C CA . PHE A 1 682 ? 21.970 39.453 -33.107 1.00 42.94 682 PHE A CA 1
ATOM 5328 C C . PHE A 1 682 ? 23.183 38.581 -33.428 1.00 44.06 682 PHE A C 1
ATOM 5329 O O . PHE A 1 682 ? 24.278 38.839 -32.939 1.00 44.22 682 PHE A O 1
ATOM 5337 N N . ARG A 1 683 ? 22.989 37.556 -34.253 1.00 45.88 683 ARG A N 1
ATOM 5338 C CA . ARG A 1 683 ? 24.082 36.660 -34.610 1.00 47.75 683 ARG A CA 1
ATOM 5339 C C . ARG A 1 683 ? 25.126 37.279 -35.539 1.00 46.61 683 ARG A C 1
ATOM 5340 O O . ARG A 1 683 ? 26.191 36.707 -35.743 1.00 46.66 683 ARG A O 1
ATOM 5348 N N . SER A 1 684 ? 24.828 38.441 -36.104 1.00 45.50 684 SER A N 1
ATOM 5349 C CA . SER A 1 684 ? 25.766 39.086 -37.015 1.00 44.38 684 SER A CA 1
ATOM 5350 C C . SER A 1 684 ? 26.520 40.234 -36.372 1.00 42.55 684 SER A C 1
ATOM 5351 O O . SER A 1 684 ? 27.730 40.378 -36.562 1.00 42.04 684 SER A O 1
ATOM 5354 N N . ALA A 1 685 ? 25.792 41.056 -35.622 1.00 40.42 685 ALA A N 1
ATOM 5355 C CA . ALA A 1 685 ? 26.369 42.217 -34.958 1.00 38.40 685 ALA A CA 1
ATOM 5356 C C . ALA A 1 685 ? 27.270 41.879 -33.765 1.00 37.21 685 ALA A C 1
ATOM 5357 O O . ALA A 1 685 ? 28.201 42.622 -33.462 1.00 36.54 685 ALA A O 1
ATOM 5359 N N . THR A 1 686 ? 27.009 40.759 -33.100 1.00 36.49 686 THR A N 1
ATOM 5360 C CA . THR A 1 686 ? 27.815 40.373 -31.950 1.00 37.18 686 THR A CA 1
ATOM 5361 C C . THR A 1 686 ? 28.574 39.079 -32.220 1.00 38.39 686 THR A C 1
ATOM 5362 O O . THR A 1 686 ? 28.235 38.333 -33.128 1.00 39.04 686 THR A O 1
ATOM 5366 N N . PRO A 1 687 ? 29.637 38.815 -31.445 1.00 39.37 687 PRO A N 1
ATOM 5367 C CA . PRO A 1 687 ? 30.435 37.593 -31.609 1.00 40.59 687 PRO A CA 1
ATOM 5368 C C . PRO A 1 687 ? 29.833 36.442 -30.792 1.00 42.10 687 PRO A C 1
ATOM 5369 O O . PRO A 1 687 ? 30.542 35.577 -30.284 1.00 42.45 687 PRO A O 1
ATOM 5373 N N . GLU A 1 688 ? 28.510 36.453 -30.680 1.00 44.27 688 GLU A N 1
ATOM 5374 C CA . GLU A 1 688 ? 27.766 35.451 -29.924 1.00 47.37 688 GLU A CA 1
ATOM 5375 C C . GLU A 1 688 ? 28.116 34.032 -30.339 1.00 48.29 688 GLU A C 1
ATOM 5376 O O . GLU A 1 688 ? 28.377 33.165 -29.499 1.00 47.10 688 GLU A O 1
ATOM 5382 N N . GLN A 1 689 ? 28.111 33.810 -31.648 1.00 50.37 689 GLN A N 1
ATOM 5383 C CA . GLN A 1 689 ? 28.409 32.505 -32.217 1.00 52.46 689 GLN A CA 1
ATOM 5384 C C . GLN A 1 689 ? 29.817 32.020 -31.880 1.00 51.42 689 GLN A C 1
ATOM 5385 O O . GLN A 1 689 ? 30.018 30.837 -31.603 1.00 50.64 689 GLN A O 1
ATOM 5391 N N . GLU A 1 690 ? 30.791 32.926 -31.908 1.00 50.62 690 GLU A N 1
ATOM 5392 C CA . GLU A 1 690 ? 32.164 32.544 -31.610 1.00 49.83 690 GLU A CA 1
ATOM 5393 C C . GLU A 1 690 ? 32.411 32.376 -30.117 1.00 49.55 690 GLU A C 1
ATOM 5394 O O . GLU A 1 690 ? 33.363 31.701 -29.722 1.00 48.82 690 GLU A O 1
ATOM 5400 N N . LEU A 1 691 ? 31.568 32.975 -29.282 1.00 49.54 691 LEU A N 1
ATOM 5401 C CA . LEU A 1 691 ? 31.755 32.815 -27.845 1.00 50.27 691 LEU A CA 1
ATOM 5402 C C . LEU A 1 691 ? 31.482 31.359 -27.463 1.00 50.80 691 LEU A C 1
ATOM 5403 O O . LEU A 1 691 ? 32.086 30.831 -26.523 1.00 51.29 691 LEU A O 1
ATOM 5408 N N . GLY A 1 692 ? 30.584 30.713 -28.205 1.00 50.87 692 GLY A N 1
ATOM 5409 C CA . GLY A 1 692 ? 30.258 29.325 -27.931 1.00 51.92 692 GLY A CA 1
ATOM 5410 C C . GLY A 1 692 ? 31.256 28.354 -28.540 1.00 52.42 692 GLY A C 1
ATOM 5411 O O . GLY A 1 692 ? 31.532 27.290 -27.980 1.00 53.21 692 GLY A O 1
ATOM 5412 N N . LYS A 1 693 ? 31.811 28.730 -29.685 1.00 52.59 693 LYS A N 1
ATOM 5413 C CA . LYS A 1 693 ? 32.771 27.882 -30.371 1.00 53.05 693 LYS A CA 1
ATOM 5414 C C . LYS A 1 693 ? 34.194 27.964 -29.837 1.00 51.85 693 LYS A C 1
ATOM 5415 O O . LYS A 1 693 ? 34.844 26.938 -29.668 1.00 53.43 693 LYS A O 1
ATOM 5421 N N . LEU A 1 694 ? 34.687 29.169 -29.577 1.00 49.77 694 LEU A N 1
ATOM 5422 C CA . LEU A 1 694 ? 36.049 29.323 -29.071 1.00 47.44 694 LEU A CA 1
ATOM 5423 C C . LEU A 1 694 ? 36.224 28.626 -27.722 1.00 46.80 694 LEU A C 1
ATOM 5424 O O . LEU A 1 694 ? 35.255 28.422 -26.991 1.00 46.66 694 LEU A O 1
ATOM 5429 N N . PRO A 1 695 ? 37.466 28.245 -27.377 1.00 46.45 695 PRO A N 1
ATOM 5430 C CA . PRO A 1 695 ? 37.748 27.563 -26.107 1.00 46.92 695 PRO A CA 1
ATOM 5431 C C . PRO A 1 695 ? 37.708 28.453 -24.864 1.00 48.14 695 PRO A C 1
ATOM 5432 O O . PRO A 1 695 ? 38.702 28.571 -24.147 1.00 49.16 695 PRO A O 1
ATOM 5436 N N . LEU A 1 696 ? 36.551 29.055 -24.602 1.00 49.18 696 LEU A N 1
ATOM 5437 C CA . LEU A 1 696 ? 36.377 29.939 -23.448 1.00 50.09 696 LEU A CA 1
ATOM 5438 C C . LEU A 1 696 ? 35.447 29.342 -22.397 1.00 51.01 696 LEU A C 1
ATOM 5439 O O . LEU A 1 696 ? 34.258 29.132 -22.655 1.00 52.26 696 LEU A O 1
ATOM 5444 N N . GLY A 1 697 ? 35.989 29.079 -21.212 1.00 51.35 697 GLY A N 1
ATOM 5445 C CA . GLY A 1 697 ? 35.195 28.508 -20.138 1.00 51.84 697 GLY A CA 1
ATOM 5446 C C . GLY A 1 697 ? 34.821 27.050 -20.348 1.00 52.20 697 GLY A C 1
ATOM 5447 O O . GLY A 1 697 ? 34.896 26.540 -21.461 1.00 50.39 697 GLY A O 1
ATOM 5448 N N . SER A 1 698 ? 34.410 26.385 -19.270 1.00 53.90 698 SER A N 1
ATOM 5449 C CA . SER A 1 698 ? 34.019 24.978 -19.315 1.00 56.65 698 SER A CA 1
ATOM 5450 C C . SER A 1 698 ? 32.640 24.769 -19.930 1.00 58.81 698 SER A C 1
ATOM 5451 O O . SER A 1 698 ? 32.495 24.077 -20.938 1.00 58.69 698 SER A O 1
ATOM 5454 N N . ARG A 1 699 ? 31.625 25.365 -19.310 1.00 62.26 699 ARG A N 1
ATOM 5455 C CA . ARG A 1 699 ? 30.252 25.232 -19.786 1.00 66.46 699 ARG A CA 1
ATOM 5456 C C . ARG A 1 699 ? 30.020 26.035 -21.050 1.00 68.88 699 ARG A C 1
ATOM 5457 O O . ARG A 1 699 ? 30.636 27.083 -21.250 1.00 70.56 699 ARG A O 1
ATOM 5465 N N . PRO A 1 700 ? 29.130 25.545 -21.930 1.00 70.45 700 PRO A N 1
ATOM 5466 C CA . PRO A 1 700 ? 28.799 26.217 -23.197 1.00 71.00 700 PRO A CA 1
ATOM 5467 C C . PRO A 1 700 ? 27.784 27.361 -23.046 1.00 71.12 700 PRO A C 1
ATOM 5468 O O . PRO A 1 700 ? 27.213 27.503 -21.940 1.00 71.12 700 PRO A O 1
ATOM 5472 N N . GLY A 1 707 ? 19.913 27.062 -30.685 1.00 97.48 707 GLY A N 1
ATOM 5473 C CA . GLY A 1 707 ? 18.520 27.364 -30.400 1.00 96.25 707 GLY A CA 1
ATOM 5474 C C . GLY A 1 707 ? 18.207 28.847 -30.515 1.00 95.20 707 GLY A C 1
ATOM 5475 O O . GLY A 1 707 ? 18.884 29.581 -31.240 1.00 95.45 707 GLY A O 1
ATOM 5476 N N . GLY A 1 708 ? 17.170 29.290 -29.808 1.00 93.56 708 GLY A N 1
ATOM 5477 C CA . GLY A 1 708 ? 16.795 30.694 -29.844 1.00 90.81 708 GLY A CA 1
ATOM 5478 C C . GLY A 1 708 ? 17.391 31.454 -28.673 1.00 88.73 708 GLY A C 1
ATOM 5479 O O . GLY A 1 708 ? 18.214 30.915 -27.928 1.00 88.50 708 GLY A O 1
ATOM 5480 N N . VAL A 1 709 ? 16.977 32.706 -28.506 1.00 86.25 709 VAL A N 1
ATOM 5481 C CA . VAL A 1 709 ? 17.480 33.535 -27.416 1.00 83.79 709 VAL A CA 1
ATOM 5482 C C . VAL A 1 709 ? 17.122 32.954 -26.053 1.00 82.30 709 VAL A C 1
ATOM 5483 O O . VAL A 1 709 ? 17.879 33.089 -25.095 1.00 81.84 709 VAL A O 1
ATOM 5487 N N . GLU A 1 710 ? 15.967 32.306 -25.969 1.00 80.85 710 GLU A N 1
ATOM 5488 C CA . GLU A 1 710 ? 15.521 31.719 -24.711 1.00 79.59 710 GLU A CA 1
ATOM 5489 C C . GLU A 1 710 ? 16.281 30.447 -24.371 1.00 76.52 710 GLU A C 1
ATOM 5490 O O . GLU A 1 710 ? 16.011 29.800 -23.365 1.00 76.23 710 GLU A O 1
ATOM 5496 N N . SER A 1 711 ? 17.251 30.110 -25.211 1.00 73.16 711 SER A N 1
ATOM 5497 C CA . SER A 1 711 ? 18.067 28.921 -25.021 1.00 69.93 711 SER A CA 1
ATOM 5498 C C . SER A 1 711 ? 19.497 29.301 -24.608 1.00 66.88 711 SER A C 1
ATOM 5499 O O . SER A 1 711 ? 20.238 28.489 -24.048 1.00 66.23 711 SER A O 1
ATOM 5502 N N . LEU A 1 712 ? 19.869 30.548 -24.883 1.00 63.13 712 LEU A N 1
ATOM 5503 C CA . LEU A 1 712 ? 21.195 31.073 -24.561 1.00 59.17 712 LEU A CA 1
ATOM 5504 C C . LEU A 1 712 ? 21.315 31.380 -23.061 1.00 57.17 712 LEU A C 1
ATOM 5505 O O . LEU A 1 712 ? 20.317 31.683 -22.406 1.00 57.25 712 LEU A O 1
ATOM 5510 N N . ARG A 1 713 ? 22.529 31.298 -22.518 1.00 54.44 713 ARG A N 1
ATOM 5511 C CA . ARG A 1 713 ? 22.750 31.572 -21.093 1.00 51.48 713 ARG A CA 1
ATOM 5512 C C . ARG A 1 713 ? 22.926 33.068 -20.861 1.00 48.96 713 ARG A C 1
ATOM 5513 O O . ARG A 1 713 ? 23.272 33.807 -21.784 1.00 48.09 713 ARG A O 1
ATOM 5521 N N . ALA A 1 714 ? 22.710 33.503 -19.625 1.00 46.48 714 ALA A N 1
ATOM 5522 C CA . ALA A 1 714 ? 22.825 34.919 -19.279 1.00 44.53 714 ALA A CA 1
ATOM 5523 C C . ALA A 1 714 ? 24.200 35.529 -19.578 1.00 42.81 714 ALA A C 1
ATOM 5524 O O . ALA A 1 714 ? 24.296 36.558 -20.248 1.00 42.30 714 ALA A O 1
ATOM 5526 N N . ILE A 1 715 ? 25.256 34.900 -19.076 1.00 41.18 715 ILE A N 1
ATOM 5527 C CA . ILE A 1 715 ? 26.605 35.400 -19.303 1.00 40.01 715 ILE A CA 1
ATOM 5528 C C . ILE A 1 715 ? 26.841 35.677 -20.798 1.00 39.88 715 ILE A C 1
ATOM 5529 O O . ILE A 1 715 ? 27.168 36.801 -21.178 1.00 40.39 715 ILE A O 1
ATOM 5534 N N . PRO A 1 716 ? 26.662 34.669 -21.668 1.00 39.55 716 PRO A N 1
ATOM 5535 C CA . PRO A 1 716 ? 26.861 34.862 -23.113 1.00 38.66 716 PRO A CA 1
ATOM 5536 C C . PRO A 1 716 ? 25.976 35.985 -23.678 1.00 37.24 716 PRO A C 1
ATOM 5537 O O . PRO A 1 716 ? 26.376 36.726 -24.573 1.00 37.71 716 PRO A O 1
ATOM 5541 N N . TRP A 1 717 ? 24.761 36.083 -23.153 1.00 35.44 717 TRP A N 1
ATOM 5542 C CA . TRP A 1 717 ? 23.805 37.100 -23.566 1.00 33.79 717 TRP A CA 1
ATOM 5543 C C . TRP A 1 717 ? 24.417 38.473 -23.341 1.00 34.39 717 TRP A C 1
ATOM 5544 O O . TRP A 1 717 ? 24.495 39.293 -24.251 1.00 34.60 717 TRP A O 1
ATOM 5555 N N . ILE A 1 718 ? 24.857 38.709 -22.113 1.00 35.12 718 ILE A N 1
ATOM 5556 C CA . ILE A 1 718 ? 25.453 39.977 -21.736 1.00 35.57 718 ILE A CA 1
ATOM 5557 C C . ILE A 1 718 ? 26.807 40.224 -22.390 1.00 35.97 718 ILE A C 1
ATOM 5558 O O . ILE A 1 718 ? 27.089 41.324 -22.860 1.00 36.58 718 ILE A O 1
ATOM 5563 N N . PHE A 1 719 ? 27.651 39.202 -22.407 1.00 36.36 719 PHE A N 1
ATOM 5564 C CA . PHE A 1 719 ? 28.975 39.332 -22.991 1.00 37.16 719 PHE A CA 1
ATOM 5565 C C . PHE A 1 719 ? 28.957 39.698 -24.468 1.00 36.61 719 PHE A C 1
ATOM 5566 O O . PHE A 1 719 ? 29.720 40.557 -24.913 1.00 36.80 719 PHE A O 1
ATOM 5574 N N . ALA A 1 720 ? 28.086 39.039 -25.222 1.00 35.46 720 ALA A N 1
ATOM 5575 C CA . ALA A 1 720 ? 27.973 39.275 -26.652 1.00 35.01 720 ALA A CA 1
ATOM 5576 C C . ALA A 1 720 ? 27.661 40.726 -26.969 1.00 34.87 720 ALA A C 1
ATOM 5577 O O . ALA A 1 720 ? 28.284 41.325 -27.854 1.00 36.16 720 ALA A O 1
ATOM 5579 N N . TRP A 1 721 ? 26.696 41.298 -26.258 1.00 33.76 721 TRP A N 1
ATOM 5580 C CA . TRP A 1 721 ? 26.341 42.684 -26.503 1.00 33.35 721 TRP A CA 1
ATOM 5581 C C . TRP A 1 721 ? 27.355 43.652 -25.896 1.00 33.09 721 TRP A C 1
ATOM 5582 O O . TRP A 1 721 ? 27.248 44.862 -26.085 1.00 33.80 721 TRP A O 1
ATOM 5593 N N . THR A 1 722 ? 28.340 43.125 -25.171 1.00 31.98 722 THR A N 1
ATOM 5594 C CA . THR A 1 722 ? 29.359 43.981 -24.585 1.00 30.53 722 THR A CA 1
ATOM 5595 C C . THR A 1 722 ? 30.531 44.090 -25.548 1.00 32.08 722 THR A C 1
ATOM 5596 O O . THR A 1 722 ? 31.242 45.096 -25.569 1.00 33.29 722 THR A O 1
ATOM 5600 N N . GLN A 1 723 ? 30.723 43.057 -26.357 1.00 33.21 723 GLN A N 1
ATOM 5601 C CA . GLN A 1 723 ? 31.807 43.049 -27.315 1.00 35.19 723 GLN A CA 1
ATOM 5602 C C . GLN A 1 723 ? 31.582 44.053 -28.443 1.00 36.46 723 GLN A C 1
ATOM 5603 O O . GLN A 1 723 ? 32.536 44.695 -28.900 1.00 38.39 723 GLN A O 1
ATOM 5609 N N . ASN A 1 724 ? 30.337 44.194 -28.900 1.00 36.71 724 ASN A N 1
ATOM 5610 C CA . ASN A 1 724 ? 30.046 45.137 -29.979 1.00 36.96 724 ASN A CA 1
ATOM 5611 C C . ASN A 1 724 ? 29.692 46.514 -29.414 1.00 36.55 724 ASN A C 1
ATOM 5612 O O . ASN A 1 724 ? 29.320 47.422 -30.150 1.00 36.97 724 ASN A O 1
ATOM 5617 N N . ARG A 1 725 ? 29.802 46.642 -28.093 1.00 35.83 725 ARG A N 1
ATOM 5618 C CA . ARG A 1 725 ? 29.574 47.892 -27.378 1.00 35.25 725 ARG A CA 1
ATOM 5619 C C . ARG A 1 725 ? 28.167 48.480 -27.254 1.00 36.24 725 ARG A C 1
ATOM 5620 O O . ARG A 1 725 ? 28.018 49.631 -26.836 1.00 38.16 725 ARG A O 1
ATOM 5628 N N . LEU A 1 726 ? 27.138 47.713 -27.596 1.00 36.27 726 LEU A N 1
ATOM 5629 C CA . LEU A 1 726 ? 25.766 48.211 -27.484 1.00 35.35 726 LEU A CA 1
ATOM 5630 C C . LEU A 1 726 ? 25.181 48.036 -26.070 1.00 34.50 726 LEU A C 1
ATOM 5631 O O . LEU A 1 726 ? 24.349 48.837 -25.643 1.00 34.24 726 LEU A O 1
ATOM 5636 N N . MET A 1 727 ? 25.618 46.998 -25.356 1.00 33.92 727 MET A N 1
ATOM 5637 C CA . MET A 1 727 ? 25.163 46.715 -23.989 1.00 35.24 727 MET A CA 1
ATOM 5638 C C . MET A 1 727 ? 23.657 46.525 -23.880 1.00 34.86 727 MET A C 1
ATOM 5639 O O . MET A 1 727 ? 23.093 46.639 -22.790 1.00 34.56 727 MET A O 1
ATOM 5644 N N . LEU A 1 728 ? 23.009 46.242 -25.003 1.00 34.79 728 LEU A N 1
ATOM 5645 C CA . LEU A 1 728 ? 21.558 46.080 -25.045 1.00 34.90 728 LEU A CA 1
ATOM 5646 C C . LEU A 1 728 ? 20.854 45.409 -23.845 1.00 35.35 728 LEU A C 1
ATOM 5647 O O . LEU A 1 728 ? 19.895 45.955 -23.307 1.00 35.65 728 LEU A O 1
ATOM 5652 N N . PRO A 1 729 ? 21.323 44.227 -23.409 1.00 35.71 729 PRO A N 1
ATOM 5653 C CA . PRO A 1 729 ? 20.728 43.498 -22.284 1.00 35.50 729 PRO A CA 1
ATOM 5654 C C . PRO A 1 729 ? 20.553 44.293 -20.994 1.00 35.65 729 PRO A C 1
ATOM 5655 O O . PRO A 1 729 ? 19.665 43.985 -20.200 1.00 36.24 729 PRO A O 1
ATOM 5659 N N . ALA A 1 730 ? 21.394 45.304 -20.786 1.00 35.46 730 ALA A N 1
ATOM 5660 C CA . ALA A 1 730 ? 21.354 46.101 -19.557 1.00 35.70 730 ALA A CA 1
ATOM 5661 C C . ALA A 1 730 ? 20.543 47.411 -19.559 1.00 36.35 730 ALA A C 1
ATOM 5662 O O . ALA A 1 730 ? 20.576 48.146 -18.573 1.00 36.46 730 ALA A O 1
ATOM 5664 N N . TRP A 1 731 ? 19.817 47.701 -20.640 1.00 36.98 731 TRP A N 1
ATOM 5665 C CA . TRP A 1 731 ? 19.022 48.920 -20.703 1.00 36.73 731 TRP A CA 1
ATOM 5666 C C . TRP A 1 731 ? 17.820 48.866 -21.650 1.00 38.42 731 TRP A C 1
ATOM 5667 O O . TRP A 1 731 ? 16.891 49.649 -21.504 1.00 37.36 731 TRP A O 1
ATOM 5678 N N . LEU A 1 732 ? 17.837 47.930 -22.599 1.00 41.02 732 LEU A N 1
ATOM 5679 C CA . LEU A 1 732 ? 16.800 47.826 -23.633 1.00 43.58 732 LEU A CA 1
ATOM 5680 C C . LEU A 1 732 ? 15.415 48.404 -23.426 1.00 44.24 732 LEU A C 1
ATOM 5681 O O . LEU A 1 732 ? 14.879 49.001 -24.353 1.00 47.55 732 LEU A O 1
ATOM 5686 N N . GLY A 1 733 ? 14.804 48.253 -22.262 1.00 42.84 733 GLY A N 1
ATOM 5687 C CA . GLY A 1 733 ? 13.466 48.826 -22.145 1.00 40.19 733 GLY A CA 1
ATOM 5688 C C . GLY A 1 733 ? 13.253 49.880 -21.074 1.00 38.63 733 GLY A C 1
ATOM 5689 O O . GLY A 1 733 ? 12.201 50.501 -21.025 1.00 38.22 733 GLY A O 1
ATOM 5690 N N . ALA A 1 734 ? 14.253 50.083 -20.223 1.00 37.35 734 ALA A N 1
ATOM 5691 C CA . ALA A 1 734 ? 14.176 51.042 -19.125 1.00 36.28 734 ALA A CA 1
ATOM 5692 C C . ALA A 1 734 ? 13.842 52.493 -19.514 1.00 36.29 734 ALA A C 1
ATOM 5693 O O . ALA A 1 734 ? 12.877 53.083 -19.007 1.00 34.83 734 ALA A O 1
ATOM 5695 N N . GLY A 1 735 ? 14.651 53.069 -20.399 1.00 37.07 735 GLY A N 1
ATOM 5696 C CA . GLY A 1 735 ? 14.439 54.445 -20.818 1.00 37.37 735 GLY A CA 1
ATOM 5697 C C . GLY A 1 735 ? 13.128 54.710 -21.530 1.00 37.88 735 GLY A C 1
ATOM 5698 O O . GLY A 1 735 ? 12.523 55.768 -21.359 1.00 37.47 735 GLY A O 1
ATOM 5699 N N . THR A 1 736 ? 12.680 53.754 -22.332 1.00 38.29 736 THR A N 1
ATOM 5700 C CA . THR A 1 736 ? 11.439 53.931 -23.063 1.00 38.39 736 THR A CA 1
ATOM 5701 C C . THR A 1 736 ? 10.259 54.030 -22.104 1.00 38.42 736 THR A C 1
ATOM 5702 O O . THR A 1 736 ? 9.365 54.836 -22.302 1.00 39.06 736 THR A O 1
ATOM 5706 N N . ALA A 1 737 ? 10.263 53.222 -21.051 1.00 38.44 737 ALA A N 1
ATOM 5707 C CA . ALA A 1 737 ? 9.178 53.259 -20.080 1.00 37.90 737 ALA A CA 1
ATOM 5708 C C . ALA A 1 737 ? 9.226 54.542 -19.269 1.00 38.20 737 ALA A C 1
ATOM 5709 O O . ALA A 1 737 ? 8.187 55.084 -18.905 1.00 38.19 737 ALA A O 1
ATOM 5711 N N . LEU A 1 738 ? 10.427 55.028 -18.975 1.00 39.18 738 LEU A N 1
ATOM 5712 C CA . LEU A 1 738 ? 10.557 56.265 -18.204 1.00 41.02 738 LEU A CA 1
ATOM 5713 C C . LEU A 1 738 ? 10.024 57.438 -19.024 1.00 42.97 738 LEU A C 1
ATOM 5714 O O . LEU A 1 738 ? 9.356 58.329 -18.503 1.00 42.40 738 LEU A O 1
ATOM 5719 N N . GLN A 1 739 ? 10.327 57.414 -20.317 1.00 45.98 739 GLN A N 1
ATOM 5720 C CA . GLN A 1 739 ? 9.897 58.436 -21.256 1.00 49.11 739 GLN A CA 1
ATOM 5721 C C . GLN A 1 739 ? 8.370 58.551 -21.237 1.00 49.07 739 GLN A C 1
ATOM 5722 O O . GLN A 1 739 ? 7.820 59.651 -21.192 1.00 48.72 739 GLN A O 1
ATOM 5728 N N . LYS A 1 740 ? 7.691 57.407 -21.271 1.00 49.44 740 LYS A N 1
ATOM 5729 C CA . LYS A 1 740 ? 6.233 57.366 -21.251 1.00 50.02 740 LYS A CA 1
ATOM 5730 C C . LYS A 1 740 ? 5.647 58.006 -19.991 1.00 49.44 740 LYS A C 1
ATOM 5731 O O . LYS A 1 740 ? 4.723 58.810 -20.080 1.00 49.22 740 LYS A O 1
ATOM 5737 N N . VAL A 1 741 ? 6.175 57.652 -18.822 1.00 48.90 741 VAL A N 1
ATOM 5738 C CA . VAL A 1 741 ? 5.684 58.213 -17.567 1.00 48.77 741 VAL A CA 1
ATOM 5739 C C . VAL A 1 741 ? 5.918 59.722 -17.507 1.00 49.32 741 VAL A C 1
ATOM 5740 O O . VAL A 1 741 ? 5.196 60.445 -16.826 1.00 48.44 741 VAL A O 1
ATOM 5744 N N . VAL A 1 742 ? 6.934 60.196 -18.216 1.00 50.74 742 VAL A N 1
ATOM 5745 C CA . VAL A 1 742 ? 7.222 61.622 -18.246 1.00 53.15 742 VAL A CA 1
ATOM 5746 C C . VAL A 1 742 ? 6.131 62.338 -19.047 1.00 55.78 742 VAL A C 1
ATOM 5747 O O . VAL A 1 742 ? 5.681 63.425 -18.668 1.00 57.12 742 VAL A O 1
ATOM 5751 N N . GLU A 1 743 ? 5.700 61.716 -20.143 1.00 58.04 743 GLU A N 1
ATOM 5752 C CA . GLU A 1 743 ? 4.659 62.279 -20.996 1.00 60.38 743 GLU A CA 1
ATOM 5753 C C . GLU A 1 743 ? 3.329 62.398 -20.267 1.00 60.57 743 GLU A C 1
ATOM 5754 O O . GLU A 1 743 ? 2.382 62.991 -20.784 1.00 62.11 743 GLU A O 1
ATOM 5760 N N . ASP A 1 744 ? 3.250 61.826 -19.073 1.00 60.17 744 ASP A N 1
ATOM 5761 C CA . ASP A 1 744 ? 2.028 61.905 -18.290 1.00 59.86 744 ASP A CA 1
ATOM 5762 C C . ASP A 1 744 ? 2.190 62.957 -17.193 1.00 59.45 744 ASP A C 1
ATOM 5763 O O . ASP A 1 744 ? 1.409 63.004 -16.245 1.00 60.11 744 ASP A O 1
ATOM 5768 N N . GLY A 1 745 ? 3.213 63.793 -17.329 1.00 58.70 745 GLY A N 1
ATOM 5769 C CA . GLY A 1 745 ? 3.455 64.847 -16.355 1.00 58.38 745 GLY A CA 1
ATOM 5770 C C . GLY A 1 745 ? 3.847 64.372 -14.967 1.00 57.73 745 GLY A C 1
ATOM 5771 O O . GLY A 1 745 ? 3.728 65.114 -13.986 1.00 57.90 745 GLY A O 1
ATOM 5772 N N . LYS A 1 746 ? 4.316 63.133 -14.877 1.00 56.33 746 LYS A N 1
ATOM 5773 C CA . LYS A 1 746 ? 4.724 62.580 -13.597 1.00 54.63 746 LYS A CA 1
ATOM 5774 C C . LYS A 1 746 ? 6.240 62.629 -13.433 1.00 53.67 746 LYS A C 1
ATOM 5775 O O . LYS A 1 746 ? 6.810 61.922 -12.599 1.00 52.45 746 LYS A O 1
ATOM 5781 N N . GLN A 1 747 ? 6.893 63.475 -14.222 1.00 53.03 747 GLN A N 1
ATOM 5782 C CA . GLN A 1 747 ? 8.335 63.586 -14.132 1.00 53.35 747 GLN A CA 1
ATOM 5783 C C . GLN A 1 747 ? 8.751 63.999 -12.731 1.00 53.20 747 GLN A C 1
ATOM 5784 O O . GLN A 1 747 ? 9.800 63.577 -12.244 1.00 52.75 747 GLN A O 1
ATOM 5790 N N . SER A 1 748 ? 7.928 64.824 -12.087 1.00 53.55 748 SER A N 1
ATOM 5791 C CA . SER A 1 748 ? 8.218 65.295 -10.732 1.00 53.34 748 SER A CA 1
ATOM 5792 C C . SER A 1 748 ? 8.121 64.173 -9.713 1.00 52.93 748 SER A C 1
ATOM 5793 O O . SER A 1 748 ? 8.777 64.216 -8.671 1.00 51.81 748 SER A O 1
ATOM 5796 N N . GLU A 1 749 ? 7.292 63.179 -10.016 1.00 53.36 749 GLU A N 1
ATOM 5797 C CA . GLU A 1 749 ? 7.124 62.018 -9.148 1.00 54.22 749 GLU A CA 1
ATOM 5798 C C . GLU A 1 749 ? 8.401 61.178 -9.254 1.00 52.80 749 GLU A C 1
ATOM 5799 O O . GLU A 1 749 ? 8.930 60.676 -8.263 1.00 51.95 749 GLU A O 1
ATOM 5805 N N . LEU A 1 750 ? 8.894 61.047 -10.477 1.00 51.11 750 LEU A N 1
ATOM 5806 C CA . LEU A 1 750 ? 10.099 60.281 -10.749 1.00 49.15 750 LEU A CA 1
ATOM 5807 C C . LEU A 1 750 ? 11.304 60.912 -10.079 1.00 48.11 750 LEU A C 1
ATOM 5808 O O . LEU A 1 750 ? 12.124 60.222 -9.470 1.00 48.35 750 LEU A O 1
ATOM 5813 N N . GLU A 1 751 ? 11.410 62.230 -10.210 1.00 46.46 751 GLU A N 1
ATOM 5814 C CA . GLU A 1 751 ? 12.508 62.968 -9.612 1.00 44.57 751 GLU A CA 1
ATOM 5815 C C . GLU A 1 751 ? 12.500 62.802 -8.104 1.00 42.75 751 GLU A C 1
ATOM 5816 O O . GLU A 1 751 ? 13.551 62.714 -7.478 1.00 42.96 751 GLU A O 1
ATOM 5822 N N . ALA A 1 752 ? 11.304 62.739 -7.530 1.00 41.22 752 ALA A N 1
ATOM 5823 C CA . ALA A 1 752 ? 11.146 62.588 -6.093 1.00 40.43 752 ALA A CA 1
ATOM 5824 C C . ALA A 1 752 ? 11.615 61.207 -5.650 1.00 40.81 752 ALA A C 1
ATOM 5825 O O . ALA A 1 752 ? 12.262 61.064 -4.608 1.00 40.92 752 ALA A O 1
ATOM 5827 N N . MET A 1 753 ? 11.273 60.191 -6.440 1.00 41.04 753 MET A N 1
ATOM 5828 C CA . MET A 1 753 ? 11.668 58.816 -6.144 1.00 41.63 753 MET A CA 1
ATOM 5829 C C . MET A 1 753 ? 13.190 58.725 -6.190 1.00 41.98 753 MET A C 1
ATOM 5830 O O . MET A 1 753 ? 13.827 58.131 -5.315 1.00 43.06 753 MET A O 1
ATOM 5835 N N . CYS A 1 754 ? 13.766 59.327 -7.221 1.00 41.10 754 CYS A N 1
ATOM 5836 C CA . CYS A 1 754 ? 15.204 59.315 -7.377 1.00 41.14 754 CYS A CA 1
ATOM 5837 C C . CYS A 1 754 ? 15.917 59.894 -6.150 1.00 40.51 754 CYS A C 1
ATOM 5838 O O . CYS A 1 754 ? 16.965 59.406 -5.739 1.00 40.37 754 CYS A O 1
ATOM 5841 N N . ARG A 1 755 ? 15.340 60.927 -5.552 1.00 40.40 755 ARG A N 1
ATOM 5842 C CA . ARG A 1 755 ? 15.957 61.551 -4.393 1.00 40.33 755 ARG A CA 1
ATOM 5843 C C . ARG A 1 755 ? 15.700 60.849 -3.063 1.00 40.48 755 ARG A C 1
ATOM 5844 O O . ARG A 1 755 ? 16.608 60.722 -2.239 1.00 40.64 755 ARG A O 1
ATOM 5852 N N . ASP A 1 756 ? 14.473 60.387 -2.846 1.00 40.38 756 ASP A N 1
ATOM 5853 C CA . ASP A 1 756 ? 14.144 59.769 -1.572 1.00 40.62 756 ASP A CA 1
ATOM 5854 C C . ASP A 1 756 ? 14.008 58.258 -1.497 1.00 39.70 756 ASP A C 1
ATOM 5855 O O . ASP A 1 756 ? 13.743 57.726 -0.425 1.00 40.70 756 ASP A O 1
ATOM 5860 N N . TRP A 1 757 ? 14.186 57.554 -2.605 1.00 37.60 757 TRP A N 1
ATOM 5861 C CA . TRP A 1 757 ? 14.057 56.105 -2.552 1.00 35.44 757 TRP A CA 1
ATOM 5862 C C . TRP A 1 757 ? 15.296 55.443 -3.160 1.00 34.93 757 TRP A C 1
ATOM 5863 O O . TRP A 1 757 ? 15.415 55.312 -4.378 1.00 35.69 757 TRP A O 1
ATOM 5874 N N . PRO A 1 758 ? 16.231 55.000 -2.304 1.00 34.29 758 PRO A N 1
ATOM 5875 C CA . PRO A 1 758 ? 17.479 54.354 -2.730 1.00 33.51 758 PRO A CA 1
ATOM 5876 C C . PRO A 1 758 ? 17.357 53.324 -3.857 1.00 33.22 758 PRO A C 1
ATOM 5877 O O . PRO A 1 758 ? 18.165 53.327 -4.793 1.00 34.06 758 PRO A O 1
ATOM 5881 N N . PHE A 1 759 ? 16.365 52.442 -3.763 1.00 31.94 759 PHE A N 1
ATOM 5882 C CA . PHE A 1 759 ? 16.142 51.431 -4.788 1.00 31.80 759 PHE A CA 1
ATOM 5883 C C . PHE A 1 759 ? 16.119 52.080 -6.167 1.00 31.79 759 PHE A C 1
ATOM 5884 O O . PHE A 1 759 ? 16.760 51.616 -7.111 1.00 32.22 759 PHE A O 1
ATOM 5892 N N . PHE A 1 760 ? 15.363 53.160 -6.273 1.00 31.67 760 PHE A N 1
ATOM 5893 C CA . PHE A 1 760 ? 15.226 53.843 -7.538 1.00 31.81 760 PHE A CA 1
ATOM 5894 C C . PHE A 1 760 ? 16.467 54.612 -7.973 1.00 32.20 760 PHE A C 1
ATOM 5895 O O . PHE A 1 760 ? 16.849 54.549 -9.144 1.00 31.77 760 PHE A O 1
ATOM 5903 N N . SER A 1 761 ? 17.101 55.340 -7.058 1.00 32.72 761 SER A N 1
ATOM 5904 C CA . SER A 1 761 ? 18.286 56.103 -7.457 1.00 34.00 761 SER A CA 1
ATOM 5905 C C . SER A 1 761 ? 19.370 55.132 -7.895 1.00 32.64 761 SER A C 1
ATOM 5906 O O . SER A 1 761 ? 20.133 55.415 -8.817 1.00 31.56 761 SER A O 1
ATOM 5909 N N . THR A 1 762 ? 19.406 53.979 -7.235 1.00 31.63 762 THR A N 1
ATOM 5910 C CA . THR A 1 762 ? 20.375 52.937 -7.534 1.00 32.19 762 THR A CA 1
ATOM 5911 C C . THR A 1 762 ? 20.175 52.324 -8.925 1.00 31.92 762 THR A C 1
ATOM 5912 O O . THR A 1 762 ? 21.147 52.035 -9.619 1.00 30.99 762 THR A O 1
ATOM 5916 N N . ARG A 1 763 ? 18.916 52.149 -9.324 1.00 32.54 763 ARG A N 1
ATOM 5917 C CA . ARG A 1 763 ? 18.571 51.593 -10.627 1.00 33.37 763 ARG A CA 1
ATOM 5918 C C . ARG A 1 763 ? 18.970 52.555 -11.748 1.00 32.91 763 ARG A C 1
ATOM 5919 O O . ARG A 1 763 ? 19.473 52.135 -12.791 1.00 31.66 763 ARG A O 1
ATOM 5927 N N . LEU A 1 764 ? 18.738 53.848 -11.535 1.00 33.71 764 LEU A N 1
ATOM 5928 C CA . LEU A 1 764 ? 19.085 54.835 -12.542 1.00 34.90 764 LEU A CA 1
ATOM 5929 C C . LEU A 1 764 ? 20.599 54.934 -12.661 1.00 35.17 764 LEU A C 1
ATOM 5930 O O . LEU A 1 764 ? 21.137 55.094 -13.767 1.00 35.91 764 LEU A O 1
ATOM 5935 N N . GLY A 1 765 ? 21.279 54.827 -11.519 1.00 34.16 765 GLY A N 1
ATOM 5936 C CA . GLY A 1 765 ? 22.729 54.890 -11.502 1.00 33.26 765 GLY A CA 1
ATOM 5937 C C . GLY A 1 765 ? 23.355 53.781 -12.325 1.00 33.14 765 GLY A C 1
ATOM 5938 O O . GLY A 1 765 ? 24.283 54.021 -13.090 1.00 33.11 765 GLY A O 1
ATOM 5939 N N . MET A 1 766 ? 22.853 52.562 -12.154 1.00 33.62 766 MET A N 1
ATOM 5940 C CA . MET A 1 766 ? 23.328 51.393 -12.896 1.00 34.50 766 MET A CA 1
ATOM 5941 C C . MET A 1 766 ? 23.227 51.667 -14.410 1.00 33.87 766 MET A C 1
ATOM 5942 O O . MET A 1 766 ? 24.101 51.278 -15.188 1.00 34.55 766 MET A O 1
ATOM 5947 N N . LEU A 1 767 ? 22.155 52.348 -14.808 1.00 32.80 767 LEU A N 1
ATOM 5948 C CA . LEU A 1 767 ? 21.903 52.703 -16.201 1.00 32.00 767 LEU A CA 1
ATOM 5949 C C . LEU A 1 767 ? 22.939 53.708 -16.691 1.00 32.97 767 LEU A C 1
ATOM 5950 O O . LEU A 1 767 ? 23.455 53.594 -17.810 1.00 32.22 767 LEU A O 1
ATOM 5955 N N . GLU A 1 768 ? 23.227 54.706 -15.858 1.00 33.85 768 GLU A N 1
ATOM 5956 C CA . GLU A 1 768 ? 24.207 55.719 -16.215 1.00 35.17 768 GLU A CA 1
ATOM 5957 C C . GLU A 1 768 ? 25.582 55.116 -16.519 1.00 34.93 768 GLU A C 1
ATOM 5958 O O . GLU A 1 768 ? 26.283 55.567 -17.430 1.00 35.03 768 GLU A O 1
ATOM 5964 N N . MET A 1 769 ? 25.962 54.089 -15.762 1.00 34.68 769 MET A N 1
ATOM 5965 C CA . MET A 1 769 ? 27.253 53.425 -15.945 1.00 33.75 769 MET A CA 1
ATOM 5966 C C . MET A 1 769 ? 27.268 52.612 -17.234 1.00 32.67 769 MET A C 1
ATOM 5967 O O . MET A 1 769 ? 28.256 52.611 -17.959 1.00 31.16 769 MET A O 1
ATOM 5972 N N . VAL A 1 770 ? 26.169 51.929 -17.525 1.00 32.77 770 VAL A N 1
ATOM 5973 C CA . VAL A 1 770 ? 26.087 51.133 -18.746 1.00 33.88 770 VAL A CA 1
ATOM 5974 C C . VAL A 1 770 ? 26.202 52.031 -19.976 1.00 33.83 770 VAL A C 1
ATOM 5975 O O . VAL A 1 770 ? 26.886 51.690 -20.943 1.00 34.15 770 VAL A O 1
ATOM 5979 N N . PHE A 1 771 ? 25.531 53.181 -19.936 1.00 33.88 771 PHE A N 1
ATOM 5980 C CA . PHE A 1 771 ? 25.592 54.132 -21.040 1.00 33.43 771 PHE A CA 1
ATOM 5981 C C . PHE A 1 771 ? 27.006 54.699 -21.179 1.00 33.51 771 PHE A C 1
ATOM 5982 O O . PHE A 1 771 ? 27.476 54.938 -22.288 1.00 33.79 771 PHE A O 1
ATOM 5990 N N . ALA A 1 772 ? 27.680 54.909 -20.051 1.00 32.71 772 ALA A N 1
ATOM 5991 C CA . ALA A 1 772 ? 29.039 55.438 -20.052 1.00 32.02 772 ALA A CA 1
ATOM 5992 C C . ALA A 1 772 ? 30.038 54.500 -20.760 1.00 31.91 772 ALA A C 1
ATOM 5993 O O . ALA A 1 772 ? 31.027 54.950 -21.343 1.00 31.01 772 ALA A O 1
ATOM 5995 N N . LYS A 1 773 ? 29.774 53.198 -20.720 1.00 32.39 773 LYS A N 1
ATOM 5996 C CA . LYS A 1 773 ? 30.661 52.225 -21.361 1.00 32.17 773 LYS A CA 1
ATOM 5997 C C . LYS A 1 773 ? 30.231 51.916 -22.790 1.00 32.06 773 LYS A C 1
ATOM 5998 O O . LYS A 1 773 ? 31.033 51.496 -23.611 1.00 32.69 773 LYS A O 1
ATOM 6004 N N . ALA A 1 774 ? 28.953 52.114 -23.077 1.00 32.04 774 ALA A N 1
ATOM 6005 C CA . ALA A 1 774 ? 28.436 51.860 -24.411 1.00 32.58 774 ALA A CA 1
ATOM 6006 C C . ALA A 1 774 ? 29.096 52.822 -25.386 1.00 33.62 774 ALA A C 1
ATOM 6007 O O . ALA A 1 774 ? 29.511 53.913 -25.004 1.00 34.83 774 ALA A O 1
ATOM 6009 N N . ASP A 1 775 ? 29.211 52.411 -26.641 1.00 33.91 775 ASP A N 1
ATOM 6010 C CA . ASP A 1 775 ? 29.821 53.252 -27.657 1.00 34.28 775 ASP A CA 1
ATOM 6011 C C . ASP A 1 775 ? 29.034 53.072 -28.946 1.00 34.25 775 ASP A C 1
ATOM 6012 O O . ASP A 1 775 ? 29.266 52.117 -29.698 1.00 32.44 775 ASP A O 1
ATOM 6017 N N . LEU A 1 776 ? 28.103 53.993 -29.184 1.00 35.04 776 LEU A N 1
ATOM 6018 C CA . LEU A 1 776 ? 27.241 53.947 -30.359 1.00 35.87 776 LEU A CA 1
ATOM 6019 C C . LEU A 1 776 ? 27.980 54.037 -31.689 1.00 35.71 776 LEU A C 1
ATOM 6020 O O . LEU A 1 776 ? 27.484 53.557 -32.708 1.00 34.87 776 LEU A O 1
ATOM 6025 N N . TRP A 1 777 ? 29.161 54.646 -31.683 1.00 35.94 777 TRP A N 1
ATOM 6026 C CA . TRP A 1 777 ? 29.947 54.752 -32.909 1.00 36.70 777 TRP A CA 1
ATOM 6027 C C . TRP A 1 777 ? 30.557 53.393 -33.295 1.00 36.49 777 TRP A C 1
ATOM 6028 O O . TRP A 1 777 ? 30.560 53.013 -34.473 1.00 35.93 777 TRP A O 1
ATOM 6039 N N . LEU A 1 778 ? 31.090 52.673 -32.307 1.00 35.83 778 LEU A N 1
ATOM 6040 C CA . LEU A 1 778 ? 31.676 51.370 -32.569 1.00 36.13 778 LEU A CA 1
ATOM 6041 C C . LEU A 1 778 ? 30.566 50.380 -32.916 1.00 36.53 778 LEU A C 1
ATOM 6042 O O . LEU A 1 778 ? 30.743 49.518 -33.778 1.00 36.03 778 LEU A O 1
ATOM 604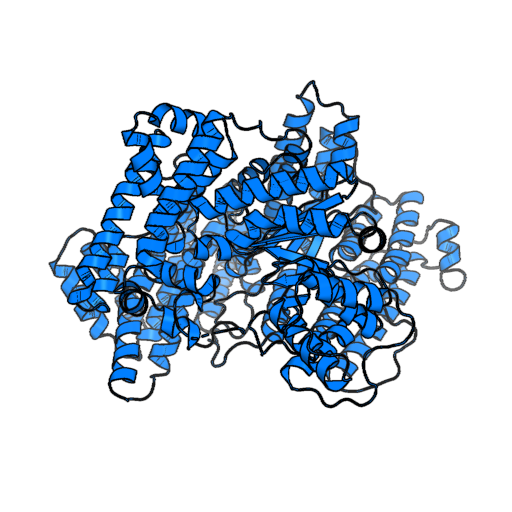7 N N . ALA A 1 779 ? 29.414 50.523 -32.264 1.00 37.44 779 ALA A N 1
ATOM 6048 C CA . ALA A 1 779 ? 28.264 49.663 -32.539 1.00 37.63 779 ALA A CA 1
ATOM 6049 C C . ALA A 1 779 ? 27.840 49.798 -34.000 1.00 38.52 779 ALA A C 1
ATOM 6050 O O . ALA A 1 779 ? 27.435 48.824 -34.630 1.00 39.69 779 ALA A O 1
ATOM 6052 N N . GLU A 1 780 ? 27.918 51.010 -34.537 1.00 39.69 780 GLU A N 1
ATOM 6053 C CA . GLU A 1 780 ? 27.559 51.238 -35.930 1.00 41.02 780 GLU A CA 1
ATOM 6054 C C . GLU A 1 780 ? 28.641 50.653 -36.840 1.00 41.68 780 GLU A C 1
ATOM 6055 O O . GLU A 1 780 ? 28.344 50.146 -37.920 1.00 41.69 780 GLU A O 1
ATOM 6061 N N . TYR A 1 781 ? 29.892 50.733 -36.386 1.00 42.17 781 TYR A N 1
ATOM 6062 C CA . TYR A 1 781 ? 31.037 50.216 -37.122 1.00 42.36 781 TYR A CA 1
ATOM 6063 C C . TYR A 1 781 ? 30.874 48.714 -37.355 1.00 42.55 781 TYR A C 1
ATOM 6064 O O . TYR A 1 781 ? 31.144 48.222 -38.447 1.00 43.04 781 TYR A O 1
ATOM 6073 N N . TYR A 1 782 ? 30.424 47.993 -36.330 1.00 41.98 782 TYR A N 1
ATOM 6074 C CA . TYR A 1 782 ? 30.230 46.557 -36.448 1.00 42.67 782 TYR A CA 1
ATOM 6075 C C . TYR A 1 782 ? 29.148 46.240 -37.456 1.00 43.17 782 TYR A C 1
ATOM 6076 O O . TYR A 1 782 ? 29.269 45.293 -38.230 1.00 43.21 782 TYR A O 1
ATOM 6085 N N . ASP A 1 783 ? 28.072 47.016 -37.436 1.00 43.94 783 ASP A N 1
ATOM 6086 C CA . ASP A 1 783 ? 26.989 46.781 -38.374 1.00 44.84 783 ASP A CA 1
ATOM 6087 C C . ASP A 1 783 ? 27.481 46.884 -39.815 1.00 45.44 783 ASP A C 1
ATOM 6088 O O . ASP A 1 783 ? 27.245 45.988 -40.621 1.00 45.28 783 ASP A O 1
ATOM 6093 N N . GLN A 1 784 ? 28.189 47.961 -40.130 1.00 46.93 784 GLN A N 1
ATOM 6094 C CA . GLN A 1 784 ? 28.689 48.170 -41.485 1.00 49.50 784 GLN A CA 1
ATOM 6095 C C . GLN A 1 784 ? 29.749 47.170 -41.932 1.00 49.81 784 GLN A C 1
ATOM 6096 O O . GLN A 1 784 ? 30.084 47.124 -43.113 1.00 51.51 784 GLN A O 1
ATOM 6102 N N . ARG A 1 785 ? 30.272 46.376 -41.001 1.00 49.69 785 ARG A N 1
ATOM 6103 C CA . ARG A 1 785 ? 31.292 45.383 -41.326 1.00 49.41 785 ARG A CA 1
ATOM 6104 C C . ARG A 1 785 ? 30.786 43.953 -41.304 1.00 48.83 785 ARG A C 1
ATOM 6105 O O . ARG A 1 785 ? 31.307 43.102 -42.019 1.00 49.34 785 ARG A O 1
ATOM 6113 N N . LEU A 1 786 ? 29.772 43.680 -40.492 1.00 48.11 786 LEU A N 1
ATOM 6114 C CA . LEU A 1 786 ? 29.285 42.313 -40.355 1.00 47.46 786 LEU A CA 1
ATOM 6115 C C . LEU A 1 786 ? 27.807 42.087 -40.593 1.00 47.83 786 LEU A C 1
ATOM 6116 O O . LEU A 1 786 ? 27.386 40.950 -40.806 1.00 48.04 786 LEU A O 1
ATOM 6121 N N . VAL A 1 787 ? 27.015 43.153 -40.552 1.00 48.30 787 VAL A N 1
ATOM 6122 C CA . VAL A 1 787 ? 25.573 43.019 -40.733 1.00 48.39 787 VAL A CA 1
ATOM 6123 C C . VAL A 1 787 ? 25.091 43.347 -42.142 1.00 50.22 787 VAL A C 1
ATOM 6124 O O . VAL A 1 787 ? 25.554 44.293 -42.781 1.00 49.40 787 VAL A O 1
ATOM 6128 N N . ASP A 1 788 ? 24.150 42.536 -42.613 1.00 52.53 788 ASP A N 1
ATOM 6129 C CA . ASP A 1 788 ? 23.561 42.694 -43.930 1.00 54.65 788 ASP A CA 1
ATOM 6130 C C . ASP A 1 788 ? 22.811 44.025 -43.997 1.00 55.36 788 ASP A C 1
ATOM 6131 O O . ASP A 1 788 ? 22.063 44.360 -43.084 1.00 55.61 788 ASP A O 1
ATOM 6136 N N . LYS A 1 789 ? 23.002 44.775 -45.081 1.00 56.38 789 LYS A N 1
ATOM 6137 C CA . LYS A 1 789 ? 22.351 46.077 -45.256 1.00 57.41 789 LYS A CA 1
ATOM 6138 C C . LYS A 1 789 ? 20.849 46.052 -44.990 1.00 56.04 789 LYS A C 1
ATOM 6139 O O . LYS A 1 789 ? 20.246 47.080 -44.668 1.00 55.79 789 LYS A O 1
ATOM 6145 N N . ALA A 1 790 ? 20.241 44.880 -45.119 1.00 54.64 790 ALA A N 1
ATOM 6146 C CA . ALA A 1 790 ? 18.808 44.762 -44.884 1.00 53.48 790 ALA A CA 1
ATOM 6147 C C . ALA A 1 790 ? 18.476 44.870 -43.393 1.00 52.46 790 ALA A C 1
ATOM 6148 O O . ALA A 1 790 ? 17.345 45.204 -43.021 1.00 52.63 790 ALA A O 1
ATOM 6150 N N . LEU A 1 791 ? 19.466 44.597 -42.545 1.00 50.36 791 LEU A N 1
ATOM 6151 C CA . LEU A 1 791 ? 19.264 44.651 -41.106 1.00 48.48 791 LEU A CA 1
ATOM 6152 C C . LEU A 1 791 ? 19.725 45.957 -40.457 1.00 48.00 791 LEU A C 1
ATOM 6153 O O . LEU A 1 791 ? 19.474 46.183 -39.275 1.00 48.65 791 LEU A O 1
ATOM 6158 N N . TRP A 1 792 ? 20.386 46.819 -41.224 1.00 46.94 792 TRP A N 1
ATOM 6159 C CA . TRP A 1 792 ? 20.857 48.095 -40.697 1.00 46.46 792 TRP A CA 1
ATOM 6160 C C . TRP A 1 792 ? 19.746 48.932 -40.057 1.00 46.64 792 TRP A C 1
ATOM 6161 O O . TRP A 1 792 ? 19.962 49.597 -39.046 1.00 47.11 792 TRP A O 1
ATOM 6172 N N . PRO A 1 793 ? 18.544 48.930 -40.647 1.00 46.70 793 PRO A N 1
ATOM 6173 C CA . PRO A 1 793 ? 17.473 49.727 -40.045 1.00 46.62 793 PRO A CA 1
ATOM 6174 C C . PRO A 1 793 ? 17.196 49.363 -38.591 1.00 46.34 793 PRO A C 1
ATOM 6175 O O . PRO A 1 793 ? 16.924 50.245 -37.774 1.00 46.81 793 PRO A O 1
ATOM 6179 N N . LEU A 1 794 ? 17.259 48.069 -38.273 1.00 45.50 794 LEU A N 1
ATOM 6180 C CA . LEU A 1 794 ? 17.016 47.605 -36.905 1.00 44.13 794 LEU A CA 1
ATOM 6181 C C . LEU A 1 794 ? 18.112 48.131 -35.993 1.00 44.09 794 LEU A C 1
ATOM 6182 O O . LEU A 1 794 ? 17.848 48.633 -34.899 1.00 43.61 794 LEU A O 1
ATOM 6187 N N . GLY A 1 795 ? 19.348 47.999 -36.460 1.00 44.39 795 GLY A N 1
ATOM 6188 C CA . GLY A 1 795 ? 20.484 48.467 -35.698 1.00 45.83 795 GLY A CA 1
ATOM 6189 C C . GLY A 1 795 ? 20.413 49.954 -35.420 1.00 47.10 795 GLY A C 1
ATOM 6190 O O . GLY A 1 795 ? 20.607 50.383 -34.279 1.00 47.21 795 GLY A O 1
ATOM 6191 N N . LYS A 1 796 ? 20.123 50.746 -36.448 1.00 48.46 796 LYS A N 1
ATOM 6192 C CA . LYS A 1 796 ? 20.051 52.188 -36.266 1.00 50.40 796 LYS A CA 1
ATOM 6193 C C . LYS A 1 796 ? 18.907 52.572 -35.346 1.00 49.18 796 LYS A C 1
ATOM 6194 O O . LYS A 1 796 ? 18.949 53.606 -34.686 1.00 49.34 796 LYS A O 1
ATOM 6200 N N . GLU A 1 797 ? 17.884 51.730 -35.303 1.00 48.01 797 GLU A N 1
ATOM 6201 C CA . GLU A 1 797 ? 16.735 51.985 -34.452 1.00 46.94 797 GLU A CA 1
ATOM 6202 C C . GLU A 1 797 ? 17.114 51.741 -32.991 1.00 46.12 797 GLU A C 1
ATOM 6203 O O . GLU A 1 797 ? 16.739 52.511 -32.110 1.00 46.18 797 GLU A O 1
ATOM 6209 N N . LEU A 1 798 ? 17.859 50.669 -32.736 1.00 44.78 798 LEU A N 1
ATOM 6210 C CA . LEU A 1 798 ? 18.283 50.362 -31.379 1.00 43.81 798 LEU A CA 1
ATOM 6211 C C . LEU A 1 798 ? 19.242 51.420 -30.861 1.00 43.37 798 LEU A C 1
ATOM 6212 O O . LEU A 1 798 ? 19.271 51.704 -29.668 1.00 42.81 798 LEU A O 1
ATOM 6217 N N . ARG A 1 799 ? 20.026 52.002 -31.758 1.00 43.68 799 ARG A N 1
ATOM 6218 C CA . ARG A 1 799 ? 20.967 53.036 -31.357 1.00 44.77 799 ARG A CA 1
ATOM 6219 C C . ARG A 1 799 ? 20.261 54.336 -31.009 1.00 45.70 799 ARG A C 1
ATOM 6220 O O . ARG A 1 799 ? 20.618 55.004 -30.038 1.00 45.57 799 ARG A O 1
ATOM 6228 N N . ASN A 1 800 ? 19.256 54.701 -31.797 1.00 47.21 800 ASN A N 1
ATOM 6229 C CA . ASN A 1 800 ? 18.524 55.929 -31.516 1.00 48.70 800 ASN A CA 1
ATOM 6230 C C . ASN A 1 800 ? 17.790 55.771 -30.204 1.00 47.32 800 ASN A C 1
ATOM 6231 O O . ASN A 1 800 ? 17.579 56.741 -29.477 1.00 47.94 800 ASN A O 1
ATOM 6236 N N . LEU A 1 801 ? 17.413 54.536 -29.900 1.00 45.43 801 LEU A N 1
ATOM 6237 C CA . LEU A 1 801 ? 16.701 54.250 -28.671 1.00 44.01 801 LEU A CA 1
ATOM 6238 C C . LEU A 1 801 ? 17.584 54.614 -27.481 1.00 43.53 801 LEU A C 1
ATOM 6239 O O . LEU A 1 801 ? 17.107 55.216 -26.517 1.00 42.72 801 LEU A O 1
ATOM 6244 N N . GLN A 1 802 ? 18.870 54.260 -27.560 1.00 42.80 802 GLN A N 1
ATOM 6245 C CA . GLN A 1 802 ? 19.804 54.557 -26.482 1.00 41.98 802 GLN A CA 1
ATOM 6246 C C . GLN A 1 802 ? 19.977 56.054 -26.334 1.00 42.14 802 GLN A C 1
ATOM 6247 O O . GLN A 1 802 ? 19.945 56.570 -25.218 1.00 42.13 802 GLN A O 1
ATOM 6253 N N . GLU A 1 803 ? 20.155 56.744 -27.458 1.00 43.01 803 GLU A N 1
ATOM 6254 C CA . GLU A 1 803 ? 20.316 58.197 -27.446 1.00 44.90 803 GLU A CA 1
ATOM 6255 C C . GLU A 1 803 ? 19.164 58.861 -26.690 1.00 44.25 803 GLU A C 1
ATOM 6256 O O . GLU A 1 803 ? 19.387 59.731 -25.852 1.00 43.39 803 GLU A O 1
ATOM 6262 N N . GLU A 1 804 ? 17.939 58.431 -26.979 1.00 44.61 804 GLU A N 1
ATOM 6263 C CA . GLU A 1 804 ? 16.752 58.968 -26.318 1.00 45.58 804 GLU A CA 1
ATOM 6264 C C . GLU A 1 804 ? 16.733 58.614 -24.835 1.00 43.65 804 GLU A C 1
ATOM 6265 O O . GLU A 1 804 ? 16.412 59.449 -23.998 1.00 43.05 804 GLU A O 1
ATOM 6271 N N . ASP A 1 805 ? 17.053 57.363 -24.516 1.00 42.46 805 ASP A N 1
ATOM 6272 C CA . ASP A 1 805 ? 17.060 56.900 -23.128 1.00 40.77 805 ASP A CA 1
ATOM 6273 C C . ASP A 1 805 ? 18.053 57.659 -22.265 1.00 40.13 805 ASP A C 1
ATOM 6274 O O . ASP A 1 805 ? 17.764 57.955 -21.103 1.00 39.30 805 ASP A O 1
ATOM 6279 N N . ILE A 1 806 ? 19.216 57.963 -22.835 1.00 39.63 806 ILE A N 1
ATOM 6280 C CA . ILE A 1 806 ? 20.244 58.701 -22.120 1.00 40.45 806 ILE A CA 1
ATOM 6281 C C . ILE A 1 806 ? 19.736 60.091 -21.727 1.00 42.55 806 ILE A C 1
ATOM 6282 O O . ILE A 1 806 ? 20.033 60.580 -20.633 1.00 42.84 806 ILE A O 1
ATOM 6287 N N . LYS A 1 807 ? 18.964 60.726 -22.609 1.00 44.13 807 LYS A N 1
ATOM 6288 C CA . LYS A 1 807 ? 18.420 62.052 -22.312 1.00 45.91 807 LYS A CA 1
ATOM 6289 C C . LYS A 1 807 ? 17.440 61.999 -21.145 1.00 45.74 807 LYS A C 1
ATOM 6290 O O . LYS A 1 807 ? 17.546 62.791 -20.215 1.00 46.57 807 LYS A O 1
ATOM 6296 N N . VAL A 1 808 ? 16.493 61.064 -21.198 1.00 45.52 808 VAL A N 1
ATOM 6297 C CA . VAL A 1 808 ? 15.496 60.898 -20.138 1.00 45.67 808 VAL A CA 1
ATOM 6298 C C . VAL A 1 808 ? 16.168 60.619 -18.795 1.00 45.24 808 VAL A C 1
ATOM 6299 O O . VAL A 1 808 ? 15.834 61.229 -17.779 1.00 45.01 808 VAL A O 1
ATOM 6303 N N . VAL A 1 809 ? 17.110 59.682 -18.795 1.00 44.74 809 VAL A N 1
ATOM 6304 C CA . VAL A 1 809 ? 17.821 59.332 -17.576 1.00 43.77 809 VAL A CA 1
ATOM 6305 C C . VAL A 1 809 ? 18.566 60.552 -17.013 1.00 44.48 809 VAL A C 1
ATOM 6306 O O . VAL A 1 809 ? 18.562 60.777 -15.803 1.00 44.87 809 VAL A O 1
ATOM 6310 N N . LEU A 1 810 ? 19.190 61.343 -17.883 1.00 44.67 810 LEU A N 1
ATOM 6311 C CA . LEU A 1 810 ? 19.911 62.531 -17.430 1.00 45.29 810 LEU A CA 1
ATOM 6312 C C . LEU A 1 810 ? 18.967 63.580 -16.858 1.00 46.14 810 LEU A C 1
ATOM 6313 O O . LEU A 1 810 ? 19.294 64.234 -15.870 1.00 46.04 810 LEU A O 1
ATOM 6318 N N . ALA A 1 811 ? 17.796 63.729 -17.478 1.00 47.22 811 ALA A N 1
ATOM 6319 C CA . ALA A 1 811 ? 16.798 64.702 -17.041 1.00 48.33 811 ALA A CA 1
ATOM 6320 C C . ALA A 1 811 ? 16.262 64.377 -15.653 1.00 50.05 811 ALA A C 1
ATOM 6321 O O . ALA A 1 811 ? 16.157 65.250 -14.795 1.00 51.43 811 ALA A O 1
ATOM 6323 N N . ILE A 1 812 ? 15.928 63.118 -15.426 1.00 52.02 812 ILE A N 1
ATOM 6324 C CA . ILE A 1 812 ? 15.409 62.715 -14.133 1.00 53.99 812 ILE A CA 1
ATOM 6325 C C . ILE A 1 812 ? 16.465 62.871 -13.045 1.00 56.93 812 ILE A C 1
ATOM 6326 O O . ILE A 1 812 ? 16.133 63.023 -11.870 1.00 57.22 812 ILE A O 1
ATOM 6331 N N . ALA A 1 813 ? 17.735 62.851 -13.441 1.00 60.36 813 ALA A N 1
ATOM 6332 C CA . ALA A 1 813 ? 18.840 62.985 -12.491 1.00 64.09 813 ALA A CA 1
ATOM 6333 C C . ALA A 1 813 ? 19.361 64.425 -12.407 1.00 66.75 813 ALA A C 1
ATOM 6334 O O . ALA A 1 813 ? 20.289 64.720 -11.651 1.00 66.97 813 ALA A O 1
ATOM 6336 N N . ASN A 1 814 ? 18.745 65.313 -13.183 1.00 70.26 814 ASN A N 1
ATOM 6337 C CA . ASN A 1 814 ? 19.120 66.726 -13.229 1.00 73.66 814 ASN A CA 1
ATOM 6338 C C . ASN A 1 814 ? 20.630 66.914 -13.385 1.00 74.43 814 ASN A C 1
ATOM 6339 O O . ASN A 1 814 ? 21.235 67.770 -12.732 1.00 75.21 814 ASN A O 1
ATOM 6344 N N . ASP A 1 815 ? 21.229 66.104 -14.257 1.00 74.72 815 ASP A N 1
ATOM 6345 C CA . ASP A 1 815 ? 22.663 66.170 -14.525 1.00 74.49 815 ASP A CA 1
ATOM 6346 C C . ASP A 1 815 ? 22.924 66.525 -15.982 1.00 73.79 815 ASP A C 1
ATOM 6347 O O . ASP A 1 815 ? 22.038 66.407 -16.834 1.00 73.85 815 ASP A O 1
ATOM 6352 N N . SER A 1 816 ? 24.153 66.952 -16.253 1.00 72.61 816 SER A N 1
ATOM 6353 C CA . SER A 1 816 ? 24.577 67.353 -17.594 1.00 70.65 816 SER A CA 1
ATOM 6354 C C . SER A 1 816 ? 25.356 66.247 -18.295 1.00 68.18 816 SER A C 1
ATOM 6355 O O . SER A 1 816 ? 25.355 66.151 -19.526 1.00 67.08 816 SER A O 1
ATOM 6358 N N . HIS A 1 817 ? 26.028 65.420 -17.503 1.00 65.40 817 HIS A N 1
ATOM 6359 C CA . HIS A 1 817 ? 26.801 64.322 -18.055 1.00 62.68 817 HIS A CA 1
ATOM 6360 C C . HIS A 1 817 ? 26.614 63.050 -17.236 1.00 58.62 817 HIS A C 1
ATOM 6361 O O . HIS A 1 817 ? 26.290 63.098 -16.048 1.00 56.57 817 HIS A O 1
ATOM 6368 N N . LEU A 1 818 ? 26.800 61.913 -17.899 1.00 55.15 818 LEU A N 1
ATOM 6369 C CA . LEU A 1 818 ? 26.654 60.610 -17.275 1.00 52.85 818 LEU A CA 1
ATOM 6370 C C . LEU A 1 818 ? 27.502 60.435 -16.021 1.00 52.59 818 LEU A C 1
ATOM 6371 O O . LEU A 1 818 ? 28.709 60.676 -16.015 1.00 51.85 818 LEU A O 1
ATOM 6376 N N . MET A 1 819 ? 26.836 60.003 -14.961 1.00 52.87 819 MET A N 1
ATOM 6377 C CA . MET A 1 819 ? 27.444 59.765 -13.657 1.00 52.50 819 MET A CA 1
ATOM 6378 C C . MET A 1 819 ? 28.442 60.812 -13.189 1.00 51.63 819 MET A C 1
ATOM 6379 O O . MET A 1 819 ? 29.638 60.560 -13.110 1.00 50.00 819 MET A O 1
ATOM 6384 N N . ALA A 1 820 ? 27.917 61.986 -12.858 1.00 51.73 820 ALA A N 1
ATOM 6385 C CA . ALA A 1 820 ? 28.719 63.099 -12.378 1.00 52.51 820 ALA A CA 1
ATOM 6386 C C . ALA A 1 820 ? 28.948 62.938 -10.878 1.00 53.22 820 ALA A C 1
ATOM 6387 O O . ALA A 1 820 ? 29.800 63.608 -10.294 1.00 54.22 820 ALA A O 1
ATOM 6389 N N . ASP A 1 821 ? 28.179 62.049 -10.261 1.00 53.06 821 ASP A N 1
ATOM 6390 C CA . ASP A 1 821 ? 28.299 61.796 -8.831 1.00 52.72 821 ASP A CA 1
ATOM 6391 C C . ASP A 1 821 ? 29.497 60.904 -8.532 1.00 50.75 821 ASP A C 1
ATOM 6392 O O . ASP A 1 821 ? 29.921 60.785 -7.382 1.00 51.06 821 ASP A O 1
ATOM 6397 N N . LEU A 1 822 ? 30.042 60.280 -9.572 1.00 47.93 822 LEU A N 1
ATOM 6398 C CA . LEU A 1 822 ? 31.177 59.379 -9.406 1.00 45.28 822 LEU A CA 1
ATOM 6399 C C . LEU A 1 822 ? 32.332 59.743 -10.345 1.00 44.49 822 LEU A C 1
ATOM 6400 O O . LEU A 1 822 ? 32.653 58.996 -11.281 1.00 44.73 822 LEU A O 1
ATOM 6405 N N . PRO A 1 823 ? 32.983 60.893 -10.092 1.00 43.46 823 PRO A N 1
ATOM 6406 C CA . PRO A 1 823 ? 34.107 61.390 -10.896 1.00 42.36 823 PRO A CA 1
ATOM 6407 C C . PRO A 1 823 ? 35.263 60.415 -11.093 1.00 41.76 823 PRO A C 1
ATOM 6408 O O . PRO A 1 823 ? 35.808 60.326 -12.190 1.00 41.57 823 PRO A O 1
ATOM 6412 N N . TRP A 1 824 ? 35.645 59.692 -10.042 1.00 41.69 824 TRP A N 1
ATOM 6413 C CA . TRP A 1 824 ? 36.741 58.730 -10.150 1.00 42.16 824 TRP A CA 1
ATOM 6414 C C . TRP A 1 824 ? 36.420 57.613 -11.133 1.00 41.15 824 TRP A C 1
ATOM 6415 O O . TRP A 1 824 ? 37.194 57.344 -12.053 1.00 40.55 824 TRP A O 1
ATOM 6426 N N . ILE A 1 825 ? 35.283 56.951 -10.920 1.00 40.12 825 ILE A N 1
ATOM 6427 C CA . ILE A 1 825 ? 34.872 55.854 -11.785 1.00 38.62 825 ILE A CA 1
ATOM 6428 C C . ILE A 1 825 ? 34.645 56.370 -13.197 1.00 38.25 825 ILE A C 1
ATOM 6429 O O . ILE A 1 825 ? 34.925 55.674 -14.176 1.00 37.87 825 ILE A O 1
ATOM 6434 N N . ALA A 1 826 ? 34.145 57.594 -13.297 1.00 37.66 826 ALA A N 1
ATOM 6435 C CA . ALA A 1 826 ? 33.904 58.207 -14.594 1.00 37.63 826 ALA A CA 1
ATOM 6436 C C . ALA A 1 826 ? 35.231 58.296 -15.360 1.00 37.94 826 ALA A C 1
ATOM 6437 O O . ALA A 1 826 ? 35.313 57.934 -16.532 1.00 38.31 826 ALA A O 1
ATOM 6439 N N . GLU A 1 827 ? 36.262 58.776 -14.670 1.00 38.55 827 GLU A N 1
ATOM 6440 C CA . GLU A 1 827 ? 37.606 58.930 -15.216 1.00 39.43 827 GLU A CA 1
ATOM 6441 C C . GLU A 1 827 ? 38.179 57.588 -15.646 1.00 38.08 827 GLU A C 1
ATOM 6442 O O . GLU A 1 827 ? 38.673 57.428 -16.769 1.00 35.57 827 GLU A O 1
ATOM 6448 N N . SER A 1 828 ? 38.129 56.634 -14.722 1.00 37.83 828 SER A N 1
ATOM 6449 C CA . SER A 1 828 ? 38.627 55.293 -14.966 1.00 38.28 828 SER A CA 1
ATOM 6450 C C . SER A 1 828 ? 37.988 54.716 -16.222 1.00 38.65 828 SER A C 1
ATOM 6451 O O . SER A 1 828 ? 38.661 54.081 -17.044 1.00 39.32 828 SER A O 1
ATOM 6454 N N . ILE A 1 829 ? 36.688 54.943 -16.377 1.00 38.27 829 ILE A N 1
ATOM 6455 C CA . ILE A 1 829 ? 36.000 54.422 -17.538 1.00 38.17 829 ILE A CA 1
ATOM 6456 C C . ILE A 1 829 ? 36.477 55.093 -18.811 1.00 39.06 829 ILE A C 1
ATOM 6457 O O . ILE A 1 829 ? 36.703 54.434 -19.823 1.00 39.08 829 ILE A O 1
ATOM 6462 N N . GLN A 1 830 ? 36.635 56.407 -18.752 1.00 40.71 830 GLN A N 1
ATOM 6463 C CA . GLN A 1 830 ? 37.090 57.173 -19.904 1.00 43.11 830 GLN A CA 1
ATOM 6464 C C . GLN A 1 830 ? 38.447 56.648 -20.379 1.00 42.05 830 GLN A C 1
ATOM 6465 O O . GLN A 1 830 ? 38.678 56.506 -21.578 1.00 42.27 830 GLN A O 1
ATOM 6471 N N . LEU A 1 831 ? 39.333 56.359 -19.427 1.00 40.84 831 LEU A N 1
ATOM 6472 C CA . LEU A 1 831 ? 40.668 55.844 -19.716 1.00 39.85 831 LEU A CA 1
ATOM 6473 C C . LEU A 1 831 ? 40.615 54.478 -20.393 1.00 39.01 831 LEU A C 1
ATOM 6474 O O . LEU A 1 831 ? 41.320 54.213 -21.369 1.00 37.91 831 LEU A O 1
ATOM 6479 N N . ARG A 1 832 ? 39.774 53.604 -19.859 1.00 38.07 832 ARG A N 1
ATOM 6480 C CA . ARG A 1 832 ? 39.641 52.274 -20.413 1.00 37.01 832 ARG A CA 1
ATOM 6481 C C . ARG A 1 832 ? 38.978 52.253 -21.778 1.00 36.62 832 ARG A C 1
ATOM 6482 O O . ARG A 1 832 ? 39.318 51.423 -22.614 1.00 36.07 832 ARG A O 1
ATOM 6490 N N . ASN A 1 833 ? 38.039 53.164 -22.010 1.00 36.61 833 ASN A N 1
ATOM 6491 C CA . ASN A 1 833 ? 37.363 53.217 -23.308 1.00 36.49 833 ASN A CA 1
ATOM 6492 C C . ASN A 1 833 ? 38.368 53.557 -24.401 1.00 36.73 833 ASN A C 1
ATOM 6493 O O . ASN A 1 833 ? 38.256 53.081 -25.522 1.00 36.11 833 ASN A O 1
ATOM 6498 N N . ILE A 1 834 ? 39.351 54.376 -24.047 1.00 37.37 834 ILE A N 1
ATOM 6499 C CA . ILE A 1 834 ? 40.386 54.808 -24.971 1.00 38.64 834 ILE A CA 1
ATOM 6500 C C . ILE A 1 834 ? 41.304 53.677 -25.421 1.00 38.81 834 ILE A C 1
ATOM 6501 O O . ILE A 1 834 ? 41.622 53.562 -26.611 1.00 39.07 834 ILE A O 1
ATOM 6506 N N . TYR A 1 835 ? 41.727 52.846 -24.473 1.00 38.84 835 TYR A N 1
ATOM 6507 C CA . TYR A 1 835 ? 42.606 51.725 -24.790 1.00 38.31 835 TYR A CA 1
ATOM 6508 C C . TYR A 1 835 ? 41.852 50.519 -25.332 1.00 37.10 835 TYR A C 1
ATOM 6509 O O . TYR A 1 835 ? 42.442 49.664 -25.985 1.00 37.54 835 TYR A O 1
ATOM 6518 N N . THR A 1 836 ? 40.548 50.455 -25.071 1.00 35.93 836 THR A N 1
ATOM 6519 C CA . THR A 1 836 ? 39.727 49.349 -25.563 1.00 34.38 836 THR A CA 1
ATOM 6520 C C . THR A 1 836 ? 39.360 49.573 -27.029 1.00 35.50 836 THR A C 1
ATOM 6521 O O . THR A 1 836 ? 39.291 48.629 -27.819 1.00 35.82 836 THR A O 1
ATOM 6525 N N . ASP A 1 837 ? 39.142 50.836 -27.380 1.00 36.66 837 ASP A N 1
ATOM 6526 C CA . ASP A 1 837 ? 38.769 51.240 -28.728 1.00 36.86 837 ASP A CA 1
ATOM 6527 C C . ASP A 1 837 ? 39.421 50.459 -29.872 1.00 35.22 837 ASP A C 1
ATOM 6528 O O . ASP A 1 837 ? 38.726 49.903 -30.719 1.00 34.85 837 ASP A O 1
ATOM 6533 N N . PRO A 1 838 ? 40.763 50.413 -29.918 1.00 33.81 838 PRO A N 1
ATOM 6534 C CA . PRO A 1 838 ? 41.434 49.685 -31.001 1.00 33.41 838 PRO A CA 1
ATOM 6535 C C . PRO A 1 838 ? 41.137 48.186 -31.084 1.00 33.61 838 PRO A C 1
ATOM 6536 O O . PRO A 1 838 ? 41.090 47.618 -32.183 1.00 33.26 838 PRO A O 1
ATOM 6540 N N . LEU A 1 839 ? 40.921 47.547 -29.938 1.00 33.16 839 LEU A N 1
ATOM 6541 C CA . LEU A 1 839 ? 40.605 46.122 -29.932 1.00 33.16 839 LEU A CA 1
ATOM 6542 C C . LEU A 1 839 ? 39.271 45.890 -30.635 1.00 33.54 839 LEU A C 1
ATOM 6543 O O . LEU A 1 839 ? 39.113 44.905 -31.347 1.00 33.60 839 LEU A O 1
ATOM 6548 N N . ASN A 1 840 ? 38.316 46.795 -30.431 1.00 34.00 840 ASN A N 1
ATOM 6549 C CA . ASN A 1 840 ? 37.008 46.675 -31.071 1.00 34.67 840 ASN A CA 1
ATOM 6550 C C . ASN A 1 840 ? 37.165 46.812 -32.574 1.00 36.23 840 ASN A C 1
ATOM 6551 O O . ASN A 1 840 ? 36.613 46.021 -33.337 1.00 36.85 840 ASN A O 1
ATOM 6556 N N . VAL A 1 841 ? 37.920 47.822 -32.998 1.00 37.65 841 VAL A N 1
ATOM 6557 C CA . VAL A 1 841 ? 38.134 48.065 -34.419 1.00 38.99 841 VAL A CA 1
ATOM 6558 C C . VAL A 1 841 ? 38.810 46.879 -35.085 1.00 38.92 841 VAL A C 1
ATOM 6559 O O . VAL A 1 841 ? 38.528 46.558 -36.239 1.00 40.24 841 VAL A O 1
ATOM 6563 N N . LEU A 1 842 ? 39.689 46.219 -34.346 1.00 38.46 842 LEU A N 1
ATOM 6564 C CA . LEU A 1 842 ? 40.410 45.080 -34.875 1.00 38.02 842 LEU A CA 1
ATOM 6565 C C . LEU A 1 842 ? 39.551 43.814 -34.855 1.00 38.94 842 LEU A C 1
ATOM 6566 O O . LEU A 1 842 ? 39.600 43.009 -35.789 1.00 40.24 842 LEU A O 1
ATOM 6571 N N . GLN A 1 843 ? 38.759 43.642 -33.800 1.00 39.05 843 GLN A N 1
ATOM 6572 C CA . GLN A 1 843 ? 37.898 42.468 -33.672 1.00 38.80 843 GLN A CA 1
ATOM 6573 C C . GLN A 1 843 ? 36.902 42.351 -34.829 1.00 39.10 843 GLN A C 1
ATOM 6574 O O . GLN A 1 843 ? 36.591 41.255 -35.281 1.00 40.33 843 GLN A O 1
ATOM 6580 N N . ALA A 1 844 ? 36.398 43.478 -35.311 1.00 39.10 844 ALA A N 1
ATOM 6581 C CA . ALA A 1 844 ? 35.459 43.454 -36.427 1.00 39.23 844 ALA A CA 1
ATOM 6582 C C . ALA A 1 844 ? 36.111 42.784 -37.640 1.00 39.75 844 ALA A C 1
ATOM 6583 O O . ALA A 1 844 ? 35.484 41.963 -38.308 1.00 38.73 844 ALA A O 1
ATOM 6585 N N . GLU A 1 845 ? 37.369 43.133 -37.913 1.00 40.92 845 GLU A N 1
ATOM 6586 C CA . GLU A 1 845 ? 38.117 42.558 -39.037 1.00 42.34 845 GLU A CA 1
ATOM 6587 C C . GLU A 1 845 ? 38.348 41.064 -38.821 1.00 42.30 845 GLU A C 1
ATOM 6588 O O . GLU A 1 845 ? 38.216 40.261 -39.746 1.00 42.55 845 GLU A O 1
ATOM 6594 N N . LEU A 1 846 ? 38.708 40.701 -37.596 1.00 42.13 846 LEU A N 1
ATOM 6595 C CA . LEU A 1 846 ? 38.956 39.313 -37.268 1.00 42.57 846 LEU A CA 1
ATOM 6596 C C . LEU A 1 846 ? 37.690 38.500 -37.451 1.00 44.23 846 LEU A C 1
ATOM 6597 O O . LEU A 1 846 ? 37.715 37.428 -38.057 1.00 45.87 846 LEU A O 1
ATOM 6602 N N . LEU A 1 847 ? 36.578 39.010 -36.932 1.00 45.54 847 LEU A N 1
ATOM 6603 C CA . LEU A 1 847 ? 35.302 38.316 -37.052 1.00 46.07 847 LEU A CA 1
ATOM 6604 C C . LEU A 1 847 ? 34.907 38.183 -38.506 1.00 46.91 847 LEU A C 1
ATOM 6605 O O . LEU A 1 847 ? 34.265 37.218 -38.905 1.00 48.12 847 LEU A O 1
ATOM 6610 N N . HIS A 1 848 ? 35.292 39.168 -39.301 1.00 47.61 848 HIS A N 1
ATOM 6611 C CA . HIS A 1 848 ? 34.965 39.157 -40.708 1.00 48.28 848 HIS A CA 1
ATOM 6612 C C . HIS A 1 848 ? 35.741 38.081 -41.453 1.00 48.30 848 HIS A C 1
ATOM 6613 O O . HIS A 1 848 ? 35.178 37.357 -42.273 1.00 48.86 848 HIS A O 1
ATOM 6620 N N . ARG A 1 849 ? 37.034 37.974 -41.167 1.00 48.36 849 ARG A N 1
ATOM 6621 C CA . ARG A 1 849 ? 37.871 36.970 -41.814 1.00 48.59 849 ARG A CA 1
ATOM 6622 C C . ARG A 1 849 ? 37.437 35.580 -41.375 1.00 49.50 849 ARG A C 1
ATOM 6623 O O . ARG A 1 849 ? 37.277 34.678 -42.195 1.00 50.98 849 ARG A O 1
ATOM 6631 N N . SER A 1 850 ? 37.255 35.418 -40.071 1.00 49.71 850 SER A N 1
ATOM 6632 C CA . SER A 1 850 ? 36.822 34.153 -39.508 1.00 49.63 850 SER A CA 1
ATOM 6633 C C . SER A 1 850 ? 35.523 33.694 -40.168 1.00 50.38 850 SER A C 1
ATOM 6634 O O . SER A 1 850 ? 35.409 32.552 -40.603 1.00 50.25 850 SER A O 1
ATOM 6637 N N . ARG A 1 851 ? 34.552 34.594 -40.253 1.00 51.79 851 ARG A N 1
ATOM 6638 C CA . ARG A 1 851 ? 33.264 34.268 -40.847 1.00 53.60 851 ARG A CA 1
ATOM 6639 C C . ARG A 1 851 ? 33.311 34.050 -42.350 1.00 56.33 851 ARG A C 1
ATOM 6640 O O . ARG A 1 851 ? 32.425 33.404 -42.907 1.00 56.81 851 ARG A O 1
ATOM 6648 N N . GLN A 1 852 ? 34.339 34.583 -43.003 1.00 59.97 852 GLN A N 1
ATOM 6649 C CA . GLN A 1 852 ? 34.489 34.441 -44.450 1.00 63.66 852 GLN A CA 1
ATOM 6650 C C . GLN A 1 852 ? 35.096 33.085 -44.788 1.00 64.60 852 GLN A C 1
ATOM 6651 O O . GLN A 1 852 ? 34.840 32.519 -45.847 1.00 64.35 852 GLN A O 1
ATOM 6657 N N . ALA A 1 853 ? 35.910 32.572 -43.877 1.00 66.13 853 ALA A N 1
ATOM 6658 C CA . ALA A 1 853 ? 36.545 31.284 -44.067 1.00 68.36 853 ALA A CA 1
ATOM 6659 C C . ALA A 1 853 ? 35.498 30.184 -43.968 1.00 70.45 853 ALA A C 1
ATOM 6660 O O . ALA A 1 853 ? 35.302 29.436 -44.914 1.00 70.97 853 ALA A O 1
ATOM 6662 N N . GLU A 1 854 ? 34.815 30.096 -42.830 1.00 73.57 854 GLU A N 1
ATOM 6663 C CA . GLU A 1 854 ? 33.802 29.060 -42.637 1.00 77.29 854 GLU A CA 1
ATOM 6664 C C . GLU A 1 854 ? 32.666 29.138 -43.648 1.00 78.94 854 GLU A C 1
ATOM 6665 O O . GLU A 1 854 ? 31.970 28.149 -43.879 1.00 79.60 854 GLU A O 1
ATOM 6671 N N . LYS A 1 855 ? 32.478 30.312 -44.244 1.00 80.95 855 LYS A N 1
ATOM 6672 C CA . LYS A 1 855 ? 31.437 30.520 -45.251 1.00 82.76 855 LYS A CA 1
ATOM 6673 C C . LYS A 1 855 ? 31.962 30.049 -46.601 1.00 83.99 855 LYS A C 1
ATOM 6674 O O . LYS A 1 855 ? 31.193 29.725 -47.503 1.00 83.65 855 LYS A O 1
ATOM 6680 N N . GLU A 1 856 ? 33.286 30.026 -46.721 1.00 85.96 856 GLU A N 1
ATOM 6681 C CA . GLU A 1 856 ? 33.970 29.608 -47.939 1.00 87.88 856 GLU A CA 1
ATOM 6682 C C . GLU A 1 856 ? 34.211 28.106 -47.871 1.00 87.91 856 GLU A C 1
ATOM 6683 O O . GLU A 1 856 ? 34.637 27.488 -48.845 1.00 88.14 856 GLU A O 1
ATOM 6689 N N . GLY A 1 857 ? 33.939 27.529 -46.706 1.00 87.84 857 GLY A N 1
ATOM 6690 C CA . GLY A 1 857 ? 34.149 26.109 -46.516 1.00 88.10 857 GLY A CA 1
ATOM 6691 C C . GLY A 1 857 ? 35.542 25.835 -45.984 1.00 88.71 857 GLY A C 1
ATOM 6692 O O . GLY A 1 857 ? 35.766 24.825 -45.317 1.00 88.78 857 GLY A O 1
ATOM 6693 N N . GLN A 1 858 ? 36.477 26.739 -46.270 1.00 89.50 858 GLN A N 1
ATOM 6694 C CA . GLN A 1 858 ? 37.864 26.599 -45.825 1.00 90.33 858 GLN A CA 1
ATOM 6695 C C . GLN A 1 858 ? 37.964 26.304 -44.323 1.00 89.95 858 GLN A C 1
ATOM 6696 O O . GLN A 1 858 ? 37.016 26.530 -43.562 1.00 89.26 858 GLN A O 1
ATOM 6702 N N . GLU A 1 859 ? 39.122 25.801 -43.905 1.00 89.56 859 GLU A N 1
ATOM 6703 C CA . GLU A 1 859 ? 39.352 25.460 -42.504 1.00 88.79 859 GLU A CA 1
ATOM 6704 C C . GLU A 1 859 ? 39.643 26.724 -41.698 1.00 86.32 859 GLU A C 1
ATOM 6705 O O . GLU A 1 859 ? 40.168 27.701 -42.229 1.00 86.12 859 GLU A O 1
ATOM 6711 N N . PRO A 1 860 ? 39.286 26.724 -40.405 1.00 83.91 860 PRO A N 1
ATOM 6712 C CA . PRO A 1 860 ? 39.522 27.884 -39.539 1.00 81.06 860 PRO A CA 1
ATOM 6713 C C . PRO A 1 860 ? 41.021 28.129 -39.369 1.00 77.72 860 PRO A C 1
ATOM 6714 O O . PRO A 1 860 ? 41.765 27.205 -39.039 1.00 77.76 860 PRO A O 1
ATOM 6718 N N . ASP A 1 861 ? 41.464 29.361 -39.595 1.00 73.54 861 ASP A N 1
ATOM 6719 C CA . ASP A 1 861 ? 42.880 29.682 -39.456 1.00 69.53 861 ASP A CA 1
ATOM 6720 C C . ASP A 1 861 ? 43.246 29.906 -37.996 1.00 67.61 861 ASP A C 1
ATOM 6721 O O . ASP A 1 861 ? 42.718 30.801 -37.341 1.00 66.99 861 ASP A O 1
ATOM 6726 N N . PRO A 1 862 ? 44.176 29.097 -37.474 1.00 66.18 862 PRO A N 1
ATOM 6727 C CA . PRO A 1 862 ? 44.613 29.204 -36.079 1.00 65.26 862 PRO A CA 1
ATOM 6728 C C . PRO A 1 862 ? 45.020 30.602 -35.632 1.00 64.07 862 PRO A C 1
ATOM 6729 O O . PRO A 1 862 ? 44.682 31.026 -34.528 1.00 64.62 862 PRO A O 1
ATOM 6733 N N . ARG A 1 863 ? 45.741 31.317 -36.486 1.00 62.40 863 ARG A N 1
ATOM 6734 C CA . ARG A 1 863 ? 46.194 32.662 -36.148 1.00 60.66 863 ARG A CA 1
ATOM 6735 C C . ARG A 1 863 ? 45.019 33.617 -35.990 1.00 59.23 863 ARG A C 1
ATOM 6736 O O . ARG A 1 863 ? 44.968 34.398 -35.040 1.00 58.77 863 ARG A O 1
ATOM 6744 N N . VAL A 1 864 ? 44.074 33.549 -36.920 1.00 57.63 864 VAL A N 1
ATOM 6745 C CA . VAL A 1 864 ? 42.898 34.403 -36.855 1.00 56.38 864 VAL A CA 1
ATOM 6746 C C . VAL A 1 864 ? 42.087 34.100 -35.591 1.00 56.77 864 VAL A C 1
ATOM 6747 O O . VAL A 1 864 ? 41.629 35.015 -34.912 1.00 56.88 864 VAL A O 1
ATOM 6751 N N . GLU A 1 865 ? 41.918 32.820 -35.273 1.00 56.79 865 GLU A N 1
ATOM 6752 C CA . GLU A 1 865 ? 41.169 32.440 -34.087 1.00 57.00 865 GLU A CA 1
ATOM 6753 C C . GLU A 1 865 ? 41.809 32.915 -32.786 1.00 55.38 865 GLU A C 1
ATOM 6754 O O . GLU A 1 865 ? 41.130 33.450 -31.911 1.00 54.75 865 GLU A O 1
ATOM 6760 N N . GLN A 1 866 ? 43.111 32.719 -32.643 1.00 53.94 866 GLN A N 1
ATOM 6761 C CA . GLN A 1 866 ? 43.780 33.151 -31.428 1.00 52.59 866 GLN A CA 1
ATOM 6762 C C . GLN A 1 866 ? 43.733 34.664 -31.261 1.00 49.71 866 GLN A C 1
ATOM 6763 O O . GLN A 1 866 ? 43.554 35.164 -30.148 1.00 49.66 866 GLN A O 1
ATOM 6769 N N . ALA A 1 867 ? 43.905 35.397 -32.356 1.00 46.25 867 ALA A N 1
ATOM 6770 C CA . ALA A 1 867 ? 43.869 36.850 -32.286 1.00 43.36 867 ALA A CA 1
ATOM 6771 C C . ALA A 1 867 ? 42.485 37.278 -31.796 1.00 42.13 867 ALA A C 1
ATOM 6772 O O . ALA A 1 867 ? 42.346 38.223 -31.023 1.00 41.98 867 ALA A O 1
ATOM 6774 N N . LEU A 1 868 ? 41.459 36.566 -32.245 1.00 40.95 868 LEU A N 1
ATOM 6775 C CA . LEU A 1 868 ? 40.096 36.863 -31.849 1.00 40.30 868 LEU A CA 1
ATOM 6776 C C . LEU A 1 868 ? 39.964 36.686 -30.334 1.00 40.32 868 LEU A C 1
ATOM 6777 O O . LEU A 1 868 ? 39.365 37.514 -29.661 1.00 40.11 868 LEU A O 1
ATOM 6782 N N . MET A 1 869 ? 40.525 35.609 -29.799 1.00 41.02 869 MET A N 1
ATOM 6783 C CA . MET A 1 869 ? 40.456 35.372 -28.365 1.00 42.02 869 MET A CA 1
ATOM 6784 C C . MET A 1 869 ? 41.088 36.511 -27.570 1.00 40.91 869 MET A C 1
ATOM 6785 O O . MET A 1 869 ? 40.553 36.922 -26.536 1.00 41.34 869 MET A O 1
ATOM 6790 N N . VAL A 1 870 ? 42.222 37.016 -28.049 1.00 38.72 870 VAL A N 1
ATOM 6791 C CA . VAL A 1 870 ? 42.889 38.109 -27.372 1.00 36.42 870 VAL A CA 1
ATOM 6792 C C . VAL A 1 870 ? 41.985 39.342 -27.290 1.00 35.74 870 VAL A C 1
ATOM 6793 O O . VAL A 1 870 ? 41.925 40.006 -26.251 1.00 35.73 870 VAL A O 1
ATOM 6797 N N . THR A 1 871 ? 41.259 39.644 -28.363 1.00 35.02 871 THR A N 1
ATOM 6798 C CA . THR A 1 871 ? 40.385 40.817 -28.339 1.00 34.52 871 THR A CA 1
ATOM 6799 C C . THR A 1 871 ? 39.198 40.581 -27.410 1.00 34.22 871 THR A C 1
ATOM 6800 O O . THR A 1 871 ? 38.884 41.428 -26.581 1.00 34.16 871 THR A O 1
ATOM 6804 N N . ILE A 1 872 ? 38.556 39.420 -27.537 1.00 33.91 872 ILE A N 1
ATOM 6805 C CA . ILE A 1 872 ? 37.418 39.085 -26.692 1.00 33.21 872 ILE A CA 1
ATOM 6806 C C . ILE A 1 872 ? 37.799 39.237 -25.227 1.00 32.38 872 ILE A C 1
ATOM 6807 O O . ILE A 1 872 ? 37.103 39.893 -24.460 1.00 31.88 872 ILE A O 1
ATOM 6812 N N . ALA A 1 873 ? 38.915 38.634 -24.849 1.00 31.79 873 ALA A N 1
ATOM 6813 C CA . ALA A 1 873 ? 39.383 38.695 -23.475 1.00 32.01 873 ALA A CA 1
ATOM 6814 C C . ALA A 1 873 ? 39.811 40.106 -23.085 1.00 32.12 873 ALA A C 1
ATOM 6815 O O . ALA A 1 873 ? 39.592 40.532 -21.955 1.00 33.11 873 ALA A O 1
ATOM 6817 N N . GLY A 1 874 ? 40.421 40.832 -24.013 1.00 32.30 874 GLY A N 1
ATOM 6818 C CA . GLY A 1 874 ? 40.849 42.187 -23.705 1.00 31.92 874 GLY A CA 1
ATOM 6819 C C . GLY A 1 874 ? 39.680 43.144 -23.565 1.00 31.67 874 GLY A C 1
ATOM 6820 O O . GLY A 1 874 ? 39.636 43.952 -22.640 1.00 31.60 874 GLY A O 1
ATOM 6821 N N . ILE A 1 875 ? 38.723 43.048 -24.482 1.00 31.27 875 ILE A N 1
ATOM 6822 C CA . ILE A 1 875 ? 37.564 43.923 -24.445 1.00 31.08 875 ILE A CA 1
ATOM 6823 C C . ILE A 1 875 ? 36.794 43.724 -23.144 1.00 31.92 875 ILE A C 1
ATOM 6824 O O . ILE A 1 875 ? 36.321 44.678 -22.522 1.00 32.29 875 ILE A O 1
ATOM 6829 N N . ALA A 1 876 ? 36.687 42.473 -22.725 1.00 32.23 876 ALA A N 1
ATOM 6830 C CA . ALA A 1 876 ? 35.984 42.141 -21.495 1.00 31.83 876 ALA A CA 1
ATOM 6831 C C . ALA A 1 876 ? 36.739 42.700 -20.299 1.00 32.24 876 ALA A C 1
ATOM 6832 O O . ALA A 1 876 ? 36.132 43.152 -19.333 1.00 33.19 876 ALA A O 1
ATOM 6834 N N . ALA A 1 877 ? 38.067 42.682 -20.373 1.00 32.43 877 ALA A N 1
ATOM 6835 C CA . ALA A 1 877 ? 38.900 43.179 -19.283 1.00 32.37 877 ALA A CA 1
ATOM 6836 C C . ALA A 1 877 ? 38.797 44.684 -19.151 1.00 33.09 877 ALA A C 1
ATOM 6837 O O . ALA A 1 877 ? 38.912 45.221 -18.049 1.00 34.52 877 ALA A O 1
ATOM 6839 N N . GLY A 1 878 ? 38.587 45.364 -20.276 1.00 33.16 878 GLY A N 1
ATOM 6840 C CA . GLY A 1 878 ? 38.464 46.809 -20.253 1.00 32.59 878 GLY A CA 1
ATOM 6841 C C . GLY A 1 878 ? 37.069 47.268 -19.864 1.00 32.84 878 GLY A C 1
ATOM 6842 O O . GLY A 1 878 ? 36.902 48.315 -19.241 1.00 32.49 878 GLY A O 1
ATOM 6843 N N . MET A 1 879 ? 36.059 46.473 -20.207 1.00 32.93 879 MET A N 1
ATOM 6844 C CA . MET A 1 879 ? 34.687 46.836 -19.896 1.00 32.97 879 MET A CA 1
ATOM 6845 C C . MET A 1 879 ? 34.217 46.448 -18.501 1.00 33.15 879 MET A C 1
ATOM 6846 O O . MET A 1 879 ? 33.343 47.107 -17.949 1.00 33.58 879 MET A O 1
ATOM 6851 N N . ARG A 1 880 ? 34.798 45.396 -17.928 1.00 33.04 880 ARG A N 1
ATOM 6852 C CA . ARG A 1 880 ? 34.422 44.926 -16.589 1.00 33.24 880 ARG A CA 1
ATOM 6853 C C . ARG A 1 880 ? 32.925 44.605 -16.461 1.00 33.91 880 ARG A C 1
ATOM 6854 O O . ARG A 1 880 ? 32.353 43.956 -17.336 1.00 33.74 880 ARG A O 1
ATOM 6862 N N . ASN A 1 881 ? 32.289 45.050 -15.378 1.00 35.36 881 ASN A N 1
ATOM 6863 C CA . ASN A 1 881 ? 30.868 44.770 -15.182 1.00 36.85 881 ASN A CA 1
ATOM 6864 C C . ASN A 1 881 ? 29.959 45.593 -16.114 1.00 38.23 881 ASN A C 1
ATOM 6865 O O . ASN A 1 881 ? 29.869 46.828 -16.011 1.00 38.47 881 ASN A O 1
ATOM 6870 N N . THR A 1 882 ? 29.287 44.890 -17.029 1.00 38.85 882 THR A N 1
ATOM 6871 C CA . THR A 1 882 ? 28.400 45.515 -18.013 1.00 39.45 882 THR A CA 1
ATOM 6872 C C . THR A 1 882 ? 26.947 45.073 -17.847 1.00 39.84 882 THR A C 1
ATOM 6873 O O . THR A 1 882 ? 26.088 45.386 -18.675 1.00 40.61 882 THR A O 1
ATOM 6877 N N . GLY A 1 883 ? 26.680 44.333 -16.780 1.00 40.01 883 GLY A N 1
ATOM 6878 C CA . GLY A 1 883 ? 25.333 43.873 -16.519 1.00 39.68 883 GLY A CA 1
ATOM 6879 C C . GLY A 1 883 ? 25.227 43.591 -15.041 1.00 40.47 883 GLY A C 1
ATOM 6880 O O . GLY A 1 883 ? 26.265 43.687 -14.355 1.00 40.84 883 GLY A O 1
#